Protein AF-A0A0N0NJ95-F1 (afdb_monomer_lite)

Foldseek 3Di:
DPPPDDPDFDFFWKWKWFKFWPPPCPVVCCQLCQPPCCVLLPVVQPFWDFKFKWFQDPLQLVLKDAPDPDQSNGGGIMIMITGGNVCPVSSLVRNLVSVVVCVVVCSPDHPPTDMATPDTFTWTFDDKDFAPPCPVPDDPVCLRVPQFFKKKKWKKFFPDLVLLVVLVCCCRVPVVHVLSPFAQFGMKTKTAGDHRPPSNDDPRDDDDDPRSSRMMMIMTGGNDACSVTVVRRPPCVQVVSVVVNSIHIRMIGMIGTDDRPDPDTDDDDDDDDDDDDDDDDDDDDDDDDQDPVSVVVVQLCCQAPPDPQWDWWFPDPDDVQVVNCVSYPNPDRTGTDGDDPDDPFDVVLVVVLVVLCLVPDDDPLVQLVLLLLLFPCLQQVQDQQQVQQVQCVVPNCVSHDSLLSLLSSLQSLLQDVVSLFPVNSVSSLVSSVSCLVRPDDPPLSSLLNSLCSSQLADADLPDPCHNVNSLVSSVVSLVRSVLLEQDPPDDLVVSLSSVSNVLSSLLSQQLCCVLLVHARDDDNVSHDRDLDCDVSNQSSSQQHDDPPGTSDDPVRSVLSVLLNNLSSQLSVLSVVVRVDPQALVNLVVSLVSLVVSARDDDPPDDPSSVLSNLVSLLSSLLSNLVSCVRNVNLVSNQVSLVSLLVSLVVCVPVVVLSSDGSSNLSSNVSSLLSLLVVLLDPDDPVVNVVSVVSLVSLLVSLVSCCSSHVVSVVVSVVSVVSNVVSVVVVVVVDDDDPDDDDDDDDDDDDDDDDDDDDDDDDDDDDDDDDDDDDDDDDDDDDDPDDPDPDPPPCDDRSSVVVVCVSPPDDDDPDDDDDDDDDDDDDDDDDDDDDDDDD

Sequence (838 aa):
MTDHRYPGPKIGAGWVSMIEPEVGYESAFNRWYSDDHFYAGGMCLPGIFAGRRWVATKELRALRYSDDQELRDFGCYLHTNLFSSHQLDDVNNALSTTLQHLGKEGRMYPTEIPRRHLYTAICPYSTVVYREGNDDGPHDVHALDYPFQGLVLEIIDAESNDERPDLLKWLTEHFILAKLKQSSALMCLVFVHADLPDIIKSPRLPAKYPTGDSRVVLLWFLESDPRSCWRRDFADHNEAIDGSGKGRLILTAPFIPTIPGTNRTRRPRLPEHSESPSTTSLEPDLEDSLTTAEQAGFVANVVANPTETCKPFFIGTSGYGDLLRTITPAKQVHFSVPVEMENSLDPEDLAYLQIKGCFSIPEHCEVLLKAYFDFVHPLFPILDGTGFCREYNEGGSEKTNLLLLWSMLSVAASYVPAYARRSIKEQFVSRARLLFHLAPENNKMVVIQSALLISFWFTEAQDIKQSWFWTGIAFSVAQSCGLHLDDTSCSTGERGVRRNLWRACMLRDVWLSYTMGRPLRLNVDDGNIPDDFTTKDAVQSMAIPTANDQQYTPEESTSLQNLWRKLIQVSSLLREFLSSNTTKTDAVKIMRKMRHCTSTVSDNTSLLITIADRHFQLYLNAALIAVYRRADRYEDARTAAAAVTSIMRLFMADSTIQYVAAPTIPLVVPSILIYLEELKRPVTLTETAKTSNVVQEYKAFLEAIEENYPAASILKRLIVAAADQISRLRLARGPNPAGGNLKQSYDFSSGNSTDTRSESPSLPRGHWTADHNADIALDFTSGERSQDFADVNWGASTWMQQLHRLTNDGWDWTGTAGGLMAPTGLYSTQIDLTENAR

Structure (mmCIF, N/CA/C/O backbone):
data_AF-A0A0N0NJ95-F1
#
_entry.id   AF-A0A0N0NJ95-F1
#
loop_
_atom_site.group_PDB
_atom_site.id
_atom_site.type_symbol
_atom_site.label_atom_id
_atom_site.label_alt_id
_atom_site.label_comp_id
_atom_site.label_asym_id
_atom_site.label_entity_id
_atom_site.label_seq_id
_atom_site.pdbx_PDB_ins_code
_atom_site.Cartn_x
_atom_site.Cartn_y
_atom_site.Cartn_z
_atom_site.occupancy
_atom_site.B_iso_or_equiv
_atom_site.auth_seq_id
_atom_site.auth_comp_id
_atom_site.auth_asym_id
_atom_site.auth_atom_id
_atom_site.pdbx_PDB_model_num
ATOM 1 N N . MET A 1 1 ? 2.767 -39.358 14.668 1.00 36.59 1 MET A N 1
ATOM 2 C CA . MET A 1 1 ? 2.272 -38.205 13.891 1.00 36.59 1 MET A CA 1
ATOM 3 C C . MET A 1 1 ? 0.890 -38.564 13.385 1.00 36.59 1 MET A C 1
ATOM 5 O O . MET A 1 1 ? 0.774 -39.374 12.479 1.00 36.59 1 MET A O 1
ATOM 9 N N . THR A 1 2 ? -0.151 -38.079 14.053 1.00 34.09 2 THR A N 1
ATOM 10 C CA . THR A 1 2 ? -1.527 -38.171 13.562 1.00 34.09 2 THR A CA 1
ATOM 11 C C . THR A 1 2 ? -1.682 -37.158 12.433 1.00 34.09 2 THR A C 1
ATOM 13 O O . THR A 1 2 ? -1.508 -35.962 12.650 1.00 34.09 2 THR A O 1
ATOM 16 N N . ASP A 1 3 ? -1.917 -37.664 11.225 1.00 39.06 3 ASP A N 1
ATOM 17 C CA . ASP A 1 3 ? -2.096 -36.907 9.985 1.00 39.06 3 ASP A CA 1
ATOM 18 C C . ASP A 1 3 ? -3.364 -36.036 10.095 1.00 39.06 3 ASP A C 1
ATOM 20 O O . ASP A 1 3 ? -4.477 -36.474 9.803 1.00 39.06 3 ASP A O 1
ATOM 24 N N . HIS A 1 4 ? -3.222 -34.813 10.612 1.00 36.41 4 HIS A N 1
ATOM 25 C CA . HIS A 1 4 ? -4.291 -33.815 10.633 1.00 36.41 4 HIS A CA 1
ATOM 26 C C . HIS A 1 4 ? -4.461 -33.225 9.227 1.00 36.41 4 HIS A C 1
ATOM 28 O O . HIS A 1 4 ? -4.089 -32.082 8.967 1.00 36.41 4 HIS A O 1
ATOM 34 N N . ARG A 1 5 ? -5.040 -34.000 8.301 1.00 41.94 5 ARG A N 1
ATOM 35 C CA . ARG A 1 5 ? -5.523 -33.449 7.030 1.00 41.94 5 ARG A CA 1
ATOM 36 C C . ARG A 1 5 ? -6.794 -32.659 7.298 1.00 41.94 5 ARG A C 1
ATOM 38 O O . ARG A 1 5 ? -7.862 -33.230 7.512 1.00 41.94 5 ARG A O 1
ATOM 45 N N . TYR A 1 6 ? -6.680 -31.338 7.283 1.00 45.44 6 TYR A N 1
ATOM 46 C CA . TYR A 1 6 ? -7.843 -30.478 7.104 1.00 45.44 6 TYR A CA 1
ATOM 47 C C . TYR A 1 6 ? -8.533 -30.877 5.787 1.00 45.44 6 TYR A C 1
ATOM 49 O O . TYR A 1 6 ? -7.833 -31.059 4.786 1.00 45.44 6 TYR A O 1
ATOM 57 N N . PRO A 1 7 ? -9.867 -31.051 5.748 1.00 56.69 7 PRO A N 1
ATOM 58 C CA . PRO A 1 7 ? -10.564 -31.282 4.492 1.00 56.69 7 PRO A CA 1
ATOM 59 C C . PRO A 1 7 ? -10.435 -30.008 3.651 1.00 56.69 7 PRO A C 1
ATOM 61 O O . PRO A 1 7 ? -11.129 -29.023 3.889 1.00 56.69 7 PRO A O 1
ATOM 64 N N . GLY A 1 8 ? -9.478 -30.007 2.722 1.00 64.69 8 GLY A N 1
ATOM 65 C CA . GLY A 1 8 ? -9.276 -28.915 1.776 1.00 64.69 8 GLY A CA 1
ATOM 66 C C . GLY A 1 8 ? -10.506 -28.692 0.885 1.00 64.69 8 GLY A C 1
ATOM 67 O O . GLY A 1 8 ? -11.436 -29.510 0.888 1.00 64.69 8 GLY A O 1
ATOM 68 N N . PRO A 1 9 ? -10.533 -27.591 0.116 1.00 75.62 9 PRO A N 1
ATOM 69 C CA . PRO A 1 9 ? -11.609 -27.336 -0.835 1.00 75.62 9 PRO A CA 1
ATOM 70 C C . PRO A 1 9 ? -11.732 -28.501 -1.828 1.00 75.62 9 PRO A C 1
ATOM 72 O O . PRO A 1 9 ? -10.736 -29.099 -2.222 1.00 75.62 9 PRO A O 1
ATOM 75 N N . LYS A 1 10 ? -12.962 -28.832 -2.227 1.00 87.94 10 LYS A N 1
ATOM 76 C CA . LYS A 1 10 ? -13.247 -29.813 -3.282 1.00 87.94 10 LYS A CA 1
ATOM 77 C C . LYS A 1 10 ? -13.989 -29.124 -4.412 1.00 87.94 10 LYS A C 1
ATOM 79 O O . LYS A 1 10 ? -14.937 -28.381 -4.152 1.00 87.94 10 LYS A O 1
ATOM 84 N N . ILE A 1 11 ? -13.579 -29.389 -5.648 1.00 92.69 11 ILE A N 1
ATOM 85 C CA . ILE A 1 11 ? -14.254 -28.854 -6.831 1.00 92.69 11 ILE A CA 1
ATOM 86 C C . ILE A 1 11 ? -15.621 -29.539 -6.960 1.00 92.69 11 ILE A C 1
ATOM 88 O O . ILE A 1 11 ? -15.712 -30.763 -6.982 1.00 92.69 11 ILE A O 1
ATOM 92 N N . GLY A 1 12 ? -16.689 -28.746 -7.015 1.00 90.19 12 GLY A N 1
ATOM 93 C CA . GLY A 1 12 ? -18.049 -29.205 -7.308 1.00 90.19 12 GLY A CA 1
ATOM 94 C C . GLY A 1 12 ? -18.437 -29.038 -8.767 1.00 90.19 12 GLY A C 1
ATOM 95 O O . GLY A 1 12 ? -19.020 -29.929 -9.375 1.00 90.19 12 GLY A O 1
ATOM 96 N N . ALA A 1 13 ? -18.112 -27.878 -9.328 1.00 91.19 13 ALA A N 1
ATOM 97 C CA . ALA A 1 13 ? -18.393 -27.529 -10.711 1.00 91.19 13 ALA A CA 1
ATOM 98 C C . ALA A 1 13 ? -17.414 -26.457 -11.194 1.00 91.19 13 ALA A C 1
ATOM 100 O O . ALA A 1 13 ? -16.782 -25.765 -10.389 1.00 91.19 13 ALA A O 1
ATOM 101 N N . GLY A 1 14 ? -17.309 -26.318 -12.511 1.00 91.62 14 GLY A N 1
ATOM 102 C CA . GLY A 1 14 ? -16.604 -25.235 -13.173 1.00 91.62 14 GLY A CA 1
ATOM 103 C C . GLY A 1 14 ? -17.560 -24.387 -14.004 1.00 91.62 14 GLY A C 1
ATOM 104 O O . GLY A 1 14 ? -18.334 -24.924 -14.791 1.00 91.62 14 GLY A O 1
ATOM 105 N N . TRP A 1 15 ? -17.504 -23.064 -13.884 1.00 91.12 15 TRP A N 1
ATOM 106 C CA . TRP A 1 15 ? -18.184 -22.183 -14.833 1.00 91.12 15 TRP A CA 1
ATOM 107 C C . TRP A 1 15 ? -17.246 -21.863 -15.982 1.00 91.12 15 TRP A C 1
ATOM 109 O O . TRP A 1 15 ? -16.209 -21.231 -15.787 1.00 91.12 15 TRP A O 1
ATOM 119 N N . VAL A 1 16 ? -17.621 -22.321 -17.175 1.00 93.12 16 VAL A N 1
ATOM 120 C CA . VAL A 1 16 ? -16.857 -22.150 -18.410 1.00 93.12 16 VAL A CA 1
ATOM 121 C C . VAL A 1 16 ? -17.662 -21.272 -19.359 1.00 93.12 16 VAL A C 1
ATOM 123 O O . VAL A 1 16 ? -18.800 -21.599 -19.699 1.00 93.12 16 VAL A O 1
ATOM 126 N N . SER A 1 17 ? -17.086 -20.141 -19.766 1.00 91.94 17 SER A N 1
ATOM 127 C CA . SER A 1 17 ? -17.750 -19.153 -20.619 1.00 91.94 17 SER A CA 1
ATOM 128 C C . SER A 1 17 ? -16.831 -18.650 -21.732 1.00 91.94 17 SER A C 1
ATOM 130 O O . SER A 1 17 ? -15.886 -17.904 -21.473 1.00 91.94 17 SER A O 1
ATOM 132 N N . MET A 1 18 ? -17.116 -19.058 -22.969 1.00 93.81 18 MET A N 1
ATOM 133 C CA . MET A 1 18 ? -16.457 -18.625 -24.199 1.00 93.81 18 MET A CA 1
ATOM 134 C C . MET A 1 18 ? -17.299 -17.556 -24.905 1.00 93.81 18 MET A C 1
ATOM 136 O O . MET A 1 18 ? -18.459 -17.790 -25.262 1.00 93.81 18 MET A O 1
ATOM 140 N N . ILE A 1 19 ? -16.713 -16.374 -25.096 1.00 91.81 19 ILE A N 1
ATOM 141 C CA . ILE A 1 19 ? -17.415 -15.160 -25.525 1.00 91.81 19 ILE A CA 1
ATOM 142 C C . ILE A 1 19 ? -16.661 -14.490 -26.677 1.00 91.81 19 ILE A C 1
ATOM 144 O O . ILE A 1 19 ? -15.433 -14.376 -26.647 1.00 91.81 19 ILE A O 1
ATOM 148 N N . GLU A 1 20 ? -17.414 -14.003 -27.661 1.00 92.06 20 GLU A N 1
ATOM 149 C CA . GLU A 1 20 ? -16.943 -13.122 -28.730 1.00 92.06 20 GLU A CA 1
ATOM 150 C C . GLU A 1 20 ? -17.590 -11.734 -28.590 1.00 92.06 20 GLU A C 1
ATOM 152 O O . GLU A 1 20 ? -18.808 -11.608 -28.721 1.00 92.06 20 GLU A O 1
ATOM 157 N N . PRO A 1 21 ? -16.822 -10.675 -28.312 1.00 89.94 21 PRO A N 1
ATOM 158 C CA . PRO A 1 21 ? -17.296 -9.300 -28.449 1.00 89.94 21 PRO A CA 1
ATOM 159 C C . PRO A 1 21 ? -17.489 -8.945 -29.926 1.00 89.94 21 PRO A C 1
ATOM 161 O O . PRO A 1 21 ? -16.790 -9.486 -30.779 1.00 89.94 21 PRO A O 1
ATOM 164 N N . GLU A 1 22 ? -18.386 -8.014 -30.248 1.00 84.62 22 GLU A N 1
ATOM 165 C CA . GLU A 1 22 ? -18.427 -7.482 -31.611 1.00 84.62 22 GLU A CA 1
ATOM 166 C C . GLU A 1 22 ? -17.122 -6.787 -32.014 1.00 84.62 22 GLU A C 1
ATOM 168 O O . GLU A 1 22 ? -16.396 -6.225 -31.187 1.00 84.62 22 GLU A O 1
ATOM 173 N N . VAL A 1 23 ? -16.849 -6.824 -33.319 1.00 83.06 23 VAL A N 1
ATOM 174 C CA . VAL A 1 23 ? -15.651 -6.236 -33.921 1.00 83.06 23 VAL A CA 1
ATOM 175 C C . VAL A 1 23 ? -15.565 -4.750 -33.566 1.00 83.06 23 VAL A C 1
ATOM 177 O O . VAL A 1 23 ? -16.501 -3.992 -33.814 1.00 83.06 23 VAL A O 1
ATOM 180 N N . GLY A 1 24 ? -14.431 -4.331 -33.003 1.00 82.31 24 GLY A N 1
ATOM 181 C CA . GLY A 1 24 ? -14.186 -2.959 -32.548 1.00 82.31 24 GLY A CA 1
ATOM 182 C C . GLY A 1 24 ? -14.458 -2.723 -31.058 1.00 82.31 24 GLY A C 1
ATOM 183 O O . GLY A 1 24 ? -14.064 -1.682 -30.528 1.00 82.31 24 GLY A O 1
ATOM 184 N N . TYR A 1 25 ? -15.072 -3.682 -30.359 1.00 84.06 25 TYR A N 1
ATOM 185 C CA . TYR A 1 25 ? -15.393 -3.584 -28.932 1.00 84.06 25 TYR A CA 1
ATOM 186 C C . TYR A 1 25 ? -14.550 -4.500 -28.039 1.00 84.06 25 TYR A C 1
ATOM 188 O O . TYR A 1 25 ? -14.740 -4.521 -26.825 1.00 84.06 25 TYR A O 1
ATOM 196 N N . GLU A 1 26 ? -13.575 -5.221 -28.590 1.00 84.62 26 GLU A N 1
ATOM 197 C CA . GLU A 1 26 ? -12.787 -6.235 -27.884 1.00 84.62 26 GLU A CA 1
ATOM 198 C C . GLU A 1 26 ? -12.036 -5.646 -26.683 1.00 84.62 26 GLU A C 1
ATOM 200 O O . GLU A 1 26 ? -12.087 -6.188 -25.580 1.00 84.62 26 GLU A O 1
ATOM 205 N N . SER A 1 27 ? -11.387 -4.491 -26.873 1.00 82.62 27 SER A N 1
ATOM 206 C CA . SER A 1 27 ? -10.648 -3.796 -25.808 1.00 82.62 27 SER A CA 1
ATOM 207 C C . SER A 1 27 ? -11.580 -3.297 -24.700 1.00 82.62 27 SER A C 1
ATOM 209 O O . SER A 1 27 ? -11.305 -3.487 -23.515 1.00 82.62 27 SER A O 1
ATOM 211 N N . ALA A 1 28 ? -12.713 -2.699 -25.073 1.00 83.44 28 ALA A N 1
ATOM 212 C CA . ALA A 1 28 ? -13.681 -2.173 -24.118 1.00 83.44 28 ALA A CA 1
ATOM 213 C C . ALA A 1 28 ? -14.376 -3.305 -23.341 1.00 83.44 28 ALA A C 1
ATOM 215 O O . ALA A 1 28 ? -14.547 -3.196 -22.126 1.00 83.44 28 ALA A O 1
ATOM 216 N N . PHE A 1 29 ? -14.713 -4.409 -24.014 1.00 85.94 29 PHE A N 1
ATOM 217 C CA . PHE A 1 29 ? -15.235 -5.614 -23.379 1.00 85.94 29 PHE A CA 1
ATOM 218 C C . PHE A 1 29 ? -14.204 -6.198 -22.419 1.00 85.94 29 PHE A C 1
ATOM 220 O O . PHE A 1 29 ? -14.537 -6.483 -21.271 1.00 85.94 29 PHE A O 1
ATOM 227 N N . ASN A 1 30 ? -12.945 -6.329 -22.851 1.00 86.12 30 ASN A N 1
ATOM 228 C CA . ASN A 1 30 ? -11.885 -6.846 -21.998 1.00 86.12 30 ASN A CA 1
ATOM 229 C C . ASN A 1 30 ? -11.715 -6.008 -20.732 1.00 86.12 30 ASN A C 1
ATOM 231 O O . ASN A 1 30 ? -11.549 -6.585 -19.663 1.00 86.12 30 ASN A O 1
ATOM 235 N N . ARG A 1 31 ? -11.774 -4.676 -20.846 1.00 85.44 31 ARG A N 1
ATOM 236 C CA . ARG A 1 31 ? -11.654 -3.764 -19.704 1.00 85.44 31 ARG A CA 1
ATOM 237 C C . ARG A 1 31 ? -12.815 -3.885 -18.743 1.00 85.44 31 ARG A C 1
ATOM 239 O O . ARG A 1 31 ? -12.592 -4.171 -17.576 1.00 85.44 31 ARG A O 1
ATOM 246 N N . TRP A 1 32 ? -14.044 -3.779 -19.233 1.00 87.69 32 TRP A N 1
ATOM 247 C CA . TRP A 1 32 ? -15.218 -3.965 -18.383 1.00 87.69 32 TRP A CA 1
ATOM 248 C C . TRP A 1 32 ? -15.229 -5.338 -17.698 1.00 87.69 32 TRP A C 1
ATOM 250 O O . TRP A 1 32 ? -15.484 -5.438 -16.497 1.00 87.69 32 TRP A O 1
ATOM 260 N N . TYR A 1 33 ? -14.923 -6.401 -18.448 1.00 86.69 33 TYR A N 1
ATOM 261 C CA . TYR A 1 33 ? -14.928 -7.749 -17.898 1.00 86.69 33 TYR A CA 1
ATOM 262 C C . TYR A 1 33 ? -13.792 -7.936 -16.885 1.00 86.69 33 TYR A C 1
ATOM 264 O O . TYR A 1 33 ? -14.019 -8.518 -15.831 1.00 86.69 33 TYR A O 1
ATOM 272 N N . SER A 1 34 ? -12.589 -7.429 -17.179 1.00 85.81 34 SER A N 1
ATOM 273 C CA . SER A 1 34 ? -11.430 -7.482 -16.278 1.00 85.81 34 SER A CA 1
ATOM 274 C C . SER A 1 34 ? -11.666 -6.719 -14.985 1.00 85.81 34 SER A C 1
ATOM 276 O O . SER A 1 34 ? -11.321 -7.221 -13.923 1.00 85.81 34 SER A O 1
ATOM 278 N N . ASP A 1 35 ? -12.184 -5.499 -15.089 1.00 85.88 35 ASP A N 1
ATOM 279 C CA . ASP A 1 35 ? -12.120 -4.526 -14.001 1.00 85.88 35 ASP A CA 1
ATOM 280 C C . ASP A 1 35 ? -13.360 -4.602 -13.098 1.00 85.88 35 ASP A C 1
ATOM 282 O O . ASP A 1 35 ? -13.275 -4.249 -11.925 1.00 85.88 35 ASP A O 1
ATOM 286 N N . ASP A 1 36 ? -14.489 -5.108 -13.611 1.00 86.75 36 ASP A N 1
ATOM 287 C CA . ASP A 1 36 ? -15.732 -5.241 -12.845 1.00 86.75 36 ASP A CA 1
ATOM 288 C C . ASP A 1 36 ? -16.344 -6.644 -12.966 1.00 86.75 36 ASP A C 1
ATOM 290 O O . ASP A 1 36 ? -16.401 -7.392 -11.989 1.00 86.75 36 ASP A O 1
ATOM 294 N N . HIS A 1 37 ? -16.775 -7.049 -14.167 1.00 86.88 37 HIS A N 1
ATOM 295 C CA . HIS A 1 37 ? -17.715 -8.170 -14.301 1.00 86.88 37 HIS A CA 1
ATOM 296 C C . HIS A 1 37 ? -17.162 -9.523 -13.843 1.00 86.88 37 HIS A C 1
ATOM 298 O O . HIS A 1 37 ? -17.902 -10.322 -13.275 1.00 86.88 37 HIS A O 1
ATOM 304 N N . PHE A 1 38 ? -15.870 -9.784 -14.051 1.00 89.12 38 PHE A N 1
ATOM 305 C CA . PHE A 1 38 ? -15.223 -11.007 -13.576 1.00 89.12 38 PHE A CA 1
ATOM 306 C C . PHE A 1 38 ? -15.245 -11.120 -12.049 1.00 89.12 38 PHE A C 1
ATOM 308 O O . PHE A 1 38 ? -15.419 -12.214 -11.510 1.00 89.12 38 PHE A O 1
ATOM 315 N N . TYR A 1 39 ? -15.095 -9.992 -11.352 1.00 89.81 39 TYR A N 1
ATOM 316 C CA . TYR A 1 39 ? -15.114 -9.951 -9.897 1.00 89.81 39 TYR A CA 1
ATOM 317 C C . TYR A 1 39 ? -16.546 -9.901 -9.374 1.00 89.81 39 TYR A C 1
ATOM 319 O O . TYR A 1 39 ? -17.000 -10.843 -8.726 1.00 89.81 39 TYR A O 1
ATOM 327 N N . ALA A 1 40 ? -17.285 -8.847 -9.715 1.00 85.81 40 ALA A N 1
ATOM 328 C CA . ALA A 1 40 ? -18.620 -8.612 -9.185 1.00 85.81 40 ALA A CA 1
ATOM 329 C C . ALA A 1 40 ? -19.641 -9.658 -9.658 1.00 85.81 40 ALA A C 1
ATOM 331 O O . ALA A 1 40 ? -20.517 -10.037 -8.891 1.00 85.81 40 ALA A O 1
ATOM 332 N N . GLY A 1 41 ? -19.526 -10.149 -10.896 1.00 79.25 41 GLY A N 1
ATOM 333 C CA . GLY A 1 41 ? -20.411 -11.171 -11.467 1.00 79.25 41 GLY A CA 1
ATOM 334 C C . GLY A 1 41 ? -19.922 -12.612 -11.293 1.00 79.25 41 GLY A C 1
ATOM 335 O O . GLY A 1 41 ? -20.613 -13.528 -11.732 1.00 79.25 41 GLY A O 1
ATOM 336 N N . GLY A 1 42 ? -18.749 -12.816 -10.683 1.00 83.75 42 GLY A N 1
ATOM 337 C CA . GLY A 1 42 ? -18.095 -14.119 -10.554 1.00 83.75 42 GLY A CA 1
ATOM 338 C C . GLY A 1 42 ? -17.383 -14.276 -9.213 1.00 83.75 42 GLY A C 1
ATOM 339 O O . GLY A 1 42 ? -17.938 -14.853 -8.288 1.00 83.75 42 GLY A O 1
ATOM 340 N N . MET A 1 43 ? -16.161 -13.758 -9.078 1.00 89.75 43 MET A N 1
ATOM 341 C CA . MET A 1 43 ? -15.302 -14.024 -7.906 1.00 89.75 43 MET A CA 1
ATOM 342 C C . MET A 1 43 ? -15.890 -13.615 -6.544 1.00 89.75 43 MET A C 1
ATOM 344 O O . MET A 1 43 ? -15.458 -14.140 -5.524 1.00 89.75 43 MET A O 1
ATOM 348 N N . CYS A 1 44 ? -16.847 -12.686 -6.500 1.00 88.31 44 CYS A N 1
ATOM 349 C CA . CYS A 1 44 ? -17.526 -12.284 -5.265 1.00 88.31 44 CYS A CA 1
ATOM 350 C C . CYS A 1 44 ? -18.732 -13.169 -4.898 1.00 88.31 44 CYS A C 1
ATOM 352 O O . CYS A 1 44 ? -19.350 -12.939 -3.858 1.00 88.31 44 CYS A O 1
ATOM 354 N N . LEU A 1 45 ? -19.095 -14.152 -5.729 1.00 84.44 45 LEU A N 1
ATOM 355 C CA . LEU A 1 45 ? -20.205 -15.057 -5.441 1.00 84.44 45 LEU A CA 1
ATOM 356 C C . LEU A 1 45 ? -19.809 -16.092 -4.374 1.00 84.44 45 LEU A C 1
ATOM 358 O O . LEU A 1 45 ? -18.706 -16.646 -4.428 1.00 84.44 45 LEU A O 1
ATOM 362 N N . PRO A 1 46 ? -20.704 -16.388 -3.414 1.00 79.50 46 PRO A N 1
ATOM 363 C CA . PRO A 1 46 ? -20.428 -17.341 -2.346 1.00 79.50 46 PRO A CA 1
ATOM 364 C C . PRO A 1 46 ? -20.181 -18.731 -2.933 1.00 79.50 46 PRO A C 1
ATOM 366 O O . PRO A 1 46 ? -21.061 -19.278 -3.583 1.00 79.50 46 PRO A O 1
ATOM 369 N N . GLY A 1 47 ? -18.993 -19.296 -2.704 1.00 83.25 47 GLY A N 1
ATOM 370 C CA . GLY A 1 47 ? -18.621 -20.640 -3.161 1.00 83.25 47 GLY A CA 1
ATOM 371 C C . GLY A 1 47 ? -17.706 -20.699 -4.379 1.00 83.25 47 GLY A C 1
ATOM 372 O O . GLY A 1 47 ? -17.176 -21.774 -4.660 1.00 83.25 47 GLY A O 1
ATOM 373 N N . ILE A 1 48 ? -17.442 -19.576 -5.055 1.00 89.69 48 ILE A N 1
ATOM 374 C CA . ILE A 1 48 ? -16.385 -19.489 -6.072 1.00 89.69 48 ILE A CA 1
ATOM 375 C C . ILE A 1 48 ? -15.054 -19.228 -5.369 1.00 89.69 48 ILE A C 1
ATOM 377 O O . ILE A 1 48 ? -14.890 -18.193 -4.730 1.00 89.69 48 ILE A O 1
ATOM 381 N N . PHE A 1 49 ? -14.101 -20.157 -5.477 1.00 90.75 49 PHE A N 1
ATOM 382 C CA . PHE A 1 49 ? -12.820 -20.047 -4.763 1.00 90.75 49 PHE A CA 1
ATOM 383 C C . PHE A 1 49 ? -11.614 -19.803 -5.675 1.00 90.75 49 PHE A C 1
ATOM 385 O O . PHE A 1 49 ? -10.598 -19.308 -5.201 1.00 90.75 49 PHE A O 1
ATOM 392 N N . ALA A 1 50 ? -11.723 -20.107 -6.970 1.00 93.50 50 ALA A N 1
ATOM 393 C CA . ALA A 1 50 ? -10.673 -19.838 -7.947 1.00 93.50 50 ALA A CA 1
ATOM 394 C C . ALA A 1 50 ? -11.275 -19.376 -9.276 1.00 93.50 50 ALA A C 1
ATOM 396 O O . ALA A 1 50 ? -12.385 -19.769 -9.652 1.00 93.50 50 ALA A O 1
ATOM 397 N N . GLY A 1 51 ? -10.540 -18.547 -10.012 1.00 94.19 51 GLY A N 1
ATOM 398 C CA . GLY A 1 51 ? -10.989 -18.034 -11.297 1.00 94.19 51 GLY A CA 1
ATOM 399 C C . GLY A 1 51 ? -9.851 -17.509 -12.150 1.00 94.19 51 GLY A C 1
ATOM 400 O O . GLY A 1 51 ? -8.916 -16.891 -11.647 1.00 94.19 51 GLY A O 1
ATOM 401 N N . ARG A 1 52 ? -9.965 -17.685 -13.467 1.00 94.50 52 ARG A N 1
ATOM 402 C CA . ARG A 1 52 ? -8.995 -17.171 -14.434 1.00 94.50 52 ARG A CA 1
ATOM 403 C C . ARG A 1 52 ? -9.633 -16.799 -15.761 1.00 94.50 52 ARG A C 1
ATOM 405 O O . ARG A 1 52 ? -10.652 -17.357 -16.170 1.00 94.50 52 ARG A O 1
ATOM 412 N N . ARG A 1 53 ? -9.002 -15.835 -16.430 1.00 94.06 53 ARG A N 1
ATOM 413 C CA . ARG A 1 53 ? -9.373 -15.354 -17.758 1.00 94.06 53 ARG A CA 1
ATOM 414 C C . ARG A 1 53 ? -8.289 -15.717 -18.768 1.00 94.06 53 ARG A C 1
ATOM 416 O O . ARG A 1 53 ? -7.090 -15.631 -18.483 1.00 94.06 53 ARG A O 1
ATOM 423 N N . TRP A 1 54 ? -8.733 -16.086 -19.956 1.00 95.44 54 TRP A N 1
ATOM 424 C CA . TRP A 1 54 ? -7.897 -16.553 -21.047 1.00 95.44 54 TRP A CA 1
ATOM 425 C C . TRP A 1 54 ? -8.332 -15.899 -22.349 1.00 95.44 54 TRP A C 1
ATOM 427 O O . TRP A 1 54 ? -9.474 -15.457 -22.500 1.00 95.44 54 TRP A O 1
ATOM 437 N N . VAL A 1 55 ? -7.408 -15.832 -23.297 1.00 94.75 55 VAL A N 1
ATOM 438 C CA . VAL A 1 55 ? -7.643 -15.213 -24.595 1.00 94.75 55 VAL A CA 1
ATOM 439 C C . VAL A 1 55 ? -7.008 -16.032 -25.705 1.00 94.75 55 VAL A C 1
ATOM 441 O O . VAL A 1 55 ? -5.892 -16.536 -25.576 1.00 94.75 55 VAL A O 1
ATOM 444 N N . ALA A 1 56 ? -7.731 -16.158 -26.809 1.00 94.81 56 ALA A N 1
ATOM 445 C CA . ALA A 1 56 ? -7.237 -16.710 -28.052 1.00 94.81 56 ALA A CA 1
ATOM 446 C C . ALA A 1 56 ? -6.998 -15.563 -29.029 1.00 94.81 56 ALA A C 1
ATOM 448 O O . ALA A 1 56 ? -7.925 -14.932 -29.540 1.00 94.81 56 ALA A O 1
ATOM 449 N N . THR A 1 57 ? -5.724 -15.289 -29.287 1.00 91.75 57 THR A N 1
ATOM 450 C CA . THR A 1 57 ? -5.302 -14.367 -30.341 1.00 91.75 57 THR A CA 1
ATOM 451 C C . THR A 1 57 ? -5.703 -14.909 -31.715 1.00 91.75 57 THR A C 1
ATOM 453 O O . THR A 1 57 ? -6.081 -16.070 -31.860 1.00 91.75 57 THR A O 1
ATOM 456 N N . LYS A 1 58 ? -5.577 -14.090 -32.764 1.00 89.00 58 LYS A N 1
ATOM 457 C CA . LYS A 1 58 ? -5.809 -14.535 -34.148 1.00 89.00 58 LYS A CA 1
ATOM 458 C C . LYS A 1 58 ? -4.992 -15.787 -34.513 1.00 89.00 58 LYS A C 1
ATOM 460 O O . LYS A 1 58 ? -5.529 -16.685 -35.147 1.00 89.00 58 LYS A O 1
ATOM 465 N N . GLU A 1 59 ? -3.736 -15.859 -34.066 1.00 91.44 59 GLU A N 1
ATOM 466 C CA . GLU A 1 59 ? -2.856 -17.025 -34.251 1.00 91.44 59 GLU A CA 1
ATOM 467 C C . GLU A 1 59 ? -3.410 -18.274 -33.554 1.00 91.44 59 GLU A C 1
ATOM 469 O O . GLU A 1 59 ? -3.493 -19.330 -34.165 1.00 91.44 59 GLU A O 1
ATOM 474 N N . LEU A 1 60 ? -3.834 -18.149 -32.292 1.00 93.56 60 LEU A N 1
ATOM 475 C CA . LEU A 1 60 ? -4.398 -19.262 -31.522 1.00 93.56 60 LEU A CA 1
ATOM 476 C C . LEU A 1 60 ? -5.748 -19.721 -32.084 1.00 93.56 60 LEU A C 1
ATOM 478 O O . LEU A 1 60 ? -6.018 -20.916 -32.132 1.00 93.56 60 LEU A O 1
ATOM 482 N N . ARG A 1 61 ? -6.587 -18.790 -32.554 1.00 92.56 61 ARG A N 1
ATOM 483 C CA . ARG A 1 61 ? -7.851 -19.129 -33.226 1.00 92.56 61 ARG A CA 1
ATOM 484 C C . ARG A 1 61 ? -7.620 -19.924 -34.510 1.00 92.56 61 ARG A C 1
ATOM 486 O O . ARG A 1 61 ? -8.353 -20.869 -34.758 1.00 92.56 61 ARG A O 1
ATOM 493 N N . ALA A 1 62 ? -6.571 -19.607 -35.268 1.00 92.69 62 ALA A N 1
ATOM 494 C CA . ALA A 1 62 ? -6.228 -20.336 -36.490 1.00 92.69 62 ALA A CA 1
ATOM 495 C C . ALA A 1 62 ? -5.779 -21.792 -36.246 1.00 92.69 62 ALA A C 1
ATOM 497 O O . ALA A 1 62 ? -5.763 -22.580 -37.185 1.00 92.69 62 ALA A O 1
ATOM 498 N N . LEU A 1 63 ? -5.417 -22.151 -35.009 1.00 93.50 63 LEU A N 1
ATOM 499 C CA . LEU A 1 63 ? -5.053 -23.521 -34.637 1.00 93.50 63 LEU A CA 1
ATOM 500 C C . LEU A 1 63 ? -6.271 -24.399 -34.316 1.00 93.50 63 LEU A C 1
ATOM 502 O O . LEU A 1 63 ? -6.153 -25.621 -34.324 1.00 93.50 63 LEU A O 1
ATOM 506 N N . ARG A 1 64 ? -7.422 -23.793 -34.006 1.00 93.12 64 ARG A N 1
ATOM 507 C CA . ARG A 1 64 ? -8.597 -24.498 -33.484 1.00 93.12 64 ARG A CA 1
ATOM 508 C C . ARG A 1 64 ? -9.112 -25.555 -34.445 1.00 93.12 64 ARG A C 1
ATOM 510 O O . ARG A 1 64 ? -9.152 -25.348 -35.655 1.00 93.12 64 ARG A O 1
ATOM 517 N N . TYR A 1 65 ? -9.619 -26.631 -33.864 1.00 94.06 65 TYR A N 1
ATOM 518 C CA . TYR A 1 65 ? -10.481 -27.567 -34.564 1.00 94.06 65 TYR A CA 1
ATOM 519 C C . TYR A 1 65 ? -11.918 -27.407 -34.071 1.00 94.06 65 TYR A C 1
ATOM 521 O O . TYR A 1 65 ? -12.162 -27.286 -32.874 1.00 94.06 65 TYR A O 1
ATOM 529 N N . SER A 1 66 ? -12.865 -27.400 -34.997 1.00 92.44 66 SER A N 1
ATOM 530 C CA . SER A 1 66 ? -14.292 -27.594 -34.751 1.00 92.44 66 SER A CA 1
ATOM 531 C C . SER A 1 66 ? -14.924 -27.939 -36.089 1.00 92.44 66 SER A C 1
ATOM 533 O O . SER A 1 66 ? -14.402 -27.492 -37.109 1.00 92.44 66 SER A O 1
ATOM 535 N N . ASP A 1 67 ? -16.025 -28.683 -36.106 1.00 82.94 67 ASP A N 1
ATOM 536 C CA . ASP A 1 67 ? -16.848 -28.844 -37.312 1.00 82.94 67 ASP A CA 1
ATOM 537 C C . ASP A 1 67 ? -17.845 -27.690 -37.483 1.00 82.94 67 ASP A C 1
ATOM 539 O O . ASP A 1 67 ? -18.191 -27.323 -38.610 1.00 82.94 67 ASP A O 1
ATOM 543 N N . ASP A 1 68 ? -18.235 -27.058 -36.379 1.00 87.12 68 ASP A N 1
ATOM 544 C CA . ASP A 1 68 ? -19.139 -25.918 -36.353 1.00 87.12 68 ASP A CA 1
ATOM 545 C C . ASP A 1 68 ? -18.389 -24.635 -36.746 1.00 87.12 68 ASP A C 1
ATOM 547 O O . ASP A 1 68 ? -17.351 -24.286 -36.177 1.00 87.12 68 ASP A O 1
ATOM 551 N N . GLN A 1 69 ? -18.903 -23.925 -37.753 1.00 87.25 69 GLN A N 1
ATOM 552 C CA . GLN A 1 69 ? -18.267 -22.703 -38.242 1.00 87.25 69 GLN A CA 1
ATOM 553 C C . GLN A 1 69 ? -18.238 -21.593 -37.195 1.00 87.25 69 GLN A C 1
ATOM 555 O O . GLN A 1 69 ? -17.258 -20.857 -37.109 1.00 87.25 69 GLN A O 1
ATOM 560 N N . GLU A 1 70 ? -19.276 -21.481 -36.380 1.00 87.38 70 GLU A N 1
ATOM 561 C CA . GLU A 1 70 ? -19.369 -20.445 -35.370 1.00 87.38 70 GLU A CA 1
ATOM 562 C C . GLU A 1 70 ? -18.366 -20.680 -34.233 1.00 87.38 70 GLU A C 1
ATOM 564 O O . GLU A 1 70 ? -17.659 -19.752 -33.835 1.00 87.38 70 GLU A O 1
ATOM 569 N N . LEU A 1 71 ? -18.236 -21.923 -33.760 1.00 88.81 71 LEU A N 1
ATOM 570 C CA . LEU A 1 71 ? -17.252 -22.289 -32.730 1.00 88.81 71 LEU A CA 1
ATOM 571 C C . LEU A 1 71 ? -15.803 -22.226 -33.236 1.00 88.81 71 LEU A C 1
ATOM 573 O O . LEU A 1 71 ? -14.880 -21.979 -32.453 1.00 88.81 71 LEU A O 1
ATOM 577 N N . ARG A 1 72 ? -15.598 -22.435 -34.540 1.00 90.00 72 ARG A N 1
ATOM 578 C CA . ARG A 1 72 ? -14.293 -22.324 -35.201 1.00 90.00 72 ARG A CA 1
ATOM 579 C C . ARG A 1 72 ? -13.836 -20.872 -35.334 1.00 90.00 72 ARG A C 1
ATOM 581 O O . ARG A 1 72 ? -12.698 -20.558 -34.982 1.00 90.00 72 ARG A O 1
ATOM 588 N N . ASP A 1 73 ? -14.719 -19.994 -35.802 1.00 87.69 73 ASP A N 1
ATOM 589 C CA . ASP A 1 73 ? -14.347 -18.638 -36.218 1.00 87.69 73 ASP A CA 1
ATOM 590 C C . ASP A 1 73 ? -14.383 -17.622 -35.057 1.00 87.69 73 ASP A C 1
ATOM 592 O O . ASP A 1 73 ? -13.623 -16.645 -35.051 1.00 87.69 73 ASP A O 1
ATOM 596 N N . PHE A 1 74 ? -15.214 -17.855 -34.036 1.00 90.50 74 PHE A N 1
ATOM 597 C CA . PHE A 1 74 ? -15.470 -16.897 -32.957 1.00 90.50 74 PHE A CA 1
ATOM 598 C C . PHE A 1 74 ? -15.064 -17.437 -31.566 1.00 90.50 74 PHE A C 1
ATOM 600 O O . PHE A 1 74 ? -14.737 -18.607 -31.381 1.00 90.50 74 PHE A O 1
ATOM 607 N N . GLY A 1 75 ? -15.043 -16.572 -30.547 1.00 90.50 75 GLY A N 1
ATOM 608 C CA . GLY A 1 75 ? -14.824 -16.936 -29.143 1.00 90.50 75 GLY A CA 1
ATOM 609 C C . GLY A 1 75 ? -13.413 -16.624 -28.662 1.00 90.50 75 GLY A C 1
ATOM 610 O O . GLY A 1 75 ? -12.681 -17.521 -28.241 1.00 90.50 75 GLY A O 1
ATOM 611 N N . CYS A 1 76 ? -12.988 -15.370 -28.776 1.00 92.00 76 CYS A N 1
ATOM 612 C CA . CYS A 1 76 ? -11.644 -14.933 -28.411 1.00 92.00 76 CYS A CA 1
ATOM 613 C C . CYS A 1 76 ? -11.398 -14.856 -26.899 1.00 92.00 76 CYS A C 1
ATOM 615 O O . CYS A 1 76 ? -10.239 -14.949 -26.503 1.00 92.00 76 CYS A O 1
ATOM 617 N N . TYR A 1 77 ? -12.425 -14.749 -26.051 1.00 93.81 77 TYR A N 1
ATOM 618 C CA . TYR A 1 77 ? -12.266 -14.771 -24.593 1.00 93.81 77 TYR A CA 1
ATOM 619 C C . TYR A 1 77 ? -12.840 -16.040 -23.980 1.00 93.81 77 TYR A C 1
ATOM 621 O O . TYR A 1 77 ? -13.940 -16.462 -24.331 1.00 93.81 77 TYR A O 1
ATOM 629 N N . LEU A 1 78 ? -12.116 -16.600 -23.014 1.00 95.69 78 LEU A N 1
ATOM 630 C CA . LEU A 1 78 ? -12.561 -17.718 -22.194 1.00 95.69 78 LEU A CA 1
ATOM 631 C C . LEU A 1 78 ? -12.429 -17.357 -20.715 1.00 95.69 78 LEU A C 1
ATOM 633 O O . LEU A 1 78 ? -11.389 -16.885 -20.256 1.00 95.69 78 LEU A O 1
ATOM 637 N N . HIS A 1 79 ? -13.490 -17.602 -19.963 1.00 93.31 79 HIS A N 1
ATOM 638 C CA . HIS A 1 79 ? -13.546 -17.394 -18.524 1.00 93.31 79 HIS A CA 1
ATOM 639 C C . HIS A 1 79 ? -13.805 -18.732 -17.844 1.00 93.31 79 HIS A C 1
ATOM 641 O O . HIS A 1 79 ? -14.689 -19.477 -18.267 1.00 93.31 79 HIS A O 1
ATOM 647 N N . THR A 1 80 ? -13.016 -19.026 -16.815 1.00 95.19 80 THR A N 1
ATOM 648 C CA . THR A 1 80 ? -13.095 -20.269 -16.046 1.00 95.19 80 THR A CA 1
ATOM 649 C C . THR A 1 80 ? -13.136 -19.941 -14.562 1.00 95.19 80 THR A C 1
ATOM 651 O O . THR A 1 80 ? -12.247 -19.237 -14.083 1.00 95.19 80 THR A O 1
ATOM 654 N N . ASN A 1 81 ? -14.110 -20.471 -13.830 1.00 93.69 81 ASN A N 1
ATOM 655 C CA . ASN A 1 81 ? -14.204 -20.367 -12.371 1.00 93.69 81 ASN A CA 1
ATOM 656 C C . ASN A 1 81 ? -14.441 -21.750 -11.758 1.00 93.69 81 ASN A C 1
ATOM 658 O O . ASN A 1 81 ? -15.123 -22.559 -12.377 1.00 93.69 81 ASN A O 1
ATOM 662 N N . LEU A 1 82 ? -13.915 -22.010 -10.558 1.00 93.75 82 LEU A N 1
ATOM 663 C CA . LEU A 1 82 ? -14.123 -23.259 -9.816 1.00 93.75 82 LEU A CA 1
ATOM 664 C C . LEU A 1 82 ? -14.954 -23.020 -8.559 1.00 93.75 82 LEU A C 1
ATOM 666 O O . LEU A 1 82 ? -14.718 -22.068 -7.807 1.00 93.75 82 LEU A O 1
ATOM 670 N N . PHE A 1 83 ? -15.934 -23.897 -8.353 1.00 89.38 83 PHE A N 1
ATOM 671 C CA . PHE A 1 83 ? -16.905 -23.811 -7.268 1.00 89.38 83 PHE A CA 1
ATOM 672 C C . PHE A 1 83 ? -16.638 -24.881 -6.225 1.00 89.38 83 PHE A C 1
ATOM 674 O O . PHE A 1 83 ? -16.256 -26.004 -6.558 1.00 89.38 83 PHE A O 1
ATOM 681 N N . SER A 1 84 ? -16.907 -24.562 -4.966 1.00 87.56 84 SER A N 1
ATOM 682 C CA . SER A 1 84 ? -16.844 -25.536 -3.887 1.00 87.56 84 SER A CA 1
ATOM 683 C C . SER A 1 84 ? -18.033 -26.494 -3.941 1.00 87.56 84 SER A C 1
ATOM 685 O O . SER A 1 84 ? -19.180 -26.068 -4.084 1.00 87.56 84 SER A O 1
ATOM 687 N N . SER A 1 85 ? -17.778 -27.794 -3.779 1.00 82.12 85 SER A N 1
ATOM 688 C CA . SER A 1 85 ? -18.792 -28.853 -3.912 1.00 82.12 85 SER A CA 1
ATOM 689 C C . SER A 1 85 ? -19.996 -28.723 -2.980 1.00 82.12 85 SER A C 1
ATOM 691 O O . SER A 1 85 ? -21.055 -29.253 -3.287 1.00 82.12 85 SER A O 1
ATOM 693 N N . HIS A 1 86 ? -19.852 -28.027 -1.853 1.00 79.94 86 HIS A N 1
ATOM 694 C CA . HIS A 1 86 ? -20.911 -27.861 -0.857 1.00 79.94 86 HIS A CA 1
ATOM 695 C C . HIS A 1 86 ? -21.740 -26.577 -1.030 1.00 79.94 86 HIS A C 1
ATOM 697 O O . HIS A 1 86 ? -22.661 -26.365 -0.253 1.00 79.94 86 HIS A O 1
ATOM 703 N N . GLN A 1 87 ? -21.418 -25.726 -2.014 1.00 78.44 87 GLN A N 1
ATOM 704 C CA . GLN A 1 87 ? -22.056 -24.410 -2.203 1.00 78.44 87 GLN A CA 1
ATOM 705 C C . GLN A 1 87 ? -22.608 -24.213 -3.620 1.00 78.44 87 GLN A C 1
ATOM 707 O O . GLN A 1 87 ? -22.878 -23.088 -4.026 1.00 78.44 87 GLN A O 1
ATOM 712 N N . LEU A 1 88 ? -22.768 -25.288 -4.398 1.00 73.44 88 LEU A N 1
ATOM 713 C CA . LEU A 1 88 ? -23.224 -25.195 -5.789 1.00 73.44 88 LEU A CA 1
ATOM 714 C C . LEU A 1 88 ? -24.593 -24.498 -5.906 1.00 73.44 88 LEU A C 1
ATOM 716 O O . LEU A 1 88 ? -24.768 -23.613 -6.743 1.00 73.44 88 LEU A O 1
ATOM 720 N N . ASP A 1 89 ? -25.536 -24.849 -5.031 1.00 73.56 89 ASP A N 1
ATOM 721 C CA . ASP A 1 89 ? -26.872 -24.243 -5.008 1.00 73.56 89 ASP A CA 1
ATOM 722 C C . ASP A 1 89 ? -26.833 -22.774 -4.559 1.00 73.56 89 ASP A C 1
ATOM 724 O O . ASP A 1 89 ? -27.550 -21.933 -5.108 1.00 73.56 89 ASP A O 1
ATOM 728 N N . ASP A 1 90 ? -25.945 -22.437 -3.619 1.00 76.25 90 ASP A N 1
ATOM 729 C CA . ASP A 1 90 ? -25.747 -21.064 -3.143 1.00 76.25 90 ASP A CA 1
ATOM 730 C C . ASP A 1 90 ? -25.185 -20.162 -4.250 1.00 76.25 90 ASP A C 1
ATOM 732 O O . ASP A 1 90 ? -25.685 -19.050 -4.446 1.00 76.25 90 ASP A O 1
ATOM 736 N N . VAL A 1 91 ? -24.204 -20.654 -5.024 1.00 74.81 91 VAL A N 1
ATOM 737 C CA . VAL A 1 91 ? -23.666 -19.950 -6.202 1.00 74.81 91 VAL A CA 1
ATOM 738 C C . VAL A 1 91 ? -24.788 -19.684 -7.207 1.00 74.81 91 VAL A C 1
ATOM 740 O O . VAL A 1 91 ? -24.944 -18.550 -7.663 1.00 74.81 91 VAL A O 1
ATOM 743 N N . ASN A 1 92 ? -25.595 -20.701 -7.528 1.00 72.38 92 ASN A N 1
ATOM 744 C CA . ASN A 1 92 ? -26.686 -20.588 -8.501 1.00 72.38 92 ASN A CA 1
ATOM 745 C C . ASN A 1 92 ? -27.731 -19.537 -8.090 1.00 72.38 92 ASN A C 1
ATOM 747 O O . ASN A 1 92 ? -28.154 -18.721 -8.915 1.00 72.38 92 ASN A O 1
ATOM 751 N N . ASN A 1 93 ? -28.115 -19.515 -6.811 1.00 74.12 93 ASN A N 1
ATOM 752 C CA . ASN A 1 93 ? -29.083 -18.556 -6.276 1.00 74.12 93 ASN A CA 1
ATOM 753 C C . ASN A 1 93 ? -28.519 -17.127 -6.217 1.00 74.12 93 ASN A C 1
ATOM 755 O O . ASN A 1 93 ? -29.195 -16.160 -6.591 1.00 74.12 93 ASN A O 1
ATOM 759 N N . ALA A 1 94 ? -27.269 -16.983 -5.772 1.00 78.69 94 ALA A N 1
ATOM 760 C CA . ALA A 1 94 ? -26.607 -15.688 -5.673 1.00 78.69 94 ALA A CA 1
ATOM 761 C C . ALA A 1 94 ? -26.364 -15.067 -7.055 1.00 78.69 94 ALA A C 1
ATOM 763 O O . ALA A 1 94 ? -26.552 -13.864 -7.229 1.00 78.69 94 ALA A O 1
ATOM 764 N N . LEU A 1 95 ? -26.005 -15.880 -8.053 1.00 76.81 95 LEU A N 1
ATOM 765 C CA . LEU A 1 95 ? -25.675 -15.421 -9.401 1.00 76.81 95 LEU A CA 1
ATOM 766 C C . LEU A 1 95 ? -26.828 -14.644 -10.053 1.00 76.81 95 LEU A C 1
ATOM 768 O O . LEU A 1 95 ? -26.612 -13.544 -10.562 1.00 76.81 95 LEU A O 1
ATOM 772 N N . SER A 1 96 ? -28.060 -15.163 -9.997 1.00 72.12 96 SER A N 1
ATOM 773 C CA . SER A 1 96 ? -29.223 -14.478 -10.587 1.00 72.12 96 SER A CA 1
ATOM 774 C C . SER A 1 96 ? -29.475 -13.116 -9.928 1.00 72.12 96 SER A C 1
ATOM 776 O O . SER A 1 96 ? -29.627 -12.102 -10.615 1.00 72.12 96 SER A O 1
ATOM 778 N N . THR A 1 97 ? -29.424 -13.063 -8.595 1.00 78.00 97 THR A N 1
ATOM 779 C CA . THR A 1 97 ? -29.634 -11.827 -7.824 1.00 78.00 97 THR A CA 1
ATOM 780 C C . THR A 1 97 ? -28.555 -10.786 -8.126 1.00 78.00 97 THR A C 1
ATOM 782 O O . THR A 1 97 ? -28.865 -9.622 -8.391 1.00 78.00 97 THR A O 1
ATOM 785 N N . THR A 1 98 ? -27.291 -11.209 -8.152 1.00 81.56 98 THR A N 1
ATOM 786 C CA . THR A 1 98 ? -26.144 -10.339 -8.428 1.00 81.56 98 THR A CA 1
ATOM 787 C C . THR A 1 98 ? -26.194 -9.774 -9.844 1.00 81.56 98 THR A C 1
ATOM 789 O O . THR A 1 98 ? -26.041 -8.568 -10.024 1.00 81.56 98 THR A O 1
ATOM 792 N N . LEU A 1 99 ? -26.488 -10.596 -10.858 1.00 76.62 99 LEU A N 1
ATOM 793 C CA . LEU A 1 99 ? -26.610 -10.118 -12.240 1.00 76.62 99 LEU A CA 1
ATOM 794 C C . LEU A 1 99 ? -27.774 -9.133 -12.418 1.00 76.62 99 LEU A C 1
ATOM 796 O O . LEU A 1 99 ? -27.635 -8.147 -13.144 1.00 76.62 99 LEU A O 1
ATOM 800 N N . GLN A 1 100 ? -28.907 -9.356 -11.744 1.00 75.06 100 GLN A N 1
ATOM 801 C CA . GLN A 1 100 ? -30.027 -8.410 -11.756 1.00 75.06 100 GLN A CA 1
ATOM 802 C C . GLN A 1 100 ? -29.661 -7.082 -11.088 1.00 75.06 100 GLN A C 1
ATOM 804 O O . GLN A 1 100 ? -30.024 -6.020 -11.594 1.00 75.06 100 GLN A O 1
ATOM 809 N N . HIS A 1 101 ? -28.940 -7.131 -9.968 1.00 80.69 101 HIS A N 1
ATOM 810 C CA . HIS A 1 101 ? -28.491 -5.941 -9.254 1.00 80.69 101 HIS A CA 1
ATOM 811 C C . HIS A 1 101 ? -27.492 -5.128 -10.085 1.00 80.69 101 HIS A C 1
ATOM 813 O O . HIS A 1 101 ? -27.746 -3.954 -10.346 1.00 80.69 101 HIS A O 1
ATOM 819 N N . LEU A 1 102 ? -26.451 -5.774 -10.624 1.00 81.19 102 LEU A N 1
ATOM 820 C CA . LEU A 1 102 ? -25.503 -5.142 -11.550 1.00 81.19 102 LEU A CA 1
ATOM 821 C C . LEU A 1 102 ? -26.215 -4.547 -12.773 1.00 81.19 102 LEU A C 1
ATOM 823 O O . LEU A 1 102 ? -25.828 -3.492 -13.274 1.00 81.19 102 LEU A O 1
ATOM 827 N N . GLY A 1 103 ? -27.274 -5.208 -13.253 1.00 74.06 103 GLY A N 1
ATOM 828 C CA . GLY A 1 103 ? -28.115 -4.705 -14.337 1.00 74.06 103 GLY A CA 1
ATOM 829 C C . GLY A 1 103 ? -28.827 -3.403 -13.980 1.00 74.06 103 GLY A C 1
ATOM 830 O O . GLY A 1 103 ? -28.778 -2.455 -14.760 1.00 74.06 103 GLY A O 1
ATOM 831 N N . LYS A 1 104 ? -29.447 -3.335 -12.795 1.00 79.62 104 LYS A N 1
ATOM 832 C CA . LYS A 1 104 ? -30.130 -2.128 -12.294 1.00 79.62 104 LYS A CA 1
ATOM 833 C C . LYS A 1 104 ? -29.173 -0.956 -12.072 1.00 79.62 104 LYS A C 1
ATOM 835 O O . LYS A 1 104 ? -29.567 0.183 -12.288 1.00 79.62 104 LYS A O 1
ATOM 840 N N . GLU A 1 105 ? -27.932 -1.231 -11.682 1.00 83.06 105 GLU A N 1
ATOM 841 C CA . GLU A 1 105 ? -26.894 -0.213 -11.467 1.00 83.06 105 GLU A CA 1
ATOM 842 C C . GLU A 1 105 ? -26.235 0.285 -12.765 1.00 83.06 105 GLU A C 1
ATOM 844 O O . GLU A 1 105 ? -25.318 1.100 -12.715 1.00 83.06 105 GLU A O 1
ATOM 849 N N . GLY A 1 106 ? -26.646 -0.215 -13.938 1.00 78.75 106 GLY A N 1
ATOM 850 C CA . GLY A 1 106 ? -26.000 0.129 -15.211 1.00 78.75 106 GLY A CA 1
ATOM 851 C C . GLY A 1 106 ? -24.564 -0.401 -15.333 1.00 78.75 106 GLY A C 1
ATOM 852 O O . GLY A 1 106 ? -23.809 0.046 -16.191 1.00 78.75 106 GLY A O 1
ATOM 853 N N . ARG A 1 107 ? -24.184 -1.357 -14.478 1.00 79.25 107 ARG A N 1
ATOM 854 C CA . ARG A 1 107 ? -22.848 -1.977 -14.425 1.00 79.25 107 ARG A CA 1
ATOM 855 C C . ARG A 1 107 ? -22.738 -3.246 -15.252 1.00 79.25 107 ARG A C 1
ATOM 857 O O . ARG A 1 107 ? -21.654 -3.792 -15.456 1.00 79.25 107 ARG A O 1
ATOM 864 N N . MET A 1 108 ? -23.858 -3.719 -15.780 1.00 74.88 108 MET A N 1
ATOM 865 C CA . MET A 1 108 ? -23.827 -4.640 -16.903 1.00 74.88 108 MET A CA 1
ATOM 866 C C . MET A 1 108 ? -23.375 -3.870 -18.136 1.00 74.88 108 MET A C 1
ATOM 868 O O . MET A 1 108 ? -23.904 -2.794 -18.402 1.00 74.88 108 MET A O 1
ATOM 872 N N . TYR A 1 109 ? -22.406 -4.426 -18.870 1.00 66.12 109 TYR A N 1
ATOM 873 C CA . TYR A 1 109 ? -21.883 -3.830 -20.101 1.00 66.12 109 TYR A CA 1
ATOM 874 C C . TYR A 1 109 ? -23.026 -3.254 -20.947 1.00 66.12 109 TYR A C 1
ATOM 876 O O . TYR A 1 109 ? -24.033 -3.967 -21.089 1.00 66.12 109 TYR A O 1
ATOM 884 N N . PRO A 1 110 ? -22.901 -2.007 -21.452 1.00 59.91 110 PRO A N 1
ATOM 885 C CA . PRO A 1 110 ? -24.015 -1.268 -22.024 1.00 59.91 110 PRO A CA 1
ATOM 886 C C . PRO A 1 110 ? -24.825 -2.127 -22.982 1.00 59.91 110 PRO A C 1
ATOM 888 O O . PRO A 1 110 ? -24.273 -2.833 -23.826 1.00 59.91 110 PRO A O 1
ATOM 891 N N . THR A 1 111 ? -26.148 -2.056 -22.858 1.00 53.03 111 THR A N 1
ATOM 892 C CA . THR A 1 111 ? -27.085 -2.853 -23.658 1.00 53.03 111 THR A CA 1
ATOM 893 C C . THR A 1 111 ? -26.966 -2.622 -25.166 1.00 53.03 111 THR A C 1
ATOM 895 O O . THR A 1 111 ? -27.515 -3.410 -25.929 1.00 53.03 111 THR A O 1
ATOM 898 N N . GLU A 1 112 ? -26.260 -1.567 -25.572 1.00 48.12 112 GLU A N 1
ATOM 899 C CA . GLU A 1 112 ? -26.035 -1.128 -26.950 1.00 48.12 112 GLU A CA 1
ATOM 900 C C . GLU A 1 112 ? -24.811 -1.776 -27.620 1.00 48.12 112 GLU A C 1
ATOM 902 O O . GLU A 1 112 ? -24.691 -1.676 -28.836 1.00 48.12 112 GLU A O 1
ATOM 907 N N . ILE A 1 113 ? -23.922 -2.452 -26.874 1.00 55.94 113 ILE A N 1
ATOM 908 C CA . ILE A 1 113 ? -22.740 -3.116 -27.449 1.00 55.94 113 ILE A CA 1
ATOM 909 C C . ILE A 1 113 ? -22.965 -4.633 -27.492 1.00 55.94 113 ILE A C 1
ATOM 911 O O . ILE A 1 113 ? -23.006 -5.276 -26.433 1.00 55.94 113 ILE A O 1
ATOM 915 N N . PRO A 1 114 ? -23.096 -5.244 -28.678 1.00 71.00 114 PRO A N 1
ATOM 916 C CA . PRO A 1 114 ? -23.418 -6.656 -28.769 1.00 71.00 114 PRO A CA 1
ATOM 917 C C . PRO A 1 114 ? -22.192 -7.537 -28.495 1.00 71.00 114 PRO A C 1
ATOM 919 O O . PRO A 1 114 ? -21.046 -7.232 -28.828 1.00 71.00 114 PRO A O 1
ATOM 922 N N . ARG A 1 115 ? -22.448 -8.669 -27.844 1.00 81.44 115 ARG A N 1
ATOM 923 C CA . ARG A 1 115 ? -21.494 -9.760 -27.646 1.00 81.44 115 ARG A CA 1
ATOM 924 C C . ARG A 1 115 ? -22.218 -11.073 -27.863 1.00 81.44 115 ARG A C 1
ATOM 926 O O . ARG A 1 115 ? -23.415 -11.173 -27.588 1.00 81.44 115 ARG A O 1
ATOM 933 N N . ARG A 1 116 ? -21.482 -12.088 -28.284 1.00 84.38 116 ARG A N 1
ATOM 934 C CA . ARG A 1 116 ? -21.993 -13.428 -28.518 1.00 84.38 116 ARG A CA 1
ATOM 935 C C . ARG A 1 116 ? -21.418 -14.399 -27.497 1.00 84.38 116 ARG A C 1
ATOM 937 O O . ARG A 1 116 ? -20.206 -14.489 -27.328 1.00 84.38 116 ARG A O 1
ATOM 944 N N . HIS A 1 117 ? -22.296 -15.122 -26.814 1.00 86.62 117 HIS A N 1
ATOM 945 C CA . HIS A 1 117 ? -21.919 -16.242 -25.960 1.00 86.62 117 HIS A CA 1
ATOM 946 C C . HIS A 1 117 ? -21.948 -17.515 -26.806 1.00 86.62 117 HIS A C 1
ATOM 948 O O . HIS A 1 117 ? -23.019 -17.927 -27.236 1.00 86.62 117 HIS A O 1
ATOM 954 N N . LEU A 1 118 ? -20.782 -18.108 -27.057 1.00 88.62 118 LEU A N 1
ATOM 955 C CA . LEU A 1 118 ? -20.667 -19.320 -27.879 1.00 88.62 118 LEU A CA 1
ATOM 956 C C . LEU A 1 118 ? -20.790 -20.594 -27.059 1.00 88.62 118 LEU A C 1
ATOM 958 O O . LEU A 1 118 ? -21.330 -21.595 -27.511 1.00 88.62 118 LEU A O 1
ATOM 962 N N . TYR A 1 119 ? -20.259 -20.543 -25.842 1.00 89.94 119 TYR A N 1
ATOM 963 C CA . TYR A 1 119 ? -20.406 -21.597 -24.861 1.00 89.94 119 TYR A CA 1
ATOM 964 C C . TYR A 1 119 ? -20.476 -20.955 -23.484 1.00 89.94 119 TYR A C 1
ATOM 966 O O . TYR A 1 119 ? -19.614 -20.157 -23.133 1.00 89.94 119 TYR A O 1
ATOM 974 N N . THR A 1 120 ? -21.513 -21.219 -22.699 1.00 89.19 120 THR A N 1
ATOM 975 C CA . THR A 1 120 ? -21.604 -20.719 -21.319 1.00 89.19 120 THR A CA 1
ATOM 976 C C . THR A 1 120 ? -22.412 -21.708 -20.503 1.00 89.19 120 THR A C 1
ATOM 978 O O . THR A 1 120 ? -23.607 -21.853 -20.740 1.00 89.19 120 THR A O 1
ATOM 981 N N . ALA A 1 121 ? -21.756 -22.389 -19.566 1.00 87.75 121 ALA A N 1
ATOM 982 C CA . ALA A 1 121 ? -22.378 -23.418 -18.741 1.00 87.75 121 ALA A CA 1
ATOM 983 C C . ALA A 1 121 ? -21.685 -23.541 -17.379 1.00 87.75 121 ALA A C 1
ATOM 985 O O . ALA A 1 121 ? -20.487 -23.265 -17.250 1.00 87.75 121 ALA A O 1
ATOM 986 N N . ILE A 1 122 ? -22.441 -23.996 -16.379 1.00 87.06 122 ILE A N 1
ATOM 987 C CA . ILE A 1 122 ? -21.900 -24.474 -15.105 1.00 87.06 122 ILE A CA 1
ATOM 988 C C . ILE A 1 122 ? -21.768 -25.984 -15.255 1.00 87.06 122 ILE A C 1
ATOM 990 O O . ILE A 1 122 ? -22.760 -26.696 -15.297 1.00 87.06 122 ILE A O 1
ATOM 994 N N . CYS A 1 123 ? -20.540 -26.458 -15.399 1.00 90.56 123 CYS A N 1
ATOM 995 C CA . CYS A 1 123 ? -20.222 -27.837 -15.729 1.00 90.56 123 CYS A CA 1
ATOM 996 C C . CYS A 1 123 ? -19.875 -28.593 -14.437 1.00 90.56 123 CYS A C 1
ATOM 998 O O . CYS A 1 123 ? -18.855 -28.261 -13.825 1.00 90.56 123 CYS A O 1
ATOM 1000 N N . PRO A 1 124 ? -20.679 -29.567 -13.969 1.00 91.56 124 PRO A N 1
ATOM 1001 C CA . PRO A 1 124 ? -20.323 -30.379 -12.811 1.00 91.56 124 PRO A CA 1
ATOM 1002 C C . PRO A 1 124 ? -18.966 -31.064 -12.988 1.00 91.56 124 PRO A C 1
ATOM 1004 O O . PRO A 1 124 ? -18.633 -31.562 -14.067 1.00 91.56 124 PRO A O 1
ATOM 1007 N N . TYR A 1 125 ? -18.172 -31.062 -11.922 1.00 94.38 125 TYR A N 1
ATOM 1008 C CA . TYR A 1 125 ? -16.842 -31.655 -11.917 1.00 94.38 125 TYR A CA 1
ATOM 1009 C C . TYR A 1 125 ? -16.938 -33.177 -11.847 1.00 94.38 125 TYR A C 1
ATOM 1011 O O . TYR A 1 125 ? -17.638 -33.714 -10.990 1.00 94.38 125 TYR A O 1
ATOM 1019 N N . SER A 1 126 ? -16.237 -33.863 -12.749 1.00 94.31 126 SER A N 1
ATOM 1020 C CA . SER A 1 126 ? -16.191 -35.324 -12.780 1.00 94.31 126 SER A CA 1
ATOM 1021 C C . SER A 1 126 ? -14.916 -35.844 -12.127 1.00 94.31 126 SER A C 1
ATOM 1023 O O . SER A 1 126 ? -14.993 -36.638 -11.193 1.00 94.31 126 SER A O 1
ATOM 1025 N N . THR A 1 127 ? -13.746 -35.451 -12.639 1.00 95.50 127 THR A N 1
ATOM 1026 C CA . THR A 1 127 ? -12.440 -35.938 -12.165 1.00 95.50 127 THR A CA 1
ATOM 1027 C C . THR A 1 127 ? -11.285 -35.112 -12.751 1.00 95.50 127 THR A C 1
ATOM 1029 O O . THR A 1 127 ? -11.495 -34.231 -13.585 1.00 95.50 127 THR A O 1
ATOM 1032 N N . VAL A 1 128 ? -10.057 -35.438 -12.353 1.00 95.88 128 VAL A N 1
ATOM 1033 C CA . VAL A 1 128 ? -8.797 -34.947 -12.924 1.00 95.88 128 VAL A CA 1
ATOM 1034 C C . VAL A 1 128 ? -7.916 -36.127 -13.320 1.00 95.88 128 VAL A C 1
ATOM 1036 O O . VAL A 1 128 ? -7.882 -37.149 -12.636 1.00 95.88 128 VAL A O 1
ATOM 1039 N N . VAL A 1 129 ? -7.164 -35.967 -14.407 1.00 96.12 129 VAL A N 1
ATOM 1040 C CA . VAL A 1 129 ? -6.054 -36.857 -14.762 1.00 96.12 129 VAL A CA 1
ATOM 1041 C C . VAL A 1 129 ? -4.761 -36.045 -14.725 1.00 96.12 129 VAL A C 1
ATOM 1043 O O . VAL A 1 129 ? -4.677 -34.981 -15.342 1.00 96.12 129 VAL A O 1
ATOM 1046 N N . TYR A 1 130 ? -3.760 -36.535 -13.996 1.00 94.38 130 TYR A N 1
ATOM 1047 C CA . TYR A 1 130 ? -2.435 -35.919 -13.895 1.00 94.38 130 TYR A CA 1
ATOM 1048 C C . TYR A 1 130 ? -1.430 -36.645 -14.789 1.00 94.38 130 TYR A C 1
ATOM 1050 O O . TYR A 1 130 ? -1.538 -37.853 -15.007 1.00 94.38 130 TYR A O 1
ATOM 1058 N N . ARG A 1 131 ? -0.426 -35.917 -15.283 1.00 91.56 131 ARG A N 1
ATOM 1059 C CA . ARG A 1 131 ? 0.740 -36.522 -15.933 1.00 91.56 131 ARG A CA 1
ATOM 1060 C C . ARG A 1 131 ? 1.543 -37.334 -14.907 1.00 91.56 131 ARG A C 1
ATOM 1062 O O . ARG A 1 131 ? 1.662 -36.932 -13.750 1.00 91.56 131 ARG A O 1
ATOM 1069 N N . GLU A 1 132 ? 2.104 -38.467 -15.328 1.00 82.25 132 GLU A N 1
ATOM 1070 C CA . GLU A 1 132 ? 2.989 -39.274 -14.474 1.00 82.25 132 GLU A CA 1
ATOM 1071 C C . GLU A 1 132 ? 4.176 -38.430 -13.971 1.00 82.25 132 GLU A C 1
ATOM 1073 O O . GLU A 1 132 ? 4.778 -37.682 -14.743 1.00 82.25 132 GLU A O 1
ATOM 1078 N N . GLY A 1 133 ? 4.493 -38.534 -12.675 1.00 74.81 133 GLY A N 1
ATOM 1079 C CA . GLY A 1 133 ? 5.551 -37.748 -12.027 1.00 74.81 133 GLY A CA 1
ATOM 1080 C C . GLY A 1 133 ? 5.130 -36.358 -11.526 1.00 74.81 133 GLY A C 1
ATOM 1081 O O . GLY A 1 133 ? 5.994 -35.578 -11.138 1.00 74.81 133 GLY A O 1
ATOM 1082 N N . ASN A 1 134 ? 3.831 -36.031 -11.502 1.00 77.56 134 ASN A N 1
ATOM 1083 C CA . ASN A 1 134 ? 3.299 -34.784 -10.923 1.00 77.56 134 ASN A CA 1
ATOM 1084 C C . ASN A 1 134 ? 3.177 -34.817 -9.378 1.00 77.56 134 ASN A C 1
ATOM 1086 O O . ASN A 1 134 ? 2.349 -34.102 -8.819 1.00 77.56 134 ASN A O 1
ATOM 1090 N N . ASP A 1 135 ? 3.956 -35.646 -8.678 1.00 74.75 135 ASP A N 1
ATOM 1091 C CA . ASP A 1 135 ? 3.810 -35.848 -7.225 1.00 74.75 135 ASP A CA 1
ATOM 1092 C C . ASP A 1 135 ? 4.068 -34.558 -6.418 1.00 74.75 135 ASP A C 1
ATOM 1094 O O . ASP A 1 135 ? 3.408 -34.324 -5.407 1.00 74.75 135 ASP A O 1
ATOM 1098 N N . ASP A 1 136 ? 4.947 -33.684 -6.924 1.00 76.75 136 ASP A N 1
ATOM 1099 C CA . ASP A 1 136 ? 5.280 -32.373 -6.339 1.00 76.75 136 ASP A CA 1
ATOM 1100 C C . ASP A 1 136 ? 4.643 -31.180 -7.093 1.00 76.75 136 ASP A C 1
ATOM 1102 O O . ASP A 1 136 ? 4.982 -30.018 -6.848 1.00 76.75 136 ASP A O 1
ATOM 1106 N N . GLY A 1 137 ? 3.752 -31.439 -8.057 1.00 80.81 137 GLY A N 1
ATOM 1107 C CA . GLY A 1 137 ? 3.133 -30.407 -8.894 1.00 80.81 137 GLY A CA 1
ATOM 1108 C C . GLY A 1 137 ? 1.810 -29.851 -8.345 1.00 80.81 137 GLY A C 1
ATOM 1109 O O . GLY A 1 137 ? 1.313 -30.291 -7.308 1.00 80.81 137 GLY A O 1
ATOM 1110 N N . PRO A 1 138 ? 1.196 -28.857 -9.020 1.00 91.50 138 PRO A N 1
ATOM 1111 C CA . PRO A 1 138 ? -0.088 -28.309 -8.598 1.00 91.50 138 PRO A CA 1
ATOM 1112 C C . PRO A 1 138 ? -1.184 -29.385 -8.589 1.00 91.50 138 PRO A C 1
ATOM 1114 O O . PRO A 1 138 ? -1.289 -30.203 -9.504 1.00 91.50 138 PRO A O 1
ATOM 1117 N N . HIS A 1 139 ? -2.037 -29.333 -7.567 1.00 91.75 139 HIS A N 1
ATOM 1118 C CA . HIS A 1 139 ? -3.300 -30.073 -7.515 1.00 91.75 139 HIS A CA 1
ATOM 1119 C C . HIS A 1 139 ? -4.395 -29.372 -8.338 1.00 91.75 139 HIS A C 1
ATOM 1121 O O . HIS A 1 139 ? -4.316 -28.172 -8.602 1.00 91.75 139 HIS A O 1
ATOM 1127 N N . ASP A 1 140 ? -5.445 -30.109 -8.688 1.00 92.50 140 ASP A N 1
ATOM 1128 C CA . ASP A 1 140 ? -6.638 -29.655 -9.413 1.00 92.50 140 ASP A CA 1
ATOM 1129 C C . ASP A 1 140 ? -7.276 -28.391 -8.822 1.00 92.50 140 ASP A C 1
ATOM 1131 O O . ASP A 1 140 ? -7.610 -27.460 -9.555 1.00 92.50 140 ASP A O 1
ATOM 1135 N N . VAL A 1 141 ? -7.374 -28.302 -7.495 1.00 93.62 141 VAL A N 1
ATOM 1136 C CA . VAL A 1 141 ? -7.891 -27.110 -6.796 1.00 93.62 141 VAL A CA 1
ATOM 1137 C C . VAL A 1 141 ? -7.056 -25.848 -7.035 1.00 93.62 141 VAL A C 1
ATOM 1139 O O . VAL A 1 141 ? -7.578 -24.749 -6.895 1.00 93.62 141 VAL A O 1
ATOM 1142 N N . HIS A 1 142 ? -5.789 -25.990 -7.434 1.00 94.06 142 HIS A N 1
ATOM 1143 C CA . HIS A 1 142 ? -4.877 -24.887 -7.753 1.00 94.06 142 HIS A CA 1
ATOM 1144 C C . HIS A 1 142 ? -4.735 -24.653 -9.265 1.00 94.06 142 HIS A C 1
ATOM 1146 O O . HIS A 1 142 ? -3.929 -23.817 -9.679 1.00 94.06 142 HIS A O 1
ATOM 1152 N N . ALA A 1 143 ? -5.486 -25.369 -10.113 1.00 94.56 143 ALA A N 1
ATOM 1153 C CA . ALA A 1 143 ? -5.296 -25.346 -11.565 1.00 94.56 143 ALA A CA 1
ATOM 1154 C C . ALA A 1 143 ? -5.446 -23.941 -12.176 1.00 94.56 143 ALA A C 1
ATOM 1156 O O . ALA A 1 143 ? -4.751 -23.592 -13.130 1.00 94.56 143 ALA A O 1
ATOM 1157 N N . LEU A 1 144 ? -6.325 -23.106 -11.611 1.00 94.94 144 LEU A N 1
ATOM 1158 C CA . LEU A 1 144 ? -6.517 -21.729 -12.072 1.00 94.94 144 LEU A CA 1
ATOM 1159 C C . LEU A 1 144 ? -5.509 -20.738 -11.467 1.00 94.94 144 LEU A C 1
ATOM 1161 O O . LEU A 1 144 ? -5.241 -19.710 -12.091 1.00 94.94 144 LEU A O 1
ATOM 1165 N N . ASP A 1 145 ? -4.895 -21.053 -10.328 1.00 92.00 145 ASP A N 1
ATOM 1166 C CA . ASP A 1 145 ? -3.940 -20.174 -9.638 1.00 92.00 145 ASP A CA 1
ATOM 1167 C C . ASP A 1 145 ? -2.498 -20.399 -10.109 1.00 92.00 145 ASP A C 1
ATOM 1169 O O . ASP A 1 145 ? -1.707 -19.459 -10.213 1.00 92.00 145 ASP A O 1
ATOM 1173 N N . TYR A 1 146 ? -2.154 -21.642 -10.455 1.00 93.00 146 TYR A N 1
ATOM 1174 C CA . TYR A 1 146 ? -0.820 -21.999 -10.925 1.00 93.00 146 TYR A CA 1
ATOM 1175 C C . TYR A 1 146 ? -0.495 -21.305 -12.263 1.00 93.00 146 TYR A C 1
ATOM 1177 O O . TYR A 1 146 ? -1.352 -21.239 -13.149 1.00 93.00 146 TYR A O 1
ATOM 1185 N N . PRO A 1 147 ? 0.722 -20.767 -12.478 1.00 92.38 147 PRO A N 1
ATOM 1186 C CA . PRO A 1 147 ? 1.045 -19.919 -13.628 1.00 92.38 147 PRO A CA 1
ATOM 1187 C C . PRO A 1 147 ? 1.268 -20.703 -14.938 1.00 92.38 147 PRO A C 1
ATOM 1189 O O . PRO A 1 147 ? 2.279 -20.506 -15.618 1.00 92.38 147 PRO A O 1
ATOM 1192 N N . PHE A 1 148 ? 0.299 -21.529 -15.344 1.00 94.81 148 PHE A N 1
ATOM 1193 C CA . PHE A 1 148 ? 0.282 -22.205 -16.643 1.00 94.81 148 PHE A CA 1
ATOM 1194 C C . PHE A 1 148 ? 0.445 -21.217 -17.804 1.00 94.81 148 PHE A C 1
ATOM 1196 O O . PHE A 1 148 ? -0.024 -20.072 -17.742 1.00 94.81 148 PHE A O 1
ATOM 1203 N N . GLN A 1 149 ? 1.150 -21.651 -18.850 1.00 95.44 149 GLN A N 1
ATOM 1204 C CA . GLN A 1 149 ? 1.414 -20.845 -20.046 1.00 95.44 149 GLN A CA 1
ATOM 1205 C C . GLN A 1 149 ? 0.283 -20.950 -21.073 1.00 95.44 149 GLN A C 1
ATOM 1207 O O . GLN A 1 149 ? 0.092 -20.017 -21.851 1.00 95.44 149 GLN A O 1
ATOM 1212 N N . GLY A 1 150 ? -0.504 -22.025 -21.029 1.00 96.25 150 GLY A N 1
ATOM 1213 C CA . GLY A 1 150 ? -1.637 -22.238 -21.919 1.00 96.25 150 GLY A CA 1
ATOM 1214 C C . GLY A 1 150 ? -2.771 -23.025 -21.273 1.00 96.25 150 GLY A C 1
ATOM 1215 O O . GLY A 1 150 ? -2.576 -23.730 -20.283 1.00 96.25 150 GLY A O 1
ATOM 1216 N N . LEU A 1 151 ? -3.952 -22.899 -21.869 1.00 97.75 151 LEU A N 1
ATOM 1217 C CA . LEU A 1 151 ? -5.131 -23.707 -21.584 1.00 97.75 151 LEU A CA 1
ATOM 1218 C C . LEU A 1 151 ? -5.735 -24.170 -22.912 1.00 97.75 151 LEU A C 1
ATOM 1220 O O . LEU A 1 151 ? -5.881 -23.357 -23.826 1.00 97.75 151 LEU A O 1
ATOM 1224 N N . VAL A 1 152 ? -6.124 -25.439 -23.012 1.00 98.00 152 VAL A N 1
ATOM 1225 C CA . VAL A 1 152 ? -6.923 -25.943 -24.139 1.00 98.00 152 VAL A CA 1
ATOM 1226 C C . VAL A 1 152 ? -8.289 -26.391 -23.630 1.00 98.00 152 VAL A C 1
ATOM 1228 O O . VAL A 1 152 ? -8.376 -27.186 -22.697 1.00 98.00 152 VAL A O 1
ATOM 1231 N N . LEU A 1 153 ? -9.347 -25.849 -24.232 1.00 97.94 153 LEU A N 1
ATOM 1232 C CA . LEU A 1 153 ? -10.732 -26.260 -24.019 1.00 97.94 153 LEU A CA 1
ATOM 1233 C C . LEU A 1 153 ? -11.103 -27.293 -25.081 1.00 97.94 153 LEU A C 1
ATOM 1235 O O . LEU A 1 153 ? -11.025 -26.974 -26.268 1.00 97.94 153 LEU A O 1
ATOM 1239 N N . GLU A 1 154 ? -11.560 -28.471 -24.662 1.00 97.06 154 GLU A N 1
ATOM 1240 C CA . GLU A 1 154 ? -12.200 -29.431 -25.562 1.00 97.06 154 GLU A CA 1
ATOM 1241 C C . GLU A 1 154 ? -13.653 -29.690 -25.180 1.00 97.06 154 GLU A C 1
ATOM 1243 O O . GLU A 1 154 ? -13.994 -29.781 -24.000 1.00 97.06 154 GLU A O 1
ATOM 1248 N N . ILE A 1 155 ? -14.509 -29.803 -26.190 1.00 95.50 155 ILE A N 1
ATOM 1249 C CA . ILE A 1 155 ? -15.924 -30.142 -26.047 1.00 95.50 155 ILE A CA 1
ATOM 1250 C C . ILE A 1 155 ? -16.183 -31.391 -26.880 1.00 95.50 155 ILE A C 1
ATOM 1252 O O . ILE A 1 155 ? -15.905 -31.391 -28.077 1.00 95.50 155 ILE A O 1
ATOM 1256 N N . ILE A 1 156 ? -16.717 -32.434 -26.251 1.00 95.94 156 ILE A N 1
ATOM 1257 C CA . ILE A 1 156 ? -16.944 -33.744 -26.868 1.00 95.94 156 ILE A CA 1
ATOM 1258 C C . ILE A 1 156 ? -18.383 -34.163 -26.584 1.00 95.94 156 ILE A C 1
ATOM 1260 O O . ILE A 1 156 ? -18.807 -34.132 -25.429 1.00 95.94 156 ILE A O 1
ATOM 1264 N N . ASP A 1 157 ? -19.116 -34.579 -27.610 1.00 94.62 157 ASP A N 1
ATOM 1265 C CA . ASP A 1 157 ? -20.477 -35.097 -27.459 1.00 94.62 157 ASP A CA 1
ATOM 1266 C C . ASP A 1 157 ? -20.451 -36.628 -27.558 1.00 94.62 157 ASP A C 1
ATOM 1268 O O . ASP A 1 157 ? -19.890 -37.189 -28.499 1.00 94.62 157 ASP A O 1
ATOM 1272 N N . ALA A 1 158 ? -21.055 -37.321 -26.592 1.00 93.50 158 ALA A N 1
ATOM 1273 C CA . ALA A 1 158 ? -21.393 -38.734 -26.752 1.00 93.50 158 ALA A CA 1
ATOM 1274 C C . ALA A 1 158 ? -22.558 -38.890 -27.746 1.00 93.50 158 ALA A C 1
ATOM 1276 O O . ALA A 1 158 ? -23.346 -37.955 -27.934 1.00 93.50 158 ALA A O 1
ATOM 1277 N N . GLU A 1 159 ? -22.699 -40.075 -28.348 1.00 87.88 159 GLU A N 1
ATOM 1278 C CA . GLU A 1 159 ? -23.798 -40.375 -29.283 1.00 87.88 159 GLU A CA 1
ATOM 1279 C C . GLU A 1 159 ? -25.171 -40.225 -28.605 1.00 87.88 159 GLU A C 1
ATOM 1281 O O . GLU A 1 159 ? -26.127 -39.731 -29.203 1.00 87.88 159 GLU A O 1
ATOM 1286 N N . SER A 1 160 ? -25.251 -40.566 -27.315 1.00 87.25 160 SER A N 1
ATOM 1287 C CA . SER A 1 160 ? -26.426 -40.343 -26.474 1.00 87.25 160 SER A CA 1
ATOM 1288 C C . SER A 1 160 ? -26.040 -40.030 -25.021 1.00 87.25 160 SER A C 1
ATOM 1290 O O . SER A 1 160 ? -24.898 -40.221 -24.602 1.00 87.25 160 SER A O 1
ATOM 1292 N N . ASN A 1 161 ? -26.998 -39.547 -24.221 1.00 86.12 161 ASN A N 1
ATOM 1293 C CA . ASN A 1 161 ? -26.786 -39.323 -22.783 1.00 86.12 161 ASN A CA 1
ATOM 1294 C C . ASN A 1 161 ? -26.465 -40.635 -22.036 1.00 86.12 161 ASN A C 1
ATOM 1296 O O . ASN A 1 161 ? -25.648 -40.625 -21.116 1.00 86.12 161 ASN A O 1
ATOM 1300 N N . ASP A 1 162 ? -27.050 -41.757 -22.467 1.00 88.25 162 ASP A N 1
ATOM 1301 C CA . ASP A 1 162 ? -26.832 -43.073 -21.852 1.00 88.25 162 ASP A CA 1
ATOM 1302 C C . ASP A 1 162 ? -25.406 -43.598 -22.090 1.00 88.25 162 ASP A C 1
ATOM 1304 O O . ASP A 1 162 ? -24.879 -44.350 -21.273 1.00 88.25 162 ASP A O 1
ATOM 1308 N N . GLU A 1 163 ? -24.750 -43.152 -23.166 1.00 90.88 163 GLU A N 1
ATOM 1309 C CA . GLU A 1 163 ? -23.378 -43.537 -23.520 1.00 90.88 163 GLU A CA 1
ATOM 1310 C C . GLU A 1 163 ? -22.305 -42.574 -22.989 1.00 90.88 163 GLU A C 1
ATOM 1312 O O . GLU A 1 163 ? -21.112 -42.889 -23.001 1.00 90.88 163 GLU A O 1
ATOM 1317 N N . ARG A 1 164 ? -22.695 -41.411 -22.451 1.00 93.19 164 ARG A N 1
ATOM 1318 C CA . ARG A 1 164 ? -21.756 -40.451 -21.847 1.00 93.19 164 ARG A CA 1
ATOM 1319 C C . ARG A 1 164 ? -20.882 -41.060 -20.733 1.00 93.19 164 ARG A C 1
ATOM 1321 O O . ARG A 1 164 ? -19.697 -40.724 -20.693 1.00 93.19 164 ARG A O 1
ATOM 1328 N N . PRO A 1 165 ? -21.379 -41.942 -19.840 1.00 93.38 165 PRO A N 1
ATOM 1329 C CA . PRO A 1 165 ? -20.530 -42.616 -18.855 1.00 93.38 165 PRO A CA 1
ATOM 1330 C C . PRO A 1 165 ? -19.431 -43.482 -19.487 1.00 93.38 165 PRO A C 1
ATOM 1332 O O . PRO A 1 165 ? -18.297 -43.478 -19.004 1.00 93.38 165 PRO A O 1
ATOM 1335 N N . ASP A 1 166 ? -19.739 -44.174 -20.588 1.00 92.94 166 ASP A N 1
ATOM 1336 C CA . ASP A 1 166 ? -18.769 -44.995 -21.321 1.00 92.94 166 ASP A CA 1
ATOM 1337 C C . ASP A 1 166 ? -17.703 -44.124 -21.994 1.00 92.94 166 ASP A C 1
ATOM 1339 O O . ASP A 1 166 ? -16.512 -44.448 -21.931 1.00 92.94 166 ASP A O 1
ATOM 1343 N N . LEU A 1 167 ? -18.108 -42.986 -22.569 1.00 95.06 167 LEU A N 1
ATOM 1344 C CA . LEU A 1 167 ? -17.185 -41.975 -23.083 1.00 95.06 167 LEU A CA 1
ATOM 1345 C C . LEU A 1 167 ? -16.270 -41.436 -21.972 1.00 95.06 167 LEU A C 1
ATOM 1347 O O . LEU A 1 167 ? -15.054 -41.420 -22.143 1.00 95.06 167 LEU A O 1
ATOM 1351 N N . LEU A 1 168 ? -16.818 -41.031 -20.820 1.00 95.56 168 LEU A N 1
ATOM 1352 C CA . LEU A 1 168 ? -16.041 -40.505 -19.685 1.00 95.56 168 LEU A CA 1
ATOM 1353 C C . LEU A 1 168 ? -15.003 -41.507 -19.172 1.00 95.56 168 LEU A C 1
ATOM 1355 O O . LEU A 1 168 ? -13.864 -41.137 -18.869 1.00 95.56 168 LEU A O 1
ATOM 1359 N N . LYS A 1 169 ? -15.388 -42.782 -19.089 1.00 95.19 169 LYS A N 1
ATOM 1360 C CA . LYS A 1 169 ? -14.483 -43.854 -18.685 1.00 95.19 169 LYS A CA 1
ATOM 1361 C C . LYS A 1 169 ? -13.363 -44.045 -19.704 1.00 95.19 169 LYS A C 1
ATOM 1363 O O . LYS A 1 169 ? -12.193 -44.082 -19.330 1.00 95.19 169 LYS A O 1
ATOM 1368 N N . TRP A 1 170 ? -13.695 -44.112 -20.994 1.00 96.81 170 TRP A N 1
ATOM 1369 C CA . TRP A 1 170 ? -12.690 -44.236 -22.050 1.00 96.81 170 TRP A CA 1
ATOM 1370 C C . TRP A 1 170 ? -11.739 -43.029 -22.085 1.00 96.81 170 TRP A C 1
ATOM 1372 O O . TRP A 1 170 ? -10.521 -43.208 -22.167 1.00 96.81 170 TRP A O 1
ATOM 1382 N N . LEU A 1 171 ? -12.275 -41.812 -21.937 1.00 97.31 171 LEU A N 1
ATOM 1383 C CA . LEU A 1 171 ? -11.485 -40.586 -21.889 1.00 97.31 171 LEU A CA 1
ATOM 1384 C C . LEU A 1 171 ? -10.479 -40.614 -20.737 1.00 97.31 171 LEU A C 1
ATOM 1386 O O . LEU A 1 171 ? -9.299 -40.357 -20.951 1.00 97.31 171 LEU A O 1
ATOM 1390 N N . THR A 1 172 ? -10.922 -40.951 -19.527 1.00 95.50 172 THR A N 1
ATOM 1391 C CA . THR A 1 172 ? -10.082 -40.855 -18.323 1.00 95.50 172 THR A CA 1
ATOM 1392 C C . THR A 1 172 ? -9.077 -42.001 -18.202 1.00 95.50 172 THR A C 1
ATOM 1394 O O . THR A 1 172 ? -7.924 -41.758 -17.853 1.00 95.50 172 THR A O 1
ATOM 1397 N N . GLU A 1 173 ? -9.473 -43.232 -18.536 1.00 94.44 173 GLU A N 1
ATOM 1398 C CA . GLU A 1 173 ? -8.624 -44.419 -18.374 1.00 94.44 173 GLU A CA 1
ATOM 1399 C C . GLU A 1 173 ? -7.668 -44.658 -19.555 1.00 94.44 173 GLU A C 1
ATOM 1401 O O . GLU A 1 173 ? -6.645 -45.317 -19.379 1.00 94.44 173 GLU A O 1
ATOM 1406 N N . HIS A 1 174 ? -7.975 -44.140 -20.752 1.00 93.50 174 HIS A N 1
ATOM 1407 C CA . HIS A 1 174 ? -7.207 -44.447 -21.966 1.00 93.50 174 HIS A CA 1
ATOM 1408 C C . HIS A 1 174 ? -6.723 -43.187 -22.685 1.00 93.50 174 HIS A C 1
ATOM 1410 O O . HIS A 1 174 ? -5.516 -42.974 -22.800 1.00 93.50 174 HIS A O 1
ATOM 1416 N N . PHE A 1 175 ? -7.642 -42.348 -23.168 1.00 96.19 175 PHE A N 1
ATOM 1417 C CA . PHE A 1 175 ? -7.293 -41.243 -24.066 1.00 96.19 175 PHE A CA 1
ATOM 1418 C C . PHE A 1 175 ? -6.453 -40.162 -23.374 1.00 96.19 175 PHE A C 1
ATOM 1420 O O . PHE A 1 175 ? -5.317 -39.905 -23.776 1.00 96.19 175 PHE A O 1
ATOM 1427 N N . ILE A 1 176 ? -6.974 -39.566 -22.298 1.00 96.94 176 ILE A N 1
ATOM 1428 C CA . ILE A 1 176 ? -6.321 -38.464 -21.580 1.00 96.94 176 ILE A CA 1
ATOM 1429 C C . ILE A 1 176 ? -4.996 -38.931 -20.984 1.00 96.94 176 ILE A C 1
ATOM 1431 O O . ILE A 1 176 ? -3.977 -38.256 -21.132 1.00 96.94 176 ILE A O 1
ATOM 1435 N N . LEU A 1 177 ? -4.989 -40.113 -20.365 1.00 93.06 177 LEU A N 1
ATOM 1436 C CA . LEU A 1 177 ? -3.786 -40.695 -19.780 1.00 93.06 177 LEU A CA 1
ATOM 1437 C C . LEU A 1 177 ? -2.678 -40.881 -20.829 1.00 93.06 177 LEU A C 1
ATOM 1439 O O . LEU A 1 177 ? -1.528 -40.525 -20.575 1.00 93.06 177 LEU A O 1
ATOM 1443 N N . ALA A 1 178 ? -3.012 -41.393 -22.019 1.00 92.62 178 ALA A N 1
ATOM 1444 C CA . ALA A 1 178 ? -2.045 -41.558 -23.102 1.00 92.62 178 ALA A CA 1
ATOM 1445 C C . ALA A 1 178 ? -1.523 -40.210 -23.627 1.00 92.62 178 ALA A C 1
ATOM 1447 O O . ALA A 1 178 ? -0.320 -40.064 -23.853 1.00 92.62 178 ALA A O 1
ATOM 1448 N N . LYS A 1 179 ? -2.403 -39.212 -23.777 1.00 94.25 179 LYS A N 1
ATOM 1449 C CA . LYS A 1 179 ? -2.043 -37.880 -24.286 1.00 94.25 179 LYS A CA 1
ATOM 1450 C C . LYS A 1 179 ? -1.206 -37.060 -23.309 1.00 94.25 179 LYS A C 1
ATOM 1452 O O . LYS A 1 179 ? -0.269 -36.384 -23.734 1.00 94.25 179 LYS A O 1
ATOM 1457 N N . LEU A 1 180 ? -1.449 -37.158 -22.002 1.00 92.81 180 LEU A N 1
ATOM 1458 C CA . LEU A 1 180 ? -0.635 -36.461 -20.997 1.00 92.81 180 LEU A CA 1
ATOM 1459 C C . LEU A 1 180 ? 0.827 -36.929 -20.991 1.00 92.81 180 LEU A C 1
ATOM 1461 O O . LEU A 1 180 ? 1.722 -36.117 -20.778 1.00 92.81 180 LEU A O 1
ATOM 1465 N N . LYS A 1 181 ? 1.103 -38.206 -21.291 1.00 87.00 181 LYS A N 1
ATOM 1466 C CA . LYS A 1 181 ? 2.484 -38.721 -21.382 1.00 87.00 181 LYS A CA 1
ATOM 1467 C C . LYS A 1 181 ? 3.299 -38.094 -22.516 1.00 87.00 181 LYS A C 1
ATOM 1469 O O . LYS A 1 181 ? 4.524 -38.110 -22.461 1.00 87.00 181 LYS A O 1
ATOM 1474 N N . GLN A 1 182 ? 2.633 -37.590 -23.553 1.00 81.06 182 GLN A N 1
ATOM 1475 C CA . GLN A 1 182 ? 3.265 -37.145 -24.800 1.00 81.06 182 GLN A CA 1
ATOM 1476 C C . GLN A 1 182 ? 3.124 -35.637 -25.040 1.00 81.06 182 GLN A C 1
ATOM 1478 O O . GLN A 1 182 ? 3.615 -35.133 -26.050 1.00 81.06 182 GLN A O 1
ATOM 1483 N N . SER A 1 183 ? 2.475 -34.916 -24.122 1.00 87.44 183 SER A N 1
ATOM 1484 C CA . SER A 1 183 ? 2.146 -33.501 -24.282 1.00 87.44 183 SER A CA 1
ATOM 1485 C C . SER A 1 183 ? 2.782 -32.611 -23.215 1.00 87.44 183 SER A C 1
ATOM 1487 O O . SER A 1 183 ? 3.287 -33.048 -22.181 1.00 87.44 183 SER A O 1
ATOM 1489 N N . SER A 1 184 ? 2.745 -31.308 -23.483 1.00 88.62 184 SER A N 1
ATOM 1490 C CA . SER A 1 184 ? 3.111 -30.243 -22.548 1.00 88.62 184 SER A CA 1
ATOM 1491 C C . SER A 1 184 ? 2.057 -29.989 -21.462 1.00 88.62 184 SER A C 1
ATOM 1493 O O . SER A 1 184 ? 2.262 -29.124 -20.606 1.00 88.62 184 SER A O 1
ATOM 1495 N N . ALA A 1 185 ? 0.932 -30.712 -21.492 1.00 93.50 185 ALA A N 1
ATOM 1496 C CA . ALA A 1 185 ? -0.107 -30.618 -20.482 1.00 93.50 185 ALA A CA 1
ATOM 1497 C C . ALA A 1 185 ? 0.301 -31.374 -19.208 1.00 93.50 185 ALA A C 1
ATOM 1499 O O . ALA A 1 185 ? 0.753 -32.518 -19.258 1.00 93.50 185 ALA A O 1
ATOM 1500 N N . LEU A 1 186 ? 0.143 -30.719 -18.059 1.00 94.19 186 LEU A N 1
ATOM 1501 C CA . LEU A 1 186 ? 0.482 -31.282 -16.749 1.00 94.19 186 LEU A CA 1
ATOM 1502 C C . LEU A 1 186 ? -0.710 -32.005 -16.112 1.00 94.19 186 LEU A C 1
ATOM 1504 O O . LEU A 1 186 ? -0.547 -33.003 -15.411 1.00 94.19 186 LEU A O 1
ATOM 1508 N N . MET A 1 187 ? -1.915 -31.502 -16.374 1.00 95.81 187 MET A N 1
ATOM 1509 C CA . MET A 1 187 ? -3.171 -32.091 -15.926 1.00 95.81 187 MET A CA 1
ATOM 1510 C C . MET A 1 187 ? -4.305 -31.774 -16.903 1.00 95.81 187 MET A C 1
ATOM 1512 O O . MET A 1 187 ? -4.252 -30.787 -17.646 1.00 95.81 187 MET A O 1
ATOM 1516 N N . CYS A 1 188 ? -5.353 -32.589 -16.849 1.00 97.62 188 CYS A N 1
ATOM 1517 C CA . CYS A 1 188 ? -6.614 -32.363 -17.540 1.00 97.62 188 CYS A CA 1
ATOM 1518 C C . CYS A 1 188 ? -7.770 -32.470 -16.539 1.00 97.62 188 CYS A C 1
ATOM 1520 O O . CYS A 1 188 ? -7.945 -33.515 -15.905 1.00 97.62 188 CYS A O 1
ATOM 1522 N N . LEU A 1 189 ? -8.546 -31.393 -16.386 1.00 98.00 189 LEU A N 1
ATOM 1523 C CA . LEU A 1 189 ? -9.780 -31.408 -15.600 1.00 98.00 189 LEU A CA 1
ATOM 1524 C C . LEU A 1 189 ? -10.952 -31.830 -16.488 1.00 98.00 189 LEU A C 1
ATOM 1526 O O . LEU A 1 189 ? -11.134 -31.283 -17.578 1.00 98.00 189 LEU A O 1
ATOM 1530 N N . VAL A 1 190 ? -11.756 -32.770 -15.996 1.00 97.81 190 VAL A N 1
ATOM 1531 C CA . VAL A 1 190 ? -12.882 -33.374 -16.711 1.00 97.81 190 VAL A CA 1
ATOM 1532 C C . VAL A 1 190 ? -14.188 -32.929 -16.067 1.00 97.81 190 VAL A C 1
ATOM 1534 O O . VAL A 1 190 ? -14.429 -33.163 -14.879 1.00 97.81 190 VAL A O 1
ATOM 1537 N N . PHE A 1 191 ? -15.058 -32.325 -16.868 1.00 96.19 191 PHE A N 1
ATOM 1538 C CA . PHE A 1 191 ? -16.387 -31.889 -16.463 1.00 96.19 191 PHE A CA 1
ATOM 1539 C C . PHE A 1 191 ? -17.452 -32.492 -17.375 1.00 96.19 191 PHE A C 1
ATOM 1541 O O . PHE A 1 191 ? -17.195 -32.836 -18.528 1.00 96.19 191 PHE A O 1
ATOM 1548 N N . VAL A 1 192 ? -18.678 -32.562 -16.873 1.00 93.31 192 VAL A N 1
ATOM 1549 C CA . VAL A 1 192 ? -19.864 -32.825 -17.693 1.00 93.31 192 VAL A CA 1
ATOM 1550 C C . VAL A 1 192 ? -20.622 -31.528 -17.914 1.00 93.31 192 VAL A C 1
ATOM 1552 O O . VAL A 1 192 ? -20.592 -30.638 -17.067 1.00 93.31 192 VAL A O 1
ATOM 1555 N N . HIS A 1 193 ? -21.291 -31.386 -19.052 1.00 88.50 193 HIS A N 1
ATOM 1556 C CA . HIS A 1 193 ? -22.155 -30.233 -19.263 1.00 88.50 193 HIS A CA 1
ATOM 1557 C C . HIS A 1 193 ? -23.415 -30.346 -18.395 1.00 88.50 193 HIS A C 1
ATOM 1559 O O . HIS A 1 193 ? -24.028 -31.411 -18.295 1.00 88.50 193 HIS A O 1
ATOM 1565 N N . ALA A 1 194 ? -23.799 -29.224 -17.792 1.00 82.81 194 ALA A N 1
ATOM 1566 C CA . ALA A 1 194 ? -25.144 -29.000 -17.295 1.00 82.81 194 ALA A CA 1
ATOM 1567 C C . ALA A 1 194 ? -25.591 -27.608 -17.744 1.00 82.81 194 ALA A C 1
ATOM 1569 O O . ALA A 1 194 ? -24.830 -26.635 -17.658 1.00 82.81 194 ALA A O 1
ATOM 1570 N N . ASP A 1 195 ? -26.819 -27.521 -18.246 1.00 72.56 195 ASP A N 1
ATOM 1571 C CA . ASP A 1 195 ? -27.397 -26.242 -18.626 1.00 72.56 195 ASP A CA 1
ATOM 1572 C C . ASP A 1 195 ? -27.517 -25.318 -17.410 1.00 72.56 195 ASP A C 1
ATOM 1574 O O . ASP A 1 195 ? -27.667 -25.752 -16.263 1.00 72.56 195 ASP A O 1
ATOM 1578 N N . LEU A 1 196 ? -27.472 -24.011 -17.670 1.00 71.94 196 LEU A N 1
ATOM 1579 C CA . LEU A 1 196 ? -27.704 -23.025 -16.624 1.00 71.94 196 LEU A CA 1
ATOM 1580 C C . LEU A 1 196 ? -29.131 -23.179 -16.068 1.00 71.94 196 LEU A C 1
ATOM 1582 O O . LEU A 1 196 ? -30.077 -23.287 -16.852 1.00 71.94 196 LEU A O 1
ATOM 1586 N N . PRO A 1 197 ? -29.310 -23.140 -14.734 1.00 67.69 197 PRO A N 1
ATOM 1587 C CA . PRO A 1 197 ? -30.628 -23.153 -14.118 1.00 67.69 197 PRO A CA 1
ATOM 1588 C C . PRO A 1 197 ? -31.577 -22.108 -14.719 1.00 67.69 197 PRO A C 1
ATOM 1590 O O . PRO A 1 197 ? -31.186 -20.964 -14.958 1.00 67.69 197 PRO A O 1
ATOM 1593 N N . ASP A 1 198 ? -32.858 -22.464 -14.855 1.00 65.19 198 ASP A N 1
ATOM 1594 C CA . ASP A 1 198 ? -33.925 -21.598 -15.387 1.00 65.19 198 ASP A CA 1
ATOM 1595 C C . ASP A 1 198 ? -34.042 -20.230 -14.684 1.00 65.19 198 ASP A C 1
ATOM 1597 O O . ASP A 1 198 ? -34.605 -19.287 -15.240 1.00 65.19 198 ASP A O 1
ATOM 1601 N N . ILE A 1 199 ? -33.536 -20.111 -13.454 1.00 56.78 199 ILE A N 1
ATOM 1602 C CA . ILE A 1 199 ? -33.527 -18.867 -12.673 1.00 56.78 199 ILE A CA 1
ATOM 1603 C C . ILE A 1 199 ? -32.510 -17.836 -13.198 1.00 56.78 199 ILE A C 1
ATOM 1605 O O . ILE A 1 199 ? -32.623 -16.647 -12.900 1.00 56.78 199 ILE A O 1
ATOM 1609 N N . ILE A 1 200 ? -31.541 -18.263 -14.014 1.00 58.22 200 ILE A N 1
ATOM 1610 C CA . ILE A 1 200 ? -30.535 -17.419 -14.674 1.00 58.22 200 ILE A CA 1
ATOM 1611 C C . ILE A 1 200 ? -30.989 -17.168 -16.124 1.00 58.22 200 ILE A C 1
ATOM 1613 O O . ILE A 1 200 ? -30.267 -17.389 -17.093 1.00 58.22 200 ILE A O 1
ATOM 1617 N N . LYS A 1 201 ? -32.239 -16.723 -16.303 1.00 53.56 201 LYS A N 1
ATOM 1618 C CA . LYS A 1 201 ? -32.777 -16.364 -17.623 1.00 53.56 201 LYS A CA 1
ATOM 1619 C C . LYS A 1 201 ? -32.279 -14.986 -18.042 1.00 53.56 201 LYS A C 1
ATOM 1621 O O . LYS A 1 201 ? -32.678 -13.966 -17.488 1.00 53.56 201 LYS A O 1
ATOM 1626 N N . SER A 1 202 ? -31.435 -14.963 -19.068 1.00 56.12 202 SER A N 1
ATOM 1627 C CA . SER A 1 202 ? -31.063 -13.757 -19.805 1.00 56.12 202 SER A CA 1
ATOM 1628 C C . SER A 1 202 ? -31.277 -14.016 -21.293 1.00 56.12 202 SER A C 1
ATOM 1630 O O . SER A 1 202 ? -30.784 -15.028 -21.786 1.00 56.12 202 SER A O 1
ATOM 1632 N N . PRO A 1 203 ? -31.922 -13.108 -22.047 1.00 49.00 203 PRO A N 1
ATOM 1633 C CA . PRO A 1 203 ? -32.066 -13.241 -23.500 1.00 49.00 203 PRO A CA 1
ATOM 1634 C C . PRO A 1 203 ? -30.721 -13.212 -24.255 1.00 49.00 203 PRO A C 1
ATOM 1636 O O . PRO A 1 203 ? -30.698 -13.365 -25.469 1.00 49.00 203 PRO A O 1
ATOM 1639 N N . ARG A 1 204 ? -29.604 -12.983 -23.547 1.00 55.84 204 ARG A N 1
ATOM 1640 C CA . ARG A 1 204 ? -28.233 -12.952 -24.082 1.00 55.84 204 ARG A CA 1
ATOM 1641 C C . ARG A 1 204 ? -27.438 -14.228 -23.808 1.00 55.84 204 ARG A C 1
ATOM 1643 O O . ARG A 1 204 ? -26.320 -14.350 -24.303 1.00 55.84 204 ARG A O 1
ATOM 1650 N N . LEU A 1 205 ? -27.964 -15.120 -22.967 1.00 63.16 205 LEU A N 1
ATOM 1651 C CA . LEU A 1 205 ? -27.379 -16.436 -22.750 1.00 63.16 205 LEU A CA 1
ATOM 1652 C C . LEU A 1 205 ? -27.888 -17.390 -23.840 1.00 63.16 205 LEU A C 1
ATOM 1654 O O . LEU A 1 205 ? -29.022 -17.233 -24.300 1.00 63.16 205 LEU A O 1
ATOM 1658 N N . PRO A 1 206 ? -27.058 -18.347 -24.275 1.00 57.91 206 PRO A N 1
ATOM 1659 C CA . PRO A 1 206 ? -27.455 -19.318 -25.282 1.00 57.91 206 PRO A CA 1
ATOM 1660 C C . PRO A 1 206 ? -28.647 -20.142 -24.775 1.00 57.91 206 PRO A C 1
ATOM 1662 O O . PRO A 1 206 ? -28.769 -20.406 -23.577 1.00 57.91 206 PRO A O 1
ATOM 1665 N N . ALA A 1 207 ? -29.547 -20.513 -25.690 1.00 61.56 207 ALA A N 1
ATOM 1666 C CA . ALA A 1 207 ? -30.639 -21.434 -25.385 1.00 61.56 207 ALA A CA 1
ATOM 1667 C C . ALA A 1 207 ? -30.083 -22.789 -24.912 1.00 61.56 207 ALA A C 1
ATOM 1669 O O . ALA A 1 207 ? -28.918 -23.095 -25.170 1.00 61.56 207 ALA A O 1
ATOM 1670 N N . LYS A 1 208 ? -30.927 -23.598 -24.251 1.00 65.81 208 LYS A N 1
ATOM 1671 C CA . LYS A 1 208 ? -30.571 -24.958 -23.814 1.00 65.81 208 LYS A CA 1
ATOM 1672 C C . LYS A 1 208 ? -29.873 -25.699 -24.959 1.00 65.81 208 LYS A C 1
ATOM 1674 O O . LYS A 1 208 ? -30.432 -25.767 -26.058 1.00 65.81 208 LYS A O 1
ATOM 1679 N N . TYR A 1 209 ? -28.668 -26.216 -24.725 1.00 71.19 209 TYR A N 1
ATOM 1680 C CA . TYR A 1 209 ? -27.913 -26.866 -25.796 1.00 71.19 209 TYR A CA 1
ATOM 1681 C C . TYR A 1 209 ? -28.582 -28.200 -26.145 1.00 71.19 209 TYR A C 1
ATOM 1683 O O . TYR A 1 209 ? -28.752 -29.031 -25.253 1.00 71.19 209 TYR A O 1
ATOM 1691 N N . PRO A 1 210 ? -28.935 -28.460 -27.419 1.00 69.19 210 PRO A N 1
ATOM 1692 C CA . PRO A 1 210 ? -29.629 -29.694 -27.794 1.00 69.19 210 PRO A CA 1
ATOM 1693 C C . PRO A 1 210 ? -28.879 -30.973 -27.396 1.00 69.19 210 PRO A C 1
ATOM 1695 O O . PRO A 1 210 ? -29.510 -31.962 -27.042 1.00 69.19 210 PRO A O 1
ATOM 1698 N N . THR A 1 211 ? -27.543 -30.939 -27.418 1.00 72.88 211 THR A N 1
ATOM 1699 C CA . THR A 1 211 ? -26.659 -32.047 -27.017 1.00 72.88 211 THR A CA 1
ATOM 1700 C C . THR A 1 211 ? -26.058 -31.866 -25.619 1.00 72.88 211 THR A C 1
ATOM 1702 O O . THR A 1 211 ? -25.141 -32.586 -25.239 1.00 72.88 211 THR A O 1
ATOM 1705 N N . GLY A 1 212 ? -26.566 -30.920 -24.820 1.00 73.06 212 GLY A N 1
ATOM 1706 C CA . GLY A 1 212 ? -26.025 -30.617 -23.493 1.00 73.06 212 GLY A CA 1
ATOM 1707 C C . GLY A 1 212 ? -25.971 -31.843 -22.576 1.00 73.06 212 GLY A C 1
ATOM 1708 O O . GLY A 1 212 ? -24.969 -32.072 -21.905 1.00 73.06 212 GLY A O 1
ATOM 1709 N N . ASP A 1 213 ? -26.996 -32.693 -22.619 1.00 79.75 213 ASP A N 1
ATOM 1710 C CA . ASP A 1 213 ? -27.062 -33.891 -21.779 1.00 79.75 213 ASP A CA 1
ATOM 1711 C C . ASP A 1 213 ? -26.022 -34.966 -22.172 1.00 79.75 213 ASP A C 1
ATOM 1713 O O . ASP A 1 213 ? -25.641 -35.766 -21.324 1.00 79.75 213 ASP A O 1
ATOM 1717 N N . SER A 1 214 ? -25.491 -34.975 -23.403 1.00 88.88 214 SER A N 1
ATOM 1718 C CA . SER A 1 214 ? -24.456 -35.931 -23.849 1.00 88.88 214 SER A CA 1
ATOM 1719 C C . SER A 1 214 ? -23.029 -35.362 -23.849 1.00 88.88 214 SER A C 1
ATOM 1721 O O . SER A 1 214 ? -22.077 -36.082 -24.153 1.00 88.88 214 SER A O 1
ATOM 1723 N N . ARG A 1 215 ? -22.853 -34.093 -23.465 1.00 93.50 215 ARG A N 1
ATOM 1724 C CA . ARG A 1 215 ? -21.593 -33.351 -23.606 1.00 93.50 215 ARG A CA 1
ATOM 1725 C C . ARG A 1 215 ? -20.634 -33.499 -22.418 1.00 93.50 215 ARG A C 1
ATOM 1727 O O . ARG A 1 215 ? -21.027 -33.414 -21.248 1.00 93.50 215 ARG A O 1
ATOM 1734 N N . VAL A 1 216 ? -19.350 -33.640 -22.739 1.00 95.75 216 VAL A N 1
ATOM 1735 C CA . VAL A 1 216 ? -18.186 -33.650 -21.839 1.00 95.75 216 VAL A CA 1
ATOM 1736 C C . VAL A 1 216 ? -17.283 -32.461 -22.179 1.00 95.75 216 VAL A C 1
ATOM 1738 O O . VAL A 1 216 ? -17.112 -32.111 -23.347 1.00 95.75 216 VAL A O 1
ATOM 1741 N N . VAL A 1 217 ? -16.712 -31.826 -21.155 1.00 97.00 217 VAL A N 1
ATOM 1742 C CA . VAL A 1 217 ? -15.833 -30.657 -21.286 1.00 97.00 217 VAL A CA 1
ATOM 1743 C C . VAL A 1 217 ? -14.491 -30.954 -20.636 1.00 97.00 217 VAL A C 1
ATOM 1745 O O . VAL A 1 217 ? -14.438 -31.290 -19.452 1.00 97.00 217 VAL A O 1
ATOM 1748 N N . LEU A 1 218 ? -13.410 -30.793 -21.393 1.00 98.12 218 LEU A N 1
ATOM 1749 C CA . LEU A 1 218 ? -12.044 -30.996 -20.918 1.00 98.12 218 LEU A CA 1
ATOM 1750 C C . LEU A 1 218 ? -11.292 -29.666 -20.866 1.00 98.12 218 LEU A C 1
ATOM 1752 O O . LEU A 1 218 ? -11.369 -28.861 -21.796 1.00 98.12 218 LEU A O 1
ATOM 1756 N N . LEU A 1 219 ? -10.542 -29.453 -19.787 1.00 98.38 219 LEU A N 1
ATOM 1757 C CA . LEU A 1 219 ? -9.639 -28.315 -19.616 1.00 98.38 219 LEU A CA 1
ATOM 1758 C C . LEU A 1 219 ? -8.210 -28.824 -19.412 1.00 98.38 219 LEU A C 1
ATOM 1760 O O . LEU A 1 219 ? -7.871 -29.324 -18.338 1.00 98.38 219 LEU A O 1
ATOM 1764 N N . TRP A 1 220 ? -7.374 -28.683 -20.437 1.00 98.12 220 TRP A N 1
ATOM 1765 C CA . TRP A 1 220 ? -5.973 -29.105 -20.424 1.00 98.12 220 TRP A CA 1
ATOM 1766 C C . TRP A 1 220 ? -5.063 -27.943 -20.036 1.00 98.12 220 TRP A C 1
ATOM 1768 O O . TRP A 1 220 ? -5.069 -26.910 -20.706 1.00 98.12 220 TRP A O 1
ATOM 1778 N N . PHE A 1 221 ? -4.251 -28.115 -18.994 1.00 97.69 221 PHE A N 1
ATOM 1779 C CA . PHE A 1 221 ? -3.377 -27.066 -18.459 1.00 97.69 221 PHE A CA 1
ATOM 1780 C C . PHE A 1 221 ? -1.923 -27.279 -18.883 1.00 97.69 221 PHE A C 1
ATOM 1782 O O . PHE A 1 221 ? -1.310 -28.281 -18.514 1.00 97.69 221 PHE A O 1
ATOM 1789 N N . LEU A 1 222 ? -1.374 -26.342 -19.665 1.00 96.00 222 LEU A N 1
ATOM 1790 C CA . LEU A 1 222 ? -0.091 -26.494 -20.357 1.00 96.00 222 LEU A CA 1
ATOM 1791 C C . LEU A 1 222 ? 1.027 -25.688 -19.692 1.00 96.00 222 LEU A C 1
ATOM 1793 O O . LEU A 1 222 ? 0.878 -24.502 -19.374 1.00 96.00 222 LEU A O 1
ATOM 1797 N N . GLU A 1 223 ? 2.197 -26.311 -19.571 1.00 93.50 223 GLU A N 1
ATOM 1798 C CA . GLU A 1 223 ? 3.429 -25.652 -19.117 1.00 93.50 223 GLU A CA 1
ATOM 1799 C C . GLU A 1 223 ? 4.097 -24.820 -20.217 1.00 93.50 223 GLU A C 1
ATOM 1801 O O . GLU A 1 223 ? 4.950 -23.984 -19.929 1.00 93.50 223 GLU A O 1
ATOM 1806 N N . SER A 1 224 ? 3.700 -25.028 -21.473 1.00 92.75 224 SER A N 1
ATOM 1807 C CA . SER A 1 224 ? 4.190 -24.314 -22.655 1.00 92.75 224 SER A CA 1
ATOM 1808 C C . SER A 1 224 ? 3.068 -23.535 -23.339 1.00 92.75 224 SER A C 1
ATOM 1810 O O . SER A 1 224 ? 1.884 -23.792 -23.125 1.00 92.75 224 SER A O 1
ATOM 1812 N N . ASP A 1 225 ? 3.437 -22.570 -24.176 1.00 94.25 225 ASP A N 1
ATOM 1813 C CA . ASP A 1 225 ? 2.469 -21.887 -25.029 1.00 94.25 225 ASP A CA 1
ATOM 1814 C C . ASP A 1 225 ? 1.847 -22.868 -26.040 1.00 94.25 225 ASP A C 1
ATOM 1816 O O . ASP A 1 225 ? 2.590 -23.610 -26.692 1.00 94.25 225 ASP A O 1
ATOM 1820 N N . PRO A 1 226 ? 0.515 -22.865 -26.235 1.00 95.31 226 PRO A N 1
ATOM 1821 C CA . PRO A 1 226 ? -0.127 -23.786 -27.166 1.00 95.31 226 PRO A CA 1
ATOM 1822 C C . PRO A 1 226 ? 0.446 -23.705 -28.588 1.00 95.31 226 PRO A C 1
ATOM 1824 O O . PRO A 1 226 ? 0.518 -24.716 -29.278 1.00 95.31 226 PRO A O 1
ATOM 1827 N N . ARG A 1 227 ? 0.918 -22.531 -29.030 1.00 93.75 227 ARG A N 1
ATOM 1828 C CA . ARG A 1 227 ? 1.459 -22.330 -30.387 1.00 93.75 227 ARG A CA 1
ATOM 1829 C C . ARG A 1 227 ? 2.712 -23.153 -30.663 1.00 93.75 227 ARG A C 1
ATOM 1831 O O . ARG A 1 227 ? 2.914 -23.556 -31.804 1.00 93.75 227 ARG A O 1
ATOM 1838 N N . SER A 1 228 ? 3.547 -23.410 -29.655 1.00 93.50 228 SER A N 1
ATOM 1839 C CA . SER A 1 228 ? 4.799 -24.155 -29.843 1.00 93.50 228 SER A CA 1
ATOM 1840 C C . SER A 1 228 ? 4.605 -25.671 -29.831 1.00 93.50 228 SER A C 1
ATOM 1842 O O . SER A 1 228 ? 5.467 -26.400 -30.316 1.00 93.50 228 SER A O 1
ATOM 1844 N N . CYS A 1 229 ? 3.483 -26.154 -29.298 1.00 92.75 229 CYS A N 1
ATOM 1845 C CA . CYS A 1 229 ? 3.248 -27.577 -29.069 1.00 92.75 229 CYS A CA 1
ATOM 1846 C C . CYS A 1 229 ? 2.009 -28.138 -29.784 1.00 92.75 229 CYS A C 1
ATOM 1848 O O . CYS A 1 229 ? 1.865 -29.354 -29.856 1.00 92.75 229 CYS A O 1
ATOM 1850 N N . TRP A 1 230 ? 1.163 -27.293 -30.387 1.00 94.44 230 TRP A N 1
ATOM 1851 C CA . TRP A 1 230 ? -0.139 -27.676 -30.951 1.00 94.44 230 TRP A CA 1
ATOM 1852 C C . TRP A 1 230 ? -0.113 -28.912 -31.852 1.00 94.44 230 TRP A C 1
ATOM 1854 O O . TRP A 1 230 ? -0.877 -29.853 -31.649 1.00 94.44 230 TRP A O 1
ATOM 1864 N N . ARG A 1 231 ? 0.794 -28.926 -32.839 1.00 90.75 231 ARG A N 1
ATOM 1865 C CA . ARG A 1 231 ? 0.883 -30.014 -33.824 1.00 90.75 231 ARG A CA 1
ATOM 1866 C C . ARG A 1 231 ? 1.232 -31.358 -33.187 1.00 90.75 231 ARG A C 1
ATOM 1868 O O . ARG A 1 231 ? 0.809 -32.387 -33.695 1.00 90.75 231 ARG A O 1
ATOM 1875 N N . ARG A 1 232 ? 2.030 -31.339 -32.120 1.00 91.00 232 ARG A N 1
ATOM 1876 C CA . ARG A 1 232 ? 2.451 -32.539 -31.393 1.00 91.00 232 ARG A CA 1
ATOM 1877 C C . ARG A 1 232 ? 1.377 -32.982 -30.402 1.00 91.00 232 ARG A C 1
ATOM 1879 O O . ARG A 1 232 ? 1.137 -34.173 -30.281 1.00 91.00 232 ARG A O 1
ATOM 1886 N N . ASP A 1 233 ? 0.769 -32.023 -29.708 1.00 92.81 233 ASP A N 1
ATOM 1887 C CA . ASP A 1 233 ? -0.022 -32.302 -28.511 1.00 92.81 233 ASP A CA 1
ATOM 1888 C C . ASP A 1 233 ? -1.517 -32.489 -28.798 1.00 92.81 233 ASP A C 1
ATOM 1890 O O . ASP A 1 233 ? -2.136 -33.268 -28.090 1.00 92.81 233 ASP A O 1
ATOM 1894 N N . PHE A 1 234 ? -2.094 -31.797 -29.793 1.00 95.06 234 PHE A N 1
ATOM 1895 C CA . PHE A 1 234 ? -3.558 -31.720 -29.975 1.00 95.06 234 PHE A CA 1
ATOM 1896 C C . PHE A 1 234 ? -4.054 -31.973 -31.407 1.00 95.06 234 PHE A C 1
ATOM 1898 O O . PHE A 1 234 ? -5.247 -32.186 -31.610 1.00 95.06 234 PHE A O 1
ATOM 1905 N N . ALA A 1 235 ? -3.184 -31.944 -32.424 1.00 88.06 235 ALA A N 1
ATOM 1906 C CA . ALA A 1 235 ? -3.627 -31.985 -33.825 1.00 88.06 235 ALA A CA 1
ATOM 1907 C C . ALA A 1 235 ? -4.326 -33.292 -34.243 1.00 88.06 235 ALA A C 1
ATOM 1909 O O . ALA A 1 235 ? -5.124 -33.269 -35.175 1.00 88.06 235 ALA A O 1
ATOM 1910 N N . ASP A 1 236 ? -4.049 -34.407 -33.568 1.00 91.56 236 ASP A N 1
ATOM 1911 C CA . ASP A 1 236 ? -4.634 -35.721 -33.852 1.00 91.56 236 ASP A CA 1
ATOM 1912 C C . ASP A 1 236 ? -5.797 -36.089 -32.910 1.00 91.56 236 ASP A C 1
ATOM 1914 O O . ASP A 1 236 ? -6.350 -37.183 -33.008 1.00 91.56 236 ASP A O 1
ATOM 1918 N N . HIS A 1 237 ? -6.192 -35.189 -31.998 1.00 94.88 237 HIS A N 1
ATOM 1919 C CA . HIS A 1 237 ? -7.269 -35.452 -31.037 1.00 94.88 237 HIS A CA 1
ATOM 1920 C C . HIS A 1 237 ? -8.596 -35.755 -31.726 1.00 94.88 237 HIS A C 1
ATOM 1922 O O . HIS A 1 237 ? -9.301 -36.665 -31.303 1.00 94.88 237 HIS A O 1
ATOM 1928 N N . ASN A 1 238 ? -8.901 -35.040 -32.811 1.00 93.44 238 ASN A N 1
ATOM 1929 C CA . ASN A 1 238 ? -10.104 -35.280 -33.595 1.00 93.44 238 ASN A CA 1
ATOM 1930 C C . ASN A 1 238 ? -10.163 -36.712 -34.131 1.00 93.44 238 ASN A C 1
ATOM 1932 O O . ASN A 1 238 ? -11.082 -37.459 -33.818 1.00 93.44 238 ASN A O 1
ATOM 1936 N N . GLU A 1 239 ? -9.137 -37.120 -34.880 1.00 93.06 239 GLU A N 1
ATOM 1937 C CA . GLU A 1 239 ? -9.076 -38.454 -35.482 1.00 93.06 239 GLU A CA 1
ATOM 1938 C C . GLU A 1 239 ? -9.119 -39.558 -34.417 1.00 93.06 239 GLU A C 1
ATOM 1940 O O . GLU A 1 239 ? -9.765 -40.586 -34.613 1.00 93.06 239 GLU A O 1
ATOM 1945 N N . ALA A 1 240 ? -8.467 -39.337 -33.272 1.00 93.38 240 ALA A N 1
ATOM 1946 C CA . ALA A 1 240 ? -8.442 -40.291 -32.171 1.00 93.38 240 ALA A CA 1
ATOM 1947 C C . ALA A 1 240 ? -9.791 -40.414 -31.439 1.00 93.38 240 ALA A C 1
ATOM 1949 O O . ALA A 1 240 ? -10.181 -41.526 -31.077 1.00 93.38 240 ALA A O 1
ATOM 1950 N N . ILE A 1 241 ? -10.494 -39.301 -31.205 1.00 94.88 241 ILE A N 1
ATOM 1951 C CA . ILE A 1 241 ? -11.797 -39.292 -30.527 1.00 94.88 241 ILE A CA 1
ATOM 1952 C C . ILE A 1 241 ? -12.872 -39.825 -31.471 1.00 94.88 241 ILE A C 1
ATOM 1954 O O . ILE A 1 241 ? -13.521 -40.815 -31.136 1.00 94.88 241 ILE A O 1
ATOM 1958 N N . ASP A 1 242 ? -13.000 -39.260 -32.669 1.00 92.50 242 ASP A N 1
ATOM 1959 C CA . ASP A 1 242 ? -14.019 -39.670 -33.637 1.00 92.50 242 ASP A CA 1
ATOM 1960 C C . ASP A 1 242 ? -13.792 -41.119 -34.099 1.00 92.50 242 ASP A C 1
ATOM 1962 O O . ASP A 1 242 ? -14.729 -41.914 -34.192 1.00 92.50 242 ASP A O 1
ATOM 1966 N N . GLY A 1 243 ? -12.530 -41.516 -34.302 1.00 91.25 243 GLY A N 1
ATOM 1967 C CA . GLY A 1 243 ? -12.152 -42.881 -34.673 1.00 91.25 243 GLY A CA 1
ATOM 1968 C C . GLY A 1 243 ? -12.370 -43.923 -33.572 1.00 91.25 243 GLY A C 1
ATOM 1969 O O . GLY A 1 243 ? -12.408 -45.119 -33.866 1.00 91.25 243 GLY A O 1
ATOM 1970 N N . SER A 1 244 ? -12.544 -43.504 -32.312 1.00 92.62 244 SER A N 1
ATOM 1971 C CA . SER A 1 244 ? -12.854 -44.420 -31.206 1.00 92.62 244 SER A CA 1
ATOM 1972 C C . SER A 1 244 ? -14.283 -44.969 -31.266 1.00 92.62 244 SER A C 1
ATOM 1974 O O . SER A 1 244 ? -14.568 -46.001 -30.654 1.00 92.62 244 SER A O 1
ATOM 1976 N N . GLY A 1 245 ? -15.189 -44.260 -31.953 1.00 90.94 245 GLY A N 1
ATOM 1977 C CA . GLY A 1 245 ? -16.625 -44.535 -31.936 1.00 90.94 245 GLY A CA 1
ATOM 1978 C C . GLY A 1 245 ? -17.289 -44.327 -30.568 1.00 90.94 245 GLY A C 1
ATOM 1979 O O . GLY A 1 245 ? -18.402 -44.796 -30.370 1.00 90.94 245 GLY A O 1
ATOM 1980 N N . LYS A 1 246 ? -16.614 -43.687 -29.600 1.00 90.62 246 LYS A N 1
ATOM 1981 C CA . LYS A 1 246 ? -17.151 -43.418 -28.250 1.00 90.62 246 LYS A CA 1
ATOM 1982 C C . LYS A 1 246 ? -17.722 -42.016 -28.082 1.00 90.62 246 LYS A C 1
ATOM 1984 O O . LYS A 1 246 ? -18.506 -41.780 -27.169 1.00 90.62 246 LYS A O 1
ATOM 1989 N N . GLY A 1 247 ? -17.312 -41.082 -28.925 1.00 92.88 247 GLY A N 1
ATOM 1990 C CA . GLY A 1 247 ? -17.776 -39.705 -28.896 1.00 92.88 247 GLY A CA 1
ATOM 1991 C C . GLY A 1 247 ? -17.294 -38.960 -30.126 1.00 92.88 247 GLY A C 1
ATOM 1992 O O . GLY A 1 247 ? -16.493 -39.479 -30.900 1.00 92.88 247 GLY A O 1
ATOM 1993 N N . ARG A 1 248 ? -17.796 -37.741 -30.286 1.00 94.00 248 ARG A N 1
ATOM 1994 C CA . ARG A 1 248 ? -17.466 -36.852 -31.391 1.00 94.00 248 ARG A CA 1
ATOM 1995 C C . ARG A 1 248 ? -16.873 -35.556 -30.866 1.00 94.00 248 ARG A C 1
ATOM 1997 O O . ARG A 1 248 ? -17.480 -34.899 -30.014 1.00 94.00 248 ARG A O 1
ATOM 2004 N N . LEU A 1 249 ? -15.713 -35.169 -31.380 1.00 94.81 249 LEU A N 1
ATOM 2005 C CA . LEU A 1 249 ? -15.057 -33.928 -30.998 1.00 94.81 249 LEU A CA 1
ATOM 2006 C C . LEU A 1 249 ? -15.759 -32.726 -31.647 1.00 94.81 249 LEU A C 1
ATOM 2008 O O . LEU A 1 249 ? -15.827 -32.589 -32.864 1.00 94.81 249 LEU A O 1
ATOM 2012 N N . ILE A 1 250 ? -16.273 -31.817 -30.820 1.00 94.50 250 ILE A N 1
ATOM 2013 C CA . ILE A 1 250 ? -17.002 -30.626 -31.272 1.00 94.50 250 ILE A CA 1
ATOM 2014 C C . ILE A 1 250 ? -16.078 -29.418 -31.386 1.00 94.50 250 ILE A C 1
ATOM 2016 O O . ILE A 1 250 ? -16.210 -28.625 -32.317 1.00 94.50 250 ILE A O 1
ATOM 2020 N N . LEU A 1 251 ? -15.166 -29.247 -30.431 1.00 95.56 251 LEU A N 1
ATOM 2021 C CA . LEU A 1 251 ? -14.251 -28.111 -30.370 1.00 95.56 251 LEU A CA 1
ATOM 2022 C C . LEU A 1 251 ? -12.967 -28.527 -29.662 1.00 95.56 251 LEU A C 1
ATOM 2024 O O . LEU A 1 251 ? -13.049 -29.112 -28.590 1.00 95.56 251 LEU A O 1
ATOM 2028 N N . THR A 1 252 ? -11.822 -28.118 -30.201 1.00 97.19 252 THR A N 1
ATOM 2029 C CA . THR A 1 252 ? -10.525 -28.079 -29.513 1.00 97.19 252 THR A CA 1
ATOM 2030 C C . THR A 1 252 ? -9.931 -26.693 -29.712 1.00 97.19 252 THR A C 1
ATOM 2032 O O . THR A 1 252 ? -9.578 -26.303 -30.830 1.00 97.19 252 THR A O 1
ATOM 2035 N N . ALA A 1 253 ? -9.862 -25.914 -28.630 1.00 97.31 253 ALA A N 1
ATOM 2036 C CA . ALA A 1 253 ? -9.541 -24.494 -28.682 1.00 97.31 253 ALA A CA 1
ATOM 2037 C C . ALA A 1 253 ? -8.422 -24.079 -27.716 1.00 97.31 253 ALA A C 1
ATOM 2039 O O . ALA A 1 253 ? -8.601 -24.218 -26.504 1.00 97.31 253 ALA A O 1
ATOM 2040 N N . PRO A 1 254 ? -7.299 -23.509 -28.205 1.00 97.44 254 PRO A N 1
ATOM 2041 C CA . PRO A 1 254 ? -6.223 -23.048 -27.346 1.00 97.44 254 PRO A CA 1
ATOM 2042 C C . PRO A 1 254 ? -6.398 -21.592 -26.922 1.00 97.44 254 PRO A C 1
ATOM 2044 O O . PRO A 1 254 ? -6.856 -20.735 -27.685 1.00 97.44 254 PRO A O 1
ATOM 2047 N N . PHE A 1 255 ? -5.941 -21.309 -25.709 1.00 97.50 255 PHE A N 1
ATOM 2048 C CA . PHE A 1 255 ? -5.933 -19.992 -25.099 1.00 97.50 255 PHE A CA 1
ATOM 2049 C C . PHE A 1 255 ? -4.644 -19.781 -24.301 1.00 97.50 255 PHE A C 1
ATOM 2051 O O . PHE A 1 255 ? -4.029 -20.723 -23.801 1.00 97.50 255 PHE A O 1
ATOM 2058 N N . ILE A 1 256 ? -4.264 -18.517 -24.138 1.00 96.69 256 ILE A N 1
ATOM 2059 C CA . ILE A 1 256 ? -3.194 -18.082 -23.232 1.00 96.69 256 ILE A CA 1
ATOM 2060 C C . ILE A 1 256 ? -3.788 -17.227 -22.110 1.00 96.69 256 ILE A C 1
ATOM 2062 O O . ILE A 1 256 ? -4.826 -16.587 -22.311 1.00 96.69 256 ILE A O 1
ATOM 2066 N N . PRO A 1 257 ? -3.178 -17.198 -20.915 1.00 94.50 257 PRO A N 1
ATOM 2067 C CA . PRO A 1 257 ? -3.707 -16.412 -19.810 1.00 94.50 257 PRO A CA 1
ATOM 2068 C C . PRO A 1 257 ? -3.605 -14.910 -20.104 1.00 94.50 257 PRO A C 1
ATOM 2070 O O . PRO A 1 257 ? -2.584 -14.410 -20.593 1.00 94.50 257 PRO A O 1
ATOM 2073 N N . THR A 1 258 ? -4.661 -14.173 -19.763 1.00 90.62 258 THR A N 1
ATOM 2074 C CA . THR A 1 258 ? -4.607 -12.704 -19.721 1.00 90.62 258 THR A CA 1
ATOM 2075 C C . THR A 1 258 ? -3.895 -12.245 -18.453 1.00 90.62 258 THR A C 1
ATOM 2077 O O . THR A 1 258 ? -3.957 -12.937 -17.437 1.00 90.62 258 THR A O 1
ATOM 2080 N N . ILE A 1 259 ? -3.294 -11.056 -18.474 1.00 85.19 259 ILE A N 1
ATOM 2081 C CA . ILE A 1 259 ? -2.761 -10.425 -17.261 1.00 85.19 259 ILE A CA 1
ATOM 2082 C C . ILE A 1 259 ? -3.854 -9.501 -16.685 1.00 85.19 259 ILE A C 1
ATOM 2084 O O . ILE A 1 259 ? -4.200 -8.520 -17.357 1.00 85.19 259 ILE A O 1
ATOM 2088 N N . PRO A 1 260 ? -4.418 -9.791 -15.489 1.00 79.31 260 PRO A N 1
ATOM 2089 C CA . PRO A 1 260 ? -5.494 -8.993 -14.895 1.00 79.31 260 PRO A CA 1
ATOM 2090 C C . PRO A 1 260 ? -5.154 -7.500 -14.825 1.00 79.31 260 PRO A C 1
ATOM 2092 O O . PRO A 1 260 ? -4.021 -7.130 -14.526 1.00 79.31 260 PRO A O 1
ATOM 2095 N N . GLY A 1 261 ? -6.128 -6.636 -15.122 1.00 70.44 261 GLY A N 1
ATOM 2096 C CA . GLY A 1 261 ? -5.934 -5.180 -15.126 1.00 70.44 261 GLY A CA 1
ATOM 2097 C C . GLY A 1 261 ? -5.127 -4.649 -16.319 1.00 70.44 261 GLY A C 1
ATOM 2098 O O . GLY A 1 261 ? -4.815 -3.456 -16.375 1.00 70.44 261 GLY A O 1
ATOM 2099 N N . THR A 1 262 ? -4.812 -5.485 -17.314 1.00 75.81 262 THR A N 1
ATOM 2100 C CA . THR A 1 262 ? -4.102 -5.075 -18.536 1.00 75.81 262 THR A CA 1
ATOM 2101 C C . THR A 1 262 ? -4.834 -5.524 -19.808 1.00 75.81 262 THR A C 1
ATOM 2103 O O . THR A 1 262 ? -5.720 -6.376 -19.782 1.00 75.81 262 THR A O 1
ATOM 2106 N N . ASN A 1 263 ? -4.423 -4.965 -20.950 1.00 68.31 263 ASN A N 1
ATOM 2107 C CA . ASN A 1 263 ? -4.775 -5.486 -22.275 1.00 68.31 263 ASN A CA 1
ATOM 2108 C C . ASN A 1 263 ? -3.704 -6.457 -22.818 1.00 68.31 263 ASN A C 1
ATOM 2110 O O . ASN A 1 263 ? -3.779 -6.859 -23.977 1.00 68.31 263 ASN A O 1
ATOM 2114 N N . ARG A 1 264 ? -2.690 -6.810 -22.011 1.00 61.06 264 ARG A N 1
ATOM 2115 C CA . ARG A 1 264 ? -1.572 -7.666 -22.421 1.00 61.06 264 ARG A CA 1
ATOM 2116 C C . ARG A 1 264 ? -1.901 -9.145 -22.181 1.00 61.06 264 ARG A C 1
ATOM 2118 O O . ARG A 1 264 ? -2.634 -9.525 -21.266 1.00 61.06 264 ARG A O 1
ATOM 2125 N N . THR A 1 265 ? -1.303 -9.993 -23.010 1.00 53.22 265 THR A N 1
ATOM 2126 C CA . THR A 1 265 ? -1.366 -11.459 -22.929 1.00 53.22 265 THR A CA 1
ATOM 2127 C C . THR A 1 265 ? 0.042 -11.991 -22.696 1.00 53.22 265 THR A C 1
ATOM 2129 O O . THR A 1 265 ? 0.976 -11.446 -23.287 1.00 53.22 265 THR A O 1
ATOM 2132 N N . ARG A 1 266 ? 0.229 -13.054 -21.907 1.00 49.66 266 ARG A N 1
ATOM 2133 C CA . ARG A 1 266 ? 1.560 -13.654 -21.703 1.00 49.66 266 ARG A CA 1
ATOM 2134 C C . ARG A 1 266 ? 2.039 -14.307 -23.017 1.00 49.66 266 ARG A C 1
ATOM 2136 O O . ARG A 1 266 ? 1.652 -15.429 -23.307 1.00 49.66 266 ARG A O 1
ATOM 2143 N N . ARG A 1 267 ? 2.818 -13.597 -23.849 1.00 43.47 267 ARG A N 1
ATOM 2144 C CA . ARG A 1 267 ? 3.486 -14.163 -25.042 1.00 43.47 267 ARG A CA 1
ATOM 2145 C C . ARG A 1 267 ? 4.898 -14.642 -24.662 1.00 43.47 267 ARG A C 1
ATOM 2147 O O . ARG A 1 267 ? 5.622 -13.864 -24.043 1.00 43.47 267 ARG A O 1
ATOM 2154 N N . PRO A 1 268 ? 5.336 -15.844 -25.068 1.00 36.94 268 PRO A N 1
ATOM 2155 C CA . PRO A 1 268 ? 6.754 -16.181 -25.100 1.00 36.94 268 PRO A CA 1
ATOM 2156 C C . PRO A 1 268 ? 7.440 -15.405 -26.230 1.00 36.94 268 PRO A C 1
ATOM 2158 O O . PRO A 1 268 ? 6.859 -15.230 -27.304 1.00 36.94 268 PRO A O 1
ATOM 2161 N N . ARG A 1 269 ? 8.676 -14.948 -26.000 1.00 30.11 269 ARG A N 1
ATOM 2162 C CA . ARG A 1 269 ? 9.556 -14.428 -27.059 1.00 30.11 269 ARG A CA 1
ATOM 2163 C C . ARG A 1 269 ? 9.826 -15.558 -28.064 1.00 30.11 269 ARG A C 1
ATOM 2165 O O . ARG A 1 269 ? 10.325 -16.605 -27.663 1.00 30.11 269 ARG A O 1
ATOM 2172 N N . LEU A 1 270 ? 9.494 -15.360 -29.340 1.00 28.42 270 LEU A N 1
ATOM 2173 C CA . LEU A 1 270 ? 9.978 -16.220 -30.427 1.00 28.42 270 LEU A CA 1
ATOM 2174 C C . LEU A 1 270 ? 11.353 -15.702 -30.890 1.00 28.42 270 LEU A C 1
ATOM 2176 O O . LEU A 1 270 ? 11.532 -14.483 -30.924 1.00 28.42 270 LEU A O 1
ATOM 2180 N N . PRO A 1 271 ? 12.315 -16.575 -31.239 1.00 31.16 271 PRO A N 1
ATOM 2181 C CA . PRO A 1 271 ? 13.579 -16.152 -31.828 1.00 31.16 271 PRO A CA 1
ATOM 2182 C C . PRO A 1 271 ? 13.355 -15.778 -33.300 1.00 31.16 271 PRO A C 1
ATOM 2184 O O . PRO A 1 271 ? 12.827 -16.579 -34.070 1.00 31.16 271 PRO A O 1
ATOM 2187 N N . GLU A 1 272 ? 13.722 -14.559 -33.694 1.00 30.42 272 GLU A N 1
ATOM 2188 C CA . GLU A 1 272 ? 13.635 -14.112 -35.087 1.00 30.42 272 GLU A CA 1
ATOM 2189 C C . GLU A 1 272 ? 14.677 -14.832 -35.960 1.00 30.42 272 GLU A C 1
ATOM 2191 O O . GLU A 1 272 ? 15.859 -14.909 -35.624 1.00 30.42 272 GLU A O 1
ATOM 2196 N N . HIS A 1 273 ? 14.213 -15.370 -37.091 1.00 27.64 273 HIS A N 1
ATOM 2197 C CA . HIS A 1 273 ? 15.035 -15.953 -38.145 1.00 27.64 273 HIS A CA 1
ATOM 2198 C C . HIS A 1 273 ? 15.928 -14.885 -38.787 1.00 27.64 273 HIS A C 1
ATOM 2200 O O . HIS A 1 273 ? 15.433 -13.921 -39.368 1.00 27.64 273 HIS A O 1
ATOM 2206 N N . SER A 1 274 ? 17.242 -15.099 -38.738 1.00 27.45 274 SER A N 1
ATOM 2207 C CA . SER A 1 274 ? 18.215 -14.397 -39.566 1.00 27.45 274 SER A CA 1
ATOM 2208 C C . SER A 1 274 ? 18.215 -14.968 -40.988 1.00 27.45 274 SER A C 1
ATOM 2210 O O . SER A 1 274 ? 18.402 -16.169 -41.202 1.00 27.45 274 SER A O 1
ATOM 2212 N N . GLU A 1 275 ? 18.031 -14.103 -41.985 1.00 27.06 275 GLU A N 1
ATOM 2213 C CA . GLU A 1 275 ? 18.487 -14.392 -43.343 1.00 27.06 275 GLU A CA 1
ATOM 2214 C C . GLU A 1 275 ? 20.018 -14.464 -43.331 1.00 27.06 275 GLU A C 1
ATOM 2216 O O . GLU A 1 275 ? 20.704 -13.552 -42.869 1.00 27.06 275 GLU A O 1
ATOM 2221 N N . SER A 1 276 ? 20.557 -15.572 -43.826 1.00 27.62 276 SER A N 1
ATOM 2222 C CA . SER A 1 276 ? 21.989 -15.765 -44.050 1.00 27.62 276 SER A CA 1
ATOM 2223 C C . SER A 1 276 ? 22.300 -15.624 -45.539 1.00 27.62 276 SER A C 1
ATOM 2225 O O . SER A 1 276 ? 21.465 -15.960 -46.383 1.00 27.62 276 SER A O 1
ATOM 2227 N N . PRO A 1 277 ? 23.541 -15.237 -45.880 1.00 30.61 277 PRO A N 1
ATOM 2228 C CA . PRO A 1 277 ? 24.169 -15.902 -47.007 1.00 30.61 277 PRO A CA 1
ATOM 2229 C C . PRO A 1 277 ? 25.541 -16.500 -46.676 1.00 30.61 277 PRO A C 1
ATOM 2231 O O . PRO A 1 277 ? 26.421 -15.876 -46.088 1.00 30.61 277 PRO A O 1
ATOM 2234 N N . SER A 1 278 ? 25.695 -17.712 -47.214 1.00 24.31 278 SER A N 1
ATOM 2235 C CA . SER A 1 278 ? 26.916 -18.405 -47.644 1.00 24.31 278 SER A CA 1
ATOM 2236 C C . SER A 1 278 ? 27.922 -18.886 -46.592 1.00 24.31 278 SER A C 1
ATOM 2238 O O . SER A 1 278 ? 28.890 -18.225 -46.239 1.00 24.31 278 SER A O 1
ATOM 2240 N N . THR A 1 279 ? 27.714 -20.154 -46.234 1.00 32.72 279 THR A N 1
ATOM 2241 C CA . THR A 1 279 ? 28.704 -21.227 -46.057 1.00 32.72 279 THR A CA 1
ATOM 2242 C C . THR A 1 279 ? 30.155 -20.896 -46.422 1.00 32.72 279 THR A C 1
ATOM 2244 O O . THR A 1 279 ? 30.500 -20.780 -47.597 1.00 32.72 279 THR A O 1
ATOM 2247 N N . THR A 1 280 ? 31.043 -20.945 -45.431 1.00 23.53 280 THR A N 1
ATOM 2248 C CA . THR A 1 280 ? 32.323 -21.648 -45.583 1.00 23.53 280 THR A CA 1
ATOM 2249 C C . THR A 1 280 ? 32.632 -22.362 -44.272 1.00 23.53 280 THR A C 1
ATOM 2251 O O . THR A 1 280 ? 32.639 -21.762 -43.204 1.00 23.53 280 THR A O 1
ATOM 2254 N N . SER A 1 281 ? 32.797 -23.673 -44.373 1.00 36.00 281 SER A N 1
ATOM 2255 C CA . SER A 1 281 ? 33.119 -24.611 -43.306 1.00 36.00 281 SER A CA 1
ATOM 2256 C C . SER A 1 281 ? 34.424 -24.259 -42.598 1.00 36.00 281 SER A C 1
ATOM 2258 O O . SER A 1 281 ? 35.470 -24.353 -43.234 1.00 36.00 281 SER A O 1
ATOM 2260 N N . LEU A 1 282 ? 34.342 -23.953 -41.305 1.00 25.41 282 LEU A N 1
ATOM 2261 C CA . LEU A 1 282 ? 35.373 -24.122 -40.278 1.00 25.41 282 LEU A CA 1
ATOM 2262 C C . LEU A 1 282 ? 34.617 -24.190 -38.937 1.00 25.41 282 LEU A C 1
ATOM 2264 O O . LEU A 1 282 ? 33.915 -23.241 -38.597 1.00 25.41 282 LEU A O 1
ATOM 2268 N N . GLU A 1 283 ? 34.707 -25.305 -38.205 1.00 36.78 283 GLU A N 1
ATOM 2269 C CA . GLU A 1 283 ? 34.471 -25.258 -36.753 1.00 36.78 283 GLU A CA 1
ATOM 2270 C C . GLU A 1 283 ? 35.467 -24.255 -36.153 1.00 36.78 283 GLU A C 1
ATOM 2272 O O . GLU A 1 283 ? 36.627 -24.226 -36.584 1.00 36.78 283 GLU A O 1
ATOM 2277 N N . PRO A 1 284 ? 35.014 -23.383 -35.239 1.00 35.59 284 PRO A N 1
ATOM 2278 C CA . PRO A 1 284 ? 35.602 -23.440 -33.902 1.00 35.59 284 PRO A CA 1
ATOM 2279 C C . PRO A 1 284 ? 34.622 -23.132 -32.751 1.00 35.59 284 PRO A C 1
ATOM 2281 O O . PRO A 1 284 ? 33.759 -22.263 -32.840 1.00 35.59 284 PRO A O 1
ATOM 2284 N N . ASP A 1 285 ? 34.864 -23.855 -31.661 1.00 24.95 285 ASP A N 1
ATOM 2285 C CA . ASP A 1 285 ? 34.905 -23.392 -30.273 1.00 24.95 285 ASP A CA 1
ATOM 2286 C C . ASP A 1 285 ? 33.611 -22.967 -29.555 1.00 24.95 285 ASP A C 1
ATOM 2288 O O . ASP A 1 285 ? 33.075 -21.866 -29.665 1.00 24.95 285 ASP A O 1
ATOM 2292 N N . LEU A 1 286 ? 33.185 -23.903 -28.702 1.00 43.72 286 LEU A N 1
ATOM 2293 C CA . LEU A 1 286 ? 32.561 -23.657 -27.408 1.00 43.72 286 LEU A CA 1
ATOM 2294 C C . LEU A 1 286 ? 33.363 -22.621 -26.598 1.00 43.72 286 LEU A C 1
ATOM 2296 O O . LEU A 1 286 ? 34.474 -22.912 -26.169 1.00 43.72 286 LEU A O 1
ATOM 2300 N N . GLU A 1 287 ? 32.745 -21.484 -26.300 1.00 32.75 287 GLU A N 1
ATOM 2301 C CA . GLU A 1 287 ? 33.036 -20.616 -25.149 1.00 32.75 287 GLU A CA 1
ATOM 2302 C C . GLU A 1 287 ? 31.690 -19.993 -24.723 1.00 32.75 287 GLU A C 1
ATOM 2304 O O . GLU A 1 287 ? 30.951 -19.479 -25.557 1.00 32.75 287 GLU A O 1
ATOM 2309 N N . ASP A 1 288 ? 31.225 -19.970 -23.480 1.00 36.72 288 ASP A N 1
ATOM 2310 C CA . ASP A 1 288 ? 31.611 -20.655 -22.253 1.00 36.72 288 ASP A CA 1
ATOM 2311 C C . ASP A 1 288 ? 30.362 -20.520 -21.354 1.00 36.72 288 ASP A C 1
ATOM 2313 O O . ASP A 1 288 ? 30.079 -19.466 -20.777 1.00 36.72 288 ASP A O 1
ATOM 2317 N N . SER A 1 289 ? 29.480 -21.525 -21.360 1.00 45.62 289 SER A N 1
ATOM 2318 C CA . SER A 1 289 ? 28.300 -21.512 -20.487 1.00 45.62 289 SER A CA 1
ATOM 2319 C C . SER A 1 289 ? 28.752 -21.972 -19.116 1.00 45.62 289 SER A C 1
ATOM 2321 O O . SER A 1 289 ? 28.791 -23.177 -18.873 1.00 45.62 289 SER A O 1
ATOM 2323 N N . LEU A 1 290 ? 29.109 -21.013 -18.256 1.00 39.94 290 LEU A N 1
ATOM 2324 C CA . LEU A 1 290 ? 29.570 -21.287 -16.897 1.00 39.94 290 LEU A CA 1
ATOM 2325 C C . LEU A 1 290 ? 28.652 -22.327 -16.240 1.00 39.94 290 LEU A C 1
ATOM 2327 O O . LEU A 1 290 ? 27.457 -22.095 -16.023 1.00 39.94 290 LEU A O 1
ATOM 2331 N N . THR A 1 291 ? 29.224 -23.482 -15.939 1.00 50.56 291 THR A N 1
ATOM 2332 C CA . THR A 1 291 ? 28.633 -24.551 -15.144 1.00 50.56 291 THR A CA 1
ATOM 2333 C C . THR A 1 291 ? 28.161 -24.001 -13.795 1.00 50.56 291 THR A C 1
ATOM 2335 O O . THR A 1 291 ? 28.624 -22.965 -13.319 1.00 50.56 291 THR A O 1
ATOM 2338 N N . THR A 1 292 ? 27.261 -24.703 -13.103 1.00 49.34 292 THR A N 1
ATOM 2339 C CA . THR A 1 292 ? 26.808 -24.304 -11.755 1.00 49.34 292 THR A CA 1
ATOM 2340 C C . THR A 1 292 ? 27.977 -24.085 -10.778 1.00 49.34 292 THR A C 1
ATOM 2342 O O . THR A 1 292 ? 27.898 -23.230 -9.899 1.00 49.34 292 THR A O 1
ATOM 2345 N N . ALA A 1 293 ? 29.088 -24.810 -10.958 1.00 45.59 293 ALA A N 1
ATOM 2346 C CA . ALA A 1 293 ? 30.318 -24.630 -10.188 1.00 45.59 293 ALA A CA 1
ATOM 2347 C C . ALA A 1 293 ? 31.063 -23.332 -10.549 1.00 45.59 293 ALA A C 1
ATOM 2349 O O . ALA A 1 293 ? 31.590 -22.661 -9.666 1.00 45.59 293 ALA A O 1
ATOM 2350 N N . GLU A 1 294 ? 31.067 -22.941 -11.821 1.00 43.81 294 GLU A N 1
ATOM 2351 C CA . GLU A 1 294 ? 31.673 -21.695 -12.296 1.00 43.81 294 GLU A CA 1
ATOM 2352 C C . GLU A 1 294 ? 30.819 -20.465 -11.964 1.00 43.81 294 GLU A C 1
ATOM 2354 O O . GLU A 1 294 ? 31.366 -19.431 -11.595 1.00 43.81 294 GLU A O 1
ATOM 2359 N N . GLN A 1 295 ? 29.486 -20.582 -11.975 1.00 48.91 295 GLN A N 1
ATOM 2360 C CA . GLN A 1 295 ? 28.576 -19.557 -11.445 1.00 48.91 295 GLN A CA 1
ATOM 2361 C C . GLN A 1 295 ? 28.778 -19.366 -9.935 1.00 48.91 295 GLN A C 1
ATOM 2363 O O . GLN A 1 295 ? 28.862 -18.235 -9.455 1.00 48.91 295 GLN A O 1
ATOM 2368 N N . ALA A 1 296 ? 28.927 -20.462 -9.183 1.00 50.19 296 ALA A N 1
ATOM 2369 C CA . ALA A 1 296 ? 29.277 -20.408 -7.765 1.00 50.19 296 ALA A CA 1
ATOM 2370 C C . ALA A 1 296 ? 30.675 -19.802 -7.544 1.00 50.19 296 ALA A C 1
ATOM 2372 O O . ALA A 1 296 ? 30.856 -19.008 -6.623 1.00 50.19 296 ALA A O 1
ATOM 2373 N N . GLY A 1 297 ? 31.643 -20.114 -8.412 1.00 51.25 297 GLY A N 1
ATOM 2374 C CA . GLY A 1 297 ? 32.979 -19.515 -8.420 1.00 51.25 297 GLY A CA 1
ATOM 2375 C C . GLY A 1 297 ? 32.967 -18.017 -8.737 1.00 51.25 297 GLY A C 1
ATOM 2376 O O . GLY A 1 297 ? 33.676 -17.251 -8.088 1.00 51.25 297 GLY A O 1
ATOM 2377 N N . PHE A 1 298 ? 32.120 -17.571 -9.667 1.00 50.00 298 PHE A N 1
ATOM 2378 C CA . PHE A 1 298 ? 31.910 -16.157 -9.985 1.00 50.00 298 PHE A CA 1
ATOM 2379 C C . PHE A 1 298 ? 31.309 -15.401 -8.796 1.00 50.00 298 PHE A C 1
ATOM 2381 O O . PHE A 1 298 ? 31.848 -14.374 -8.388 1.00 50.00 298 PHE A O 1
ATOM 2388 N N . VAL A 1 299 ? 30.253 -15.941 -8.177 1.00 51.06 299 VAL A N 1
ATOM 2389 C CA . VAL A 1 299 ? 29.653 -15.371 -6.959 1.00 51.06 299 VAL A CA 1
ATOM 2390 C C . VAL A 1 299 ? 30.672 -15.327 -5.817 1.00 51.06 299 VAL A C 1
ATOM 2392 O O . VAL A 1 299 ? 30.792 -14.301 -5.152 1.00 51.06 299 VAL A O 1
ATOM 2395 N N . ALA A 1 300 ? 31.459 -16.390 -5.620 1.00 56.53 300 ALA A N 1
ATOM 2396 C CA . ALA A 1 300 ? 32.521 -16.426 -4.615 1.00 56.53 300 ALA A CA 1
ATOM 2397 C C . ALA A 1 300 ? 33.621 -15.384 -4.889 1.00 56.53 300 ALA A C 1
ATOM 2399 O O . ALA A 1 300 ? 34.078 -14.726 -3.957 1.00 56.53 300 ALA A O 1
ATOM 2400 N N . ASN A 1 301 ? 34.003 -15.177 -6.153 1.00 56.09 301 ASN A N 1
ATOM 2401 C CA . ASN A 1 301 ? 34.987 -14.168 -6.550 1.00 56.09 301 ASN A CA 1
ATOM 2402 C C . ASN A 1 301 ? 34.477 -12.735 -6.362 1.00 56.09 301 ASN A C 1
ATOM 2404 O O . ASN A 1 301 ? 35.228 -11.905 -5.859 1.00 56.09 301 ASN A O 1
ATOM 2408 N N . VAL A 1 302 ? 33.218 -12.442 -6.702 1.00 53.72 302 VAL A N 1
ATOM 2409 C CA . VAL A 1 302 ? 32.593 -11.132 -6.432 1.00 53.72 302 VAL A CA 1
ATOM 2410 C C . VAL A 1 302 ? 32.536 -10.853 -4.928 1.00 53.72 302 VAL A C 1
ATOM 2412 O O . VAL A 1 302 ? 32.806 -9.739 -4.479 1.00 53.72 302 VAL A O 1
ATOM 2415 N N . VAL A 1 303 ? 32.203 -11.880 -4.143 1.00 52.53 303 VAL A N 1
ATOM 2416 C CA . VAL A 1 303 ? 32.146 -11.810 -2.681 1.00 52.53 303 VAL A CA 1
ATOM 2417 C C . VAL A 1 303 ? 33.538 -11.601 -2.068 1.00 52.53 303 VAL A C 1
ATOM 2419 O O . VAL A 1 303 ? 33.662 -10.851 -1.101 1.00 52.53 303 VAL A O 1
ATOM 2422 N N . ALA A 1 304 ? 34.580 -12.226 -2.622 1.00 54.31 304 ALA A N 1
ATOM 2423 C CA . ALA A 1 304 ? 35.954 -12.115 -2.130 1.00 54.31 304 ALA A CA 1
ATOM 2424 C C . ALA A 1 304 ? 36.676 -10.835 -2.594 1.00 54.31 304 ALA A C 1
ATOM 2426 O O . ALA A 1 304 ? 37.486 -10.294 -1.844 1.00 54.31 304 ALA A O 1
ATOM 2427 N N . ASN A 1 305 ? 36.383 -10.346 -3.805 1.00 51.91 305 ASN A N 1
ATOM 2428 C CA . ASN A 1 305 ? 37.035 -9.199 -4.445 1.00 51.91 305 ASN A CA 1
ATOM 2429 C C . ASN A 1 305 ? 35.986 -8.239 -5.049 1.00 51.91 305 ASN A C 1
ATOM 2431 O O . ASN A 1 305 ? 35.736 -8.273 -6.257 1.00 51.91 305 ASN A O 1
ATOM 2435 N N . PRO A 1 306 ? 35.358 -7.376 -4.232 1.00 53.44 306 PRO A N 1
ATOM 2436 C CA . PRO A 1 306 ? 34.310 -6.472 -4.698 1.00 53.44 306 PRO A CA 1
ATOM 2437 C C . PRO A 1 306 ? 34.850 -5.396 -5.658 1.00 53.44 306 PRO A C 1
ATOM 2439 O O . PRO A 1 306 ? 35.811 -4.695 -5.343 1.00 53.44 306 PRO A O 1
ATOM 2442 N N . THR A 1 307 ? 34.205 -5.239 -6.818 1.00 50.44 307 THR A N 1
ATOM 2443 C CA . THR A 1 307 ? 34.444 -4.145 -7.780 1.00 50.44 307 THR A CA 1
ATOM 2444 C C . THR A 1 307 ? 33.587 -2.912 -7.456 1.00 50.44 307 THR A C 1
ATOM 2446 O O . THR A 1 307 ? 32.601 -3.008 -6.726 1.00 50.44 307 THR A O 1
ATOM 2449 N N . GLU A 1 308 ? 33.896 -1.752 -8.054 1.00 48.25 308 GLU A N 1
ATOM 2450 C CA . GLU A 1 308 ? 33.105 -0.506 -7.911 1.00 48.25 308 GLU A CA 1
ATOM 2451 C C . GLU A 1 308 ? 31.640 -0.635 -8.383 1.00 48.25 308 GLU A C 1
ATOM 2453 O O . GLU A 1 308 ? 30.782 0.161 -8.009 1.00 48.25 308 GLU A O 1
ATOM 2458 N N . THR A 1 309 ? 31.330 -1.659 -9.182 1.00 49.59 309 THR A N 1
ATOM 2459 C CA . THR A 1 309 ? 29.992 -1.960 -9.715 1.00 49.59 309 THR A CA 1
ATOM 2460 C C . THR A 1 309 ? 29.134 -2.833 -8.795 1.00 49.59 309 THR A C 1
ATOM 2462 O O . THR A 1 309 ? 28.028 -3.217 -9.176 1.00 49.59 309 THR A O 1
ATOM 2465 N N . CYS A 1 310 ? 29.610 -3.160 -7.591 1.00 53.84 310 CYS A N 1
ATOM 2466 C CA . CYS A 1 310 ? 28.869 -3.970 -6.629 1.00 53.84 310 CYS A CA 1
ATOM 2467 C C . CYS A 1 310 ? 28.297 -3.121 -5.483 1.00 53.84 310 CYS A C 1
ATOM 2469 O O . CYS A 1 310 ? 28.958 -2.210 -4.986 1.00 53.84 310 CYS A O 1
ATOM 2471 N N . LYS A 1 311 ? 27.079 -3.435 -5.015 1.00 61.97 311 LYS A N 1
ATOM 2472 C CA . LYS A 1 311 ? 26.448 -2.746 -3.868 1.00 61.97 311 LYS A CA 1
ATOM 2473 C C . LYS A 1 311 ? 26.310 -3.665 -2.649 1.00 61.97 311 LYS A C 1
ATOM 2475 O O . LYS A 1 311 ? 26.014 -4.848 -2.829 1.00 61.97 311 LYS A O 1
ATOM 2480 N N . PRO A 1 312 ? 26.470 -3.140 -1.417 1.00 63.84 312 PRO A N 1
ATOM 2481 C CA . PRO A 1 312 ? 26.351 -3.937 -0.201 1.00 63.84 312 PRO A CA 1
ATOM 2482 C C . PRO A 1 312 ? 24.894 -4.353 0.057 1.00 63.84 312 PRO A C 1
ATOM 2484 O O . PRO A 1 312 ? 23.988 -3.519 0.117 1.00 63.84 312 PRO A O 1
ATOM 2487 N N . PHE A 1 313 ? 24.680 -5.650 0.262 1.00 71.38 313 PHE A N 1
ATOM 2488 C CA . PHE A 1 313 ? 23.402 -6.277 0.587 1.00 71.38 313 PHE A CA 1
ATOM 2489 C C . PHE A 1 313 ? 23.534 -7.096 1.876 1.00 71.38 313 PHE A C 1
ATOM 2491 O O . PHE A 1 313 ? 24.539 -7.775 2.095 1.00 71.38 313 PHE A O 1
ATOM 2498 N N . PHE A 1 314 ? 22.540 -7.016 2.761 1.00 75.44 314 PHE A N 1
ATOM 2499 C CA . PHE A 1 314 ? 22.546 -7.763 4.017 1.00 75.44 314 PHE A CA 1
ATOM 2500 C C . PHE A 1 314 ? 21.917 -9.147 3.815 1.00 75.44 314 PHE A C 1
ATOM 2502 O O . PHE A 1 314 ? 20.731 -9.259 3.518 1.00 75.44 314 PHE A O 1
ATOM 2509 N N . ILE A 1 315 ? 22.717 -10.204 3.989 1.00 68.06 315 ILE A N 1
ATOM 2510 C CA . ILE A 1 315 ? 22.305 -11.605 3.749 1.00 68.06 315 ILE A CA 1
ATOM 2511 C C . ILE A 1 315 ? 21.824 -12.298 5.041 1.00 68.06 315 ILE A C 1
ATOM 2513 O O . ILE A 1 315 ? 21.303 -13.410 5.007 1.00 68.06 315 ILE A O 1
ATOM 2517 N N . GLY A 1 316 ? 21.928 -11.621 6.189 1.00 66.88 316 GLY A N 1
ATOM 2518 C CA . GLY A 1 316 ? 21.510 -12.155 7.483 1.00 66.88 316 GLY A CA 1
ATOM 2519 C C . GLY A 1 316 ? 22.661 -12.692 8.335 1.00 66.88 316 GLY A C 1
ATOM 2520 O O . GLY A 1 316 ? 23.774 -12.955 7.873 1.00 66.88 316 GLY A O 1
ATOM 2521 N N . THR A 1 317 ? 22.380 -12.857 9.625 1.00 68.50 317 THR A N 1
ATOM 2522 C CA . THR A 1 317 ? 23.332 -13.323 10.648 1.00 68.50 317 THR A CA 1
ATOM 2523 C C . THR A 1 317 ? 23.350 -14.843 10.825 1.00 68.50 317 THR A C 1
ATOM 2525 O O . THR A 1 317 ? 24.126 -15.347 11.633 1.00 68.50 317 THR A O 1
ATOM 2528 N N . SER A 1 318 ? 22.558 -15.591 10.054 1.00 70.62 318 SER A N 1
ATOM 2529 C CA . SER A 1 318 ? 22.561 -17.059 10.042 1.00 70.62 318 SER A CA 1
ATOM 2530 C C . SER A 1 318 ? 22.154 -17.619 8.670 1.00 70.62 318 SER A C 1
ATOM 2532 O O . SER A 1 318 ? 21.810 -16.859 7.761 1.00 70.62 318 SER A O 1
ATOM 2534 N N . GLY A 1 319 ? 22.221 -18.940 8.488 1.00 76.62 319 GLY A N 1
ATOM 2535 C CA . GLY A 1 319 ? 21.767 -19.612 7.264 1.00 76.62 319 GLY A CA 1
ATOM 2536 C C . GLY A 1 319 ? 22.710 -19.356 6.087 1.00 76.62 319 GLY A C 1
ATOM 2537 O O . GLY A 1 319 ? 23.895 -19.678 6.165 1.00 76.62 319 GLY A O 1
ATOM 2538 N N . TYR A 1 320 ? 22.219 -18.742 5.001 1.00 67.56 320 TYR A N 1
ATOM 2539 C CA . TYR A 1 320 ? 23.063 -18.380 3.849 1.00 67.56 320 TYR A CA 1
ATOM 2540 C C . TYR A 1 320 ? 24.238 -17.467 4.242 1.00 67.56 320 TYR A C 1
ATOM 2542 O O . TYR A 1 320 ? 25.326 -17.583 3.679 1.00 67.56 320 TYR A O 1
ATOM 2550 N N . GLY A 1 321 ? 24.057 -16.609 5.253 1.00 66.50 321 GLY A N 1
ATOM 2551 C CA . GLY A 1 321 ? 25.130 -15.766 5.776 1.00 66.50 321 GLY A CA 1
ATOM 2552 C C . GLY A 1 321 ? 26.247 -16.549 6.479 1.00 66.50 321 GLY A C 1
ATOM 2553 O O . GLY A 1 321 ? 27.391 -16.100 6.455 1.00 66.50 321 GLY A O 1
ATOM 2554 N N . ASP A 1 322 ? 25.950 -17.708 7.083 1.00 70.38 322 ASP A N 1
ATOM 2555 C CA . ASP A 1 322 ? 26.971 -18.567 7.705 1.00 70.38 322 ASP A CA 1
ATOM 2556 C C . ASP A 1 322 ? 27.824 -19.254 6.638 1.00 70.38 322 ASP A C 1
ATOM 2558 O O . ASP A 1 322 ? 29.046 -19.279 6.763 1.00 70.38 322 ASP A O 1
ATOM 2562 N N . LEU A 1 323 ? 27.195 -19.727 5.552 1.00 69.12 323 LEU A N 1
ATOM 2563 C CA . LEU A 1 323 ? 27.899 -20.299 4.401 1.00 69.12 323 LEU A CA 1
ATOM 2564 C C . LEU A 1 323 ? 28.875 -19.287 3.796 1.00 69.12 323 LEU A C 1
ATOM 2566 O O . LEU A 1 323 ? 30.052 -19.597 3.632 1.00 69.12 323 LEU A O 1
ATOM 2570 N N . LEU A 1 324 ? 28.431 -18.057 3.536 1.00 66.25 324 LEU A N 1
ATOM 2571 C CA . LEU A 1 324 ? 29.307 -17.032 2.964 1.00 66.25 324 LEU A CA 1
ATOM 2572 C C . LEU A 1 324 ? 30.426 -16.599 3.925 1.00 66.25 324 LEU A C 1
ATOM 2574 O O . LEU A 1 324 ? 31.530 -16.307 3.475 1.00 66.25 324 LEU A O 1
ATOM 2578 N N . ARG A 1 325 ? 30.194 -16.625 5.244 1.00 68.69 325 ARG A N 1
ATOM 2579 C CA . ARG A 1 325 ? 31.236 -16.368 6.254 1.00 68.69 325 ARG A CA 1
ATOM 2580 C C . ARG A 1 325 ? 32.285 -17.478 6.365 1.00 68.69 325 ARG A C 1
ATOM 2582 O O . ARG A 1 325 ? 33.342 -17.224 6.931 1.00 68.69 325 ARG A O 1
ATOM 2589 N N . THR A 1 326 ? 32.040 -18.683 5.839 1.00 69.00 326 THR A N 1
ATOM 2590 C CA . THR A 1 326 ? 33.088 -19.724 5.781 1.00 69.00 326 THR A CA 1
ATOM 2591 C C . THR A 1 326 ? 34.177 -19.417 4.753 1.00 69.00 326 THR A C 1
ATOM 2593 O O . THR A 1 326 ? 35.301 -19.889 4.904 1.00 69.00 326 THR A O 1
ATOM 2596 N N . ILE A 1 327 ? 33.855 -18.613 3.734 1.00 67.50 327 ILE A N 1
ATOM 2597 C CA . ILE A 1 327 ? 34.749 -18.291 2.612 1.00 67.50 327 ILE A CA 1
ATOM 2598 C C . ILE A 1 327 ? 35.285 -16.851 2.651 1.00 67.50 327 ILE A C 1
ATOM 2600 O O . ILE A 1 327 ? 36.173 -16.515 1.872 1.00 67.50 327 ILE A O 1
ATOM 2604 N N . THR A 1 328 ? 34.794 -16.005 3.563 1.00 59.22 328 THR A N 1
ATOM 2605 C CA . THR A 1 328 ? 35.249 -14.617 3.757 1.00 59.22 328 THR A CA 1
ATOM 2606 C C . THR A 1 328 ? 35.714 -14.357 5.194 1.00 59.22 328 THR A C 1
ATOM 2608 O O . THR A 1 328 ? 35.399 -15.124 6.105 1.00 59.22 328 THR A O 1
ATOM 2611 N N . PRO A 1 329 ? 36.486 -13.282 5.453 1.00 58.56 329 PRO A N 1
ATOM 2612 C CA . PRO A 1 329 ? 36.922 -12.953 6.806 1.00 58.56 329 PRO A CA 1
ATOM 2613 C C . PRO A 1 329 ? 35.733 -12.791 7.769 1.00 58.56 329 PRO A C 1
ATOM 2615 O O . PRO A 1 329 ? 34.754 -12.110 7.468 1.00 58.56 329 PRO A O 1
ATOM 2618 N N . ALA A 1 330 ? 35.858 -13.379 8.962 1.00 52.03 330 ALA A N 1
ATOM 2619 C CA . ALA A 1 330 ? 34.788 -13.700 9.918 1.00 52.03 330 ALA A CA 1
ATOM 2620 C C . ALA A 1 330 ? 34.005 -12.525 10.568 1.00 52.03 330 ALA A C 1
ATOM 2622 O O . ALA A 1 330 ? 33.468 -12.677 11.664 1.00 52.03 330 ALA A O 1
ATOM 2623 N N . LYS A 1 331 ? 33.920 -11.344 9.945 1.00 56.56 331 LYS A N 1
ATOM 2624 C CA . LYS A 1 331 ? 33.185 -10.175 10.474 1.00 56.56 331 LYS A CA 1
ATOM 2625 C C . LYS A 1 331 ? 32.314 -9.434 9.456 1.00 56.56 331 LYS A C 1
ATOM 2627 O O . LYS A 1 331 ? 31.674 -8.454 9.829 1.00 56.56 331 LYS A O 1
ATOM 2632 N N . GLN A 1 332 ? 32.266 -9.868 8.198 1.00 60.84 332 GLN A N 1
ATOM 2633 C CA . GLN A 1 332 ? 31.493 -9.174 7.171 1.00 60.84 332 GLN A CA 1
ATOM 2634 C C . GLN A 1 332 ? 30.026 -9.643 7.164 1.00 60.84 332 GLN A C 1
ATOM 2636 O O . GLN A 1 332 ? 29.736 -10.818 6.959 1.00 60.84 332 GLN A O 1
ATOM 2641 N N . VAL A 1 333 ? 29.103 -8.711 7.427 1.00 63.38 333 VAL A N 1
ATOM 2642 C CA . VAL A 1 333 ? 27.638 -8.934 7.414 1.00 63.38 333 VAL A CA 1
ATOM 2643 C C . VAL A 1 333 ? 26.973 -8.435 6.126 1.00 63.38 333 VAL A C 1
ATOM 2645 O O . VAL A 1 333 ? 25.873 -8.868 5.783 1.00 63.38 333 VAL A O 1
ATOM 2648 N N . HIS A 1 334 ? 27.657 -7.546 5.403 1.00 68.88 334 HIS A N 1
ATOM 2649 C CA . HIS A 1 334 ? 27.238 -7.001 4.118 1.00 68.88 334 HIS A CA 1
ATOM 2650 C C . HIS A 1 334 ? 28.074 -7.598 2.995 1.00 68.88 334 HIS A C 1
ATOM 2652 O O . HIS A 1 334 ? 29.297 -7.475 3.003 1.00 68.88 334 HIS A O 1
ATOM 2658 N N . PHE A 1 335 ? 27.413 -8.193 2.010 1.00 64.06 335 PHE A N 1
ATOM 2659 C CA . PHE A 1 335 ? 28.063 -8.754 0.835 1.00 64.06 335 PHE A CA 1
ATOM 2660 C C . PHE A 1 335 ? 27.805 -7.875 -0.376 1.00 64.06 335 PHE A C 1
ATOM 2662 O O . PHE A 1 335 ? 26.699 -7.376 -0.572 1.00 64.06 335 PHE A O 1
ATOM 2669 N N . SER A 1 336 ? 28.837 -7.686 -1.182 1.00 65.94 336 SER A N 1
ATOM 2670 C CA . SER A 1 336 ? 28.750 -6.944 -2.429 1.00 65.94 336 SER A CA 1
ATOM 2671 C C . SER A 1 336 ? 28.112 -7.827 -3.498 1.00 65.94 336 SER A C 1
ATOM 2673 O O . SER A 1 336 ? 28.613 -8.911 -3.779 1.00 65.94 336 SER A O 1
ATOM 2675 N N . VAL A 1 337 ? 26.994 -7.382 -4.072 1.00 61.19 337 VAL A N 1
ATOM 2676 C CA . VAL A 1 337 ? 26.301 -8.079 -5.169 1.00 61.19 337 VAL A CA 1
ATOM 2677 C C . VAL A 1 337 ? 26.498 -7.277 -6.460 1.00 61.19 337 VAL A C 1
ATOM 2679 O O . VAL A 1 337 ? 26.385 -6.044 -6.392 1.00 61.19 337 VAL A O 1
ATOM 2682 N N . PRO A 1 338 ? 26.788 -7.915 -7.617 1.00 55.53 338 PRO A N 1
ATOM 2683 C CA . PRO A 1 338 ? 26.925 -7.209 -8.886 1.00 55.53 338 PRO A CA 1
ATOM 2684 C C . PRO A 1 338 ? 25.618 -6.504 -9.229 1.00 55.53 338 PRO A C 1
ATOM 2686 O O . PRO A 1 338 ? 24.541 -7.091 -9.120 1.00 55.53 338 PRO A O 1
ATOM 2689 N N . VAL A 1 339 ? 25.702 -5.247 -9.653 1.00 56.38 339 VAL A N 1
ATOM 2690 C CA . VAL A 1 339 ? 24.553 -4.567 -10.248 1.00 56.38 339 VAL A CA 1
ATOM 2691 C C . VAL A 1 339 ? 24.374 -5.127 -11.661 1.00 56.38 339 VAL A C 1
ATOM 2693 O O . VAL A 1 339 ? 25.230 -4.912 -12.517 1.00 56.38 339 VAL A O 1
ATOM 2696 N N . GLU A 1 340 ? 23.291 -5.871 -11.908 1.00 52.34 340 GLU A N 1
ATOM 2697 C CA . GLU A 1 340 ? 22.894 -6.231 -13.275 1.00 52.34 340 GLU A CA 1
ATOM 2698 C C . GLU A 1 340 ? 22.680 -4.939 -14.082 1.00 52.34 340 GLU A C 1
ATOM 2700 O O . GLU A 1 340 ? 21.999 -4.021 -13.616 1.00 52.34 340 GLU A O 1
ATOM 2705 N N . MET A 1 341 ? 23.303 -4.835 -15.264 1.00 46.00 341 MET A N 1
ATOM 2706 C CA . MET A 1 341 ? 23.131 -3.666 -16.132 1.00 46.00 341 MET A CA 1
ATOM 2707 C C . MET A 1 341 ? 21.658 -3.513 -16.526 1.00 46.00 341 MET A C 1
ATOM 2709 O O . MET A 1 341 ? 20.983 -4.491 -16.838 1.00 46.00 341 MET A O 1
ATOM 2713 N N . GLU A 1 342 ? 21.176 -2.271 -16.469 1.00 50.28 342 GLU A N 1
ATOM 2714 C CA . GLU A 1 342 ? 19.766 -1.894 -16.567 1.00 50.28 342 GLU A CA 1
ATOM 2715 C C . GLU A 1 342 ? 19.045 -2.511 -17.771 1.00 50.28 342 GLU A C 1
ATOM 2717 O O . GLU A 1 342 ? 19.426 -2.305 -18.923 1.00 50.28 342 GLU A O 1
ATOM 2722 N N . ASN A 1 343 ? 17.916 -3.174 -17.508 1.00 49.84 343 ASN A N 1
ATOM 2723 C CA . ASN A 1 343 ? 16.888 -3.317 -18.530 1.00 49.84 343 ASN A CA 1
ATOM 2724 C C . ASN A 1 343 ? 16.271 -1.932 -18.754 1.00 49.84 343 ASN A C 1
ATOM 2726 O O . ASN A 1 343 ? 15.715 -1.341 -17.825 1.00 49.84 343 ASN A O 1
ATOM 2730 N N . SER A 1 344 ? 16.376 -1.408 -19.975 1.00 57.75 344 SER A N 1
ATOM 2731 C CA . SER A 1 344 ? 15.692 -0.177 -20.374 1.00 57.75 344 SER A CA 1
ATOM 2732 C C . SER A 1 344 ? 14.194 -0.282 -20.074 1.00 57.75 344 SER A C 1
ATOM 2734 O O . SER A 1 344 ? 13.591 -1.310 -20.384 1.00 57.75 344 SER A O 1
ATOM 2736 N N . LEU A 1 345 ? 13.605 0.781 -19.512 1.00 69.88 345 LEU A N 1
ATOM 2737 C CA . LEU A 1 345 ? 12.153 0.932 -19.348 1.00 69.88 345 LEU A CA 1
ATOM 2738 C C . LEU A 1 345 ? 11.414 0.500 -20.624 1.00 69.88 345 LEU A C 1
ATOM 2740 O O . LEU A 1 345 ? 11.760 0.957 -21.717 1.00 69.88 345 LEU A O 1
ATOM 2744 N N . ASP A 1 346 ? 10.382 -0.336 -20.477 1.00 78.31 346 ASP A N 1
ATOM 2745 C CA . ASP A 1 346 ? 9.539 -0.733 -21.605 1.00 78.31 346 ASP A CA 1
ATOM 2746 C C . ASP A 1 346 ? 8.966 0.531 -22.287 1.00 78.31 346 ASP A C 1
ATOM 2748 O O . ASP A 1 346 ? 8.448 1.416 -21.593 1.00 78.31 346 ASP A O 1
ATOM 2752 N N . PRO A 1 347 ? 8.993 0.645 -23.632 1.00 77.38 347 PRO A N 1
ATOM 2753 C CA . PRO A 1 347 ? 8.509 1.839 -24.334 1.00 77.38 347 PRO A CA 1
ATOM 2754 C C . PRO A 1 347 ? 7.056 2.211 -24.001 1.00 77.38 347 PRO A C 1
ATOM 2756 O O . PRO A 1 347 ? 6.699 3.388 -23.979 1.00 77.38 347 PRO A O 1
ATOM 2759 N N . GLU A 1 348 ? 6.217 1.213 -23.713 1.00 85.38 348 GLU A N 1
ATOM 2760 C CA . GLU A 1 348 ? 4.828 1.410 -23.288 1.00 85.38 348 GLU A CA 1
ATOM 2761 C C . GLU A 1 348 ? 4.730 2.080 -21.909 1.00 85.38 348 GLU A C 1
ATOM 2763 O O . GLU A 1 348 ? 3.918 2.988 -21.718 1.00 85.38 348 GLU A O 1
ATOM 2768 N N . ASP A 1 349 ? 5.575 1.669 -20.962 1.00 81.50 349 ASP A N 1
ATOM 2769 C CA . ASP A 1 349 ? 5.602 2.226 -19.610 1.00 81.50 349 ASP A CA 1
ATOM 2770 C C . ASP A 1 349 ? 6.176 3.648 -19.642 1.00 81.50 349 ASP A C 1
ATOM 2772 O O . ASP A 1 349 ? 5.650 4.544 -18.979 1.00 81.50 349 ASP A O 1
ATOM 2776 N N . LEU A 1 350 ? 7.176 3.895 -20.496 1.00 80.12 350 LEU A N 1
ATOM 2777 C CA . LEU A 1 350 ? 7.708 5.232 -20.762 1.00 80.12 350 LEU A CA 1
ATOM 2778 C C . LEU A 1 350 ? 6.635 6.165 -21.344 1.00 80.12 350 LEU A C 1
ATOM 2780 O O . LEU A 1 350 ? 6.432 7.266 -20.823 1.00 80.12 350 LEU A O 1
ATOM 2784 N N . ALA A 1 351 ? 5.897 5.724 -22.368 1.00 80.69 351 ALA A N 1
ATOM 2785 C CA . ALA A 1 351 ? 4.800 6.500 -22.949 1.00 80.69 351 ALA A CA 1
ATOM 2786 C C . ALA A 1 351 ? 3.692 6.775 -21.918 1.00 80.69 351 ALA A C 1
ATOM 2788 O O . ALA A 1 351 ? 3.159 7.885 -21.846 1.00 80.69 351 ALA A O 1
ATOM 2789 N N . TYR A 1 352 ? 3.370 5.797 -21.067 1.00 87.44 352 TYR A N 1
ATOM 2790 C CA . TYR A 1 352 ? 2.385 5.970 -20.004 1.00 87.44 352 TYR A CA 1
ATOM 2791 C C . TYR A 1 352 ? 2.839 6.976 -18.936 1.00 87.44 352 TYR A C 1
ATOM 2793 O O . TYR A 1 352 ? 2.066 7.864 -18.562 1.00 87.44 352 TYR A O 1
ATOM 2801 N N . LEU A 1 353 ? 4.095 6.899 -18.483 1.00 83.38 353 LEU A N 1
ATOM 2802 C CA . LEU A 1 353 ? 4.692 7.871 -17.560 1.00 83.38 353 LEU A CA 1
ATOM 2803 C C . LEU A 1 353 ? 4.695 9.285 -18.160 1.00 83.38 353 LEU A C 1
ATOM 2805 O O . LEU A 1 353 ? 4.401 10.256 -17.454 1.00 83.38 353 LEU A O 1
ATOM 2809 N N . GLN A 1 354 ? 4.943 9.407 -19.466 1.00 85.44 354 GLN A N 1
ATOM 2810 C CA . GLN A 1 354 ? 4.879 10.678 -20.183 1.00 85.44 354 GLN A CA 1
ATOM 2811 C C . GLN A 1 354 ? 3.457 11.247 -20.219 1.00 85.44 354 GLN A C 1
ATOM 2813 O O . GLN A 1 354 ? 3.260 12.403 -19.850 1.00 85.44 354 GLN A O 1
ATOM 2818 N N . ILE A 1 355 ? 2.451 10.433 -20.556 1.00 90.56 355 ILE A N 1
ATOM 2819 C CA . ILE A 1 355 ? 1.033 10.840 -20.544 1.00 90.56 355 ILE A CA 1
ATOM 2820 C C . ILE A 1 355 ? 0.588 11.276 -19.140 1.00 90.56 355 ILE A C 1
ATOM 2822 O O . ILE A 1 355 ? -0.177 12.227 -18.989 1.00 90.56 355 ILE A O 1
ATOM 2826 N N . LYS A 1 356 ? 1.076 10.607 -18.089 1.00 87.69 356 LYS A N 1
ATOM 2827 C CA . LYS A 1 356 ? 0.784 10.961 -16.689 1.00 87.69 356 LYS A CA 1
ATOM 2828 C C . LYS A 1 356 ? 1.574 12.178 -16.184 1.00 87.69 356 LYS A C 1
ATOM 2830 O O . LYS A 1 356 ? 1.357 12.632 -15.053 1.00 87.69 356 LYS A O 1
ATOM 2835 N N . GLY A 1 357 ? 2.450 12.743 -17.016 1.00 86.62 357 GLY A N 1
ATOM 2836 C CA . GLY A 1 357 ? 3.244 13.929 -16.707 1.00 86.62 357 GLY A CA 1
ATOM 2837 C C . GLY A 1 357 ? 4.336 13.674 -15.669 1.00 86.62 357 GLY A C 1
ATOM 2838 O O . GLY A 1 357 ? 4.734 14.603 -14.972 1.00 86.62 357 GLY A O 1
ATOM 2839 N N . CYS A 1 358 ? 4.813 12.433 -15.530 1.00 87.06 358 CYS A N 1
ATOM 2840 C CA . CYS A 1 358 ? 5.902 12.099 -14.607 1.00 87.06 358 CYS A CA 1
ATOM 2841 C C . CYS A 1 358 ? 7.221 12.794 -14.986 1.00 87.06 358 CYS A C 1
ATOM 2843 O O . CYS A 1 358 ? 8.038 13.040 -14.108 1.00 87.06 358 CYS A O 1
ATOM 2845 N N . PHE A 1 359 ? 7.410 13.172 -16.253 1.00 85.81 359 PHE A N 1
ATOM 2846 C CA . PHE A 1 359 ? 8.588 13.918 -16.721 1.00 85.81 359 PHE A CA 1
ATOM 2847 C C . PHE A 1 359 ? 8.378 15.443 -16.751 1.00 85.81 359 PHE A C 1
ATOM 2849 O O . PHE A 1 359 ? 9.271 16.184 -17.143 1.00 85.81 359 PHE A O 1
ATOM 2856 N N . SER A 1 360 ? 7.204 15.932 -16.337 1.00 85.88 360 SER A N 1
ATOM 2857 C CA . SER A 1 360 ? 6.844 17.355 -16.374 1.00 85.88 360 SER A CA 1
ATOM 2858 C C . SER A 1 360 ? 6.884 17.955 -14.967 1.00 85.88 360 SER A C 1
ATOM 2860 O O . SER A 1 360 ? 5.870 18.001 -14.261 1.00 85.88 360 SER A O 1
ATOM 2862 N N . ILE A 1 361 ? 8.077 18.378 -14.545 1.00 86.00 361 ILE A N 1
ATOM 2863 C CA . ILE A 1 361 ? 8.306 19.032 -13.249 1.00 86.00 361 ILE A CA 1
ATOM 2864 C C . ILE A 1 361 ? 7.678 20.440 -13.252 1.00 86.00 361 ILE A C 1
ATOM 2866 O O . ILE A 1 361 ? 7.761 21.124 -14.271 1.00 86.00 361 ILE A O 1
ATOM 2870 N N . PRO A 1 362 ? 7.036 20.895 -12.153 1.00 84.88 362 PRO A N 1
ATOM 2871 C CA . PRO A 1 362 ? 6.420 22.219 -12.105 1.00 84.88 362 PRO A CA 1
ATOM 2872 C C . PRO A 1 362 ? 7.436 23.352 -12.286 1.00 84.88 362 PRO A C 1
ATOM 2874 O O . PRO A 1 362 ? 8.514 23.335 -11.682 1.00 84.88 362 PRO A O 1
ATOM 2877 N N . GLU A 1 363 ? 7.043 24.377 -13.044 1.00 70.94 363 GLU A N 1
ATOM 2878 C CA . GLU A 1 363 ? 7.736 25.666 -13.088 1.00 70.94 363 GLU A CA 1
ATOM 2879 C C . GLU A 1 363 ? 7.744 26.244 -11.655 1.00 70.94 363 GLU A C 1
ATOM 2881 O O . GLU A 1 363 ? 6.695 26.365 -11.024 1.00 70.94 363 GLU A O 1
ATOM 2886 N N . HIS A 1 364 ? 8.926 26.527 -11.094 1.00 73.81 364 HIS A N 1
ATOM 2887 C CA . HIS A 1 364 ? 9.159 26.891 -9.676 1.00 73.81 364 HIS A CA 1
ATOM 2888 C C . HIS A 1 364 ? 9.157 25.748 -8.639 1.00 73.81 364 HIS A C 1
ATOM 2890 O O . HIS A 1 364 ? 8.831 25.962 -7.466 1.00 73.81 364 HIS A O 1
ATOM 2896 N N . CYS A 1 365 ? 9.596 24.544 -9.013 1.00 84.25 365 CYS A N 1
ATOM 2897 C CA . CYS A 1 365 ? 9.842 23.460 -8.052 1.00 84.25 365 CYS A CA 1
ATOM 2898 C C . CYS A 1 365 ? 10.843 23.815 -6.926 1.00 84.25 365 CYS A C 1
ATOM 2900 O O . CYS A 1 365 ? 10.766 23.231 -5.847 1.00 84.25 365 CYS A O 1
ATOM 2902 N N . GLU A 1 366 ? 11.699 24.824 -7.103 1.00 86.06 366 GLU A N 1
ATOM 2903 C CA . GLU A 1 366 ? 12.606 25.343 -6.065 1.00 86.06 366 GLU A CA 1
ATOM 2904 C C . GLU A 1 366 ? 11.878 25.811 -4.796 1.00 86.06 366 GLU A C 1
ATOM 2906 O O . GLU A 1 366 ? 12.354 25.568 -3.690 1.00 86.06 366 GLU A O 1
ATOM 2911 N N . VAL A 1 367 ? 10.693 26.425 -4.922 1.00 89.69 367 VAL A N 1
ATOM 2912 C CA . VAL A 1 367 ? 9.900 26.871 -3.759 1.00 89.69 367 VAL A CA 1
ATOM 2913 C C . VAL A 1 367 ? 9.404 25.670 -2.950 1.00 89.69 367 VAL A C 1
ATOM 2915 O O . VAL A 1 367 ? 9.382 25.707 -1.721 1.00 89.69 367 VAL A O 1
ATOM 2918 N N . LEU A 1 368 ? 9.042 24.582 -3.635 1.00 92.44 368 LEU A N 1
ATOM 2919 C CA . LEU A 1 368 ? 8.652 23.323 -3.003 1.00 92.44 368 LEU A CA 1
ATOM 2920 C C . LEU A 1 368 ? 9.857 22.640 -2.347 1.00 92.44 368 LEU A C 1
ATOM 2922 O O . LEU A 1 368 ? 9.747 22.164 -1.222 1.00 92.44 368 LEU A O 1
ATOM 2926 N N . LEU A 1 369 ? 11.020 22.629 -2.999 1.00 91.31 369 LEU A N 1
ATOM 2927 C CA . LEU A 1 369 ? 12.249 22.096 -2.404 1.00 91.31 369 LEU A CA 1
ATOM 2928 C C . LEU A 1 369 ? 12.671 22.894 -1.167 1.00 91.31 369 LEU A C 1
ATOM 2930 O O . LEU A 1 369 ? 12.979 22.301 -0.134 1.00 91.31 369 LEU A O 1
ATOM 2934 N N . LYS A 1 370 ? 12.588 24.227 -1.220 1.00 90.12 370 LYS A N 1
ATOM 2935 C CA . LYS A 1 370 ? 12.804 25.082 -0.051 1.00 90.12 370 LYS A CA 1
ATOM 2936 C C . LYS A 1 370 ? 11.843 24.711 1.081 1.00 90.12 370 LYS A C 1
ATOM 2938 O O . LYS A 1 370 ? 12.281 24.510 2.207 1.00 90.12 370 LYS A O 1
ATOM 2943 N N . ALA A 1 371 ? 10.555 24.542 0.781 1.00 92.75 371 ALA A N 1
ATOM 2944 C CA . ALA A 1 371 ? 9.556 24.152 1.773 1.00 92.75 371 ALA A CA 1
ATOM 2945 C C . ALA A 1 371 ? 9.795 22.747 2.361 1.00 92.75 371 ALA A C 1
ATOM 2947 O O . ALA A 1 371 ? 9.534 22.529 3.544 1.00 92.75 371 ALA A O 1
ATOM 2948 N N . TYR A 1 372 ? 10.321 21.798 1.577 1.00 94.44 372 TYR A N 1
ATOM 2949 C CA . TYR A 1 372 ? 10.749 20.493 2.089 1.00 94.44 372 TYR A CA 1
ATOM 2950 C C . TYR A 1 372 ? 11.831 20.652 3.162 1.00 94.44 372 TYR A C 1
ATOM 2952 O O . TYR A 1 372 ? 11.711 20.095 4.257 1.00 94.44 372 TYR A O 1
ATOM 2960 N N . PHE A 1 373 ? 12.873 21.430 2.863 1.00 92.06 373 PHE A N 1
ATOM 2961 C CA . PHE A 1 373 ? 13.963 21.664 3.803 1.00 92.06 373 PHE A CA 1
ATOM 2962 C C . PHE A 1 373 ? 13.530 22.522 4.994 1.00 92.06 373 PHE A C 1
ATOM 2964 O O . PHE A 1 373 ? 13.977 22.273 6.108 1.00 92.06 373 PHE A O 1
ATOM 2971 N N . ASP A 1 374 ? 12.603 23.455 4.824 1.00 90.50 374 ASP A N 1
ATOM 2972 C CA . ASP A 1 374 ? 12.087 24.237 5.946 1.00 90.50 374 ASP A CA 1
ATOM 2973 C C . ASP A 1 374 ? 11.192 23.393 6.871 1.00 90.50 374 ASP A C 1
ATOM 2975 O O . ASP A 1 374 ? 11.343 23.435 8.083 1.00 90.50 374 ASP A O 1
ATOM 2979 N N . PHE A 1 375 ? 10.267 22.585 6.354 1.00 92.31 375 PHE A N 1
ATOM 2980 C CA . PHE A 1 375 ? 9.195 22.044 7.209 1.00 92.31 375 PHE A CA 1
ATOM 2981 C C . PHE A 1 375 ? 9.186 20.522 7.374 1.00 92.31 375 PHE A C 1
ATOM 2983 O O . PHE A 1 375 ? 8.591 20.024 8.330 1.00 92.31 375 PHE A O 1
ATOM 2990 N N . VAL A 1 376 ? 9.850 19.769 6.492 1.00 93.50 376 VAL A N 1
ATOM 2991 C CA . VAL A 1 376 ? 9.859 18.293 6.530 1.00 93.50 376 VAL A CA 1
ATOM 2992 C C . VAL A 1 376 ? 11.181 17.773 7.078 1.00 93.50 376 VAL A C 1
ATOM 2994 O O . VAL A 1 376 ? 11.209 17.049 8.074 1.00 93.50 376 VAL A O 1
ATOM 2997 N N . HIS A 1 377 ? 12.283 18.172 6.447 1.00 91.00 377 HIS A N 1
ATOM 2998 C CA . HIS A 1 377 ? 13.625 17.681 6.753 1.00 91.00 377 HIS A CA 1
ATOM 2999 C C . HIS A 1 377 ? 14.050 17.847 8.225 1.00 91.00 377 HIS A C 1
ATOM 3001 O O . HIS A 1 377 ? 14.629 16.903 8.759 1.00 91.00 377 HIS A O 1
ATOM 3007 N N . PRO A 1 378 ? 13.722 18.943 8.946 1.00 88.25 378 PRO A N 1
ATOM 3008 C CA . PRO A 1 378 ? 14.187 19.121 10.326 1.00 88.25 378 PRO A CA 1
ATOM 3009 C C . PRO A 1 378 ? 13.627 18.105 11.328 1.00 88.25 378 PRO A C 1
ATOM 3011 O O . PRO A 1 378 ? 14.260 17.808 12.340 1.00 88.25 378 PRO A O 1
ATOM 3014 N N . LEU A 1 379 ? 12.436 17.568 11.057 1.00 89.19 379 LEU A N 1
ATOM 3015 C CA . LEU A 1 379 ? 11.776 16.557 11.890 1.00 89.19 379 LEU A CA 1
ATOM 3016 C C . LEU A 1 379 ? 11.815 15.163 11.256 1.00 89.19 379 LEU A C 1
ATOM 3018 O O . LEU A 1 379 ? 11.359 14.198 11.870 1.00 89.19 379 LEU A O 1
ATOM 3022 N N . PHE A 1 380 ? 12.319 15.059 10.026 1.00 92.38 380 PHE A N 1
ATOM 3023 C CA . PHE A 1 380 ? 12.378 13.819 9.266 1.00 92.38 380 PHE A CA 1
ATOM 3024 C C . PHE A 1 380 ? 13.566 13.797 8.274 1.00 92.38 380 PHE A C 1
ATOM 3026 O O . PHE A 1 380 ? 13.357 13.708 7.060 1.00 92.38 380 PHE A O 1
ATOM 3033 N N . PRO A 1 381 ? 14.824 13.881 8.759 1.00 90.50 381 PRO A N 1
ATOM 3034 C CA . PRO A 1 381 ? 16.011 14.011 7.913 1.00 90.50 381 PRO A CA 1
ATOM 3035 C C . PRO A 1 381 ? 16.415 12.662 7.299 1.00 90.50 381 PRO A C 1
ATOM 3037 O O . PRO A 1 381 ? 17.289 11.959 7.803 1.00 90.50 381 PRO A O 1
ATOM 3040 N N . ILE A 1 382 ? 15.762 12.283 6.201 1.00 90.50 382 ILE A N 1
ATOM 3041 C CA . ILE A 1 382 ? 15.942 10.976 5.541 1.00 90.50 382 ILE A CA 1
ATOM 3042 C C . ILE A 1 382 ? 17.044 10.942 4.469 1.00 90.50 382 ILE A C 1
ATOM 3044 O O . ILE A 1 382 ? 17.353 9.871 3.947 1.00 90.50 382 ILE A O 1
ATOM 3048 N N . LEU A 1 383 ? 17.627 12.088 4.113 1.00 87.81 383 LEU A N 1
ATOM 3049 C CA . LEU A 1 383 ? 18.630 12.220 3.048 1.00 87.81 383 LEU A CA 1
ATOM 3050 C C . LEU A 1 383 ? 19.788 13.143 3.452 1.00 87.81 383 LEU A C 1
ATOM 3052 O O . LEU A 1 383 ? 19.691 13.873 4.442 1.00 87.81 383 LEU A O 1
ATOM 3056 N N . ASP A 1 384 ? 20.881 13.124 2.686 1.00 84.06 384 ASP A N 1
ATOM 3057 C CA . ASP A 1 384 ? 21.925 14.149 2.777 1.00 84.06 384 ASP A CA 1
ATOM 3058 C C . ASP A 1 384 ? 21.473 15.416 2.042 1.00 84.06 384 ASP A C 1
ATOM 3060 O O . ASP A 1 384 ? 21.542 15.502 0.817 1.00 84.06 384 ASP A O 1
ATOM 3064 N N . GLY A 1 385 ? 20.998 16.405 2.803 1.00 83.50 385 GLY A N 1
ATOM 3065 C CA . GLY A 1 385 ? 20.518 17.669 2.245 1.00 83.50 385 GLY A CA 1
ATOM 3066 C C . GLY A 1 385 ? 21.611 18.454 1.522 1.00 83.50 385 GLY A C 1
ATOM 3067 O O . GLY A 1 385 ? 21.326 19.124 0.535 1.00 83.50 385 GLY A O 1
ATOM 3068 N N . THR A 1 386 ? 22.869 18.345 1.965 1.00 80.56 386 THR A N 1
ATOM 3069 C CA . THR A 1 386 ? 23.985 19.065 1.334 1.00 80.56 386 THR A CA 1
ATOM 3070 C C . THR A 1 386 ? 24.349 18.467 -0.013 1.00 80.56 386 THR A C 1
ATOM 3072 O O . THR A 1 386 ? 24.522 19.207 -0.981 1.00 80.56 386 THR A O 1
ATOM 3075 N N . GLY A 1 387 ? 24.426 17.135 -0.083 1.00 81.44 387 GLY A N 1
ATOM 3076 C CA . GLY A 1 387 ? 24.618 16.396 -1.323 1.00 81.44 387 GLY A CA 1
ATOM 3077 C C . GLY A 1 387 ? 23.495 16.657 -2.315 1.00 81.44 387 GLY A C 1
ATOM 3078 O O . GLY A 1 387 ? 23.771 17.083 -3.433 1.00 81.44 387 GLY A O 1
ATOM 3079 N N . PHE A 1 388 ? 22.243 16.525 -1.869 1.00 86.06 388 PHE A N 1
ATOM 3080 C CA . PHE A 1 388 ? 21.074 16.751 -2.717 1.00 86.06 388 PHE A CA 1
ATOM 3081 C C . PHE A 1 388 ? 21.047 18.164 -3.316 1.00 86.06 388 PHE A C 1
ATOM 3083 O O . PHE A 1 388 ? 20.896 18.318 -4.524 1.00 86.06 388 PHE A O 1
ATOM 3090 N N . CYS A 1 389 ? 21.218 19.211 -2.499 1.00 82.88 389 CYS A N 1
ATOM 3091 C CA . CYS A 1 389 ? 21.176 20.585 -3.007 1.00 82.88 389 CYS A CA 1
ATOM 3092 C C . CYS A 1 389 ? 22.336 20.896 -3.953 1.00 82.88 389 CYS A C 1
ATOM 3094 O O . CYS A 1 389 ? 22.144 21.630 -4.919 1.00 82.88 389 CYS A O 1
ATOM 3096 N N . ARG A 1 390 ? 23.525 20.332 -3.714 1.00 82.88 390 ARG A N 1
ATOM 3097 C CA . ARG A 1 390 ? 24.658 20.469 -4.636 1.00 82.88 390 ARG A CA 1
ATOM 3098 C C . ARG A 1 390 ? 24.344 19.834 -5.993 1.00 82.88 390 ARG A C 1
ATOM 3100 O O . ARG A 1 390 ? 24.464 20.516 -7.004 1.00 82.88 390 ARG A O 1
ATOM 3107 N N . GLU A 1 391 ? 23.879 18.586 -6.009 1.00 82.69 391 GLU A N 1
ATOM 3108 C CA . GLU A 1 391 ? 23.497 17.875 -7.241 1.00 82.69 391 GLU A CA 1
ATOM 3109 C C . GLU A 1 391 ? 22.394 18.615 -8.012 1.00 82.69 391 GLU A C 1
ATOM 3111 O O . GLU A 1 391 ? 22.491 18.802 -9.227 1.00 82.69 391 GLU A O 1
ATOM 3116 N N . TYR A 1 392 ? 21.383 19.106 -7.291 1.00 83.50 392 TYR A N 1
ATOM 3117 C CA . TYR A 1 392 ? 20.291 19.879 -7.872 1.00 83.50 392 TYR A CA 1
ATOM 3118 C C . TYR A 1 392 ? 20.770 21.223 -8.447 1.00 83.50 392 TYR A C 1
ATOM 3120 O O . TYR A 1 392 ? 20.366 21.600 -9.542 1.00 83.50 392 TYR A O 1
ATOM 3128 N N . ASN A 1 393 ? 21.671 21.943 -7.774 1.00 82.00 393 ASN A N 1
ATOM 3129 C CA . ASN A 1 393 ? 22.208 23.209 -8.292 1.00 82.00 393 ASN A CA 1
ATOM 3130 C C . ASN A 1 393 ? 23.119 23.008 -9.521 1.00 82.00 393 ASN A C 1
ATOM 3132 O O . ASN A 1 393 ? 23.196 23.885 -10.378 1.00 82.00 393 ASN A O 1
ATOM 3136 N N . GLU A 1 394 ? 23.806 21.865 -9.627 1.00 81.56 394 GLU A N 1
ATOM 3137 C CA . GLU A 1 394 ? 24.738 21.551 -10.723 1.00 81.56 394 GLU A CA 1
ATOM 3138 C C . GLU A 1 394 ? 24.071 21.016 -12.003 1.00 81.56 394 GLU A C 1
ATOM 3140 O O . GLU A 1 394 ? 24.716 20.942 -13.055 1.00 81.56 394 GLU A O 1
ATOM 3145 N N . GLY A 1 395 ? 22.819 20.560 -11.943 1.00 72.81 395 GLY A N 1
ATOM 3146 C CA . GLY A 1 395 ? 22.135 20.008 -13.120 1.00 72.81 395 GLY A CA 1
ATOM 3147 C C . GLY A 1 395 ? 20.618 19.945 -13.034 1.00 72.81 395 GLY A C 1
ATOM 3148 O O . GLY A 1 395 ? 19.995 19.197 -13.785 1.00 72.81 395 GLY A O 1
ATOM 3149 N N . GLY A 1 396 ? 20.024 20.710 -12.122 1.00 78.44 396 GLY A N 1
ATOM 3150 C CA . GLY A 1 396 ? 18.585 20.834 -11.951 1.00 78.44 396 GLY A CA 1
ATOM 3151 C C . GLY A 1 396 ? 17.884 19.506 -11.678 1.00 78.44 396 GLY A C 1
ATOM 3152 O O . GLY A 1 396 ? 18.432 18.553 -11.112 1.00 78.44 396 GLY A O 1
ATOM 3153 N N . SER A 1 397 ? 16.637 19.434 -12.138 1.00 73.44 397 SER A N 1
ATOM 3154 C CA . SER A 1 397 ? 15.823 18.223 -12.066 1.00 73.44 397 SER A CA 1
ATOM 3155 C C . SER A 1 397 ? 16.355 17.069 -12.921 1.00 73.44 397 SER A C 1
ATOM 3157 O O . SER A 1 397 ? 15.978 15.934 -12.663 1.00 73.44 397 SER A O 1
ATOM 3159 N N . GLU A 1 398 ? 17.213 17.327 -13.914 1.00 71.00 398 GLU A N 1
ATOM 3160 C CA . GLU A 1 398 ? 17.733 16.298 -14.830 1.00 71.00 398 GLU A CA 1
ATOM 3161 C C . GLU A 1 398 ? 18.806 15.413 -14.186 1.00 71.00 398 GLU A C 1
ATOM 3163 O O . GLU A 1 398 ? 18.890 14.227 -14.494 1.00 71.00 398 GLU A O 1
ATOM 3168 N N . LYS A 1 399 ? 19.603 15.963 -13.259 1.00 72.50 399 LYS A N 1
ATOM 3169 C CA . LYS A 1 399 ? 20.596 15.196 -12.482 1.00 72.50 399 LYS A CA 1
ATOM 3170 C C . LYS A 1 399 ? 20.057 14.637 -11.168 1.00 72.50 399 LYS A C 1
ATOM 3172 O O . LYS A 1 399 ? 20.761 13.906 -10.479 1.00 72.50 399 LYS A O 1
ATOM 3177 N N . THR A 1 400 ? 18.821 14.973 -10.814 1.00 80.06 400 THR A N 1
ATOM 3178 C CA . THR A 1 400 ? 18.200 14.515 -9.572 1.00 80.06 400 THR A CA 1
ATOM 3179 C C . THR A 1 400 ? 17.363 13.274 -9.837 1.00 80.06 400 THR A C 1
ATOM 3181 O O . THR A 1 400 ? 16.657 13.183 -10.839 1.00 80.06 400 THR A O 1
ATOM 3184 N N . ASN A 1 401 ? 17.379 12.320 -8.907 1.00 87.50 401 ASN A N 1
ATOM 3185 C CA . ASN A 1 401 ? 16.516 11.155 -9.016 1.00 87.50 401 ASN A CA 1
ATOM 3186 C C . ASN A 1 401 ? 15.027 11.562 -9.041 1.00 87.50 401 ASN A C 1
ATOM 3188 O O . ASN A 1 401 ? 14.505 12.140 -8.084 1.00 87.50 401 ASN A O 1
ATOM 3192 N N . LEU A 1 402 ? 14.339 11.228 -10.134 1.00 89.50 402 LEU A N 1
ATOM 3193 C CA . LEU A 1 402 ? 12.978 11.685 -10.409 1.00 89.50 402 LEU A CA 1
ATOM 3194 C C . LEU A 1 402 ? 11.941 11.128 -9.419 1.00 89.50 402 LEU A C 1
ATOM 3196 O O . LEU A 1 402 ? 11.011 11.840 -9.033 1.00 89.50 402 LEU A O 1
ATOM 3200 N N . LEU A 1 403 ? 12.104 9.876 -8.977 1.00 92.50 403 LEU A N 1
ATOM 3201 C CA . LEU A 1 403 ? 11.238 9.253 -7.974 1.00 92.50 403 LEU A CA 1
ATOM 3202 C C . LEU A 1 403 ? 11.365 9.973 -6.624 1.00 92.50 403 LEU A C 1
ATOM 3204 O O . LEU A 1 403 ? 10.350 10.327 -6.010 1.00 92.50 403 LEU A O 1
ATOM 3208 N N . LEU A 1 404 ? 12.601 10.228 -6.186 1.00 93.00 404 LEU A N 1
ATOM 3209 C CA . LEU A 1 404 ? 12.858 10.966 -4.951 1.00 93.00 404 LEU A CA 1
ATOM 3210 C C . LEU A 1 404 ? 12.298 12.388 -5.039 1.00 93.00 404 LEU A C 1
ATOM 3212 O O . LEU A 1 404 ? 11.595 12.824 -4.128 1.00 93.00 404 LEU A O 1
ATOM 3216 N N . LEU A 1 405 ? 12.544 13.076 -6.158 1.00 92.19 405 LEU A N 1
ATOM 3217 C CA . LEU A 1 405 ? 12.080 14.439 -6.388 1.00 92.19 405 LEU A CA 1
ATOM 3218 C C . LEU A 1 405 ? 10.553 14.528 -6.282 1.00 92.19 405 LEU A C 1
ATOM 3220 O O . LEU A 1 405 ? 10.048 15.289 -5.458 1.00 92.19 405 LEU A O 1
ATOM 3224 N N . TRP A 1 406 ? 9.795 13.706 -7.018 1.00 94.25 406 TRP A N 1
ATOM 3225 C CA . TRP A 1 406 ? 8.329 13.705 -6.907 1.00 94.25 406 TRP A CA 1
ATOM 3226 C C . TRP A 1 406 ? 7.837 13.370 -5.499 1.00 94.25 406 TRP A C 1
ATOM 3228 O O . TRP A 1 406 ? 6.861 13.963 -5.034 1.00 94.25 406 TRP A O 1
ATOM 3238 N N . SER A 1 407 ? 8.521 12.463 -4.801 1.00 96.00 407 SER A N 1
ATOM 3239 C CA . SER A 1 407 ? 8.192 12.121 -3.416 1.00 96.00 407 SER A CA 1
ATOM 3240 C C . SER A 1 407 ? 8.374 13.324 -2.484 1.00 96.00 407 SER A C 1
ATOM 3242 O O . SER A 1 407 ? 7.475 13.621 -1.695 1.00 96.00 407 SER A O 1
ATOM 3244 N N . MET A 1 408 ? 9.472 14.074 -2.619 1.00 95.50 408 MET A N 1
ATOM 3245 C CA . MET A 1 408 ? 9.729 15.302 -1.855 1.00 95.50 408 MET A CA 1
ATOM 3246 C C . MET A 1 408 ? 8.699 16.391 -2.165 1.00 95.50 408 MET A C 1
ATOM 3248 O O . MET A 1 408 ? 8.086 16.932 -1.242 1.00 95.50 408 MET A O 1
ATOM 3252 N N . LEU A 1 409 ? 8.451 16.664 -3.453 1.00 94.19 409 LEU A N 1
ATOM 3253 C CA . LEU A 1 409 ? 7.473 17.664 -3.893 1.00 94.19 409 LEU A CA 1
ATOM 3254 C C . LEU A 1 409 ? 6.071 17.349 -3.358 1.00 94.19 409 LEU A C 1
ATOM 3256 O O . LEU A 1 409 ? 5.344 18.257 -2.959 1.00 94.19 409 LEU A O 1
ATOM 3260 N N . SER A 1 410 ? 5.698 16.066 -3.308 1.00 94.00 410 SER A N 1
ATOM 3261 C CA . SER A 1 410 ? 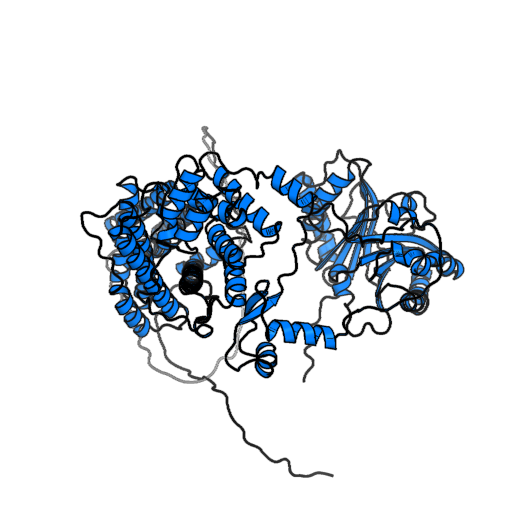4.375 15.638 -2.849 1.00 94.00 410 SER A CA 1
ATOM 3262 C C . SER A 1 410 ? 4.088 15.994 -1.386 1.00 94.00 410 SER A C 1
ATOM 3264 O O . SER A 1 410 ? 2.985 16.438 -1.069 1.00 94.00 410 SER A O 1
ATOM 3266 N N . VAL A 1 411 ? 5.083 15.860 -0.503 1.00 94.56 411 VAL A N 1
ATOM 3267 C CA . VAL A 1 411 ? 4.945 16.218 0.916 1.00 94.56 411 VAL A CA 1
ATOM 3268 C C . VAL A 1 411 ? 5.077 17.732 1.089 1.00 94.56 411 VAL A C 1
ATOM 3270 O O . VAL A 1 411 ? 4.280 18.342 1.806 1.00 94.56 411 VAL A O 1
ATOM 3273 N N . ALA A 1 412 ? 6.028 18.347 0.381 1.00 94.81 412 ALA A N 1
ATOM 3274 C CA . ALA A 1 412 ? 6.321 19.775 0.468 1.00 94.81 412 ALA A CA 1
ATOM 3275 C C . ALA A 1 412 ? 5.183 20.678 -0.026 1.00 94.81 412 ALA A C 1
ATOM 3277 O O . ALA A 1 412 ? 4.991 21.775 0.498 1.00 94.81 412 ALA A O 1
ATOM 3278 N N . ALA A 1 413 ? 4.385 20.202 -0.985 1.00 93.88 413 ALA A N 1
ATOM 3279 C CA . ALA A 1 413 ? 3.206 20.903 -1.487 1.00 93.88 413 ALA A CA 1
ATOM 3280 C C . ALA A 1 413 ? 2.214 21.293 -0.378 1.00 93.88 413 ALA A C 1
ATOM 3282 O O . ALA A 1 413 ? 1.475 22.259 -0.540 1.00 93.88 413 ALA A O 1
ATOM 3283 N N . SER A 1 414 ? 2.238 20.605 0.768 1.00 92.00 414 SER A N 1
ATOM 3284 C CA . SER A 1 414 ? 1.403 20.924 1.933 1.00 92.00 414 SER A CA 1
ATOM 3285 C C . SER A 1 414 ? 1.739 22.270 2.588 1.00 92.00 414 SER A C 1
ATOM 3287 O O . SER A 1 414 ? 0.911 22.800 3.320 1.00 92.00 414 SER A O 1
ATOM 3289 N N . TYR A 1 415 ? 2.927 22.819 2.327 1.00 92.75 415 TYR A N 1
ATOM 3290 C CA . TYR A 1 415 ? 3.456 24.022 2.979 1.00 92.75 415 TYR A CA 1
ATOM 3291 C C . TYR A 1 415 ? 3.524 25.237 2.048 1.00 92.75 415 TYR A C 1
ATOM 3293 O O . TYR A 1 415 ? 3.908 26.325 2.474 1.00 92.75 415 TYR A O 1
ATOM 3301 N N . VAL A 1 416 ? 3.167 25.066 0.771 1.00 91.81 416 VAL A N 1
ATOM 3302 C CA . VAL A 1 416 ? 3.207 26.135 -0.230 1.00 91.81 416 VAL A CA 1
ATOM 3303 C C . VAL A 1 416 ? 1.776 26.443 -0.674 1.00 91.81 416 VAL A C 1
ATOM 3305 O O . VAL A 1 416 ? 1.181 25.611 -1.358 1.00 91.81 416 VAL A O 1
ATOM 3308 N N . PRO A 1 417 ? 1.206 27.623 -0.354 1.00 87.81 417 PRO A N 1
ATOM 3309 C CA . PRO A 1 417 ? -0.210 27.926 -0.598 1.00 87.81 417 PRO A CA 1
ATOM 3310 C C . PRO A 1 417 ? -0.694 27.693 -2.038 1.00 87.81 417 PRO A C 1
ATOM 3312 O O . PRO A 1 417 ? -1.816 27.239 -2.248 1.00 87.81 417 PRO A O 1
ATOM 3315 N N . ALA A 1 418 ? 0.160 27.938 -3.038 1.00 86.62 418 ALA A N 1
ATOM 3316 C CA . ALA A 1 418 ? -0.159 27.686 -4.447 1.00 86.62 418 ALA A CA 1
ATOM 3317 C C . ALA A 1 418 ? -0.390 26.193 -4.769 1.00 86.62 418 ALA A C 1
ATOM 3319 O O . ALA A 1 418 ? -1.133 25.868 -5.694 1.00 86.62 418 ALA A O 1
ATOM 3320 N N . TYR A 1 419 ? 0.217 25.293 -3.990 1.00 86.75 419 TYR A N 1
ATOM 3321 C CA . TYR A 1 419 ? 0.197 23.842 -4.184 1.00 86.75 419 TYR A CA 1
ATOM 3322 C C . TYR A 1 419 ? -0.565 23.085 -3.085 1.00 86.75 419 TYR A C 1
ATOM 3324 O O . TYR A 1 419 ? -0.846 21.898 -3.258 1.00 86.75 419 TYR A O 1
ATOM 3332 N N . ALA A 1 420 ? -0.953 23.756 -1.995 1.00 81.62 420 ALA A N 1
ATOM 3333 C CA . ALA A 1 420 ? -1.644 23.192 -0.833 1.00 81.62 420 ALA A CA 1
ATOM 3334 C C . ALA A 1 420 ? -3.126 22.860 -1.113 1.00 81.62 420 ALA A C 1
ATOM 3336 O O . ALA A 1 420 ? -4.018 23.158 -0.326 1.00 81.62 420 ALA A O 1
ATOM 3337 N N . ARG A 1 421 ? -3.399 22.220 -2.255 1.00 83.44 421 ARG A N 1
ATOM 3338 C CA . ARG A 1 421 ? -4.720 21.768 -2.701 1.00 83.44 421 ARG A CA 1
ATOM 3339 C C . ARG A 1 421 ? -4.719 20.257 -2.848 1.00 83.44 421 ARG A C 1
ATOM 3341 O O . ARG A 1 421 ? -3.759 19.675 -3.357 1.00 83.44 421 ARG A O 1
ATOM 3348 N N . ARG A 1 422 ? -5.818 19.618 -2.442 1.00 85.50 422 ARG A N 1
ATOM 3349 C CA . ARG A 1 422 ? -5.978 18.158 -2.504 1.00 85.50 422 ARG A CA 1
ATOM 3350 C C . ARG A 1 422 ? -5.645 17.589 -3.890 1.00 85.50 422 ARG A C 1
ATOM 3352 O O . ARG A 1 422 ? -4.791 16.716 -3.980 1.00 85.50 422 ARG A O 1
ATOM 3359 N N . SER A 1 423 ? -6.229 18.141 -4.954 1.00 87.50 423 SER A N 1
ATOM 3360 C CA . SER A 1 423 ? -6.056 17.647 -6.330 1.00 87.50 423 SER A CA 1
ATOM 3361 C C . SER A 1 423 ? -4.614 17.721 -6.848 1.00 87.50 423 SER A C 1
ATOM 3363 O O . SER A 1 423 ? -4.175 16.830 -7.572 1.00 87.50 423 SER A O 1
ATOM 3365 N N . ILE A 1 424 ? -3.855 18.756 -6.474 1.00 88.38 424 ILE A N 1
ATOM 3366 C CA . ILE A 1 424 ? -2.452 18.926 -6.886 1.00 88.38 424 ILE A CA 1
ATOM 3367 C C . ILE A 1 424 ? -1.569 17.884 -6.195 1.00 88.38 424 ILE A C 1
ATOM 3369 O O . ILE A 1 424 ? -0.760 17.216 -6.838 1.00 88.38 424 ILE A O 1
ATOM 3373 N N . LYS A 1 425 ? -1.751 17.689 -4.888 1.00 88.69 425 LYS A N 1
ATOM 3374 C CA . LYS A 1 425 ? -0.984 16.685 -4.139 1.00 88.69 425 LYS A CA 1
ATOM 3375 C C . LYS A 1 425 ? -1.324 15.267 -4.562 1.00 88.69 425 LYS A C 1
ATOM 3377 O O . LYS A 1 425 ? -0.417 14.453 -4.673 1.00 88.69 425 LYS A O 1
ATOM 3382 N N . GLU A 1 426 ? -2.594 14.979 -4.852 1.00 89.69 426 GLU A N 1
ATOM 3383 C CA . GLU A 1 426 ? -2.999 13.689 -5.424 1.00 89.69 426 GLU A CA 1
ATOM 3384 C C . GLU A 1 426 ? -2.246 13.410 -6.727 1.00 89.69 426 GLU A C 1
ATOM 3386 O O . GLU A 1 426 ? -1.734 12.306 -6.904 1.00 89.69 426 GLU A O 1
ATOM 3391 N N . GLN A 1 427 ? -2.078 14.415 -7.593 1.00 91.75 427 GLN A N 1
ATOM 3392 C CA . GLN A 1 427 ? -1.262 14.281 -8.802 1.00 91.75 427 GLN A CA 1
ATOM 3393 C C . GLN A 1 427 ? 0.217 14.033 -8.480 1.00 91.75 427 GLN A C 1
ATOM 3395 O O . GLN A 1 427 ? 0.813 13.125 -9.056 1.00 91.75 427 GLN A O 1
ATOM 3400 N N . PHE A 1 428 ? 0.816 14.786 -7.551 1.00 93.06 428 PHE A N 1
ATOM 3401 C CA . PHE A 1 428 ? 2.237 14.630 -7.203 1.00 93.06 428 PHE A CA 1
ATOM 3402 C C . PHE A 1 428 ? 2.521 13.257 -6.584 1.00 93.06 428 PHE A C 1
ATOM 3404 O O . PHE A 1 428 ? 3.433 12.555 -7.021 1.00 93.06 428 PHE A O 1
ATOM 3411 N N . VAL A 1 429 ? 1.695 12.830 -5.623 1.00 92.06 429 VAL A N 1
ATOM 3412 C CA . VAL A 1 429 ? 1.778 11.493 -5.022 1.00 92.06 429 VAL A CA 1
ATOM 3413 C C . VAL A 1 429 ? 1.526 10.419 -6.077 1.00 92.06 429 VAL A C 1
ATOM 3415 O O . VAL A 1 429 ? 2.233 9.415 -6.097 1.00 92.06 429 VAL A O 1
ATOM 3418 N N . SER A 1 430 ? 0.562 10.611 -6.984 1.00 92.88 430 SER A N 1
ATOM 3419 C CA . SER A 1 430 ? 0.317 9.667 -8.078 1.00 92.88 430 SER A CA 1
ATOM 3420 C C . SER A 1 430 ? 1.539 9.522 -8.984 1.00 92.88 430 SER A C 1
ATOM 3422 O O . SER A 1 430 ? 1.868 8.400 -9.355 1.00 92.88 430 SER A O 1
ATOM 3424 N N . ARG A 1 431 ? 2.234 10.612 -9.326 1.00 93.62 431 ARG A N 1
ATOM 3425 C CA . ARG A 1 431 ? 3.454 10.566 -10.150 1.00 93.62 431 ARG A CA 1
ATOM 3426 C C . ARG A 1 431 ? 4.596 9.849 -9.435 1.00 93.62 431 ARG A C 1
ATOM 3428 O O . ARG A 1 431 ? 5.212 8.976 -10.041 1.00 93.62 431 ARG A O 1
ATOM 3435 N N . ALA A 1 432 ? 4.810 10.135 -8.148 1.00 93.81 432 ALA A N 1
ATOM 3436 C CA . ALA A 1 432 ? 5.777 9.412 -7.320 1.00 93.81 432 ALA A CA 1
ATOM 3437 C C . ALA A 1 432 ? 5.457 7.908 -7.266 1.00 93.81 432 ALA A C 1
ATOM 3439 O O . ALA A 1 432 ? 6.324 7.072 -7.495 1.00 93.81 432 ALA A O 1
ATOM 3440 N N . ARG A 1 433 ? 4.186 7.548 -7.037 1.00 94.06 433 ARG A N 1
ATOM 3441 C CA . ARG A 1 433 ? 3.731 6.151 -7.018 1.00 94.06 433 ARG A CA 1
ATOM 3442 C C . ARG A 1 433 ? 3.918 5.470 -8.372 1.00 94.06 433 ARG A C 1
ATOM 3444 O O . ARG A 1 433 ? 4.325 4.318 -8.392 1.00 94.06 433 ARG A O 1
ATOM 3451 N N . LEU A 1 434 ? 3.621 6.135 -9.485 1.00 92.19 434 LEU A N 1
ATOM 3452 C CA . LEU A 1 434 ? 3.805 5.562 -10.822 1.00 92.19 434 LEU A CA 1
ATOM 3453 C C . LEU A 1 434 ? 5.275 5.262 -11.106 1.00 92.19 434 LEU A C 1
ATOM 3455 O O . LEU A 1 434 ? 5.589 4.145 -11.506 1.00 92.19 434 LEU A O 1
ATOM 3459 N N . LEU A 1 435 ? 6.165 6.213 -10.817 1.00 88.81 435 LEU A N 1
ATOM 3460 C CA . LEU A 1 435 ? 7.608 6.004 -10.934 1.00 88.81 435 LEU A CA 1
ATOM 3461 C C . LEU A 1 435 ? 8.081 4.867 -10.027 1.00 88.81 435 LEU A C 1
ATOM 3463 O O . LEU A 1 435 ? 8.836 4.019 -10.474 1.00 88.81 435 LEU A O 1
ATOM 3467 N N . PHE A 1 436 ? 7.567 4.784 -8.798 1.00 91.62 436 PHE A N 1
ATOM 3468 C CA . PHE A 1 436 ? 7.921 3.714 -7.864 1.00 91.62 436 PHE A CA 1
ATOM 3469 C C . PHE A 1 436 ? 7.583 2.311 -8.395 1.00 91.62 436 PHE A C 1
ATOM 3471 O O . PHE A 1 436 ? 8.309 1.364 -8.117 1.00 91.62 436 PHE A O 1
ATOM 3478 N N . HIS A 1 437 ? 6.459 2.155 -9.104 1.00 89.06 437 HIS A N 1
ATOM 3479 C CA . HIS A 1 437 ? 6.011 0.842 -9.582 1.00 89.06 437 HIS A CA 1
ATOM 3480 C C . HIS A 1 437 ? 6.541 0.488 -10.978 1.00 89.06 437 HIS A C 1
ATOM 3482 O O . HIS A 1 437 ? 6.707 -0.695 -11.253 1.00 89.06 437 HIS A O 1
ATOM 3488 N N . LEU A 1 438 ? 6.734 1.476 -11.858 1.00 82.81 438 LEU A N 1
ATOM 3489 C CA . LEU A 1 438 ? 7.051 1.247 -13.273 1.00 82.81 438 LEU A CA 1
ATOM 3490 C C . LEU A 1 438 ? 8.524 1.486 -13.611 1.00 82.81 438 LEU A C 1
ATOM 3492 O O . LEU A 1 438 ? 9.022 0.890 -14.558 1.00 82.81 438 LEU A O 1
ATOM 3496 N N . ALA A 1 439 ? 9.228 2.340 -12.862 1.00 73.56 439 ALA A N 1
ATOM 3497 C CA . ALA A 1 439 ? 10.645 2.591 -13.092 1.00 73.56 439 ALA A CA 1
ATOM 3498 C C . ALA A 1 439 ? 11.503 1.718 -12.161 1.00 73.56 439 ALA A C 1
ATOM 3500 O O . ALA A 1 439 ? 11.356 1.810 -10.937 1.00 73.56 439 ALA A O 1
ATOM 3501 N N . PRO A 1 440 ? 12.400 0.870 -12.700 1.00 66.94 440 PRO A N 1
ATOM 3502 C CA . PRO A 1 440 ? 13.304 0.084 -11.874 1.00 66.94 440 PRO A CA 1
ATOM 3503 C C . PRO A 1 440 ? 14.287 1.014 -11.147 1.00 66.94 440 PRO A C 1
ATOM 3505 O O . PRO A 1 440 ? 15.167 1.607 -11.759 1.00 66.94 440 PRO A O 1
ATOM 3508 N N . GLU A 1 441 ? 14.139 1.146 -9.825 1.00 81.38 441 GLU A N 1
ATOM 3509 C CA . GLU A 1 441 ? 15.054 1.937 -8.996 1.00 81.38 441 GLU A CA 1
ATOM 3510 C C . GLU A 1 441 ? 16.155 1.059 -8.369 1.00 81.38 441 GLU A C 1
ATOM 3512 O O . GLU A 1 441 ? 15.925 0.182 -7.516 1.00 81.38 441 GLU A O 1
ATOM 3517 N N . ASN A 1 442 ? 17.393 1.337 -8.776 1.00 73.88 442 ASN A N 1
ATOM 3518 C CA . ASN A 1 442 ? 18.589 0.608 -8.357 1.00 73.88 442 ASN A CA 1
ATOM 3519 C C . ASN A 1 442 ? 19.195 1.153 -7.060 1.00 73.88 442 ASN A C 1
ATOM 3521 O O . ASN A 1 442 ? 19.917 0.441 -6.350 1.00 73.88 442 ASN A O 1
ATOM 3525 N N . ASN A 1 443 ? 18.935 2.412 -6.717 1.00 82.94 443 ASN A N 1
ATOM 3526 C CA . ASN A 1 443 ? 19.349 2.983 -5.450 1.00 82.94 443 ASN A CA 1
ATOM 3527 C C . ASN A 1 443 ? 18.323 2.655 -4.358 1.00 82.94 443 ASN A C 1
ATOM 3529 O O . ASN A 1 443 ? 17.301 3.316 -4.189 1.00 82.94 443 ASN A O 1
ATOM 3533 N N . LYS A 1 444 ? 18.621 1.634 -3.551 1.00 87.12 444 LYS A N 1
ATOM 3534 C CA . LYS A 1 444 ? 17.725 1.200 -2.471 1.00 87.12 444 LYS A CA 1
ATOM 3535 C C . LYS A 1 444 ? 17.514 2.272 -1.395 1.00 87.12 444 LYS A C 1
ATOM 3537 O O . LYS A 1 444 ? 16.452 2.292 -0.781 1.00 87.12 444 LYS A O 1
ATOM 3542 N N . MET A 1 445 ? 18.448 3.214 -1.226 1.00 88.62 445 MET A N 1
ATOM 3543 C CA . MET A 1 445 ? 18.249 4.368 -0.339 1.00 88.62 445 MET A CA 1
ATOM 3544 C C . MET A 1 445 ? 17.119 5.265 -0.851 1.00 88.62 445 MET A C 1
ATOM 3546 O O . MET A 1 445 ? 16.239 5.629 -0.073 1.00 88.62 445 MET A O 1
ATOM 3550 N N . VAL A 1 446 ? 17.084 5.530 -2.163 1.00 90.56 446 VAL A N 1
ATOM 3551 C CA . VAL A 1 446 ? 16.004 6.282 -2.823 1.00 90.56 446 VAL A CA 1
ATOM 3552 C C . VAL A 1 446 ? 14.665 5.568 -2.663 1.00 90.56 446 VAL A C 1
ATOM 3554 O O . VAL A 1 446 ? 13.665 6.218 -2.356 1.00 90.56 446 VAL A O 1
ATOM 3557 N N . VAL A 1 447 ? 14.634 4.239 -2.811 1.00 92.25 447 VAL A N 1
ATOM 3558 C CA . VAL A 1 447 ? 13.413 3.437 -2.608 1.00 92.25 447 VAL A CA 1
ATOM 3559 C C . VAL A 1 447 ? 12.868 3.623 -1.191 1.00 92.25 447 VAL A C 1
ATOM 3561 O O . VAL A 1 447 ? 11.683 3.916 -1.022 1.00 92.25 447 VAL A O 1
ATOM 3564 N N . ILE A 1 448 ? 13.725 3.501 -0.171 1.00 95.12 448 ILE A N 1
ATOM 3565 C CA . ILE A 1 448 ? 13.333 3.660 1.237 1.00 95.12 448 ILE A CA 1
ATOM 3566 C C . ILE A 1 448 ? 12.854 5.093 1.498 1.00 95.12 448 ILE A C 1
ATOM 3568 O O . ILE A 1 448 ? 11.768 5.285 2.045 1.00 95.12 448 ILE A O 1
ATOM 3572 N N . GLN A 1 449 ? 13.628 6.100 1.080 1.00 95.62 449 GLN A N 1
ATOM 3573 C CA . GLN A 1 449 ? 13.294 7.519 1.246 1.00 95.62 449 GLN A CA 1
ATOM 3574 C C . GLN A 1 449 ? 11.938 7.856 0.616 1.00 95.62 449 GLN A C 1
ATOM 3576 O O . GLN A 1 449 ? 11.066 8.430 1.269 1.00 95.62 449 GLN A O 1
ATOM 3581 N N . SER A 1 450 ? 11.730 7.431 -0.628 1.00 96.50 450 SER A N 1
ATOM 3582 C CA . SER A 1 450 ? 10.506 7.690 -1.386 1.00 96.50 450 SER A CA 1
ATOM 3583 C C . SER A 1 450 ? 9.301 6.989 -0.763 1.00 96.50 450 SER A C 1
ATOM 3585 O O . SER A 1 450 ? 8.269 7.620 -0.546 1.00 96.50 450 SER A O 1
ATOM 3587 N N . ALA A 1 451 ? 9.434 5.717 -0.372 1.00 96.44 451 ALA A N 1
ATOM 3588 C CA . ALA A 1 451 ? 8.367 4.986 0.309 1.00 96.44 451 ALA A CA 1
ATOM 3589 C C . ALA A 1 451 ? 7.987 5.629 1.659 1.00 96.44 451 ALA A C 1
ATOM 3591 O O . ALA A 1 451 ? 6.800 5.739 1.979 1.00 96.44 451 ALA A O 1
ATOM 3592 N N . LEU A 1 452 ? 8.963 6.117 2.437 1.00 96.94 452 LEU A N 1
ATOM 3593 C CA . LEU A 1 452 ? 8.693 6.852 3.677 1.00 96.94 452 LEU A CA 1
ATOM 3594 C C . LEU A 1 452 ? 7.938 8.162 3.414 1.00 96.94 452 LEU A C 1
ATOM 3596 O O . LEU A 1 452 ? 6.965 8.437 4.118 1.00 96.94 452 LEU A O 1
ATOM 3600 N N . LEU A 1 453 ? 8.328 8.942 2.403 1.00 96.69 453 LEU A N 1
ATOM 3601 C CA . LEU A 1 453 ? 7.653 10.196 2.045 1.00 96.69 453 LEU A CA 1
ATOM 3602 C C . LEU A 1 453 ? 6.229 9.962 1.519 1.00 96.69 453 LEU A C 1
ATOM 3604 O O . LEU A 1 453 ? 5.283 10.584 2.004 1.00 96.69 453 LEU A O 1
ATOM 3608 N N . ILE A 1 454 ? 6.041 8.996 0.615 1.00 94.81 454 ILE A N 1
ATOM 3609 C CA . ILE A 1 454 ? 4.717 8.618 0.090 1.00 94.81 454 ILE A CA 1
ATOM 3610 C C . ILE A 1 454 ? 3.784 8.172 1.230 1.00 94.81 454 ILE A C 1
ATOM 3612 O O . ILE A 1 454 ? 2.571 8.386 1.170 1.00 94.81 454 ILE A O 1
ATOM 3616 N N . SER A 1 455 ? 4.334 7.609 2.313 1.00 93.25 455 SER A N 1
ATOM 3617 C CA . SER A 1 455 ? 3.548 7.158 3.465 1.00 93.25 455 SER A CA 1
ATOM 3618 C C . SER A 1 455 ? 2.863 8.279 4.263 1.00 93.25 455 SER A C 1
ATOM 3620 O O . SER A 1 455 ? 2.031 7.976 5.124 1.00 93.25 455 SER A O 1
ATOM 3622 N N . PHE A 1 456 ? 3.183 9.557 4.027 1.00 91.25 456 PHE A N 1
ATOM 3623 C CA . PHE A 1 456 ? 2.487 10.689 4.656 1.00 91.25 456 PHE A CA 1
ATOM 3624 C C . PHE A 1 456 ? 1.153 11.035 3.979 1.00 91.25 456 PHE A C 1
ATOM 3626 O O . PHE A 1 456 ? 0.363 11.778 4.560 1.00 91.25 456 PHE A O 1
ATOM 3633 N N . TRP A 1 457 ? 0.871 10.483 2.795 1.00 86.44 457 TRP A N 1
ATOM 3634 C CA . TRP A 1 457 ? -0.381 10.729 2.086 1.00 86.44 457 TRP A CA 1
ATOM 3635 C C . TRP A 1 457 ? -1.474 9.720 2.458 1.00 86.44 457 TRP A C 1
ATOM 3637 O O . TRP A 1 457 ? -1.288 8.508 2.324 1.00 86.44 457 TRP A O 1
ATOM 3647 N N . PHE A 1 458 ? -2.633 10.230 2.885 1.00 79.06 458 PHE A N 1
ATOM 3648 C CA . PHE A 1 458 ? -3.807 9.438 3.251 1.00 79.06 458 PHE A CA 1
ATOM 3649 C C . PHE A 1 458 ? -5.096 10.157 2.831 1.00 79.06 458 PHE A C 1
ATOM 3651 O O . PHE A 1 458 ? -5.384 11.253 3.318 1.00 79.06 458 PHE A O 1
ATOM 3658 N N . THR A 1 459 ? -5.875 9.533 1.947 1.00 71.00 459 THR A N 1
ATOM 3659 C CA . THR A 1 459 ? -7.137 10.080 1.417 1.00 71.00 459 THR A CA 1
ATOM 3660 C C . THR A 1 459 ? -8.363 9.340 1.925 1.00 71.00 459 THR A C 1
ATOM 3662 O O . THR A 1 459 ? -9.305 9.974 2.394 1.00 71.00 459 THR A O 1
ATOM 3665 N N . GLU A 1 460 ? -8.354 8.009 1.855 1.00 65.75 460 GLU A N 1
ATOM 3666 C CA . GLU A 1 460 ? -9.540 7.187 2.093 1.00 65.75 460 GLU A CA 1
ATOM 3667 C C . GLU A 1 460 ? -9.240 6.011 3.017 1.00 65.75 460 GLU A C 1
ATOM 3669 O O . GLU A 1 460 ? -8.241 5.307 2.867 1.00 65.75 460 GLU A O 1
ATOM 3674 N N . ALA A 1 461 ? -10.158 5.761 3.954 1.00 57.12 461 ALA A N 1
ATOM 3675 C CA . ALA A 1 461 ? -10.043 4.667 4.917 1.00 57.12 461 ALA A CA 1
ATOM 3676 C C . ALA A 1 461 ? -10.097 3.270 4.268 1.00 57.12 461 ALA A C 1
ATOM 3678 O O . ALA A 1 461 ? -9.668 2.305 4.898 1.00 57.12 461 ALA A O 1
ATOM 3679 N N . GLN A 1 462 ? -10.600 3.175 3.033 1.00 57.03 462 GLN A N 1
ATOM 3680 C CA . GLN A 1 462 ? -10.741 1.928 2.277 1.00 57.03 462 GLN A CA 1
ATOM 3681 C C . GLN A 1 462 ? -9.507 1.588 1.426 1.00 57.03 462 GLN A C 1
ATOM 3683 O O . GLN A 1 462 ? -9.374 0.446 0.994 1.00 57.03 462 GLN A O 1
ATOM 3688 N N . ASP A 1 463 ? -8.590 2.539 1.199 1.00 63.59 463 ASP A N 1
ATOM 3689 C CA . ASP A 1 463 ? -7.377 2.273 0.418 1.00 63.59 463 ASP A CA 1
ATOM 3690 C C . ASP A 1 463 ? -6.488 1.250 1.150 1.00 63.59 463 ASP A C 1
ATOM 3692 O O . ASP A 1 463 ? -6.141 1.415 2.317 1.00 63.59 463 ASP A O 1
ATOM 3696 N N . ILE A 1 464 ? -6.087 0.177 0.475 1.00 59.78 464 ILE A N 1
ATOM 3697 C CA . ILE A 1 464 ? -5.181 -0.830 1.045 1.00 59.78 464 ILE A CA 1
ATOM 3698 C C . ILE A 1 464 ? -3.735 -0.292 1.065 1.00 59.78 464 ILE A C 1
ATOM 3700 O O . ILE A 1 464 ? -2.944 -0.645 1.944 1.00 59.78 464 ILE A O 1
ATOM 3704 N N . LYS A 1 465 ? -3.384 0.631 0.153 1.00 73.19 465 LYS A N 1
ATOM 3705 C CA . LYS A 1 465 ? -2.047 1.239 0.009 1.00 73.19 465 LYS A CA 1
ATOM 3706 C C . LYS A 1 465 ? -1.870 2.495 0.879 1.00 73.19 465 LYS A C 1
ATOM 3708 O O . LYS A 1 465 ? -1.323 3.511 0.443 1.00 73.19 465 LYS A O 1
ATOM 3713 N N . GLN A 1 466 ? -2.306 2.409 2.134 1.00 78.69 466 GLN A N 1
ATOM 3714 C CA . GLN A 1 466 ? -2.175 3.460 3.152 1.00 78.69 466 GLN A CA 1
ATOM 3715 C C . GLN A 1 466 ? -0.753 3.566 3.736 1.00 78.69 466 GLN A C 1
ATOM 3717 O O . GLN A 1 466 ? 0.157 2.818 3.371 1.00 78.69 466 GLN A O 1
ATOM 3722 N N . SER A 1 467 ? -0.555 4.471 4.703 1.00 86.81 467 SER A N 1
ATOM 3723 C CA . SER A 1 467 ? 0.717 4.686 5.409 1.00 86.81 467 SER A CA 1
ATOM 3724 C C . SER A 1 467 ? 1.374 3.395 5.905 1.00 86.81 467 SER A C 1
ATOM 3726 O O . SER A 1 467 ? 2.594 3.271 5.809 1.00 86.81 467 SER A O 1
ATOM 3728 N N . TRP A 1 468 ? 0.588 2.420 6.386 1.00 88.62 468 TRP A N 1
ATOM 3729 C CA . TRP A 1 468 ? 1.091 1.121 6.853 1.00 88.62 468 TRP A CA 1
ATOM 3730 C C . TRP A 1 468 ? 1.733 0.290 5.732 1.00 88.62 468 TRP A C 1
ATOM 3732 O O . TRP A 1 468 ? 2.780 -0.315 5.950 1.00 88.62 468 TRP A O 1
ATOM 3742 N N . PHE A 1 469 ? 1.151 0.288 4.530 1.00 90.62 469 PHE A N 1
ATOM 3743 C CA . PHE A 1 469 ? 1.677 -0.430 3.365 1.00 90.62 469 PHE A CA 1
ATOM 3744 C C . PHE A 1 469 ? 3.029 0.145 2.923 1.00 90.62 469 PHE A C 1
ATOM 3746 O O . PHE A 1 469 ? 4.023 -0.574 2.874 1.00 90.62 469 PHE A O 1
ATOM 3753 N N . TRP A 1 470 ? 3.091 1.461 2.698 1.00 93.69 470 TRP A N 1
ATOM 3754 C CA . TRP A 1 470 ? 4.302 2.135 2.213 1.00 93.69 470 TRP A CA 1
ATOM 3755 C C . TRP A 1 470 ? 5.467 2.058 3.196 1.00 93.69 470 TRP A C 1
ATOM 3757 O O . TRP A 1 470 ? 6.597 1.773 2.808 1.00 93.69 470 TRP A O 1
ATOM 3767 N N . THR A 1 471 ? 5.188 2.234 4.489 1.00 94.38 471 THR A N 1
ATOM 3768 C CA . THR A 1 471 ? 6.209 2.010 5.521 1.00 94.38 471 THR A CA 1
ATOM 3769 C C . THR A 1 471 ? 6.622 0.542 5.612 1.00 94.38 471 THR A C 1
ATOM 3771 O O . THR A 1 471 ? 7.772 0.278 5.920 1.00 94.38 471 THR A O 1
ATOM 3774 N N . GLY A 1 472 ? 5.742 -0.411 5.285 1.00 94.06 472 GLY A N 1
ATOM 3775 C CA . GLY A 1 472 ? 6.103 -1.829 5.193 1.00 94.06 472 GLY A CA 1
ATOM 3776 C C . GLY A 1 472 ? 7.162 -2.086 4.127 1.00 94.06 472 GLY A C 1
ATOM 3777 O O . GLY A 1 472 ? 8.170 -2.715 4.424 1.00 94.06 472 GLY A O 1
ATOM 3778 N N . ILE A 1 473 ? 6.986 -1.509 2.934 1.00 94.31 473 ILE A N 1
ATOM 3779 C CA . ILE A 1 473 ? 7.995 -1.577 1.868 1.00 94.31 473 ILE A CA 1
ATOM 3780 C C . ILE A 1 473 ? 9.313 -0.952 2.337 1.00 94.31 473 ILE A C 1
ATOM 3782 O O . ILE A 1 473 ? 10.366 -1.576 2.218 1.00 94.31 473 ILE A O 1
ATOM 3786 N N . ALA A 1 474 ? 9.259 0.253 2.915 1.00 95.88 474 ALA A N 1
ATOM 3787 C CA . ALA A 1 474 ? 10.450 0.932 3.420 1.00 95.88 474 ALA A CA 1
ATOM 3788 C C . ALA A 1 474 ? 11.201 0.085 4.461 1.00 95.88 474 ALA A C 1
ATOM 3790 O O . ALA A 1 474 ? 12.423 -0.010 4.403 1.00 95.88 474 ALA A O 1
ATOM 3791 N N . PHE A 1 475 ? 10.480 -0.554 5.385 1.00 95.31 475 PHE A N 1
ATOM 3792 C CA . PHE A 1 475 ? 11.057 -1.370 6.455 1.00 95.31 475 PHE A CA 1
ATOM 3793 C C . PHE A 1 475 ? 11.717 -2.632 5.912 1.00 95.31 475 PHE A C 1
ATOM 3795 O O . PHE A 1 475 ? 12.866 -2.900 6.258 1.00 95.31 475 PHE A O 1
ATOM 3802 N N . SER A 1 476 ? 11.039 -3.351 5.013 1.00 92.62 476 SER A N 1
ATOM 3803 C CA . SER A 1 476 ? 11.599 -4.542 4.374 1.00 92.62 476 SER A CA 1
ATOM 3804 C C . SER A 1 476 ? 12.884 -4.212 3.617 1.00 92.62 476 SER A C 1
ATOM 3806 O O . SER A 1 476 ? 13.904 -4.857 3.838 1.00 92.62 476 SER A O 1
ATOM 3808 N N . VAL A 1 477 ? 12.879 -3.156 2.795 1.00 90.88 477 VAL A N 1
ATOM 3809 C CA . VAL A 1 477 ? 14.076 -2.752 2.039 1.00 90.88 477 VAL A CA 1
ATOM 3810 C C . VAL A 1 477 ? 15.182 -2.251 2.978 1.00 90.88 477 VAL A C 1
ATOM 3812 O O . VAL A 1 477 ? 16.342 -2.605 2.788 1.00 90.88 477 VAL A O 1
ATOM 3815 N N . ALA A 1 478 ? 14.852 -1.499 4.033 1.00 92.38 478 ALA A N 1
ATOM 3816 C CA . ALA A 1 478 ? 15.827 -1.043 5.027 1.00 92.38 478 ALA A CA 1
ATOM 3817 C C . ALA A 1 478 ? 16.505 -2.206 5.769 1.00 92.38 478 ALA A C 1
ATOM 3819 O O . ALA A 1 478 ? 17.718 -2.169 5.987 1.00 92.38 478 ALA A O 1
ATOM 3820 N N . GLN A 1 479 ? 15.753 -3.250 6.127 1.00 89.88 479 GLN A N 1
ATOM 3821 C CA . GLN A 1 479 ? 16.303 -4.461 6.737 1.00 89.88 479 GLN A CA 1
ATOM 3822 C C . GLN A 1 479 ? 17.180 -5.238 5.747 1.00 89.88 479 GLN A C 1
ATOM 3824 O O . GLN A 1 479 ? 18.297 -5.595 6.109 1.00 89.88 479 GLN A O 1
ATOM 3829 N N . SER A 1 480 ? 16.755 -5.404 4.489 1.00 85.94 480 SER A N 1
ATOM 3830 C CA . SER A 1 480 ? 17.565 -6.041 3.433 1.00 85.94 480 SER A CA 1
ATOM 3831 C C . SER A 1 480 ? 18.841 -5.267 3.082 1.00 85.94 480 SER A C 1
ATOM 3833 O O . SER A 1 480 ? 19.842 -5.853 2.681 1.00 85.94 480 SER A O 1
ATOM 3835 N N . CYS A 1 481 ? 18.850 -3.946 3.260 1.00 85.50 481 CYS A N 1
ATOM 3836 C CA . CYS A 1 481 ? 20.058 -3.127 3.141 1.00 85.50 481 CYS A CA 1
ATOM 3837 C C . CYS A 1 481 ? 20.915 -3.124 4.416 1.00 85.50 481 CYS A C 1
ATOM 3839 O O . CYS A 1 481 ? 21.975 -2.499 4.420 1.00 85.50 481 CYS A O 1
ATOM 3841 N N . GLY A 1 482 ? 20.453 -3.771 5.491 1.00 86.75 482 GLY A N 1
ATOM 3842 C CA . GLY A 1 482 ? 21.061 -3.788 6.821 1.00 86.75 482 GLY A CA 1
ATOM 3843 C C . GLY A 1 482 ? 21.219 -2.402 7.443 1.00 86.75 482 GLY A C 1
ATOM 3844 O O . GLY A 1 482 ? 22.195 -2.146 8.134 1.00 86.75 482 GLY A O 1
ATOM 3845 N N . LEU A 1 483 ? 20.259 -1.496 7.220 1.00 89.19 483 LEU A N 1
ATOM 3846 C CA . LEU A 1 483 ? 20.273 -0.168 7.848 1.00 89.19 483 LEU A CA 1
ATOM 3847 C C . LEU A 1 483 ? 20.121 -0.215 9.369 1.00 89.19 483 LEU A C 1
ATOM 3849 O O . LEU A 1 483 ? 20.359 0.793 10.010 1.00 89.19 483 LEU A O 1
ATOM 3853 N N . HIS A 1 484 ? 19.716 -1.348 9.938 1.00 88.50 484 HIS A N 1
ATOM 3854 C CA . HIS A 1 484 ? 19.654 -1.587 11.381 1.00 88.50 484 HIS A CA 1
ATOM 3855 C C . HIS A 1 484 ? 21.027 -1.903 11.992 1.00 88.50 484 HIS A C 1
ATOM 3857 O O . HIS A 1 484 ? 21.160 -1.953 13.217 1.00 88.50 484 HIS A O 1
ATOM 3863 N N . LEU A 1 485 ? 22.038 -2.110 11.143 1.00 85.69 485 LEU A N 1
ATOM 3864 C CA . LEU A 1 485 ? 23.399 -2.411 11.542 1.00 85.69 485 LEU A CA 1
ATOM 3865 C C . LEU A 1 485 ? 24.295 -1.189 11.376 1.00 85.69 485 LEU A C 1
ATOM 3867 O O . LEU A 1 485 ? 24.202 -0.419 10.417 1.00 85.69 485 LEU A O 1
ATOM 3871 N N . ASP A 1 486 ? 25.195 -1.030 12.331 1.00 81.25 486 ASP A N 1
ATOM 3872 C CA . ASP A 1 486 ? 26.208 -0.005 12.329 1.00 81.25 486 ASP A CA 1
ATOM 3873 C C . ASP A 1 486 ? 27.415 -0.434 11.491 1.00 81.25 486 ASP A C 1
ATOM 3875 O O . ASP A 1 486 ? 28.376 -1.025 11.987 1.00 81.25 486 ASP A O 1
ATOM 3879 N N . ASP A 1 487 ? 27.348 -0.136 10.197 1.00 76.00 487 ASP A N 1
ATOM 3880 C CA . ASP A 1 487 ? 28.417 -0.459 9.261 1.00 76.00 487 ASP A CA 1
ATOM 3881 C C . ASP A 1 487 ? 29.577 0.547 9.365 1.00 76.00 487 ASP A C 1
ATOM 3883 O O . ASP A 1 487 ? 29.503 1.686 8.896 1.00 76.00 487 ASP A O 1
ATOM 3887 N N . THR A 1 488 ? 30.674 0.122 9.996 1.00 71.75 488 THR A N 1
ATOM 3888 C CA . THR A 1 488 ? 31.905 0.915 10.121 1.00 71.75 488 THR A CA 1
ATOM 3889 C C . THR A 1 488 ? 32.728 0.984 8.834 1.00 71.75 488 THR A C 1
ATOM 3891 O O . THR A 1 488 ? 33.706 1.729 8.812 1.00 71.75 488 THR A O 1
ATOM 3894 N N . SER A 1 489 ? 32.395 0.198 7.804 1.00 68.19 489 SER A N 1
ATOM 3895 C CA . SER A 1 489 ? 33.124 0.189 6.529 1.00 68.19 489 SER A CA 1
ATOM 3896 C C . SER A 1 489 ? 32.729 1.348 5.604 1.00 68.19 489 SER A C 1
ATOM 3898 O O . SER A 1 489 ? 33.540 1.781 4.788 1.00 68.19 489 SER A O 1
ATOM 3900 N N . CYS A 1 490 ? 31.522 1.901 5.775 1.00 69.06 490 CYS A N 1
ATOM 3901 C CA . CYS A 1 490 ? 31.043 3.068 5.035 1.00 69.06 490 CYS A CA 1
ATOM 3902 C C . CYS A 1 490 ? 31.803 4.353 5.403 1.00 69.06 490 CYS A C 1
ATOM 3904 O O . CYS A 1 490 ? 32.266 4.539 6.534 1.00 69.06 490 CYS A O 1
ATOM 3906 N N . SER A 1 491 ? 31.832 5.306 4.466 1.00 72.69 491 SER A N 1
ATOM 3907 C CA . SER A 1 491 ? 32.303 6.665 4.752 1.00 72.69 491 SER A CA 1
ATOM 3908 C C . SER A 1 491 ? 31.481 7.313 5.878 1.00 72.69 491 SER A C 1
ATOM 3910 O O . SER A 1 491 ? 30.304 7.003 6.069 1.00 72.69 491 SER A O 1
ATOM 3912 N N . THR A 1 492 ? 32.074 8.251 6.625 1.00 71.38 492 THR A N 1
ATOM 3913 C CA . THR A 1 492 ? 31.395 8.918 7.754 1.00 71.38 492 THR A CA 1
ATOM 3914 C C . THR A 1 492 ? 30.067 9.569 7.343 1.00 71.38 492 THR A C 1
ATOM 3916 O O . THR A 1 492 ? 29.089 9.464 8.081 1.00 71.38 492 THR A O 1
ATOM 3919 N N . GLY A 1 493 ? 30.016 10.199 6.162 1.00 70.19 493 GLY A N 1
ATOM 3920 C CA . GLY A 1 493 ? 28.801 10.837 5.643 1.00 70.19 493 GLY A CA 1
ATOM 3921 C C . GLY A 1 493 ? 27.710 9.822 5.294 1.00 70.19 493 GLY A C 1
ATOM 3922 O O . GLY A 1 493 ? 26.573 9.943 5.751 1.00 70.19 493 GLY A O 1
ATOM 3923 N N . GLU A 1 494 ? 28.063 8.765 4.560 1.00 75.19 494 GLU A N 1
ATOM 3924 C CA . GLU A 1 494 ? 27.128 7.698 4.182 1.00 75.19 494 GLU A CA 1
ATOM 3925 C C . GLU A 1 494 ? 26.589 6.944 5.405 1.00 75.19 494 GLU A C 1
ATOM 3927 O O . GLU A 1 494 ? 25.383 6.712 5.525 1.00 75.19 494 GLU A O 1
ATOM 3932 N N . ARG A 1 495 ? 27.465 6.628 6.366 1.00 78.94 495 ARG A N 1
ATOM 3933 C CA . ARG A 1 495 ? 27.090 6.008 7.642 1.00 78.94 495 ARG A CA 1
ATOM 3934 C C . ARG A 1 495 ? 26.093 6.875 8.415 1.00 78.94 495 ARG A C 1
ATOM 3936 O O . ARG A 1 495 ? 25.121 6.348 8.957 1.00 78.94 495 ARG A O 1
ATOM 3943 N N . GLY A 1 496 ? 26.285 8.197 8.420 1.00 79.62 496 GLY A N 1
ATOM 3944 C CA . GLY A 1 496 ? 25.358 9.153 9.031 1.00 79.62 496 GLY A CA 1
ATOM 3945 C C . GLY A 1 496 ? 23.964 9.131 8.391 1.00 79.62 496 GLY A C 1
ATOM 3946 O O . GLY A 1 496 ? 22.959 9.057 9.102 1.00 79.62 496 GLY A O 1
ATOM 3947 N N . VAL A 1 497 ? 23.885 9.124 7.055 1.00 80.81 497 VAL A N 1
ATOM 3948 C CA . VAL A 1 497 ? 22.606 9.035 6.321 1.00 80.81 497 VAL A CA 1
ATOM 3949 C C . VAL A 1 497 ? 21.898 7.710 6.602 1.00 80.81 497 VAL A C 1
ATOM 3951 O O . VAL A 1 497 ? 20.706 7.714 6.904 1.00 80.81 497 VAL A O 1
ATOM 3954 N N . ARG A 1 498 ? 22.620 6.583 6.570 1.00 86.81 498 ARG A N 1
ATOM 3955 C CA . ARG A 1 498 ? 22.071 5.245 6.860 1.00 86.81 498 ARG A CA 1
ATOM 3956 C C . ARG A 1 498 ? 21.464 5.171 8.264 1.00 86.81 498 ARG A C 1
ATOM 3958 O O . ARG A 1 498 ? 20.313 4.759 8.410 1.00 86.81 498 ARG A O 1
ATOM 3965 N N . ARG A 1 499 ? 22.192 5.657 9.278 1.00 86.44 499 ARG A N 1
ATOM 3966 C CA . ARG A 1 499 ? 21.718 5.728 10.673 1.00 86.44 499 ARG A CA 1
ATOM 3967 C C . ARG A 1 499 ? 20.480 6.613 10.815 1.00 86.44 499 ARG A C 1
ATOM 3969 O O . ARG A 1 499 ? 19.517 6.225 11.475 1.00 86.44 499 ARG A O 1
ATOM 3976 N N . ASN A 1 500 ? 20.474 7.792 10.191 1.00 86.56 500 ASN A N 1
ATOM 3977 C CA . ASN A 1 500 ? 19.325 8.699 10.250 1.00 86.56 500 ASN A CA 1
ATOM 3978 C C . ASN A 1 500 ? 18.098 8.133 9.530 1.00 86.56 500 ASN A C 1
ATOM 3980 O O . ASN A 1 500 ? 16.986 8.242 10.047 1.00 86.56 500 ASN A O 1
ATOM 3984 N N . LEU A 1 501 ? 18.289 7.458 8.398 1.00 90.75 501 LEU A N 1
ATOM 3985 C CA . LEU A 1 501 ? 17.208 6.803 7.671 1.00 90.75 501 LEU A CA 1
ATOM 3986 C C . LEU A 1 501 ? 16.597 5.644 8.475 1.00 90.75 501 LEU A C 1
ATOM 3988 O O . LEU A 1 501 ? 15.373 5.504 8.517 1.00 90.75 501 LEU A O 1
ATOM 3992 N N . TRP A 1 502 ? 17.418 4.863 9.186 1.00 91.75 502 TRP A N 1
ATOM 3993 C CA . TRP A 1 502 ? 16.926 3.855 10.132 1.00 91.75 502 TRP A CA 1
ATOM 3994 C C . TRP A 1 502 ? 16.143 4.479 11.292 1.00 91.75 502 TRP A C 1
ATOM 3996 O O . TRP A 1 502 ? 15.028 4.050 11.590 1.00 91.75 502 TRP A O 1
ATOM 4006 N N . ARG A 1 503 ? 16.663 5.555 11.898 1.00 91.00 503 ARG A N 1
ATOM 4007 C CA . ARG A 1 503 ? 15.964 6.314 12.953 1.00 91.00 503 ARG A CA 1
ATOM 4008 C C . ARG A 1 503 ? 14.617 6.861 12.464 1.00 91.00 503 ARG A C 1
ATOM 4010 O O . ARG A 1 503 ? 13.629 6.797 13.193 1.00 91.00 503 ARG A O 1
ATOM 4017 N N . ALA A 1 504 ? 14.537 7.324 11.218 1.00 93.31 504 ALA A N 1
ATOM 4018 C CA . ALA A 1 504 ? 13.287 7.739 10.586 1.00 93.31 504 ALA A CA 1
ATOM 4019 C C . ALA A 1 504 ? 12.304 6.567 10.387 1.00 93.31 504 ALA A C 1
ATOM 4021 O O . ALA A 1 504 ? 11.106 6.724 10.639 1.00 93.31 504 ALA A O 1
ATOM 4022 N N . CYS A 1 505 ? 12.792 5.377 10.013 1.00 95.19 505 CYS A N 1
ATOM 4023 C CA . CYS A 1 505 ? 11.973 4.160 9.967 1.00 95.19 505 CYS A CA 1
ATOM 4024 C C . CYS A 1 505 ? 11.417 3.811 11.356 1.00 95.19 505 CYS A C 1
ATOM 4026 O O . CYS A 1 505 ? 10.212 3.600 11.502 1.00 95.19 505 CYS A O 1
ATOM 4028 N N . MET A 1 506 ? 12.268 3.831 12.387 1.00 92.00 506 MET A N 1
ATOM 4029 C CA . MET A 1 506 ? 11.866 3.576 13.772 1.00 92.00 506 MET A CA 1
ATOM 4030 C C . MET A 1 506 ? 10.820 4.574 14.265 1.00 92.00 506 MET A C 1
ATOM 4032 O O . MET A 1 506 ? 9.830 4.155 14.865 1.00 92.00 506 MET A O 1
ATOM 4036 N N . LEU A 1 507 ? 11.016 5.868 13.992 1.00 94.19 507 LEU A N 1
ATOM 4037 C CA . LEU A 1 507 ? 10.056 6.922 14.312 1.00 94.19 507 LEU A CA 1
ATOM 4038 C C . LEU A 1 507 ? 8.685 6.598 13.705 1.00 94.19 507 LEU A C 1
ATOM 4040 O O . LEU A 1 507 ? 7.678 6.578 14.412 1.00 94.19 507 LEU A O 1
ATOM 4044 N N . ARG A 1 508 ? 8.638 6.293 12.403 1.00 94.56 508 ARG A N 1
ATOM 4045 C CA . ARG A 1 508 ? 7.383 5.963 11.713 1.00 94.56 508 ARG A CA 1
ATOM 4046 C C . ARG A 1 508 ? 6.726 4.708 12.271 1.00 94.56 508 ARG A C 1
ATOM 4048 O O . ARG A 1 508 ? 5.511 4.713 12.440 1.00 94.56 508 ARG A O 1
ATOM 4055 N N . ASP A 1 509 ? 7.498 3.666 12.567 1.00 94.69 509 ASP A N 1
ATOM 4056 C CA . ASP A 1 509 ? 6.975 2.415 13.121 1.00 94.69 509 ASP A CA 1
ATOM 4057 C C . ASP A 1 509 ? 6.291 2.646 14.472 1.00 94.69 509 ASP A C 1
ATOM 4059 O O . ASP A 1 509 ? 5.149 2.234 14.658 1.00 94.69 509 ASP A O 1
ATOM 4063 N N . VAL A 1 510 ? 6.943 3.380 15.381 1.00 94.38 510 VAL A N 1
ATOM 4064 C CA . VAL A 1 510 ? 6.410 3.673 16.720 1.00 94.38 510 VAL A CA 1
ATOM 4065 C C . VAL A 1 510 ? 5.117 4.471 16.639 1.00 94.38 510 VAL A C 1
ATOM 4067 O O . VAL A 1 510 ? 4.112 4.080 17.232 1.00 94.38 510 VAL A O 1
ATOM 4070 N N . TRP A 1 511 ? 5.118 5.574 15.892 1.00 93.62 511 TRP A N 1
ATOM 4071 C CA . TRP A 1 511 ? 3.965 6.470 15.860 1.00 93.62 511 TRP A CA 1
ATOM 4072 C C . TRP A 1 511 ? 2.793 5.898 15.068 1.00 93.62 511 TRP A C 1
ATOM 4074 O O . TRP A 1 511 ? 1.649 6.075 15.482 1.00 93.62 511 TRP A O 1
ATOM 4084 N N . LEU A 1 512 ? 3.030 5.148 13.988 1.00 90.50 512 LEU A N 1
ATOM 4085 C CA . LEU A 1 512 ? 1.950 4.426 13.310 1.00 90.50 512 LEU A CA 1
ATOM 4086 C C . LEU A 1 512 ? 1.399 3.295 14.185 1.00 90.50 512 LEU A C 1
ATOM 4088 O O . LEU A 1 512 ? 0.186 3.148 14.285 1.00 90.50 512 LEU A O 1
ATOM 4092 N N . SER A 1 513 ? 2.255 2.537 14.871 1.00 90.06 513 SER A N 1
ATOM 4093 C CA . SER A 1 513 ? 1.820 1.465 15.777 1.00 90.06 513 SER A CA 1
ATOM 4094 C C . SER A 1 513 ? 0.989 2.007 16.937 1.00 90.06 513 SER A C 1
ATOM 4096 O O . SER A 1 513 ? -0.106 1.508 17.195 1.00 90.06 513 SER A O 1
ATOM 4098 N N . TYR A 1 514 ? 1.451 3.089 17.571 1.00 90.06 514 TYR A N 1
ATOM 4099 C CA . TYR A 1 514 ? 0.731 3.764 18.649 1.00 90.06 514 TYR A CA 1
ATOM 4100 C C . TYR A 1 514 ? -0.653 4.245 18.201 1.00 90.06 514 TYR A C 1
ATOM 4102 O O . TYR A 1 514 ? -1.654 4.009 18.873 1.00 90.06 514 TYR A O 1
ATOM 4110 N N . THR A 1 515 ? -0.715 4.901 17.046 1.00 83.06 515 THR A N 1
ATOM 4111 C CA . THR A 1 515 ? -1.924 5.605 16.597 1.00 83.06 515 THR A CA 1
ATOM 4112 C C . THR A 1 515 ? -2.940 4.669 15.955 1.00 83.06 515 THR A C 1
ATOM 4114 O O . THR A 1 515 ? -4.138 4.881 16.099 1.00 83.06 515 THR A O 1
ATOM 4117 N N . MET A 1 516 ? -2.478 3.598 15.305 1.00 82.00 516 MET A N 1
ATOM 4118 C CA . MET A 1 516 ? -3.327 2.551 14.734 1.00 82.00 516 MET A CA 1
ATOM 4119 C C . MET A 1 516 ? -3.576 1.386 15.707 1.00 82.00 516 MET A C 1
ATOM 4121 O O . MET A 1 516 ? -4.205 0.404 15.321 1.00 82.00 516 MET A O 1
ATOM 4125 N N . GLY A 1 517 ? -3.031 1.427 16.930 1.00 80.75 517 GLY A N 1
ATOM 4126 C CA . GLY A 1 517 ? -3.121 0.334 17.904 1.00 80.75 517 GLY A CA 1
ATOM 4127 C C . GLY A 1 517 ? -2.599 -1.008 17.376 1.00 80.75 517 GLY A C 1
ATOM 4128 O O . GLY A 1 517 ? -3.185 -2.051 17.666 1.00 80.75 517 GLY A O 1
ATOM 4129 N N . ARG A 1 518 ? -1.561 -0.982 16.533 1.00 84.62 518 ARG A N 1
ATOM 4130 C CA . ARG A 1 518 ? -0.957 -2.169 15.906 1.00 84.62 518 ARG A CA 1
ATOM 4131 C C . ARG A 1 518 ? 0.357 -2.540 16.606 1.00 84.62 518 ARG A C 1
ATOM 4133 O O . ARG A 1 518 ? 0.981 -1.659 17.193 1.00 84.62 518 ARG A O 1
ATOM 4140 N N . PRO A 1 519 ? 0.797 -3.810 16.545 1.00 89.00 519 PRO A N 1
ATOM 4141 C CA . PRO A 1 519 ? 2.127 -4.193 17.011 1.00 89.00 519 PRO A CA 1
ATOM 4142 C C . PRO A 1 519 ? 3.233 -3.494 16.213 1.00 89.00 519 PRO A C 1
ATOM 4144 O O . PRO A 1 519 ? 3.075 -3.259 15.013 1.00 89.00 519 PRO A O 1
ATOM 4147 N N . LEU A 1 520 ? 4.358 -3.222 16.874 1.00 90.75 520 LEU A N 1
ATOM 4148 C CA . LEU A 1 520 ? 5.581 -2.740 16.228 1.00 90.75 520 LEU A CA 1
ATOM 4149 C C . LEU A 1 520 ? 6.080 -3.773 15.209 1.00 90.75 520 LEU A C 1
ATOM 4151 O O . LEU A 1 520 ? 6.036 -4.973 15.481 1.00 90.75 520 LEU A O 1
ATOM 4155 N N . ARG A 1 521 ? 6.562 -3.317 14.046 1.00 91.19 521 ARG A N 1
ATOM 4156 C CA . ARG A 1 521 ? 7.093 -4.213 13.000 1.00 91.19 521 ARG A CA 1
ATOM 4157 C C . ARG A 1 521 ? 8.600 -4.376 13.045 1.00 91.19 521 ARG A C 1
ATOM 4159 O O . ARG A 1 521 ? 9.104 -5.406 12.615 1.00 91.19 521 ARG A O 1
ATOM 4166 N N . LEU A 1 522 ? 9.312 -3.354 13.509 1.00 91.50 522 LEU A N 1
ATOM 4167 C CA . LEU A 1 522 ? 10.764 -3.398 13.620 1.00 91.50 522 LEU A CA 1
ATOM 4168 C C . LEU A 1 522 ? 11.138 -3.900 15.011 1.00 91.50 522 LEU A C 1
ATOM 4170 O O . LEU A 1 522 ? 10.702 -3.311 16.004 1.00 91.50 522 LEU A O 1
ATOM 4174 N N . ASN A 1 523 ? 11.959 -4.944 15.088 1.00 84.25 523 ASN A N 1
ATOM 4175 C CA . ASN A 1 523 ? 12.564 -5.379 16.339 1.00 84.25 523 ASN A CA 1
ATOM 4176 C C . ASN A 1 523 ? 13.886 -4.628 16.564 1.00 84.25 523 ASN A C 1
ATOM 4178 O O . ASN A 1 523 ? 14.695 -4.498 15.648 1.00 84.25 523 ASN A O 1
ATOM 4182 N N . VAL A 1 524 ? 14.084 -4.089 17.768 1.00 77.12 524 VAL A N 1
ATOM 4183 C CA . VAL A 1 524 ? 15.305 -3.333 18.107 1.00 77.12 524 VAL A CA 1
ATOM 4184 C C . VAL A 1 524 ? 16.465 -4.277 18.389 1.00 77.12 524 VAL A C 1
ATOM 4186 O O . VAL A 1 524 ? 17.595 -3.939 18.056 1.00 77.12 524 VAL A O 1
ATOM 4189 N N . ASP A 1 525 ? 16.174 -5.466 18.918 1.00 79.62 525 ASP A N 1
ATOM 4190 C CA . ASP A 1 525 ? 17.190 -6.464 19.265 1.00 79.62 525 ASP A CA 1
ATOM 4191 C C . ASP A 1 525 ? 17.905 -7.030 18.026 1.00 79.62 525 ASP A C 1
ATOM 4193 O O . ASP A 1 525 ? 18.985 -7.607 18.137 1.00 79.62 525 ASP A O 1
ATOM 4197 N N . ASP A 1 526 ? 17.329 -6.831 16.836 1.00 79.81 526 ASP A N 1
ATOM 4198 C CA . ASP A 1 526 ? 17.938 -7.231 15.569 1.00 79.81 526 ASP A CA 1
ATOM 4199 C C . ASP A 1 526 ? 19.085 -6.283 15.161 1.00 79.81 526 ASP A C 1
ATOM 4201 O O . ASP A 1 526 ? 19.943 -6.663 14.365 1.00 79.81 526 ASP A O 1
ATOM 4205 N N . GLY A 1 527 ? 19.100 -5.043 15.670 1.00 80.38 527 GLY A N 1
ATOM 4206 C CA . GLY A 1 527 ? 20.038 -3.986 15.287 1.00 80.38 527 GLY A CA 1
ATOM 4207 C C . GLY A 1 527 ? 21.093 -3.663 16.346 1.00 80.38 527 GLY A C 1
ATOM 4208 O O . GLY A 1 527 ? 20.946 -3.970 17.524 1.00 80.38 527 GLY A O 1
ATOM 4209 N N . ASN A 1 528 ? 22.170 -2.992 15.931 1.00 80.75 528 ASN A N 1
ATOM 4210 C CA . ASN A 1 528 ? 23.249 -2.546 16.828 1.00 80.75 528 ASN A CA 1
ATOM 4211 C C . ASN A 1 528 ? 23.614 -1.062 16.648 1.00 80.75 528 ASN A C 1
ATOM 4213 O O . ASN A 1 528 ? 24.686 -0.632 17.079 1.00 80.75 528 ASN A O 1
ATOM 4217 N N . ILE A 1 529 ? 22.739 -0.277 16.011 1.00 81.56 529 ILE A N 1
ATOM 4218 C CA . ILE A 1 529 ? 22.915 1.174 15.933 1.00 81.56 529 ILE A CA 1
ATOM 4219 C C . ILE A 1 529 ? 22.867 1.762 17.347 1.00 81.56 529 ILE A C 1
ATOM 4221 O O . ILE A 1 529 ? 21.866 1.569 18.038 1.00 81.56 529 ILE A O 1
ATOM 4225 N N . PRO A 1 530 ? 23.902 2.510 17.772 1.00 72.38 530 PRO A N 1
ATOM 4226 C CA . PRO A 1 530 ? 23.901 3.146 19.078 1.00 72.38 530 PRO A CA 1
ATOM 4227 C C . PRO A 1 530 ? 22.727 4.116 19.262 1.00 72.38 530 PRO A C 1
ATOM 4229 O O . PRO A 1 530 ? 22.408 4.931 18.384 1.00 72.38 530 PRO A O 1
ATOM 4232 N N . ASP A 1 531 ? 22.142 4.071 20.459 1.00 63.94 531 ASP A N 1
ATOM 4233 C CA . ASP A 1 531 ? 21.181 5.071 20.935 1.00 63.94 531 ASP A CA 1
ATOM 4234 C C . ASP A 1 531 ? 21.837 6.443 21.163 1.00 63.94 531 ASP A C 1
ATOM 4236 O O . ASP A 1 531 ? 21.143 7.461 21.262 1.00 63.94 531 ASP A O 1
ATOM 4240 N N . ASP A 1 532 ? 23.173 6.493 21.255 1.00 61.56 532 ASP A N 1
ATOM 4241 C CA . ASP A 1 532 ? 23.896 7.746 21.395 1.00 61.56 532 ASP A CA 1
ATOM 4242 C C . ASP A 1 532 ? 23.923 8.526 20.069 1.00 61.56 532 ASP A C 1
ATOM 4244 O O . ASP A 1 532 ? 24.070 8.011 18.960 1.00 61.56 532 ASP A O 1
ATOM 4248 N N . PHE A 1 533 ? 23.675 9.825 20.176 1.00 60.91 533 PHE A N 1
ATOM 4249 C CA . PHE A 1 533 ? 23.869 10.754 19.075 1.00 60.91 533 PHE A CA 1
ATOM 4250 C C . PHE A 1 533 ? 25.252 11.355 19.275 1.00 60.91 533 PHE A C 1
ATOM 4252 O O . PHE A 1 533 ? 25.392 12.325 20.024 1.00 60.91 533 PHE A O 1
ATOM 4259 N N . THR A 1 534 ? 26.281 10.776 18.659 1.00 53.91 534 THR A N 1
ATOM 4260 C CA . THR A 1 534 ? 27.625 11.351 18.751 1.00 53.91 534 THR A CA 1
ATOM 4261 C C . THR A 1 534 ? 27.693 12.672 17.980 1.00 53.91 534 THR A C 1
ATOM 4263 O O . THR A 1 534 ? 26.949 12.905 17.030 1.00 53.91 534 THR A O 1
ATOM 4266 N N . THR A 1 535 ? 28.628 13.558 18.325 1.00 46.72 535 THR A N 1
ATOM 4267 C CA . THR A 1 535 ? 28.913 14.774 17.536 1.00 46.72 535 THR A CA 1
ATOM 4268 C C . THR A 1 535 ? 29.427 14.472 16.121 1.00 46.72 535 THR A C 1
ATOM 4270 O O . THR A 1 535 ? 29.460 15.371 15.289 1.00 46.72 535 THR A O 1
ATOM 4273 N N . LYS A 1 536 ? 29.800 13.217 15.824 1.00 46.78 536 LYS A N 1
ATOM 4274 C CA . LYS A 1 536 ? 30.154 12.725 14.480 1.00 46.78 536 LYS A CA 1
ATOM 4275 C C . LYS A 1 536 ? 28.956 12.162 13.706 1.00 46.78 536 LYS A C 1
ATOM 4277 O O . LYS A 1 536 ? 29.034 12.085 12.488 1.00 46.78 536 LYS A O 1
ATOM 4282 N N . ASP A 1 537 ? 27.843 11.878 14.389 1.00 50.34 537 ASP A N 1
ATOM 4283 C CA . ASP A 1 537 ? 26.497 11.751 13.803 1.00 50.34 537 ASP A CA 1
ATOM 4284 C C . ASP A 1 537 ? 25.882 13.114 13.484 1.00 50.34 537 ASP A C 1
ATOM 4286 O O . ASP A 1 537 ? 24.665 13.204 13.289 1.00 50.34 537 ASP A O 1
ATOM 4290 N N . ALA A 1 538 ? 26.710 14.174 13.491 1.00 47.12 538 ALA A N 1
ATOM 4291 C CA . ALA A 1 538 ? 26.335 15.509 13.072 1.00 47.12 538 ALA A CA 1
ATOM 4292 C C . ALA A 1 538 ? 25.426 15.370 11.867 1.00 47.12 538 ALA A C 1
ATOM 4294 O O . ALA A 1 538 ? 25.754 14.686 10.895 1.00 47.12 538 ALA A O 1
ATOM 4295 N N . VAL A 1 539 ? 24.260 15.986 11.980 1.00 50.94 539 VAL A N 1
ATOM 4296 C CA . VAL A 1 539 ? 23.277 16.071 10.917 1.00 50.94 539 VAL A CA 1
ATOM 4297 C C . VAL A 1 539 ? 23.897 16.982 9.857 1.00 50.94 539 VAL A C 1
ATOM 4299 O O . VAL A 1 539 ? 23.525 18.140 9.706 1.00 50.94 539 VAL A O 1
ATOM 4302 N N . GLN A 1 540 ? 24.913 16.472 9.153 1.00 49.22 540 GLN A N 1
ATOM 4303 C CA . GLN A 1 540 ? 25.590 17.114 8.031 1.00 49.22 540 GLN A CA 1
ATOM 4304 C C . GLN A 1 540 ? 24.554 17.476 6.961 1.00 49.22 540 GLN A C 1
ATOM 4306 O O . GLN A 1 540 ? 24.746 18.423 6.218 1.00 49.22 540 GLN A O 1
ATOM 4311 N N . SER A 1 541 ? 23.383 16.836 6.996 1.00 52.81 541 SER A N 1
ATOM 4312 C CA . SER A 1 541 ? 22.207 17.159 6.205 1.00 52.81 541 SER A CA 1
ATOM 4313 C C . SER A 1 541 ? 21.482 18.464 6.574 1.00 52.81 541 SER A C 1
ATOM 4315 O O . SER A 1 541 ? 20.531 18.798 5.878 1.00 52.81 541 SER A O 1
ATOM 4317 N N . MET A 1 542 ? 21.883 19.212 7.613 1.00 53.09 542 MET A N 1
ATOM 4318 C CA . MET A 1 542 ? 21.310 20.527 7.974 1.00 53.09 542 MET A CA 1
ATOM 4319 C C . MET A 1 542 ? 22.316 21.685 7.901 1.00 53.09 542 MET A C 1
ATOM 4321 O O . MET A 1 542 ? 22.125 22.715 8.538 1.00 53.09 542 MET A O 1
ATOM 4325 N N . ALA A 1 543 ? 23.394 21.541 7.131 1.00 52.44 543 ALA A N 1
ATOM 4326 C CA . ALA A 1 543 ? 24.285 22.642 6.750 1.00 52.44 543 ALA A CA 1
ATOM 4327 C C . ALA A 1 543 ? 24.164 22.912 5.242 1.00 52.44 543 ALA A C 1
ATOM 4329 O O . ALA A 1 543 ? 25.156 22.932 4.522 1.00 52.44 543 ALA A O 1
ATOM 4330 N N . ILE A 1 544 ? 22.925 23.010 4.754 1.00 60.59 544 ILE A N 1
ATOM 4331 C CA . ILE A 1 544 ? 22.589 22.969 3.328 1.00 60.59 544 ILE A CA 1
ATOM 4332 C C . ILE A 1 544 ? 23.037 24.272 2.648 1.00 60.59 544 ILE A C 1
ATOM 4334 O O . ILE A 1 544 ? 22.494 25.330 2.974 1.00 60.59 544 ILE A O 1
ATOM 4338 N N . PRO A 1 545 ? 23.999 24.231 1.709 1.00 56.47 545 PRO A N 1
ATOM 4339 C CA . PRO A 1 545 ? 24.350 25.400 0.920 1.00 56.47 545 PRO A CA 1
ATOM 4340 C C . PRO A 1 545 ? 23.260 25.670 -0.127 1.00 56.47 545 PRO A C 1
ATOM 4342 O O . PRO A 1 545 ? 22.801 24.759 -0.817 1.00 56.47 545 PRO A O 1
ATOM 4345 N N . THR A 1 546 ? 22.857 26.929 -0.257 1.00 57.81 546 THR A N 1
ATOM 4346 C CA . THR A 1 546 ? 22.060 27.443 -1.380 1.00 57.81 546 THR A CA 1
ATOM 4347 C C . THR A 1 546 ? 22.973 28.212 -2.340 1.00 57.81 546 THR A C 1
ATOM 4349 O O . THR A 1 546 ? 24.143 28.439 -2.033 1.00 57.81 546 THR A O 1
ATOM 4352 N N . ALA A 1 547 ? 22.459 28.625 -3.503 1.00 50.47 547 ALA A N 1
ATOM 4353 C CA . ALA A 1 547 ? 23.251 29.303 -4.533 1.00 50.47 547 ALA A CA 1
ATOM 4354 C C . ALA A 1 547 ? 23.992 30.568 -4.038 1.00 50.47 547 ALA A C 1
ATOM 4356 O O . ALA A 1 547 ? 25.025 30.898 -4.609 1.00 50.47 547 ALA A O 1
ATOM 4357 N N . ASN A 1 548 ? 23.503 31.243 -2.983 1.00 47.44 548 ASN A N 1
ATOM 4358 C CA . ASN A 1 548 ? 24.098 32.477 -2.445 1.00 47.44 548 ASN A CA 1
ATOM 4359 C C . ASN A 1 548 ? 24.156 32.568 -0.894 1.00 47.44 548 ASN A C 1
ATOM 4361 O O . ASN A 1 548 ? 24.679 33.561 -0.394 1.00 47.44 548 ASN A O 1
ATOM 4365 N N . ASP A 1 549 ? 23.637 31.590 -0.129 1.00 58.34 549 ASP A N 1
ATOM 4366 C CA . ASP A 1 549 ? 23.600 31.607 1.357 1.00 58.34 549 ASP A CA 1
ATOM 4367 C C . ASP A 1 549 ? 23.480 30.188 1.977 1.00 58.34 549 ASP A C 1
ATOM 4369 O O . ASP A 1 549 ? 23.320 29.205 1.251 1.00 58.34 549 ASP A O 1
ATOM 4373 N N . GLN A 1 550 ? 23.519 30.035 3.304 1.00 67.50 550 GLN A N 1
ATOM 4374 C CA . GLN A 1 550 ? 23.137 28.788 3.991 1.00 67.50 550 GLN A CA 1
ATOM 4375 C C . GLN A 1 550 ? 21.612 28.711 4.191 1.00 67.50 550 GLN A C 1
ATOM 4377 O O . GLN A 1 550 ? 20.991 29.684 4.600 1.00 67.50 550 GLN A O 1
ATOM 4382 N N . GLN A 1 551 ? 20.999 27.540 3.959 1.00 77.62 551 GLN A N 1
ATOM 4383 C CA . GLN A 1 551 ? 19.558 27.312 4.197 1.00 77.62 551 GLN A CA 1
ATOM 4384 C C . GLN A 1 551 ? 19.158 27.583 5.652 1.00 77.62 551 GLN A C 1
ATOM 4386 O O . GLN A 1 551 ? 18.045 28.027 5.919 1.00 77.62 551 GLN A O 1
ATOM 4391 N N . TYR A 1 552 ? 20.060 27.270 6.583 1.00 81.56 552 TYR A N 1
ATOM 4392 C CA . TYR A 1 552 ? 19.876 27.483 8.010 1.00 81.56 552 TYR A CA 1
ATOM 4393 C C . TYR A 1 552 ? 21.080 28.228 8.556 1.00 81.56 552 TYR A C 1
ATOM 4395 O O . TYR A 1 552 ? 22.221 27.916 8.206 1.00 81.56 552 TYR A O 1
ATOM 4403 N N . THR A 1 553 ? 20.838 29.134 9.492 1.00 83.94 553 THR A N 1
ATOM 4404 C CA . THR A 1 553 ? 21.915 29.694 10.306 1.00 83.94 553 THR A CA 1
ATOM 4405 C C . THR A 1 553 ? 22.557 28.600 11.182 1.00 83.94 553 THR A C 1
ATOM 4407 O O . THR A 1 553 ? 21.916 27.590 11.500 1.00 83.94 553 THR A O 1
ATOM 4410 N N . PRO A 1 554 ? 23.812 28.767 11.640 1.00 81.81 554 PRO A N 1
ATOM 4411 C CA . PRO A 1 554 ? 24.456 27.800 12.538 1.00 81.81 554 PRO A CA 1
ATOM 4412 C C . PRO A 1 554 ? 23.672 27.532 13.838 1.00 81.81 554 PRO A C 1
ATOM 4414 O O . PRO A 1 554 ? 23.652 26.403 14.344 1.00 81.81 554 PRO A O 1
ATOM 4417 N N . GLU A 1 555 ? 22.996 28.557 14.364 1.00 82.38 555 GLU A N 1
ATOM 4418 C CA . GLU A 1 555 ? 22.137 28.461 15.550 1.00 82.38 555 GLU A CA 1
ATOM 4419 C C . GLU A 1 555 ? 20.875 27.634 15.274 1.00 82.38 555 GLU A C 1
ATOM 4421 O O . GLU A 1 555 ? 20.511 26.762 16.073 1.00 82.38 555 GLU A O 1
ATOM 4426 N N . GLU A 1 556 ? 20.241 27.846 14.117 1.00 84.94 556 GLU A N 1
ATOM 4427 C CA . GLU A 1 556 ? 19.103 27.043 13.666 1.00 84.94 556 GLU A CA 1
ATOM 4428 C C . GLU A 1 556 ? 19.494 25.594 13.448 1.00 84.94 556 GLU A C 1
ATOM 4430 O O . GLU A 1 556 ? 18.852 24.707 14.007 1.00 84.94 556 GLU A O 1
AT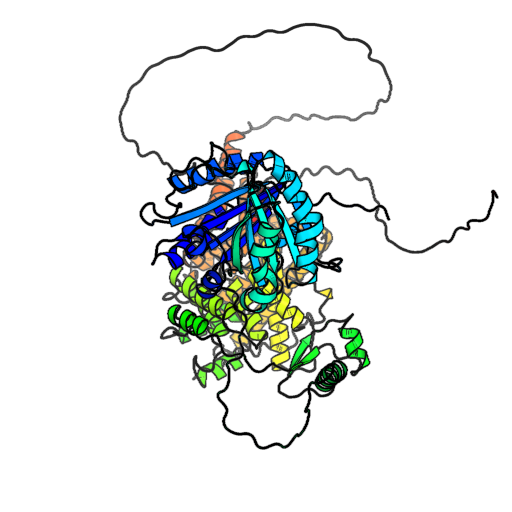OM 4435 N N . SER A 1 557 ? 20.585 25.341 12.724 1.00 82.88 557 SER A N 1
ATOM 4436 C CA . SER A 1 557 ? 21.080 23.985 12.498 1.00 82.88 557 SER A CA 1
ATOM 4437 C C . SER A 1 557 ? 21.283 23.255 13.828 1.00 82.88 557 SER A C 1
ATOM 4439 O O . SER A 1 557 ? 20.741 22.171 14.032 1.00 82.88 557 SER A O 1
ATOM 4441 N N . THR A 1 558 ? 21.956 23.882 14.798 1.00 83.56 558 THR A N 1
ATOM 4442 C CA . THR A 1 558 ? 22.179 23.291 16.129 1.00 83.56 558 THR A CA 1
ATOM 4443 C C . THR A 1 558 ? 20.863 23.001 16.861 1.00 83.56 558 THR A C 1
ATOM 4445 O O . THR A 1 558 ? 20.690 21.932 17.455 1.00 83.56 558 THR A O 1
ATOM 4448 N N . SER A 1 559 ? 19.909 23.930 16.803 1.00 86.19 559 SER A N 1
ATOM 4449 C CA . SER A 1 559 ? 18.607 23.800 17.466 1.00 86.19 559 SER A CA 1
ATOM 4450 C C . SER A 1 559 ? 17.762 22.676 16.863 1.00 86.19 559 SER A C 1
ATOM 4452 O O . SER A 1 559 ? 17.232 21.839 17.598 1.00 86.19 559 SER A O 1
ATOM 4454 N N . LEU A 1 560 ? 17.698 22.588 15.534 1.00 86.81 560 LEU A N 1
ATOM 4455 C CA . LEU A 1 560 ? 16.976 21.533 14.823 1.00 86.81 560 LEU A CA 1
ATOM 4456 C C . LEU A 1 560 ? 17.619 20.158 15.060 1.00 86.81 560 LEU A C 1
ATOM 4458 O O . LEU A 1 560 ? 16.911 19.175 15.272 1.00 86.81 560 LEU A O 1
ATOM 4462 N N . GLN A 1 561 ? 18.955 20.080 15.138 1.00 84.38 561 GLN A N 1
ATOM 4463 C CA . GLN A 1 561 ? 19.662 18.839 15.488 1.00 84.38 561 GLN A CA 1
ATOM 4464 C C . GLN A 1 561 ? 19.280 18.349 16.883 1.00 84.38 561 GLN A C 1
ATOM 4466 O O . GLN A 1 561 ? 19.061 17.155 17.108 1.00 84.38 561 GLN A O 1
ATOM 4471 N N . ASN A 1 562 ? 19.178 19.282 17.829 1.00 85.69 562 ASN A N 1
ATOM 4472 C CA . ASN A 1 562 ? 18.753 18.985 19.187 1.00 85.69 562 ASN A CA 1
ATOM 4473 C C . ASN A 1 562 ? 17.292 18.521 19.243 1.00 85.69 562 ASN A C 1
ATOM 4475 O O . ASN A 1 562 ? 16.991 17.593 19.995 1.00 85.69 562 ASN A O 1
ATOM 4479 N N . LEU A 1 563 ? 16.401 19.122 18.449 1.00 89.12 563 LEU A N 1
ATOM 4480 C CA . LEU A 1 563 ? 15.001 18.702 18.352 1.00 89.12 563 LEU A CA 1
ATOM 4481 C C . LEU A 1 563 ? 14.867 17.300 17.748 1.00 89.12 563 LEU A C 1
ATOM 4483 O O . LEU A 1 563 ? 14.191 16.460 18.338 1.00 89.12 563 LEU A O 1
ATOM 4487 N N . TRP A 1 564 ? 15.567 17.006 16.648 1.00 89.56 564 TRP A N 1
ATOM 4488 C CA . TRP A 1 564 ? 15.594 15.668 16.048 1.00 89.56 564 TRP A CA 1
ATOM 4489 C C . TRP A 1 564 ? 16.061 14.600 17.047 1.00 89.56 564 TRP A C 1
ATOM 4491 O O . TRP A 1 564 ? 15.399 13.576 17.231 1.00 89.56 564 TRP A O 1
ATOM 4501 N N . ARG A 1 565 ? 17.156 14.871 17.770 1.00 88.00 565 ARG A N 1
ATOM 4502 C CA . ARG A 1 565 ? 17.670 13.980 18.822 1.00 88.00 565 ARG A CA 1
ATOM 4503 C C . ARG A 1 565 ? 16.618 13.693 19.891 1.00 88.00 565 ARG A C 1
ATOM 4505 O O . ARG A 1 565 ? 16.392 12.537 20.247 1.00 88.00 565 ARG A O 1
ATOM 4512 N N . LYS A 1 566 ? 15.963 14.740 20.398 1.00 89.94 566 LYS A N 1
ATOM 4513 C CA . LYS A 1 566 ? 14.915 14.607 21.418 1.00 89.94 566 LYS A CA 1
ATOM 4514 C C . LYS A 1 566 ? 13.702 13.849 20.880 1.00 89.94 566 LYS A C 1
ATOM 4516 O O . LYS A 1 566 ? 13.139 13.032 21.603 1.00 89.94 566 LYS A O 1
ATOM 4521 N N . LEU A 1 567 ? 13.320 14.068 19.623 1.00 92.38 567 LEU A N 1
ATOM 4522 C CA . LEU A 1 567 ? 12.210 13.361 18.985 1.00 92.38 567 LEU A CA 1
ATOM 4523 C C . LEU A 1 567 ? 12.470 11.851 18.907 1.00 92.38 567 LEU A C 1
ATOM 4525 O O . LEU A 1 567 ? 11.595 11.054 19.258 1.00 92.38 567 LEU A O 1
ATOM 4529 N N . ILE A 1 568 ? 13.678 11.447 18.509 1.00 91.31 568 ILE A N 1
ATOM 4530 C CA . ILE A 1 568 ? 14.072 10.035 18.521 1.00 91.31 568 ILE A CA 1
ATOM 4531 C C . ILE A 1 568 ? 14.090 9.484 19.945 1.00 91.31 568 ILE A C 1
ATOM 4533 O O . ILE A 1 568 ? 13.526 8.419 20.172 1.00 91.31 568 ILE A O 1
ATOM 4537 N N . GLN A 1 569 ? 14.619 10.226 20.921 1.00 91.06 569 GLN A N 1
ATOM 4538 C CA . GLN A 1 569 ? 14.615 9.801 22.324 1.00 91.06 569 GLN A CA 1
ATOM 4539 C C . GLN A 1 569 ? 13.193 9.546 22.855 1.00 91.06 569 GLN A C 1
ATOM 4541 O O . GLN A 1 569 ? 12.934 8.499 23.450 1.00 91.06 569 GLN A O 1
ATOM 4546 N N . VAL A 1 570 ? 12.251 10.466 22.613 1.00 93.69 570 VAL A N 1
ATOM 4547 C CA . VAL A 1 570 ? 10.834 10.296 22.985 1.00 93.69 570 VAL A CA 1
ATOM 4548 C C . VAL A 1 570 ? 10.239 9.063 22.306 1.00 93.69 570 VAL A C 1
ATOM 4550 O O . VAL A 1 570 ? 9.514 8.296 22.938 1.00 93.69 570 VAL A O 1
ATOM 4553 N N . SER A 1 571 ? 10.574 8.841 21.038 1.00 93.50 571 SER A N 1
ATOM 4554 C CA . SER A 1 571 ? 10.054 7.718 20.255 1.00 93.50 571 SER A CA 1
ATOM 4555 C C . SER A 1 571 ? 10.620 6.374 20.716 1.00 93.50 571 SER A C 1
ATOM 4557 O O . SER A 1 571 ? 9.871 5.404 20.795 1.00 93.50 571 SER A O 1
ATOM 4559 N N . SER A 1 572 ? 11.895 6.308 21.106 1.00 91.19 572 SER A N 1
ATOM 4560 C CA . SER A 1 572 ? 12.496 5.114 21.716 1.00 91.19 572 SER A CA 1
ATOM 4561 C C . SER A 1 572 ? 11.873 4.795 23.079 1.00 91.19 572 SER A C 1
ATOM 4563 O O . SER A 1 572 ? 11.588 3.638 23.372 1.00 91.19 572 SER A O 1
ATOM 4565 N N . LEU A 1 573 ? 11.568 5.810 23.893 1.00 92.38 573 LEU A N 1
ATOM 4566 C CA . LEU A 1 573 ? 10.863 5.615 25.167 1.00 92.38 573 LEU A CA 1
ATOM 4567 C C . LEU A 1 573 ? 9.413 5.153 24.964 1.00 92.38 573 LEU A C 1
ATOM 4569 O O . LEU A 1 573 ? 8.923 4.299 25.703 1.00 92.38 573 LEU A O 1
ATOM 4573 N N . LEU A 1 574 ? 8.715 5.696 23.961 1.00 93.06 574 LEU A N 1
ATOM 4574 C CA . LEU A 1 574 ? 7.373 5.234 23.605 1.00 93.06 574 LEU A CA 1
ATOM 4575 C C . LEU A 1 574 ? 7.415 3.803 23.059 1.00 93.06 574 LEU A C 1
ATOM 4577 O O . LEU A 1 574 ? 6.535 3.006 23.360 1.00 93.06 574 LEU A O 1
ATOM 4581 N N . ARG A 1 575 ? 8.462 3.442 22.316 1.00 91.69 575 ARG A N 1
ATOM 4582 C CA . ARG A 1 575 ? 8.703 2.065 21.886 1.00 91.69 575 ARG A CA 1
ATOM 4583 C C . ARG A 1 575 ? 8.877 1.114 23.069 1.00 91.69 575 ARG A C 1
ATOM 4585 O O . ARG A 1 575 ? 8.195 0.099 23.099 1.00 91.69 575 ARG A O 1
ATOM 4592 N N . GLU A 1 576 ? 9.723 1.448 24.049 1.00 90.06 576 GLU A N 1
ATOM 4593 C CA . GLU A 1 576 ? 9.913 0.663 25.288 1.00 90.06 576 GLU A CA 1
ATOM 4594 C C . GLU A 1 576 ? 8.562 0.396 25.986 1.00 90.06 576 GLU A C 1
ATOM 4596 O O . GLU A 1 576 ? 8.280 -0.719 26.437 1.00 90.06 576 GLU A O 1
ATOM 4601 N N . PHE A 1 577 ? 7.690 1.409 25.996 1.00 90.06 577 PHE A N 1
ATOM 4602 C CA . PHE A 1 577 ? 6.325 1.325 26.517 1.00 90.06 577 PHE A CA 1
ATOM 4603 C C . PHE A 1 577 ? 5.381 0.442 25.675 1.00 90.06 577 PHE A C 1
ATOM 4605 O O . PHE A 1 577 ? 4.460 -0.159 26.216 1.00 90.06 577 PHE A O 1
ATOM 4612 N N . LEU A 1 578 ? 5.568 0.361 24.357 1.00 88.62 578 LEU A N 1
ATOM 4613 C CA . LEU A 1 578 ? 4.727 -0.461 23.477 1.00 88.62 578 LEU A CA 1
ATOM 4614 C C . LEU A 1 578 ? 5.196 -1.920 23.388 1.00 88.62 578 LEU A C 1
ATOM 4616 O O . LEU A 1 578 ? 4.361 -2.809 23.249 1.00 88.62 578 LEU A O 1
ATOM 4620 N N . SER A 1 579 ? 6.507 -2.171 23.455 1.00 81.94 579 SER A N 1
ATOM 4621 C CA . SER A 1 579 ? 7.097 -3.512 23.328 1.00 81.94 579 SER A CA 1
ATOM 4622 C C . SER A 1 579 ? 6.942 -4.373 24.582 1.00 81.94 579 SER A C 1
ATOM 4624 O O . SER A 1 579 ? 6.993 -5.596 24.499 1.00 81.94 579 SER A O 1
ATOM 4626 N N . SER A 1 580 ? 6.799 -3.758 25.757 1.00 68.00 580 SER A N 1
ATOM 4627 C CA . SER A 1 580 ? 6.690 -4.482 27.024 1.00 68.00 580 SER A CA 1
ATOM 4628 C C . SER A 1 580 ? 5.228 -4.646 27.448 1.00 68.00 580 SER A C 1
ATOM 4630 O O . SER A 1 580 ? 4.389 -3.783 27.194 1.00 68.00 580 SER A O 1
ATOM 4632 N N . ASN A 1 581 ? 4.918 -5.708 28.200 1.00 70.50 581 ASN A N 1
ATOM 4633 C CA . ASN A 1 581 ? 3.726 -5.741 29.057 1.00 70.50 581 ASN A CA 1
ATOM 4634 C C . ASN A 1 581 ? 3.922 -4.744 30.215 1.00 70.50 581 ASN A C 1
ATOM 4636 O O . ASN A 1 581 ? 4.065 -5.133 31.373 1.00 70.50 581 ASN A O 1
ATOM 4640 N N . THR A 1 582 ? 4.021 -3.449 29.891 1.00 76.75 582 THR A N 1
ATOM 4641 C CA . THR A 1 582 ? 4.477 -2.405 30.807 1.00 76.75 582 THR A CA 1
ATOM 4642 C C . THR A 1 582 ? 3.577 -2.353 32.031 1.00 76.75 582 THR A C 1
ATOM 4644 O O . THR A 1 582 ? 2.387 -2.013 31.937 1.00 76.75 582 THR A O 1
ATOM 4647 N N . THR A 1 583 ? 4.162 -2.655 33.190 1.00 84.06 583 THR A N 1
ATOM 4648 C CA . THR A 1 583 ? 3.487 -2.525 34.481 1.00 84.06 583 THR A CA 1
ATOM 4649 C C . THR A 1 583 ? 3.290 -1.047 34.834 1.00 84.06 583 THR A C 1
ATOM 4651 O O . THR A 1 583 ? 3.930 -0.160 34.261 1.00 84.06 583 THR A O 1
ATOM 4654 N N . LYS A 1 584 ? 2.442 -0.747 35.829 1.00 84.00 584 LYS A N 1
ATOM 4655 C CA . LYS A 1 584 ? 2.305 0.629 36.347 1.00 84.00 584 LYS A CA 1
ATOM 4656 C C . LYS A 1 584 ? 3.666 1.212 36.781 1.00 84.00 584 LYS A C 1
ATOM 4658 O O . LYS A 1 584 ? 3.941 2.385 36.539 1.00 84.00 584 LYS A O 1
ATOM 4663 N N . THR A 1 585 ? 4.543 0.395 37.368 1.00 85.69 585 THR A N 1
ATOM 4664 C CA . THR A 1 585 ? 5.874 0.813 37.842 1.00 85.69 585 THR A CA 1
ATOM 4665 C C . THR A 1 585 ? 6.816 1.172 36.695 1.00 85.69 585 THR A C 1
ATOM 4667 O O . THR A 1 585 ? 7.534 2.171 36.774 1.00 85.69 585 THR A O 1
ATOM 4670 N N . ASP A 1 586 ? 6.804 0.391 35.617 1.00 85.44 586 ASP A N 1
ATOM 4671 C CA . ASP A 1 586 ? 7.648 0.651 34.448 1.00 85.44 586 ASP A CA 1
ATOM 4672 C C . ASP A 1 586 ? 7.180 1.903 33.705 1.00 85.44 586 ASP A C 1
ATOM 4674 O O . ASP A 1 586 ? 8.001 2.750 33.351 1.00 85.44 586 ASP A O 1
ATOM 4678 N N . ALA A 1 587 ? 5.862 2.115 33.618 1.00 86.12 587 ALA A N 1
ATOM 4679 C CA . ALA A 1 587 ? 5.291 3.354 33.098 1.00 86.12 587 ALA A CA 1
ATOM 4680 C C . ALA A 1 587 ? 5.789 4.584 33.885 1.00 86.12 587 ALA A C 1
ATOM 4682 O O . ALA A 1 587 ? 6.174 5.584 33.285 1.00 86.12 587 ALA A O 1
ATOM 4683 N N . VAL A 1 588 ? 5.888 4.513 35.218 1.00 87.94 588 VAL A N 1
ATOM 4684 C CA . VAL A 1 588 ? 6.445 5.609 36.038 1.00 87.94 588 VAL A CA 1
ATOM 4685 C C . VAL A 1 588 ? 7.933 5.860 35.748 1.00 87.94 588 VAL A C 1
ATOM 4687 O O . VAL A 1 588 ? 8.367 7.015 35.743 1.00 87.94 588 VAL A O 1
ATOM 4690 N N . LYS A 1 589 ? 8.736 4.819 35.491 1.00 88.81 589 LYS A N 1
ATOM 4691 C CA . LYS A 1 589 ? 10.153 4.984 35.112 1.00 88.81 589 LYS A CA 1
ATOM 4692 C C . LYS A 1 589 ? 10.284 5.656 33.743 1.00 88.81 589 LYS A C 1
ATOM 4694 O O . LYS A 1 589 ? 11.016 6.638 33.624 1.00 88.81 589 LYS A O 1
ATOM 4699 N N . ILE A 1 590 ? 9.543 5.169 32.748 1.00 89.25 590 ILE A N 1
ATOM 4700 C CA . ILE A 1 590 ? 9.527 5.718 31.384 1.00 89.25 590 ILE A CA 1
ATOM 4701 C C . ILE A 1 590 ? 9.048 7.174 31.406 1.00 89.25 590 ILE A C 1
ATOM 4703 O O . ILE A 1 590 ? 9.704 8.050 30.848 1.00 89.25 590 ILE A O 1
ATOM 4707 N N . MET A 1 591 ? 7.975 7.462 32.144 1.00 88.88 591 MET A N 1
ATOM 4708 C CA . MET A 1 591 ? 7.454 8.814 32.364 1.00 88.88 591 MET A CA 1
ATOM 4709 C C . MET A 1 591 ? 8.527 9.761 32.907 1.00 88.88 591 MET A C 1
ATOM 4711 O O . MET A 1 591 ? 8.659 10.883 32.420 1.00 88.88 591 MET A O 1
ATOM 4715 N N . ARG A 1 592 ? 9.302 9.335 33.918 1.00 89.12 592 ARG A N 1
ATOM 4716 C CA . ARG A 1 592 ? 10.392 10.161 34.456 1.00 89.12 592 ARG A CA 1
ATOM 4717 C C . ARG A 1 592 ? 11.411 10.476 33.371 1.00 89.12 592 ARG A C 1
ATOM 4719 O O . ARG A 1 592 ? 11.752 11.643 33.238 1.00 89.12 592 ARG A O 1
ATOM 4726 N N . LYS A 1 593 ? 11.843 9.495 32.573 1.00 90.69 593 LYS A N 1
ATOM 4727 C CA . LYS A 1 593 ? 12.768 9.731 31.452 1.00 90.69 593 LYS A CA 1
ATOM 4728 C C . LYS A 1 593 ? 12.171 10.712 30.429 1.00 90.69 593 LYS A C 1
ATOM 4730 O O . LYS A 1 593 ? 12.816 11.703 30.111 1.00 90.69 593 LYS A O 1
ATOM 4735 N N . MET A 1 594 ? 10.918 10.508 30.004 1.00 91.31 594 MET A N 1
ATOM 4736 C CA . MET A 1 594 ? 10.236 11.370 29.023 1.00 91.31 594 MET A CA 1
ATOM 4737 C C . MET A 1 594 ? 10.106 12.824 29.492 1.00 91.31 594 MET A C 1
ATOM 4739 O O . MET A 1 594 ? 10.282 13.738 28.696 1.00 91.31 594 MET A O 1
ATOM 4743 N N . ARG A 1 595 ? 9.857 13.069 30.786 1.00 87.69 595 ARG A N 1
ATOM 4744 C CA . ARG A 1 595 ? 9.786 14.435 31.342 1.00 87.69 595 ARG A CA 1
ATOM 4745 C C . ARG A 1 595 ? 11.100 15.215 31.237 1.00 87.69 595 ARG A C 1
ATOM 4747 O O . ARG A 1 595 ? 11.058 16.435 31.300 1.00 87.69 595 ARG A O 1
ATOM 4754 N N . HIS A 1 596 ? 12.241 14.540 31.091 1.00 87.06 596 HIS A N 1
ATOM 4755 C CA . HIS A 1 596 ? 13.533 15.202 30.880 1.00 87.06 596 HIS A CA 1
ATOM 4756 C C . HIS A 1 596 ? 13.788 15.526 29.400 1.00 87.06 596 HIS A C 1
ATOM 4758 O O . HIS A 1 596 ? 14.708 16.277 29.088 1.00 87.06 596 HIS A O 1
ATOM 4764 N N . CYS A 1 597 ? 12.964 15.011 28.483 1.00 83.75 597 CYS A N 1
ATOM 4765 C CA . CYS A 1 597 ? 13.009 15.335 27.061 1.00 83.75 597 CYS A CA 1
ATOM 4766 C C . CYS A 1 597 ? 12.271 16.655 26.779 1.00 83.75 597 CYS A C 1
ATOM 4768 O O . CYS A 1 597 ? 11.368 16.694 25.952 1.00 83.75 597 CYS A O 1
ATOM 4770 N N . THR A 1 598 ? 12.609 17.744 27.470 1.00 79.81 598 THR A N 1
ATOM 4771 C CA . THR A 1 598 ? 12.038 19.068 27.178 1.00 79.81 598 THR A CA 1
ATOM 4772 C C . THR A 1 598 ? 12.859 19.776 26.115 1.00 79.81 598 THR A C 1
ATOM 4774 O O . THR A 1 598 ? 14.078 19.611 26.033 1.00 79.81 598 THR A O 1
ATOM 4777 N N . SER A 1 599 ? 12.218 20.584 25.280 1.00 78.25 599 SER A N 1
ATOM 4778 C CA . SER A 1 599 ? 12.907 21.573 24.460 1.00 78.25 599 SER A CA 1
ATOM 4779 C C . SER A 1 599 ? 13.046 22.886 25.231 1.00 78.25 599 SER A C 1
ATOM 4781 O O . SER A 1 599 ? 12.230 23.217 26.087 1.00 78.25 599 SER A O 1
ATOM 4783 N N . THR A 1 600 ? 14.130 23.608 24.965 1.00 69.12 600 THR A N 1
ATOM 4784 C CA . THR A 1 600 ? 14.374 24.952 25.491 1.00 69.12 600 THR A CA 1
ATOM 4785 C C . THR A 1 600 ? 14.499 25.853 24.279 1.00 69.12 600 THR A C 1
ATOM 4787 O O . THR A 1 600 ? 15.529 25.834 23.605 1.00 69.12 600 THR A O 1
ATOM 4790 N N . VAL A 1 601 ? 13.422 26.558 23.963 1.00 67.69 601 VAL A N 1
ATOM 4791 C CA . VAL A 1 601 ? 13.370 27.534 22.874 1.00 67.69 601 VAL A CA 1
ATOM 4792 C C . VAL A 1 601 ? 13.492 28.920 23.503 1.00 67.69 601 VAL A C 1
ATOM 4794 O O . VAL A 1 601 ? 12.844 29.178 24.515 1.00 67.69 601 VAL A O 1
ATOM 4797 N N . SER A 1 602 ? 14.381 29.769 22.982 1.00 64.62 602 SER A N 1
ATOM 4798 C CA . SER A 1 602 ? 14.597 31.124 23.507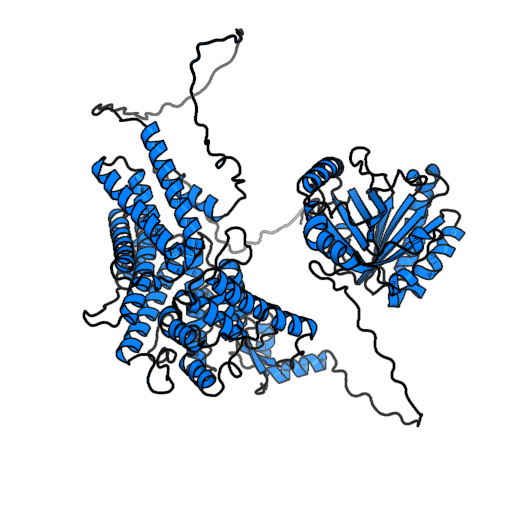 1.00 64.62 602 SER A CA 1
ATOM 4799 C C . SER A 1 602 ? 13.523 32.093 22.995 1.00 64.62 602 SER A C 1
ATOM 4801 O O . SER A 1 602 ? 12.827 31.811 22.020 1.00 64.62 602 SER A O 1
ATOM 4803 N N . ASP A 1 603 ? 13.391 33.268 23.608 1.00 56.81 603 ASP A N 1
ATOM 4804 C CA . ASP A 1 603 ? 12.363 34.241 23.201 1.00 56.81 603 ASP A CA 1
ATOM 4805 C C . ASP A 1 603 ? 12.617 34.863 21.804 1.00 56.81 603 ASP A C 1
ATOM 4807 O O . ASP A 1 603 ? 11.686 35.359 21.178 1.00 56.81 603 ASP A O 1
ATOM 4811 N N . ASN A 1 604 ? 13.847 34.781 21.272 1.00 60.78 604 ASN A N 1
ATOM 4812 C CA . ASN A 1 604 ? 14.254 35.315 19.956 1.00 60.78 604 ASN A CA 1
ATOM 4813 C C . ASN A 1 604 ? 14.436 34.217 18.891 1.00 60.78 604 ASN A C 1
ATOM 4815 O O . ASN A 1 604 ? 15.377 34.242 18.097 1.00 60.78 604 ASN A O 1
ATOM 4819 N N . THR A 1 605 ? 13.562 33.217 18.886 1.00 78.69 605 THR A N 1
ATOM 4820 C CA . THR A 1 605 ? 13.720 32.059 18.004 1.00 78.69 605 THR A CA 1
ATOM 4821 C C . THR A 1 605 ? 13.072 32.291 16.631 1.00 78.69 605 THR A C 1
ATOM 4823 O O . THR A 1 605 ? 11.987 32.863 16.534 1.00 78.69 605 THR A O 1
ATOM 4826 N N . SER A 1 606 ? 13.708 31.823 15.549 1.00 88.50 606 SER A N 1
ATOM 4827 C CA . SER A 1 606 ? 13.131 31.870 14.202 1.00 88.50 606 SER A CA 1
ATOM 4828 C C . SER A 1 606 ? 11.811 31.092 14.090 1.00 88.50 606 SER A C 1
ATOM 4830 O O . SER A 1 606 ? 11.524 30.161 14.858 1.00 88.50 606 SER A O 1
ATOM 4832 N N . LEU A 1 607 ? 10.995 31.461 13.094 1.00 89.50 607 LEU A N 1
ATOM 4833 C CA . LEU A 1 607 ? 9.730 30.781 12.793 1.00 89.50 607 LEU A CA 1
ATOM 4834 C C . LEU A 1 607 ? 9.950 29.276 12.592 1.00 89.50 607 LEU A C 1
ATOM 4836 O O . LEU A 1 607 ? 9.195 28.465 13.115 1.00 89.50 607 LEU A O 1
ATOM 4840 N N . LEU A 1 608 ? 11.019 28.910 11.888 1.00 89.19 608 LEU A N 1
ATOM 4841 C CA . LEU A 1 608 ? 11.400 27.535 11.594 1.00 89.19 608 LEU A CA 1
ATOM 4842 C C . LEU A 1 608 ? 11.511 26.670 12.857 1.00 89.19 608 LEU A C 1
ATOM 4844 O O . LEU A 1 608 ? 10.827 25.653 12.988 1.00 89.19 608 LEU A O 1
ATOM 4848 N N . ILE A 1 609 ? 12.339 27.097 13.813 1.00 91.00 609 ILE A N 1
ATOM 4849 C CA . ILE A 1 609 ? 12.525 26.365 15.068 1.00 91.00 609 ILE A CA 1
ATOM 4850 C C . ILE A 1 609 ? 11.224 26.382 15.878 1.00 91.00 609 ILE A C 1
ATOM 4852 O O . ILE A 1 609 ? 10.879 25.366 16.469 1.00 91.00 609 ILE A O 1
ATOM 4856 N N . THR A 1 610 ? 10.470 27.488 15.874 1.00 92.62 610 THR A N 1
ATOM 4857 C CA . THR A 1 610 ? 9.176 27.581 16.575 1.00 92.62 610 THR A CA 1
ATOM 4858 C C . THR A 1 610 ? 8.185 26.526 16.074 1.00 92.62 610 THR A C 1
ATOM 4860 O O . THR A 1 610 ? 7.541 25.839 16.868 1.00 92.62 610 THR A O 1
ATOM 4863 N N . ILE A 1 611 ? 8.074 26.352 14.754 1.00 93.81 611 ILE A N 1
ATOM 4864 C CA . ILE A 1 611 ? 7.207 25.332 14.156 1.00 93.81 611 ILE A CA 1
ATOM 4865 C C . ILE A 1 611 ? 7.728 23.926 14.460 1.00 93.81 611 ILE A C 1
ATOM 4867 O O . ILE A 1 611 ? 6.939 23.057 14.844 1.00 93.81 611 ILE A O 1
ATOM 4871 N N . ALA A 1 612 ? 9.034 23.687 14.322 1.00 92.88 612 ALA A N 1
ATOM 4872 C CA . ALA A 1 612 ? 9.634 22.391 14.629 1.00 92.88 612 ALA A CA 1
ATOM 4873 C C . ALA A 1 612 ? 9.424 22.000 16.103 1.00 92.88 612 ALA A C 1
ATOM 4875 O O . ALA A 1 612 ? 9.066 20.860 16.409 1.00 92.88 612 ALA A O 1
ATOM 4876 N N . ASP A 1 613 ? 9.569 22.965 17.009 1.00 94.06 613 ASP A N 1
ATOM 4877 C CA . ASP A 1 613 ? 9.367 22.791 18.439 1.00 94.06 613 ASP A CA 1
ATOM 4878 C C . ASP A 1 613 ? 7.921 22.435 18.786 1.00 94.06 613 ASP A C 1
ATOM 4880 O O . ASP A 1 613 ? 7.681 21.468 19.504 1.00 94.06 613 ASP A O 1
ATOM 4884 N N . ARG A 1 614 ? 6.939 23.139 18.211 1.00 95.12 614 ARG A N 1
ATOM 4885 C CA . ARG A 1 614 ? 5.515 22.822 18.412 1.00 95.12 614 ARG A CA 1
ATOM 4886 C C . ARG A 1 614 ? 5.191 21.385 18.020 1.00 95.12 614 ARG A C 1
ATOM 4888 O O . ARG A 1 614 ? 4.506 20.688 18.766 1.00 95.12 614 ARG A O 1
ATOM 4895 N N . HIS A 1 615 ? 5.703 20.917 16.884 1.00 95.94 615 HIS A N 1
ATOM 4896 C CA . HIS A 1 615 ? 5.517 19.527 16.466 1.00 95.94 615 HIS A CA 1
ATOM 4897 C C . HIS A 1 615 ? 6.212 18.547 17.411 1.00 95.94 615 HIS A C 1
ATOM 4899 O O . HIS A 1 615 ? 5.607 17.549 17.800 1.00 95.94 615 HIS A O 1
ATOM 4905 N N . PHE A 1 616 ? 7.445 18.836 17.833 1.00 95.81 616 PHE A N 1
ATOM 4906 C CA . PHE A 1 616 ? 8.128 18.045 18.856 1.00 95.81 616 PHE A CA 1
ATOM 4907 C C . PHE A 1 616 ? 7.307 17.963 20.156 1.00 95.81 616 PHE A C 1
ATOM 4909 O O . PHE A 1 616 ? 7.133 16.880 20.714 1.00 95.81 616 PHE A O 1
ATOM 4916 N N . GLN A 1 617 ? 6.733 19.078 20.605 1.00 95.88 617 GLN A N 1
ATOM 4917 C CA . GLN A 1 617 ? 5.886 19.134 21.792 1.00 95.88 617 GLN A CA 1
ATOM 4918 C C . GLN A 1 617 ? 4.583 18.341 21.621 1.00 95.88 617 GLN A C 1
ATOM 4920 O O . GLN A 1 617 ? 4.132 17.713 22.580 1.00 95.88 617 GLN A O 1
ATOM 4925 N N . LEU A 1 618 ? 3.995 18.293 20.421 1.00 96.75 618 LEU A N 1
ATOM 4926 C CA . LEU A 1 618 ? 2.863 17.404 20.134 1.00 96.75 618 LEU A CA 1
ATOM 4927 C C . LEU A 1 618 ? 3.253 15.930 20.301 1.00 96.75 618 LEU A C 1
ATOM 4929 O O . LEU A 1 618 ? 2.537 15.190 20.974 1.00 96.75 618 LEU A O 1
ATOM 4933 N N . TYR A 1 619 ? 4.408 15.518 19.767 1.00 96.69 619 TYR A N 1
ATOM 4934 C CA . TYR A 1 619 ? 4.944 14.169 19.973 1.00 96.69 619 TYR A CA 1
ATOM 4935 C C . TYR A 1 619 ? 5.175 13.871 21.461 1.00 96.69 619 TYR A C 1
ATOM 4937 O O . TYR A 1 619 ? 4.689 12.866 21.980 1.00 96.69 619 TYR A O 1
ATOM 4945 N N . LEU A 1 620 ? 5.857 14.761 22.183 1.00 96.50 620 LEU A N 1
ATOM 4946 C CA . LEU A 1 620 ? 6.132 14.583 23.608 1.00 96.50 620 LEU A CA 1
ATOM 4947 C C . LEU A 1 620 ? 4.844 14.432 24.427 1.00 96.50 620 LEU A C 1
ATOM 4949 O O . LEU A 1 620 ? 4.710 13.485 25.202 1.00 96.50 620 LEU A O 1
ATOM 4953 N N . ASN A 1 621 ? 3.884 15.342 24.252 1.00 97.19 621 ASN A N 1
ATOM 4954 C CA . ASN A 1 621 ? 2.653 15.327 25.038 1.00 97.19 621 ASN A CA 1
ATOM 4955 C C . ASN A 1 621 ? 1.748 14.142 24.676 1.00 97.19 621 ASN A C 1
ATOM 4957 O O . ASN A 1 621 ? 1.164 13.545 25.578 1.00 97.19 621 ASN A O 1
ATOM 4961 N N . ALA A 1 622 ? 1.684 13.731 23.405 1.00 96.00 622 ALA A N 1
ATOM 4962 C CA . ALA A 1 622 ? 0.960 12.524 23.004 1.00 96.00 622 ALA A CA 1
ATOM 4963 C C . ALA A 1 622 ? 1.526 11.263 23.686 1.00 96.00 622 ALA A C 1
ATOM 4965 O O . ALA A 1 622 ? 0.766 10.475 24.257 1.00 96.00 622 ALA A O 1
ATOM 4966 N N . ALA A 1 623 ? 2.856 11.104 23.705 1.00 95.62 623 ALA A N 1
ATOM 4967 C CA . ALA A 1 623 ? 3.514 9.999 24.406 1.00 95.62 623 ALA A CA 1
ATOM 4968 C C . ALA A 1 623 ? 3.270 10.059 25.923 1.00 95.62 623 ALA A C 1
ATOM 4970 O O . ALA A 1 623 ? 2.924 9.052 26.542 1.00 95.62 623 ALA A O 1
ATOM 4971 N N . LEU A 1 624 ? 3.387 11.247 26.527 1.00 95.75 624 LEU A N 1
ATOM 4972 C CA . LEU A 1 624 ? 3.135 11.445 27.953 1.00 95.75 624 LEU A CA 1
ATOM 4973 C C . LEU A 1 624 ? 1.700 11.072 28.343 1.00 95.75 624 LEU A C 1
ATOM 4975 O O . LEU A 1 624 ? 1.521 10.383 29.345 1.00 95.75 624 LEU A O 1
ATOM 4979 N N . ILE A 1 625 ? 0.688 11.454 27.555 1.00 95.06 625 ILE A N 1
ATOM 4980 C CA . ILE A 1 625 ? -0.710 11.057 27.797 1.00 95.06 625 ILE A CA 1
ATOM 4981 C C . ILE A 1 625 ? -0.829 9.528 27.843 1.00 95.06 625 ILE A C 1
ATOM 4983 O O . ILE A 1 625 ? -1.448 8.997 28.767 1.00 95.06 625 ILE A O 1
ATOM 4987 N N . ALA A 1 626 ? -0.207 8.808 26.901 1.00 91.69 626 ALA A N 1
ATOM 4988 C CA . ALA A 1 626 ? -0.222 7.343 26.878 1.00 91.69 626 ALA A CA 1
ATOM 4989 C C . ALA A 1 626 ? 0.324 6.739 28.182 1.00 91.69 626 ALA A C 1
ATOM 4991 O O . ALA A 1 626 ? -0.315 5.887 28.809 1.00 91.69 626 ALA A O 1
ATOM 4992 N N . VAL A 1 627 ? 1.491 7.224 28.611 1.00 92.38 627 VAL A N 1
ATOM 4993 C CA . VAL A 1 627 ? 2.189 6.707 29.790 1.00 92.38 627 VAL A CA 1
ATOM 4994 C C . VAL A 1 627 ? 1.463 7.095 31.083 1.00 92.38 627 VAL A C 1
ATOM 4996 O O . VAL A 1 627 ? 1.303 6.251 31.964 1.00 92.38 627 VAL A O 1
ATOM 4999 N N . TYR A 1 628 ? 0.957 8.328 31.200 1.00 93.81 628 TYR A N 1
ATOM 5000 C CA . TYR A 1 628 ? 0.188 8.771 32.369 1.00 93.81 628 TYR A CA 1
ATOM 5001 C C . TYR A 1 628 ? -1.099 7.977 32.555 1.00 93.81 628 TYR A C 1
ATOM 5003 O O . TYR A 1 628 ? -1.418 7.601 33.683 1.00 93.81 628 TYR A O 1
ATOM 5011 N N . ARG A 1 629 ? -1.812 7.672 31.462 1.00 89.56 629 ARG A N 1
ATOM 5012 C CA . ARG A 1 629 ? -3.013 6.830 31.513 1.00 89.56 629 ARG A CA 1
ATOM 5013 C C . ARG A 1 629 ? -2.691 5.439 32.059 1.00 89.56 629 ARG A C 1
ATOM 5015 O O . ARG A 1 629 ? -3.414 4.949 32.918 1.00 89.56 629 ARG A O 1
ATOM 5022 N N . ARG A 1 630 ? -1.584 4.820 31.626 1.00 88.69 630 ARG A N 1
ATOM 5023 C CA . ARG A 1 630 ? -1.144 3.518 32.168 1.00 88.69 630 ARG A CA 1
ATOM 5024 C C . ARG A 1 630 ? -0.702 3.608 33.629 1.00 88.69 630 ARG A C 1
ATOM 5026 O O . ARG A 1 630 ? -0.928 2.670 34.387 1.00 88.69 630 ARG A O 1
ATOM 5033 N N . ALA A 1 631 ? -0.082 4.718 34.017 1.00 88.44 631 ALA A N 1
ATOM 5034 C CA . ALA A 1 631 ? 0.368 4.977 35.381 1.00 88.44 631 ALA A CA 1
ATOM 5035 C C . ALA A 1 631 ? -0.753 5.434 36.334 1.00 88.44 631 ALA A C 1
ATOM 5037 O O . ALA A 1 631 ? -0.453 5.731 37.487 1.00 88.44 631 ALA A O 1
ATOM 5038 N N . ASP A 1 632 ? -2.014 5.486 35.882 1.00 88.00 632 ASP A N 1
ATOM 5039 C CA . ASP A 1 632 ? -3.173 5.906 36.689 1.00 88.00 632 ASP A CA 1
ATOM 5040 C C . ASP A 1 632 ? -3.083 7.367 37.180 1.00 88.00 632 ASP A C 1
ATOM 5042 O O . ASP A 1 632 ? -3.580 7.745 38.238 1.00 88.00 632 ASP A O 1
ATOM 5046 N N . ARG A 1 633 ? -2.395 8.215 36.406 1.00 91.44 633 ARG A N 1
ATOM 5047 C CA . ARG A 1 633 ? -2.148 9.631 36.714 1.00 91.44 633 ARG A CA 1
ATOM 5048 C C . ARG A 1 633 ? -3.004 10.529 35.835 1.00 91.44 633 ARG A C 1
ATOM 5050 O O . ARG A 1 633 ? -2.504 11.239 34.964 1.00 91.44 633 ARG A O 1
ATOM 5057 N N . TYR A 1 634 ? -4.313 10.470 36.053 1.00 90.69 634 TYR A N 1
ATOM 5058 C CA . TYR A 1 634 ? -5.282 11.156 35.204 1.00 90.69 634 TYR A CA 1
ATOM 5059 C C . TYR A 1 634 ? -5.062 12.679 35.121 1.00 90.69 634 TYR A C 1
ATOM 5061 O O . TYR A 1 634 ? -5.081 13.235 34.027 1.00 90.69 634 TYR A O 1
ATOM 5069 N N . GLU A 1 635 ? -4.778 13.353 36.239 1.00 93.44 635 GLU A N 1
ATOM 5070 C CA . GLU A 1 635 ? -4.558 14.812 36.253 1.00 93.44 635 GLU A CA 1
ATOM 5071 C C . GLU A 1 635 ? -3.308 15.240 35.470 1.00 93.44 635 GLU A C 1
ATOM 5073 O O . GLU A 1 635 ? -3.303 16.265 34.783 1.00 93.44 635 GLU A O 1
ATOM 5078 N N . ASP A 1 636 ? -2.250 14.427 35.496 1.00 94.44 636 ASP A N 1
ATOM 5079 C CA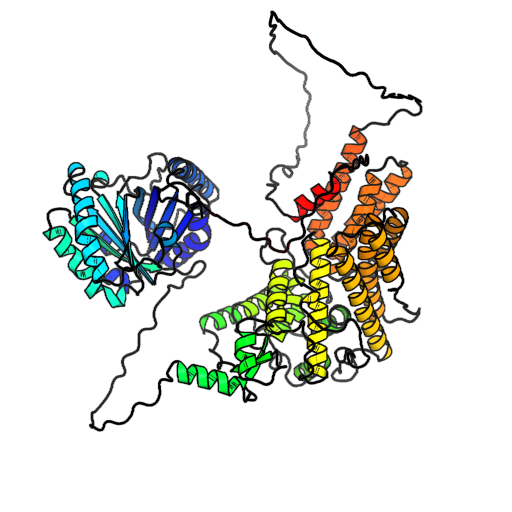 . ASP A 1 636 ? -1.070 14.668 34.666 1.00 94.44 636 ASP A CA 1
ATOM 5080 C C . ASP A 1 636 ? -1.378 14.433 33.178 1.00 94.44 636 ASP A C 1
ATOM 5082 O O . ASP A 1 636 ? -0.930 15.205 32.329 1.00 94.44 636 ASP A O 1
ATOM 5086 N N . ALA A 1 637 ? -2.191 13.417 32.851 1.00 94.75 637 ALA A N 1
ATOM 5087 C CA . ALA A 1 637 ? -2.672 13.187 31.487 1.00 94.75 637 ALA A CA 1
ATOM 5088 C C . ALA A 1 637 ? -3.529 14.359 30.982 1.00 94.75 637 ALA A C 1
ATOM 5090 O O . ALA A 1 637 ? -3.344 14.814 29.854 1.00 94.75 637 ALA A O 1
ATOM 5091 N N . ARG A 1 638 ? -4.407 14.899 31.833 1.00 95.12 638 ARG A N 1
ATOM 5092 C CA . ARG A 1 638 ? -5.207 16.100 31.558 1.00 95.12 638 ARG A CA 1
ATOM 5093 C C . ARG A 1 638 ? -4.330 17.335 31.353 1.00 95.12 638 ARG A C 1
ATOM 5095 O O . ARG A 1 638 ? -4.594 18.124 30.450 1.00 95.12 638 ARG A O 1
ATOM 5102 N N . THR A 1 639 ? -3.265 17.485 32.137 1.00 96.69 639 THR A N 1
ATOM 5103 C CA . THR A 1 639 ? -2.298 18.584 31.978 1.00 96.69 639 THR A CA 1
ATOM 5104 C C . THR A 1 639 ? -1.566 18.494 30.636 1.00 96.69 639 THR A C 1
ATOM 5106 O O . THR A 1 639 ? -1.460 19.491 29.924 1.00 96.69 639 THR A O 1
ATOM 5109 N N . ALA A 1 640 ? -1.125 17.297 30.239 1.00 96.56 640 ALA A N 1
ATOM 5110 C CA . ALA A 1 640 ? -0.518 17.077 28.926 1.00 96.56 640 ALA A CA 1
ATOM 5111 C C . ALA A 1 640 ? -1.519 17.299 27.773 1.00 96.56 640 ALA A C 1
ATOM 5113 O O . ALA A 1 640 ? -1.170 17.910 26.765 1.00 96.56 640 ALA A O 1
ATOM 5114 N N . ALA A 1 641 ? -2.784 16.892 27.931 1.00 97.44 641 ALA A N 1
ATOM 5115 C CA . ALA A 1 641 ? -3.851 17.187 26.970 1.00 97.44 641 ALA A CA 1
ATOM 5116 C C . ALA A 1 641 ? -4.101 18.701 26.829 1.00 97.44 641 ALA A C 1
ATOM 5118 O O . ALA A 1 641 ? -4.237 19.216 25.719 1.00 97.44 641 ALA A O 1
ATOM 5119 N N . ALA A 1 642 ? -4.070 19.449 27.937 1.00 97.56 642 ALA A N 1
ATOM 5120 C CA . ALA A 1 642 ? -4.152 20.907 27.908 1.00 97.56 642 ALA A CA 1
ATOM 5121 C C . ALA A 1 642 ? -2.963 21.544 27.170 1.00 97.56 642 ALA A C 1
ATOM 5123 O O . ALA A 1 642 ? -3.163 22.510 26.435 1.00 97.56 642 ALA A O 1
ATOM 5124 N N . ALA A 1 643 ? -1.753 20.989 27.297 1.00 97.38 643 ALA A N 1
ATOM 5125 C CA . ALA A 1 643 ? -0.594 21.435 26.526 1.00 97.38 643 ALA A CA 1
ATOM 5126 C C . ALA A 1 643 ? -0.781 21.203 25.013 1.00 97.38 643 ALA A C 1
ATOM 5128 O O . ALA A 1 643 ? -0.536 22.122 24.232 1.00 97.38 643 ALA A O 1
ATOM 5129 N N . VAL A 1 644 ? -1.306 20.040 24.597 1.00 97.81 644 VAL A N 1
ATOM 5130 C CA . VAL A 1 644 ? -1.675 19.776 23.188 1.00 97.81 644 VAL A CA 1
ATOM 5131 C C . VAL A 1 644 ? -2.698 20.799 22.685 1.00 97.81 644 VAL A C 1
ATOM 5133 O O . VAL A 1 644 ? -2.511 21.384 21.619 1.00 97.81 644 VAL A O 1
ATOM 5136 N N . THR A 1 645 ? -3.742 21.071 23.472 1.00 97.62 645 THR A N 1
ATOM 5137 C CA . THR A 1 645 ? -4.773 22.065 23.133 1.00 97.62 645 THR A CA 1
ATOM 5138 C C . THR A 1 645 ? -4.181 23.470 22.991 1.00 97.62 645 THR A C 1
ATOM 5140 O O . THR A 1 645 ? -4.537 24.202 22.071 1.00 97.62 645 THR A O 1
ATOM 5143 N N . SER A 1 646 ? -3.246 23.859 23.861 1.00 97.44 646 SER A N 1
ATOM 5144 C CA . SER A 1 646 ? -2.554 25.148 23.760 1.00 97.44 646 SER A CA 1
ATOM 5145 C C . SER A 1 646 ? -1.722 25.257 22.482 1.00 97.44 646 SER A C 1
ATOM 5147 O O . SER A 1 646 ? -1.790 26.280 21.810 1.00 97.44 646 SER A O 1
ATOM 5149 N N . ILE A 1 647 ? -0.997 24.204 22.093 1.00 96.56 647 ILE A N 1
ATOM 5150 C CA . ILE A 1 647 ? -0.215 24.187 20.845 1.00 96.56 647 ILE A CA 1
ATOM 5151 C C . ILE A 1 647 ? -1.132 24.308 19.622 1.00 96.56 647 ILE A C 1
ATOM 5153 O O . ILE A 1 647 ? -0.861 25.095 18.718 1.00 96.56 647 ILE A O 1
ATOM 5157 N N . MET A 1 648 ? -2.249 23.578 19.619 1.00 96.25 648 MET A N 1
ATOM 5158 C CA . MET A 1 648 ? -3.280 23.678 18.584 1.00 96.25 648 MET A CA 1
ATOM 5159 C C . MET A 1 648 ? -3.816 25.112 18.453 1.00 96.25 648 MET A C 1
ATOM 5161 O O . MET A 1 648 ? -3.904 25.649 17.350 1.00 96.25 648 MET A O 1
ATOM 5165 N N . ARG A 1 649 ? -4.136 25.758 19.582 1.00 96.38 649 ARG A N 1
ATOM 5166 C CA . ARG A 1 649 ? -4.590 27.156 19.615 1.00 96.38 649 ARG A CA 1
ATOM 5167 C C . ARG A 1 649 ? -3.528 28.120 19.104 1.00 96.38 649 ARG A C 1
ATOM 5169 O O . ARG A 1 649 ? -3.886 29.061 18.407 1.00 96.38 649 ARG A O 1
ATOM 5176 N N . LEU A 1 650 ? -2.250 27.886 19.409 1.00 95.56 650 LEU A N 1
ATOM 5177 C CA . LEU A 1 650 ? -1.156 28.705 18.887 1.00 95.56 650 LEU A CA 1
ATOM 5178 C C . LEU A 1 650 ? -1.117 28.661 17.357 1.00 95.56 650 LEU A C 1
ATOM 5180 O O . LEU A 1 650 ? -1.112 29.728 16.757 1.00 95.56 650 LEU A O 1
ATOM 5184 N N . PHE A 1 651 ? -1.210 27.475 16.738 1.00 95.62 651 PHE A N 1
ATOM 5185 C CA . PHE A 1 651 ? -1.277 27.351 15.272 1.00 95.62 651 PHE A CA 1
ATOM 5186 C C . PHE A 1 651 ? -2.428 28.154 14.647 1.00 95.62 651 PHE A C 1
ATOM 5188 O O . PHE A 1 651 ? -2.272 28.726 13.569 1.00 95.62 651 PHE A O 1
ATOM 5195 N N . MET A 1 652 ? -3.578 28.204 15.321 1.00 94.56 652 MET A N 1
ATOM 5196 C CA . MET A 1 652 ? -4.744 28.967 14.864 1.00 94.56 652 MET A CA 1
ATOM 5197 C C . MET A 1 652 ? -4.589 30.478 15.096 1.00 94.56 652 MET A C 1
ATOM 5199 O O . M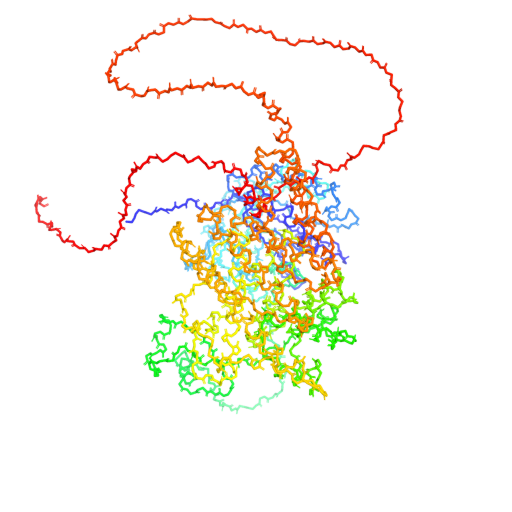ET A 1 652 ? -5.038 31.271 14.274 1.00 94.56 652 MET A O 1
ATOM 5203 N N . ALA A 1 653 ? -3.981 30.884 16.212 1.00 93.38 653 ALA A N 1
ATOM 5204 C CA . ALA A 1 653 ? -3.938 32.277 16.649 1.00 93.38 653 ALA A CA 1
ATOM 5205 C C . ALA A 1 653 ? -2.891 33.119 15.908 1.00 93.38 653 ALA A C 1
ATOM 5207 O O . ALA A 1 653 ? -3.149 34.281 15.606 1.00 93.38 653 ALA A O 1
ATOM 5208 N N . ASP A 1 654 ? -1.720 32.555 15.606 1.00 91.62 654 ASP A N 1
ATOM 5209 C CA . ASP A 1 654 ? -0.611 33.287 14.978 1.00 91.62 654 ASP A CA 1
ATOM 5210 C C . ASP A 1 654 ? -0.494 33.054 13.464 1.00 91.62 654 ASP A C 1
ATOM 5212 O O . ASP A 1 654 ? 0.530 33.363 12.858 1.00 91.62 654 ASP A O 1
ATOM 5216 N N . SER A 1 655 ? -1.557 32.535 12.838 1.00 85.12 655 SER A N 1
ATOM 5217 C CA . SER A 1 655 ? -1.627 32.255 11.396 1.00 85.12 655 SER A CA 1
ATOM 5218 C C . SER A 1 655 ? -0.578 31.253 10.887 1.00 85.12 655 SER A C 1
ATOM 5220 O O . SER A 1 655 ? -0.240 31.247 9.705 1.00 85.12 655 SER A O 1
ATOM 5222 N N . THR A 1 656 ? -0.081 30.358 11.748 1.00 93.94 656 THR A N 1
ATOM 5223 C CA . THR A 1 656 ? 0.865 29.296 11.354 1.00 93.94 656 THR A CA 1
ATOM 5224 C C . THR A 1 656 ? 0.200 27.956 11.021 1.00 93.94 656 THR A C 1
ATOM 5226 O O . THR A 1 656 ? 0.891 26.965 10.786 1.00 93.94 656 THR A O 1
ATOM 5229 N N . ILE A 1 657 ? -1.134 27.915 10.937 1.00 93.44 657 ILE A N 1
ATOM 5230 C CA . ILE A 1 657 ? -1.937 26.719 10.625 1.00 93.44 657 ILE A CA 1
ATOM 5231 C C . ILE A 1 657 ? -1.496 25.996 9.339 1.00 93.44 657 ILE A C 1
ATOM 5233 O O . ILE A 1 657 ? -1.511 24.769 9.279 1.00 93.44 657 ILE A O 1
ATOM 5237 N N . GLN A 1 658 ? -1.017 26.741 8.338 1.00 90.94 658 GLN A N 1
ATOM 5238 C CA . GLN A 1 658 ? -0.508 26.201 7.070 1.00 90.94 658 GLN A CA 1
ATOM 5239 C C . GLN A 1 658 ? 0.778 25.371 7.216 1.00 90.94 658 GLN A C 1
ATOM 5241 O O . GLN A 1 658 ? 1.126 24.615 6.314 1.00 90.94 658 GLN A O 1
ATOM 5246 N N . TYR A 1 659 ? 1.476 25.489 8.350 1.00 94.06 659 TYR A N 1
ATOM 5247 C CA . TYR A 1 659 ? 2.700 24.743 8.642 1.00 94.06 659 TYR A CA 1
ATOM 5248 C C . TYR A 1 659 ? 2.471 23.509 9.517 1.00 94.06 659 TYR A C 1
ATOM 5250 O O . TYR A 1 659 ? 3.432 22.841 9.899 1.00 94.06 659 TYR A O 1
ATOM 5258 N N . VAL A 1 660 ? 1.217 23.175 9.835 1.00 94.56 660 VAL A N 1
ATOM 5259 C CA . VAL A 1 660 ? 0.883 21.920 10.516 1.00 94.56 660 VAL A CA 1
ATOM 5260 C C . VAL A 1 660 ? 1.276 20.744 9.627 1.00 94.56 660 VAL A C 1
ATOM 5262 O O . VAL A 1 660 ? 0.886 20.688 8.466 1.00 94.56 660 VAL A O 1
ATOM 5265 N N . ALA A 1 661 ? 2.025 19.787 10.169 1.00 92.94 661 ALA A N 1
ATOM 5266 C CA . ALA A 1 661 ? 2.430 18.568 9.481 1.00 92.94 661 ALA A CA 1
ATOM 5267 C C . ALA A 1 661 ? 1.366 17.462 9.592 1.00 92.94 661 ALA A C 1
ATOM 5269 O O . ALA A 1 661 ? 0.664 17.355 10.599 1.00 92.94 661 ALA A O 1
ATOM 5270 N N . ALA A 1 662 ? 1.305 16.568 8.599 1.00 90.12 662 ALA A N 1
ATOM 5271 C CA . ALA A 1 662 ? 0.360 15.444 8.573 1.00 90.12 662 ALA A CA 1
ATOM 5272 C C . ALA A 1 662 ? 0.321 14.584 9.865 1.00 90.12 662 ALA A C 1
ATOM 5274 O O . ALA A 1 662 ? -0.778 14.211 10.285 1.00 90.12 662 ALA A O 1
ATOM 5275 N N . PRO A 1 663 ? 1.451 14.285 10.552 1.00 91.44 663 PRO A N 1
ATOM 5276 C CA . PRO A 1 663 ? 1.431 13.537 11.814 1.00 91.44 663 PRO A CA 1
ATOM 5277 C C . PRO A 1 663 ? 0.645 14.203 12.946 1.00 91.44 663 PRO A C 1
ATOM 5279 O O . PRO A 1 663 ? 0.262 13.520 13.888 1.00 91.44 663 PRO A O 1
ATOM 5282 N N . THR A 1 664 ? 0.353 15.501 12.871 1.00 94.31 664 THR A N 1
ATOM 5283 C CA . THR A 1 664 ? -0.4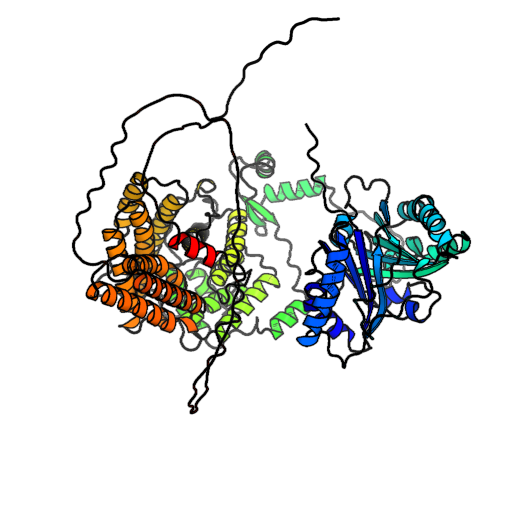29 16.197 13.901 1.00 94.31 664 THR A CA 1
ATOM 5284 C C . THR A 1 664 ? -1.820 15.587 14.085 1.00 94.31 664 THR A C 1
ATOM 5286 O O . THR A 1 664 ? -2.298 15.504 15.213 1.00 94.31 664 THR A O 1
ATOM 5289 N N . ILE A 1 665 ? -2.444 15.083 13.014 1.00 92.00 665 ILE A N 1
ATOM 5290 C CA . ILE A 1 665 ? -3.790 14.485 13.055 1.00 92.00 665 ILE A CA 1
ATOM 5291 C C . ILE A 1 665 ? -3.851 13.306 14.033 1.00 92.00 665 ILE A C 1
ATOM 5293 O O . ILE A 1 665 ? -4.671 13.339 14.950 1.00 92.00 665 ILE A O 1
ATOM 5297 N N . PRO A 1 666 ? -2.998 12.274 13.910 1.00 90.69 666 PRO A N 1
ATOM 5298 C CA . PRO A 1 666 ? -2.993 11.205 14.895 1.00 90.69 666 PRO A CA 1
ATOM 5299 C C . PRO A 1 666 ? -2.413 11.624 16.262 1.00 90.69 666 PRO A C 1
ATOM 5301 O O . PRO A 1 666 ? -2.788 11.033 17.273 1.00 90.69 666 PRO A O 1
ATOM 5304 N N . LEU A 1 667 ? -1.555 12.652 16.340 1.00 94.62 667 LEU A N 1
ATOM 5305 C CA . LEU A 1 667 ? -0.976 13.123 17.611 1.00 94.62 667 LEU A CA 1
ATOM 5306 C C . LEU A 1 667 ? -1.965 13.854 18.525 1.00 94.62 667 LEU A C 1
ATOM 5308 O O . LEU A 1 667 ? -1.772 13.855 19.739 1.00 94.62 667 LEU A O 1
ATOM 5312 N N . VAL A 1 668 ? -3.031 14.448 17.984 1.00 95.44 668 VAL A N 1
ATOM 5313 C CA . VAL A 1 668 ? -4.070 15.083 18.813 1.00 95.44 668 VAL A CA 1
ATOM 5314 C C . VAL A 1 668 ? -5.069 14.081 19.399 1.00 95.44 668 VAL A C 1
ATOM 5316 O O . VAL A 1 668 ? -5.740 14.391 20.385 1.00 95.44 668 VAL A O 1
ATOM 5319 N N . VAL A 1 669 ? -5.149 12.860 18.851 1.00 93.75 669 VAL A N 1
ATOM 5320 C CA . VAL A 1 669 ? -6.119 11.830 19.270 1.00 93.75 669 VAL A CA 1
ATOM 5321 C C . VAL A 1 669 ? -6.048 11.514 20.772 1.00 93.75 669 VAL A C 1
ATOM 5323 O O . VAL A 1 669 ? -7.102 11.517 21.410 1.00 93.75 669 VAL A O 1
ATOM 5326 N N . PRO A 1 670 ? -4.870 11.300 21.397 1.00 94.44 670 PRO A N 1
ATOM 5327 C CA . PRO A 1 670 ? -4.795 11.018 22.832 1.00 94.44 670 PRO A CA 1
ATOM 5328 C C . PRO A 1 670 ? -5.381 12.139 23.697 1.00 94.44 670 PRO A C 1
ATOM 5330 O O . PRO A 1 670 ? -6.039 11.856 24.695 1.00 94.44 670 PRO A O 1
ATOM 5333 N N . SER A 1 671 ? -5.184 13.399 23.296 1.00 96.62 671 SER A N 1
ATOM 5334 C CA . SER A 1 671 ? -5.735 14.573 23.983 1.00 96.62 671 SER A CA 1
ATOM 5335 C C . SER A 1 671 ? -7.259 14.633 23.858 1.00 96.62 671 SER A C 1
ATOM 5337 O O . SER A 1 671 ? -7.970 14.757 24.854 1.00 96.62 671 SER A O 1
ATOM 5339 N N . ILE A 1 672 ? -7.781 14.434 22.645 1.00 94.81 672 ILE A N 1
ATOM 5340 C CA . ILE A 1 672 ? -9.224 14.352 22.386 1.00 94.81 672 ILE A CA 1
ATOM 5341 C C . ILE A 1 672 ? -9.877 13.252 23.233 1.00 94.81 672 ILE A C 1
ATOM 5343 O O . ILE A 1 672 ? -10.936 13.474 23.818 1.00 94.81 672 ILE A O 1
ATOM 5347 N N . LEU A 1 673 ? -9.241 12.081 23.344 1.00 93.31 673 LEU A N 1
ATOM 5348 C CA . LEU A 1 673 ? -9.747 10.974 24.159 1.00 93.31 673 LEU A CA 1
ATOM 5349 C C . LEU A 1 673 ? -9.858 11.336 25.645 1.00 93.31 673 LEU A C 1
ATOM 5351 O O . LEU A 1 673 ? -10.786 10.862 26.296 1.00 93.31 673 LEU A O 1
ATOM 5355 N N . ILE A 1 674 ? -8.960 12.173 26.181 1.00 94.12 674 ILE A N 1
ATOM 5356 C CA . ILE A 1 674 ? -9.083 12.688 27.553 1.00 94.12 674 ILE A CA 1
ATOM 5357 C C . ILE A 1 674 ? -10.354 13.532 27.684 1.00 94.12 674 ILE A C 1
ATOM 5359 O O . ILE A 1 674 ? -11.176 13.260 28.553 1.00 94.12 674 ILE A O 1
ATOM 5363 N N . TYR A 1 675 ? -10.585 14.492 26.788 1.00 94.75 675 TYR A N 1
ATOM 5364 C CA . TYR A 1 675 ? -11.775 15.348 26.865 1.00 94.75 675 TYR A CA 1
ATOM 5365 C C . TYR A 1 675 ? -13.088 14.590 26.618 1.00 94.75 675 TYR A C 1
ATOM 5367 O O . TYR A 1 675 ? -14.090 14.868 27.276 1.00 94.75 675 TYR A O 1
ATOM 5375 N N . LEU A 1 676 ? -13.102 13.591 25.731 1.00 92.06 676 LEU A N 1
ATOM 5376 C CA . LEU A 1 676 ? -14.265 12.711 25.562 1.00 92.06 676 LEU A CA 1
ATOM 5377 C C . LEU A 1 676 ? -14.540 11.881 26.826 1.00 92.06 676 LEU A C 1
ATOM 5379 O O . LEU A 1 676 ? -15.698 11.657 27.173 1.00 92.06 676 LEU A O 1
ATOM 5383 N N . GLU A 1 677 ? -13.501 11.442 27.541 1.00 90.19 677 GLU A N 1
ATOM 5384 C CA . GLU A 1 677 ? -13.649 10.755 28.827 1.00 90.19 677 GLU A CA 1
ATOM 5385 C C . GLU A 1 677 ? -14.221 11.690 29.906 1.00 90.19 677 GLU A C 1
ATOM 5387 O O . GLU A 1 677 ? -15.117 11.292 30.650 1.00 90.19 677 GLU A O 1
ATOM 5392 N N . GLU A 1 678 ? -13.798 12.956 29.945 1.00 90.31 678 GLU A N 1
ATOM 5393 C CA . GLU A 1 678 ? -14.378 13.972 30.838 1.00 90.31 678 GLU A CA 1
ATOM 5394 C C . GLU A 1 678 ? -15.853 14.219 30.561 1.00 90.31 678 GLU A C 1
ATOM 5396 O O . GLU A 1 678 ? -16.644 14.316 31.499 1.00 90.31 678 GLU A O 1
ATOM 5401 N N . LEU A 1 679 ? -16.247 14.249 29.284 1.00 89.06 679 LEU A N 1
ATOM 5402 C CA . LEU A 1 679 ? -17.654 14.352 28.910 1.00 89.06 679 LEU A CA 1
ATOM 5403 C C . LEU A 1 679 ? -18.477 13.148 29.379 1.00 89.06 679 LEU A C 1
ATOM 5405 O O . LEU A 1 679 ? -19.686 13.292 29.517 1.00 89.06 679 LEU A O 1
ATOM 5409 N N . LYS A 1 680 ? -17.879 11.982 29.651 1.00 87.38 680 LYS A N 1
ATOM 5410 C CA . LYS A 1 680 ? -18.598 10.829 30.224 1.00 87.38 680 LYS A CA 1
ATOM 5411 C C . LYS A 1 680 ? -18.772 10.924 31.744 1.00 87.38 680 LYS A C 1
ATOM 5413 O O . LYS A 1 680 ? -19.675 10.281 32.282 1.00 87.38 680 LYS A O 1
ATOM 5418 N N . ARG A 1 681 ? -17.924 11.684 32.449 1.00 84.56 681 ARG A N 1
ATOM 5419 C CA . ARG A 1 681 ? -17.935 11.770 33.920 1.00 84.56 681 ARG A CA 1
ATOM 5420 C C . ARG A 1 681 ? -19.114 12.616 34.426 1.00 84.56 681 ARG A C 1
ATOM 5422 O O . ARG A 1 681 ? -19.522 13.566 33.756 1.00 84.56 681 ARG A O 1
ATOM 5429 N N . PRO A 1 682 ? -19.670 12.317 35.614 1.00 72.94 682 PRO A N 1
ATOM 5430 C CA . PRO A 1 682 ? -20.707 13.135 36.238 1.00 72.94 682 PRO A CA 1
ATOM 5431 C C . PRO A 1 682 ? -20.093 14.413 36.837 1.00 72.94 682 PRO A C 1
ATOM 5433 O O . PRO A 1 682 ? -19.845 14.499 38.034 1.00 72.94 682 PRO A O 1
ATOM 5436 N N . VAL A 1 683 ? -19.813 15.396 35.981 1.00 76.19 683 VAL A N 1
ATOM 5437 C CA . VAL A 1 683 ? -19.313 16.735 36.347 1.00 76.19 683 VAL A CA 1
ATOM 5438 C C . VAL A 1 683 ? -20.394 17.804 36.190 1.00 76.19 683 VAL A C 1
ATOM 5440 O O . VAL A 1 683 ? -21.427 17.566 35.557 1.00 76.19 683 VAL A O 1
ATOM 5443 N N . THR A 1 684 ? -20.162 18.987 36.768 1.00 77.62 684 THR A N 1
ATOM 5444 C CA . THR A 1 684 ? -21.112 20.110 36.723 1.00 77.62 684 THR A CA 1
ATOM 5445 C C . THR A 1 684 ? -21.450 20.520 35.280 1.00 77.62 684 THR A C 1
ATOM 5447 O O . THR A 1 684 ? -20.679 20.282 34.343 1.00 77.62 684 THR A O 1
ATOM 5450 N N . LEU A 1 685 ? -22.605 21.169 35.075 1.00 75.56 685 LEU A N 1
ATOM 5451 C CA . LEU A 1 685 ? -23.004 21.682 33.753 1.00 75.56 685 LEU A CA 1
ATOM 5452 C C . LEU A 1 685 ? -21.962 22.660 33.185 1.00 75.56 685 LEU A C 1
ATOM 5454 O O . LEU A 1 685 ? -21.646 22.605 31.999 1.00 75.56 685 LEU A O 1
ATOM 5458 N N . THR A 1 686 ? -21.369 23.496 34.041 1.00 77.88 686 THR A N 1
ATOM 5459 C CA . THR A 1 686 ? -20.323 24.458 33.664 1.00 77.88 686 THR A CA 1
ATOM 5460 C C . THR A 1 686 ? -19.044 23.771 33.184 1.00 77.88 686 THR A C 1
ATOM 5462 O O . THR A 1 686 ? -18.451 24.195 32.194 1.00 77.88 686 THR A O 1
ATOM 5465 N N . GLU A 1 687 ? -18.601 22.705 33.855 1.00 79.38 687 GLU A N 1
ATOM 5466 C CA . GLU A 1 687 ? -17.431 21.921 33.430 1.00 79.38 687 GLU A CA 1
ATOM 5467 C C . GLU A 1 687 ? -17.706 21.163 32.134 1.00 79.38 687 GLU A C 1
ATOM 5469 O O . GLU A 1 687 ? -16.876 21.171 31.230 1.00 79.38 687 GLU A O 1
ATOM 5474 N N . THR A 1 688 ? -18.907 20.598 32.004 1.00 81.06 688 THR A N 1
ATOM 5475 C CA . THR A 1 688 ? -19.343 19.920 30.778 1.00 81.06 688 THR A CA 1
ATOM 5476 C C . THR A 1 688 ? -19.347 20.882 29.585 1.00 81.06 688 THR A C 1
ATOM 5478 O O . THR A 1 688 ? -18.845 20.533 28.518 1.00 81.06 688 THR A O 1
ATOM 5481 N N . ALA A 1 689 ? -19.833 22.115 29.766 1.00 84.62 689 ALA A N 1
ATOM 5482 C CA . ALA A 1 689 ? -19.808 23.145 28.729 1.00 84.62 689 ALA A CA 1
ATOM 5483 C C . ALA A 1 689 ? -18.373 23.537 28.331 1.00 84.62 689 ALA A C 1
ATOM 5485 O O . ALA A 1 689 ? -18.065 23.623 27.144 1.00 84.62 689 ALA A O 1
ATOM 5486 N N . LYS A 1 690 ? -17.468 23.709 29.307 1.00 88.25 690 LYS A N 1
ATOM 5487 C CA . LYS A 1 690 ? -16.046 23.995 29.038 1.00 88.25 690 LYS A CA 1
ATOM 5488 C C . LYS A 1 690 ? -15.389 22.885 28.218 1.00 88.25 690 LYS A C 1
ATOM 5490 O O . LYS A 1 690 ? -14.732 23.180 27.225 1.00 88.25 690 LYS A O 1
ATOM 5495 N N . THR A 1 691 ? -15.583 21.624 28.600 1.00 88.44 691 THR A N 1
ATOM 5496 C CA . THR A 1 691 ? -15.024 20.481 27.866 1.00 88.44 691 THR A CA 1
ATOM 5497 C C . THR A 1 691 ? -15.641 20.357 26.470 1.00 88.44 691 THR A C 1
ATOM 5499 O O . THR A 1 691 ? -14.922 20.116 25.503 1.00 88.44 691 THR A O 1
ATOM 5502 N N . SER A 1 692 ? -16.948 20.598 26.329 1.00 88.88 692 SER A N 1
ATOM 5503 C CA . SER A 1 692 ? -17.619 20.623 25.024 1.00 88.88 692 SER A CA 1
ATOM 5504 C C . SER A 1 692 ? -17.031 21.692 24.098 1.00 88.88 692 SER A C 1
ATOM 5506 O O . SER A 1 692 ? -16.813 21.419 22.920 1.00 88.88 692 SER A O 1
ATOM 5508 N N . ASN A 1 693 ? -16.708 22.880 24.619 1.00 93.62 693 ASN A N 1
ATOM 5509 C CA . ASN A 1 693 ? -16.054 23.931 23.835 1.00 93.62 693 ASN A CA 1
ATOM 5510 C C . ASN A 1 693 ? -14.682 23.486 23.323 1.00 93.62 693 ASN A C 1
ATOM 5512 O O . ASN A 1 693 ? -14.388 23.678 22.149 1.00 93.62 693 ASN A O 1
ATOM 5516 N N . VAL A 1 694 ? -13.878 22.816 24.155 1.00 94.81 694 VAL A N 1
ATOM 5517 C CA . VAL A 1 694 ? -12.579 22.277 23.719 1.00 94.81 694 VAL A CA 1
ATOM 5518 C C . VAL A 1 694 ? -12.754 21.263 22.582 1.00 94.81 694 VAL A C 1
ATOM 5520 O O . VAL A 1 694 ? -12.017 21.304 21.602 1.00 94.81 694 VAL A O 1
ATOM 5523 N N . VAL A 1 695 ? -13.760 20.387 22.655 1.00 93.88 695 VAL A N 1
ATOM 5524 C CA . VAL A 1 695 ? -14.069 19.442 21.566 1.00 93.88 695 VAL A CA 1
ATOM 5525 C C . VAL A 1 695 ? -14.471 20.172 20.274 1.00 93.88 695 VAL A C 1
ATOM 5527 O O . VAL A 1 695 ? -14.047 19.769 19.189 1.00 93.88 695 VAL A O 1
ATOM 5530 N N . GLN A 1 696 ? -15.230 21.269 20.370 1.00 94.19 696 GLN A N 1
ATOM 5531 C CA . GLN A 1 696 ? -15.555 22.112 19.210 1.00 94.19 696 GLN A CA 1
ATOM 5532 C C . GLN A 1 696 ? -14.322 22.822 18.637 1.00 94.19 696 GLN A C 1
ATOM 5534 O O . GLN A 1 696 ? -14.201 22.936 17.420 1.00 94.19 696 GLN A O 1
ATOM 5539 N N . GLU A 1 697 ? -13.376 23.244 19.474 1.00 96.19 697 GLU A N 1
ATOM 5540 C CA . GLU A 1 697 ? -12.107 23.806 19.004 1.00 96.19 697 GLU A CA 1
ATOM 5541 C C . GLU A 1 697 ? -11.273 22.769 18.235 1.00 96.19 697 GLU A C 1
ATOM 5543 O O . GLU A 1 697 ? -10.740 23.094 17.177 1.00 96.19 697 GLU A O 1
ATOM 5548 N N . TYR A 1 698 ? -11.215 21.509 18.693 1.00 96.94 698 TYR A N 1
ATOM 5549 C CA . TYR A 1 698 ? -10.581 20.424 17.926 1.00 96.94 698 TYR A CA 1
ATOM 5550 C C . TYR A 1 698 ? -11.275 20.191 16.581 1.00 96.94 698 TYR A C 1
ATOM 5552 O O . TYR A 1 698 ? -10.603 19.989 15.571 1.00 96.94 698 TYR A O 1
ATOM 5560 N N . LYS A 1 699 ? -12.613 20.245 16.542 1.00 95.88 699 LYS A N 1
ATOM 5561 C CA . LYS A 1 699 ? -13.373 20.160 15.288 1.00 95.88 699 LYS A CA 1
ATOM 5562 C C . LYS A 1 699 ? -12.981 21.295 14.334 1.00 95.88 699 LYS A C 1
ATOM 5564 O O . LYS A 1 699 ? -12.693 21.014 13.174 1.00 95.88 699 LYS A O 1
ATOM 5569 N N . ALA A 1 700 ? -12.935 22.536 14.822 1.00 96.19 700 ALA A N 1
ATOM 5570 C CA . ALA A 1 700 ? -12.559 23.709 14.030 1.00 96.19 700 ALA A CA 1
ATOM 5571 C C . ALA A 1 700 ? -11.105 23.638 13.534 1.00 96.19 700 ALA A C 1
ATOM 5573 O O . ALA A 1 700 ? -10.826 23.965 12.385 1.00 96.19 700 ALA A O 1
ATOM 5574 N N . PHE A 1 701 ? -10.182 23.153 14.367 1.00 96.94 701 PHE A N 1
ATOM 5575 C CA . PHE A 1 701 ? -8.795 22.927 13.966 1.00 96.94 701 PHE A CA 1
ATOM 5576 C C . PHE A 1 701 ? -8.677 21.874 12.857 1.00 96.94 701 PHE A C 1
ATOM 5578 O O . PHE A 1 701 ? -7.977 22.094 11.874 1.00 96.94 701 PHE A O 1
ATOM 5585 N N . LEU A 1 702 ? -9.378 20.740 12.984 1.00 96.00 702 LEU A N 1
ATOM 5586 C CA . LEU A 1 702 ? -9.373 19.687 11.963 1.00 96.00 702 LEU A CA 1
ATOM 5587 C C . LEU A 1 702 ? -10.008 20.159 10.651 1.00 96.00 702 LEU A C 1
ATOM 5589 O O . LEU A 1 702 ? -9.519 19.812 9.582 1.00 96.00 702 LEU A O 1
ATOM 5593 N N . GLU A 1 703 ? -11.060 20.970 10.734 1.00 95.25 703 GLU A N 1
ATOM 5594 C CA . GLU A 1 703 ? -11.692 21.626 9.587 1.00 95.25 703 GLU A CA 1
ATOM 5595 C C . GLU A 1 703 ? -10.733 22.587 8.878 1.00 95.25 703 GLU A C 1
ATOM 5597 O O . GLU A 1 703 ? -10.623 22.545 7.658 1.00 95.25 703 GLU A O 1
ATOM 5602 N N . ALA A 1 704 ? -9.947 23.365 9.628 1.00 94.00 704 ALA A N 1
ATOM 5603 C CA . ALA A 1 704 ? -8.961 24.283 9.060 1.00 94.00 704 ALA A CA 1
ATOM 5604 C C . ALA A 1 704 ? -7.829 23.582 8.283 1.00 94.00 704 ALA A C 1
ATOM 5606 O O . ALA A 1 704 ? -7.178 24.214 7.453 1.00 94.00 704 ALA A O 1
ATOM 5607 N N . ILE A 1 705 ? -7.584 22.290 8.535 1.00 92.69 705 ILE A N 1
ATOM 5608 C CA . ILE A 1 705 ? -6.502 21.532 7.889 1.00 92.69 705 ILE A CA 1
ATOM 5609 C C . ILE A 1 705 ? -6.991 20.426 6.943 1.00 92.69 705 ILE A C 1
ATOM 5611 O O . ILE A 1 705 ? -6.154 19.770 6.326 1.00 92.69 705 ILE A O 1
ATOM 5615 N N . GLU A 1 706 ? -8.299 20.181 6.797 1.00 90.62 706 GLU A N 1
ATOM 5616 C CA . GLU A 1 706 ? -8.799 19.007 6.057 1.00 90.62 706 GLU A CA 1
ATOM 5617 C C . GLU A 1 706 ? -8.622 19.091 4.536 1.00 90.62 706 GLU A C 1
ATOM 5619 O O . GLU A 1 706 ? -8.439 18.059 3.888 1.00 90.62 706 GLU A O 1
ATOM 5624 N N . GLU A 1 707 ? -8.583 20.298 3.964 1.00 86.75 707 GLU A N 1
ATOM 5625 C CA . GLU A 1 707 ? -8.188 20.485 2.560 1.00 86.75 707 GLU A CA 1
ATOM 5626 C C . GLU A 1 707 ? -6.721 20.091 2.340 1.00 86.75 707 GLU A C 1
ATOM 5628 O O . GLU A 1 707 ? -6.348 19.513 1.307 1.00 86.75 707 GLU A O 1
ATOM 5633 N N . ASN A 1 708 ? -5.876 20.366 3.340 1.00 87.75 708 ASN A N 1
ATOM 5634 C CA . ASN A 1 708 ? -4.472 20.004 3.290 1.00 87.75 708 ASN A CA 1
ATOM 5635 C C . ASN A 1 708 ? -4.245 18.520 3.642 1.00 87.75 708 ASN A C 1
ATOM 5637 O O . ASN A 1 708 ? -3.359 17.858 3.107 1.00 87.75 708 ASN A O 1
ATOM 5641 N N . TYR A 1 709 ? -5.080 17.948 4.493 1.00 89.00 709 TYR A N 1
ATOM 5642 C CA . TYR A 1 709 ? -4.934 16.574 4.942 1.00 89.00 709 TYR A CA 1
ATOM 5643 C C . TYR A 1 709 ? -6.307 15.910 5.031 1.00 89.00 709 TYR A C 1
ATOM 5645 O O . TYR A 1 709 ? -6.966 16.006 6.068 1.00 89.00 709 TYR A O 1
ATOM 5653 N N . PRO A 1 710 ? -6.737 15.172 3.991 1.00 85.00 710 PRO A N 1
ATOM 5654 C CA . PRO A 1 710 ? -8.071 14.567 3.959 1.00 85.00 710 PRO A CA 1
ATOM 5655 C C . PRO A 1 710 ? -8.377 13.657 5.164 1.00 85.00 710 PRO A C 1
ATOM 5657 O O . PRO A 1 710 ? -9.524 13.562 5.604 1.00 85.00 710 PRO A O 1
ATOM 5660 N N . ALA A 1 711 ? -7.345 13.048 5.763 1.00 84.25 711 ALA A N 1
ATOM 5661 C CA . ALA A 1 711 ? -7.436 12.288 7.012 1.00 84.25 711 ALA A CA 1
ATOM 5662 C C . ALA A 1 711 ? -8.075 13.073 8.180 1.00 84.25 711 ALA A C 1
ATOM 5664 O O . ALA A 1 711 ? -8.743 12.477 9.028 1.00 84.25 711 ALA A O 1
ATOM 5665 N N . ALA A 1 712 ? -7.915 14.401 8.227 1.00 90.44 712 ALA A N 1
ATOM 5666 C CA . ALA A 1 712 ? -8.492 15.240 9.275 1.00 90.44 712 ALA A CA 1
ATOM 5667 C C . ALA A 1 712 ? -10.025 15.226 9.233 1.00 90.44 712 ALA A C 1
ATOM 5669 O O . ALA A 1 712 ? -10.661 15.210 10.285 1.00 90.44 712 ALA A O 1
ATOM 5670 N N . SER A 1 713 ? -10.621 15.119 8.040 1.00 89.50 713 SER A N 1
ATOM 5671 C CA . SER A 1 713 ? -12.076 15.032 7.869 1.00 89.50 713 SER A CA 1
ATOM 5672 C C . SER A 1 713 ? -12.657 13.768 8.512 1.00 89.50 713 SER A C 1
ATOM 5674 O O . SER A 1 713 ? -13.734 13.789 9.112 1.00 89.50 713 SER A O 1
ATOM 5676 N N . ILE A 1 714 ? -11.916 12.656 8.447 1.00 86.31 714 ILE A N 1
ATOM 5677 C CA . ILE A 1 714 ? -12.309 11.390 9.077 1.00 86.31 714 ILE A CA 1
ATOM 5678 C C . ILE A 1 714 ? -12.301 11.538 10.598 1.00 86.31 714 ILE A C 1
ATOM 5680 O O . ILE A 1 714 ? -13.300 11.223 11.245 1.00 86.31 714 ILE A O 1
ATOM 5684 N N . LEU A 1 715 ? -11.218 12.075 11.167 1.00 89.25 715 LEU A N 1
ATOM 5685 C CA . LEU A 1 715 ? -11.136 12.312 12.606 1.00 89.25 715 LEU A CA 1
ATOM 5686 C C . LEU A 1 715 ? -12.200 13.321 13.076 1.00 89.25 715 LEU A C 1
ATOM 5688 O O . LEU A 1 715 ? -12.864 13.075 14.079 1.00 89.25 715 LEU A O 1
ATOM 5692 N N . LYS A 1 716 ? -12.443 14.396 12.313 1.00 92.56 716 LYS A N 1
ATOM 5693 C CA . LYS A 1 716 ? -13.488 15.400 12.582 1.00 92.56 716 LYS A CA 1
ATOM 5694 C C . LYS A 1 716 ? -14.860 14.742 12.745 1.00 92.56 716 LYS A C 1
ATOM 5696 O O . LYS A 1 716 ? -15.527 14.954 13.757 1.00 92.56 716 LYS A O 1
ATOM 5701 N N . ARG A 1 717 ? -15.262 13.897 11.785 1.00 89.12 717 ARG A N 1
ATOM 5702 C CA . ARG A 1 717 ? -16.543 13.165 11.832 1.00 89.12 717 ARG A CA 1
ATOM 5703 C C . ARG A 1 717 ? -16.635 12.225 13.036 1.00 89.12 717 ARG A C 1
ATOM 5705 O O . ARG A 1 717 ? -17.672 12.189 13.694 1.00 89.12 717 ARG A O 1
ATOM 5712 N N . LEU A 1 718 ? -15.555 11.509 13.355 1.00 87.88 718 LEU A N 1
ATOM 5713 C CA . LEU A 1 718 ? -15.514 10.580 14.491 1.00 87.88 718 LEU A CA 1
ATOM 5714 C C . LEU A 1 718 ? -15.701 11.292 15.833 1.00 87.88 718 LEU A C 1
ATOM 5716 O O . LEU A 1 718 ? -16.456 10.818 16.679 1.00 87.88 718 LEU A O 1
ATOM 5720 N N . ILE A 1 719 ? -15.049 12.439 16.024 1.00 91.75 719 ILE A N 1
ATOM 5721 C CA . ILE A 1 719 ? -15.157 13.215 17.265 1.00 91.75 719 ILE A CA 1
ATOM 5722 C C . ILE A 1 719 ? -16.576 13.748 17.451 1.00 91.75 719 ILE A C 1
ATOM 5724 O O . ILE A 1 719 ? -17.124 13.646 18.548 1.00 91.75 719 ILE A O 1
ATOM 5728 N N . VAL A 1 720 ? -17.183 14.278 16.384 1.00 89.06 720 VAL A N 1
ATOM 5729 C CA . VAL A 1 720 ? -18.565 14.780 16.418 1.00 89.06 720 VAL A CA 1
ATOM 5730 C C . VAL A 1 720 ? -19.539 13.657 16.773 1.00 89.06 720 VAL A C 1
ATOM 5732 O O . VAL A 1 720 ? -20.347 13.822 17.685 1.00 89.06 720 VAL A O 1
ATOM 5735 N N . ALA A 1 721 ? -19.420 12.497 16.121 1.00 88.38 721 ALA A N 1
ATOM 5736 C CA . ALA A 1 721 ? -20.265 11.339 16.406 1.00 88.38 721 ALA A CA 1
ATOM 5737 C C . ALA A 1 721 ? -20.094 10.832 17.850 1.00 88.38 721 ALA A C 1
ATOM 5739 O O . ALA A 1 721 ? -21.078 10.544 18.530 1.00 88.38 721 ALA A O 1
ATOM 5740 N N . ALA A 1 722 ? -18.854 10.764 18.348 1.00 88.62 722 ALA A N 1
ATOM 5741 C CA . ALA A 1 722 ? -18.577 10.343 19.718 1.00 88.62 722 ALA A CA 1
ATOM 5742 C C . ALA A 1 722 ? -19.165 11.317 20.754 1.00 88.62 722 ALA A C 1
ATOM 5744 O O . ALA A 1 722 ? -19.781 10.881 21.727 1.00 88.62 722 ALA A O 1
ATOM 5745 N N . ALA A 1 723 ? -19.007 12.627 20.545 1.00 88.31 723 ALA A N 1
ATOM 5746 C CA . ALA A 1 723 ? -19.540 13.652 21.441 1.00 88.31 723 ALA A CA 1
ATOM 5747 C C . ALA A 1 723 ? -21.080 13.668 21.468 1.00 88.31 723 ALA A C 1
ATOM 5749 O O . ALA A 1 723 ? -21.672 13.774 22.548 1.00 88.31 723 ALA A O 1
ATOM 5750 N N . ASP A 1 724 ? -21.730 13.511 20.310 1.00 87.12 724 ASP A N 1
ATOM 5751 C CA . ASP A 1 724 ? -23.191 13.403 20.214 1.00 87.12 724 ASP A CA 1
ATOM 5752 C C . ASP A 1 724 ? -23.703 12.160 20.956 1.00 87.12 724 ASP A C 1
ATOM 5754 O O . ASP A 1 724 ? -24.584 12.253 21.813 1.00 87.12 724 ASP A O 1
ATOM 5758 N N . GLN A 1 725 ? -23.070 11.004 20.734 1.00 88.56 725 GLN A N 1
ATOM 5759 C CA . GLN A 1 725 ? -23.442 9.765 21.414 1.00 88.56 725 GLN A CA 1
ATOM 5760 C C . GLN A 1 725 ? -23.296 9.868 22.940 1.00 88.56 725 GLN A C 1
ATOM 5762 O O . GLN A 1 725 ? -24.184 9.441 23.678 1.00 88.56 725 GLN A O 1
ATOM 5767 N N . ILE A 1 726 ? -22.207 10.467 23.436 1.00 87.62 726 ILE A N 1
ATOM 5768 C CA . ILE A 1 726 ? -22.018 10.710 24.876 1.00 87.62 726 ILE A CA 1
ATOM 5769 C C . ILE A 1 726 ? -23.123 11.624 25.420 1.00 87.62 726 ILE A C 1
ATOM 5771 O O . ILE A 1 726 ? -23.669 11.357 26.493 1.00 87.62 726 ILE A O 1
ATOM 5775 N N . SER A 1 727 ? -23.492 12.667 24.676 1.00 85.12 727 SER A N 1
ATOM 5776 C CA . SER A 1 727 ? -24.551 13.600 25.073 1.00 85.12 727 SER A CA 1
ATOM 5777 C C . SER A 1 727 ? -25.910 12.900 25.177 1.00 85.12 727 SER A C 1
ATOM 5779 O O . SER A 1 727 ? -26.597 13.044 26.192 1.00 85.12 727 SER A O 1
ATOM 5781 N N . ARG A 1 728 ? -26.260 12.050 24.200 1.00 85.00 728 ARG A N 1
ATOM 5782 C CA . ARG A 1 728 ? -27.482 11.224 24.229 1.00 85.00 728 ARG A CA 1
ATOM 5783 C C . ARG A 1 728 ? -27.509 10.277 25.427 1.00 85.00 728 ARG A C 1
ATOM 5785 O O . ARG A 1 728 ? -28.519 10.197 26.124 1.00 85.00 728 ARG A O 1
ATOM 5792 N N . LEU A 1 729 ? -26.393 9.600 25.712 1.00 84.25 729 LEU A N 1
ATOM 5793 C CA . LEU A 1 729 ? -26.287 8.682 26.852 1.00 84.25 729 LEU A CA 1
ATOM 5794 C C . LEU A 1 729 ? -26.427 9.399 28.203 1.00 84.25 729 LEU A C 1
ATOM 5796 O O . LEU A 1 729 ? -26.961 8.817 29.147 1.00 84.25 729 LEU A O 1
ATOM 5800 N N . ARG A 1 730 ? -25.987 10.659 28.317 1.00 79.62 730 ARG A N 1
ATOM 5801 C CA . ARG A 1 730 ? -26.196 11.464 29.533 1.00 79.62 730 ARG A CA 1
ATOM 5802 C C . ARG A 1 730 ? -27.651 11.886 29.702 1.00 79.62 730 ARG A C 1
ATOM 5804 O O . ARG A 1 730 ? -28.162 11.786 30.812 1.00 79.62 730 ARG A O 1
ATOM 5811 N N . LEU A 1 731 ? -28.321 12.296 28.623 1.00 79.00 731 LEU A N 1
ATOM 5812 C CA . LEU A 1 731 ? -29.752 12.623 28.653 1.00 79.00 731 LEU A CA 1
ATOM 5813 C C . LEU A 1 731 ? -30.599 11.403 29.045 1.00 79.00 731 LEU A C 1
ATOM 5815 O O . LEU A 1 731 ? -31.496 11.524 29.875 1.00 79.00 731 LEU A O 1
ATOM 5819 N N . ALA A 1 732 ? -30.259 10.221 28.524 1.00 75.12 732 ALA A N 1
ATOM 5820 C CA . ALA A 1 732 ? -30.938 8.968 28.853 1.00 75.12 732 ALA A CA 1
ATOM 5821 C C . ALA A 1 732 ? -30.769 8.540 30.324 1.00 75.12 732 ALA A C 1
ATOM 5823 O O . ALA A 1 732 ? -31.631 7.849 30.860 1.00 75.12 732 ALA A O 1
ATOM 5824 N N . ARG A 1 733 ? -29.681 8.946 30.995 1.00 67.06 733 ARG A N 1
ATOM 5825 C CA . ARG A 1 733 ? -29.430 8.620 32.411 1.00 67.06 733 ARG A CA 1
ATOM 5826 C C . ARG A 1 733 ? -30.217 9.488 33.404 1.00 67.06 733 ARG A C 1
ATOM 5828 O O . ARG A 1 733 ? -30.251 9.130 34.576 1.00 67.06 733 ARG A O 1
ATOM 5835 N N . GLY A 1 734 ? -30.877 10.561 32.950 1.00 52.88 734 GLY A N 1
ATOM 5836 C CA . GLY A 1 734 ? -31.681 11.462 33.786 1.00 52.88 734 GLY A CA 1
ATOM 5837 C C . GLY A 1 734 ? -30.881 12.198 34.882 1.00 52.88 734 GLY A C 1
ATOM 5838 O O . GLY A 1 734 ? -29.745 11.835 35.196 1.00 52.88 734 GLY A O 1
ATOM 5839 N N . PRO A 1 735 ? -31.428 13.268 35.486 1.00 45.94 735 PRO A N 1
ATOM 5840 C CA . PRO A 1 735 ? -30.820 13.872 36.664 1.00 45.94 735 PRO A CA 1
ATOM 5841 C C . PRO A 1 735 ? -31.014 12.917 37.846 1.00 45.94 735 PRO A C 1
ATOM 5843 O O . PRO A 1 735 ? -32.137 12.698 38.293 1.00 45.94 735 PRO A O 1
ATOM 5846 N N . ASN A 1 736 ? -29.931 12.332 38.356 1.00 39.44 736 ASN A N 1
ATOM 5847 C CA . ASN A 1 736 ? -29.992 11.563 39.595 1.00 39.44 736 ASN A CA 1
ATOM 5848 C C . ASN A 1 736 ? -30.442 12.524 40.720 1.00 39.44 736 ASN A C 1
ATOM 5850 O O . ASN A 1 736 ? -29.774 13.548 40.914 1.00 39.44 736 ASN A O 1
ATOM 5854 N N . PRO A 1 737 ? -31.566 12.281 41.422 1.00 34.84 737 PRO A N 1
ATOM 5855 C CA . PRO A 1 737 ? -32.010 13.166 42.486 1.00 34.84 737 PRO A CA 1
ATOM 5856 C C . PRO A 1 737 ? -30.953 13.183 43.591 1.00 34.84 737 PRO A C 1
ATOM 5858 O O . PRO A 1 737 ? -30.431 12.150 44.012 1.00 34.84 737 PRO A O 1
ATOM 5861 N N . ALA A 1 738 ? -30.597 14.387 44.024 1.00 37.78 738 ALA A N 1
ATOM 5862 C CA . ALA A 1 738 ? -29.663 14.602 45.111 1.00 37.78 738 ALA A CA 1
ATOM 5863 C C . ALA A 1 738 ? -30.112 13.858 46.382 1.00 37.78 738 ALA A C 1
ATOM 5865 O O . ALA A 1 738 ? -31.261 13.973 46.795 1.00 37.78 738 ALA A O 1
ATOM 5866 N N . GLY A 1 739 ? -29.166 13.177 47.034 1.00 39.41 739 GLY A N 1
ATOM 5867 C CA . GLY A 1 739 ? -29.262 12.794 48.443 1.00 39.41 739 GLY A CA 1
ATOM 5868 C C . GLY A 1 739 ? -30.090 11.543 48.735 1.00 39.41 739 GLY A C 1
ATOM 5869 O O . GLY A 1 739 ? -31.296 11.602 48.937 1.00 39.41 739 GLY A O 1
ATOM 5870 N N . GLY A 1 740 ? -29.405 10.412 48.896 1.00 26.98 740 GLY A N 1
ATOM 5871 C CA . GLY A 1 740 ? -30.000 9.196 49.440 1.00 26.98 740 GLY A CA 1
ATOM 5872 C C . GLY A 1 740 ? -28.928 8.199 49.846 1.00 26.98 740 GLY A C 1
ATOM 5873 O O . GLY A 1 740 ? -28.527 7.358 49.051 1.00 26.98 740 GLY A O 1
ATOM 5874 N N . ASN A 1 741 ? -28.451 8.309 51.086 1.00 36.53 741 ASN A N 1
ATOM 5875 C CA . ASN A 1 741 ? -27.704 7.246 51.752 1.00 36.53 741 ASN A CA 1
ATOM 5876 C C . ASN A 1 741 ? -28.512 5.943 51.689 1.00 36.53 741 ASN A C 1
ATOM 5878 O O . ASN A 1 741 ? -29.491 5.798 52.416 1.00 36.53 741 ASN A O 1
ATOM 5882 N N . LEU A 1 742 ? -28.059 4.974 50.901 1.00 28.39 742 LEU A N 1
ATOM 5883 C CA . LEU A 1 742 ? -28.402 3.569 51.087 1.00 28.39 742 LEU A CA 1
ATOM 5884 C C . LEU A 1 742 ? -27.097 2.783 51.175 1.00 28.39 742 LEU A C 1
ATOM 5886 O O . LEU A 1 742 ? -26.530 2.330 50.186 1.00 28.39 742 LEU A O 1
ATOM 5890 N N . LYS A 1 743 ? -26.620 2.645 52.416 1.00 33.25 743 LYS A N 1
ATOM 5891 C CA . LYS A 1 743 ? -25.779 1.518 52.812 1.00 33.25 743 LYS A CA 1
ATOM 5892 C C . LYS A 1 743 ? -26.554 0.242 52.475 1.00 33.25 743 LYS A C 1
ATOM 5894 O O . LYS A 1 743 ? -27.536 -0.057 53.147 1.00 33.25 743 LYS A O 1
ATOM 5899 N N . GLN A 1 744 ? -26.102 -0.519 51.489 1.00 27.25 744 GLN A N 1
ATOM 5900 C CA . GLN A 1 744 ? -26.325 -1.961 51.478 1.00 27.25 744 GLN A CA 1
ATOM 5901 C C . GLN A 1 744 ? -24.977 -2.637 51.696 1.00 27.25 744 GLN A C 1
ATOM 5903 O O . GLN A 1 744 ? -24.192 -2.857 50.781 1.00 27.25 744 GLN A O 1
ATOM 5908 N N . SER A 1 745 ? -24.710 -2.894 52.974 1.00 25.12 745 SER A N 1
ATOM 5909 C CA . SER A 1 745 ? -23.798 -3.929 53.430 1.00 25.12 745 SER A CA 1
ATOM 5910 C C . SER A 1 745 ? -24.322 -5.280 52.948 1.00 25.12 745 SER A C 1
ATOM 5912 O O . SER A 1 745 ? -25.412 -5.684 53.353 1.00 25.12 745 SER A O 1
ATOM 5914 N N . TYR A 1 746 ? -23.552 -5.979 52.122 1.00 25.86 746 TYR A N 1
ATOM 5915 C CA . TYR A 1 746 ? -23.676 -7.426 51.996 1.00 25.86 746 TYR A CA 1
ATOM 5916 C C . TYR A 1 746 ? -22.511 -8.057 52.752 1.00 25.86 746 TYR A C 1
ATOM 5918 O O . TYR A 1 746 ? -21.376 -8.067 52.283 1.00 25.86 746 TYR A O 1
ATOM 5926 N N . ASP A 1 747 ? -22.824 -8.519 53.963 1.00 24.06 747 ASP A N 1
ATOM 5927 C CA . ASP A 1 747 ? -22.018 -9.470 54.719 1.00 24.06 747 ASP A CA 1
ATOM 5928 C C . ASP A 1 747 ? -22.014 -10.806 53.968 1.00 24.06 747 ASP A C 1
ATOM 5930 O O . ASP A 1 747 ? -23.067 -11.378 53.682 1.00 24.06 747 ASP A O 1
ATOM 5934 N N . PHE A 1 748 ? -20.819 -11.309 53.670 1.00 23.67 748 PHE A N 1
ATOM 5935 C CA . PHE A 1 748 ? -20.596 -12.699 53.294 1.00 23.67 748 PHE A CA 1
ATOM 5936 C C . PHE A 1 748 ? -20.255 -13.461 54.577 1.00 23.67 748 PHE A C 1
ATOM 5938 O O . PHE A 1 748 ? -19.167 -13.295 55.128 1.00 23.67 748 PHE A O 1
ATOM 5945 N N . SER A 1 749 ? -21.160 -14.316 55.049 1.00 26.62 749 SER A N 1
ATOM 5946 C CA . SER A 1 749 ? -20.811 -15.374 55.993 1.00 26.62 749 SER A CA 1
ATOM 5947 C C . SER A 1 749 ? -21.266 -16.730 55.461 1.00 26.62 749 SER A C 1
ATOM 5949 O O . SER A 1 749 ? -22.346 -16.922 54.909 1.00 26.62 749 SER A O 1
ATOM 5951 N N . SER A 1 750 ? -20.316 -17.646 55.569 1.00 26.14 750 SER A N 1
ATOM 5952 C CA . SER A 1 750 ? -20.258 -19.030 55.119 1.00 26.14 750 SER A CA 1
ATOM 5953 C C . SER A 1 750 ? -21.373 -19.925 55.660 1.00 26.14 750 SER A C 1
ATOM 5955 O O . SER A 1 750 ? -21.661 -19.896 56.855 1.00 26.14 750 SER A O 1
ATOM 5957 N N . GLY A 1 751 ? -21.857 -20.838 54.817 1.00 24.48 751 GLY A N 1
ATOM 5958 C CA . GLY A 1 751 ? -22.712 -21.950 55.226 1.00 24.48 751 GLY A CA 1
ATOM 5959 C C . GLY A 1 751 ? -22.816 -23.015 54.139 1.00 24.48 751 GLY A C 1
ATOM 5960 O O . GLY A 1 751 ? -23.703 -22.961 53.298 1.00 24.48 751 GLY A O 1
ATOM 5961 N N . ASN A 1 752 ? -21.888 -23.972 54.159 1.00 24.36 752 ASN A N 1
ATOM 5962 C CA . ASN A 1 752 ? -21.983 -25.240 53.435 1.00 24.36 752 ASN A CA 1
ATOM 5963 C C . ASN A 1 752 ? -23.247 -26.015 53.846 1.00 24.36 752 ASN A C 1
ATOM 5965 O O . ASN A 1 752 ? -23.519 -26.139 55.038 1.00 24.36 752 ASN A O 1
ATOM 5969 N N . SER A 1 753 ? -23.914 -26.647 52.877 1.00 25.12 753 SER A N 1
ATOM 5970 C CA . SER A 1 753 ? -24.122 -28.109 52.793 1.00 25.12 753 SER A CA 1
ATOM 5971 C C . SER A 1 753 ? -25.486 -28.513 52.210 1.00 25.12 753 SER A C 1
ATOM 5973 O O . SER A 1 753 ? -26.544 -28.159 52.715 1.00 25.12 753 SER A O 1
ATOM 5975 N N . THR A 1 754 ? -25.371 -29.286 51.125 1.00 26.16 754 THR A N 1
ATOM 5976 C CA . THR A 1 754 ? -26.111 -30.512 50.768 1.00 26.16 754 THR A CA 1
ATOM 5977 C C . THR A 1 754 ? -27.636 -30.511 50.624 1.00 26.16 754 THR A C 1
ATOM 5979 O O . THR A 1 754 ? -28.380 -30.377 51.586 1.00 26.16 754 THR A O 1
ATOM 5982 N N . ASP A 1 755 ? -28.020 -30.861 49.392 1.00 24.69 755 ASP A N 1
ATOM 5983 C CA . ASP A 1 755 ? -29.046 -31.835 49.003 1.00 24.69 755 ASP A CA 1
ATOM 5984 C C . ASP A 1 755 ? -30.481 -31.669 49.506 1.00 24.69 755 ASP A C 1
ATOM 5986 O O . ASP A 1 755 ? -30.828 -31.937 50.650 1.00 24.69 755 ASP A O 1
ATOM 5990 N N . THR A 1 756 ? -31.374 -31.380 48.559 1.00 25.61 756 THR A N 1
ATOM 5991 C CA . THR A 1 756 ? -32.365 -32.334 48.015 1.00 25.61 756 THR A CA 1
ATOM 5992 C C . THR A 1 756 ? -33.434 -31.535 47.270 1.00 25.61 756 THR A C 1
ATOM 5994 O O . THR A 1 756 ? -34.029 -30.617 47.829 1.00 25.61 756 THR A O 1
ATOM 5997 N N . ARG A 1 757 ? -33.723 -31.869 46.006 1.00 24.80 757 ARG A N 1
ATOM 5998 C CA . ARG A 1 757 ? -35.019 -31.515 45.405 1.00 24.80 757 ARG A CA 1
ATOM 5999 C C . ARG A 1 757 ? -35.381 -32.438 44.250 1.00 24.80 757 ARG A C 1
ATOM 6001 O O . ARG A 1 757 ? -34.844 -32.339 43.151 1.00 24.80 757 ARG A O 1
ATOM 6008 N N . SER A 1 758 ? -36.322 -33.321 44.552 1.00 23.22 758 SER A N 1
ATOM 6009 C CA . SER A 1 758 ? -37.161 -34.054 43.619 1.00 23.22 758 SER A CA 1
ATOM 6010 C C . SER A 1 758 ? -38.488 -33.310 43.412 1.00 23.22 758 SER A C 1
ATOM 6012 O O . SER A 1 758 ? -39.021 -32.711 44.343 1.00 23.22 758 SER A O 1
ATOM 6014 N N . GLU A 1 759 ? -38.999 -33.441 42.188 1.00 24.34 759 GLU A N 1
ATOM 6015 C CA . GLU A 1 759 ? -40.413 -33.417 41.775 1.00 24.34 759 GLU A CA 1
ATOM 6016 C C . GLU A 1 759 ? -41.173 -32.077 41.606 1.00 24.34 759 GLU A C 1
ATOM 6018 O O . GLU A 1 759 ? -41.534 -31.358 42.534 1.00 24.34 759 GLU A O 1
ATOM 6023 N N . SER A 1 760 ? -41.454 -31.820 40.320 1.00 23.89 760 SER A N 1
ATOM 6024 C CA . SER A 1 760 ? -42.553 -31.084 39.657 1.00 23.89 760 SER A CA 1
ATOM 6025 C C . SER A 1 760 ? -43.959 -31.527 40.149 1.00 23.89 760 SER A C 1
ATOM 6027 O O . SER A 1 760 ? -44.008 -32.588 40.769 1.00 23.89 760 SER A O 1
ATOM 6029 N N . PRO A 1 761 ? -45.119 -30.856 39.841 1.00 33.06 761 PRO A N 1
ATOM 6030 C CA . PRO A 1 761 ? -45.526 -30.427 38.475 1.00 33.06 761 PRO A CA 1
ATOM 6031 C C . PRO A 1 761 ? -46.545 -29.243 38.296 1.00 33.06 761 PRO A C 1
ATOM 6033 O O . PRO A 1 761 ? -47.209 -28.817 39.232 1.00 33.06 761 PRO A O 1
ATOM 6036 N N . SER A 1 762 ? -46.740 -28.831 37.016 1.00 23.09 762 SER A N 1
ATOM 6037 C CA . SER A 1 762 ? -48.010 -28.415 36.320 1.00 23.09 762 SER A CA 1
ATOM 6038 C C . SER A 1 762 ? -48.774 -27.148 36.806 1.00 23.09 762 SER A C 1
ATOM 6040 O O . SER A 1 762 ? -49.115 -27.093 37.975 1.00 23.09 762 SER A O 1
ATOM 6042 N N . LEU A 1 763 ? -49.136 -26.079 36.055 1.00 25.05 763 LEU A N 1
ATOM 6043 C CA . LEU A 1 763 ? -49.880 -25.813 34.776 1.00 25.05 763 LEU A CA 1
ATOM 6044 C C . LEU A 1 763 ? -50.125 -24.245 34.695 1.00 25.05 763 LEU A C 1
ATOM 6046 O O . LEU A 1 763 ? -49.724 -23.570 35.638 1.00 25.05 763 LEU A O 1
ATOM 6050 N N . PRO A 1 764 ? -50.916 -23.620 33.775 1.00 31.27 764 PRO A N 1
ATOM 6051 C CA . PRO A 1 764 ? -50.805 -23.426 32.318 1.00 31.27 764 PRO A CA 1
ATOM 6052 C C . PRO A 1 764 ? -50.931 -21.933 31.837 1.00 31.27 764 PRO A C 1
ATOM 6054 O O . PRO A 1 764 ? -50.980 -20.990 32.616 1.00 31.27 764 PRO A O 1
ATOM 6057 N N . ARG A 1 765 ? -50.994 -21.773 30.500 1.00 25.08 765 ARG A N 1
ATOM 6058 C CA . ARG A 1 765 ? -51.032 -20.584 29.606 1.00 25.08 765 ARG A CA 1
ATOM 6059 C C . ARG A 1 765 ? -52.147 -19.531 29.818 1.00 25.08 765 ARG A C 1
ATOM 6061 O O . ARG A 1 765 ? -53.259 -19.879 30.196 1.00 25.08 765 ARG A O 1
ATOM 6068 N N . GLY A 1 766 ? -51.896 -18.307 29.320 1.00 22.95 766 GLY A N 1
ATOM 6069 C CA . GLY A 1 766 ? -52.906 -17.312 28.906 1.00 22.95 766 GLY A CA 1
ATOM 6070 C C . GLY A 1 766 ? -52.406 -16.373 27.782 1.00 22.95 766 GLY A C 1
ATOM 6071 O O . GLY A 1 766 ? -51.317 -15.818 27.890 1.00 22.95 766 GLY A O 1
ATOM 6072 N N . HIS A 1 767 ? -53.183 -16.255 26.695 1.00 22.80 767 HIS A N 1
ATOM 6073 C CA . HIS A 1 767 ? -53.028 -15.364 25.518 1.00 22.80 767 HIS A CA 1
ATOM 6074 C C . HIS A 1 767 ? -53.709 -13.991 25.719 1.00 22.80 767 HIS A C 1
ATOM 6076 O O . HIS A 1 767 ? -54.403 -13.870 26.713 1.00 22.80 767 HIS A O 1
ATOM 6082 N N . TRP A 1 768 ? -53.513 -13.027 24.787 1.00 23.45 768 TRP A N 1
ATOM 6083 C CA . TRP A 1 768 ? -54.429 -11.988 24.200 1.00 23.45 768 TRP A CA 1
ATOM 6084 C C . TRP A 1 768 ? -53.534 -10.889 23.541 1.00 23.45 768 TRP A C 1
ATOM 6086 O O . TRP A 1 768 ? -52.754 -10.262 24.248 1.00 23.45 768 TRP A O 1
ATOM 6096 N N . THR A 1 769 ? -53.268 -10.873 22.221 1.00 22.17 769 THR A N 1
ATOM 6097 C CA . THR A 1 769 ? -53.952 -10.230 21.052 1.00 22.17 769 THR A CA 1
ATOM 6098 C C . THR A 1 769 ? -54.073 -8.694 21.047 1.00 22.17 769 THR A C 1
ATOM 6100 O O . THR A 1 769 ? -54.449 -8.082 22.040 1.00 22.17 769 THR A O 1
ATOM 6103 N N . ALA A 1 770 ? -53.791 -8.113 19.873 1.00 24.97 770 ALA A N 1
ATOM 6104 C CA . ALA A 1 770 ? -53.879 -6.701 19.486 1.00 24.97 770 ALA A CA 1
ATOM 6105 C C . ALA A 1 770 ? -55.310 -6.259 19.109 1.00 24.97 770 ALA A C 1
ATOM 6107 O O . ALA A 1 770 ? -56.087 -7.119 18.709 1.00 24.97 770 ALA A O 1
ATOM 6108 N N . ASP A 1 771 ? -55.621 -4.949 19.178 1.00 23.97 771 ASP A N 1
ATOM 6109 C CA . ASP A 1 771 ? -56.140 -4.162 18.032 1.00 23.97 771 ASP A CA 1
ATOM 6110 C C . ASP A 1 771 ? -56.530 -2.687 18.334 1.00 23.97 771 ASP A C 1
ATOM 6112 O O . ASP A 1 771 ? -57.165 -2.407 19.345 1.00 23.97 771 ASP A O 1
ATOM 6116 N N . HIS A 1 772 ? -56.213 -1.815 17.351 1.00 25.11 772 HIS A N 1
ATOM 6117 C CA . HIS A 1 772 ? -56.939 -0.617 16.845 1.00 25.11 772 HIS A CA 1
ATOM 6118 C C . HIS A 1 772 ? -57.097 0.668 17.705 1.00 25.11 772 HIS A C 1
ATOM 6120 O O . HIS A 1 772 ? -57.247 0.597 18.914 1.00 25.11 772 HIS A O 1
ATOM 6126 N N . ASN A 1 773 ? -57.268 1.893 17.173 1.00 23.00 773 ASN A N 1
ATOM 6127 C CA . ASN A 1 773 ? -56.850 2.664 15.976 1.00 23.00 773 ASN A CA 1
ATOM 6128 C C . ASN A 1 773 ? -57.515 4.073 16.088 1.00 23.00 773 ASN A C 1
ATOM 6130 O O . ASN A 1 773 ? -58.560 4.168 16.730 1.00 23.00 773 ASN A O 1
ATOM 6134 N N . ALA A 1 774 ? -56.985 5.080 15.366 1.00 23.41 774 ALA A N 1
ATOM 6135 C CA . ALA A 1 774 ? -57.626 6.351 14.926 1.00 23.41 774 ALA A CA 1
ATOM 6136 C C . ALA A 1 774 ? -57.921 7.456 15.978 1.00 23.41 774 ALA A C 1
ATOM 6138 O O . ALA A 1 774 ? -58.253 7.169 17.120 1.00 23.41 774 ALA A O 1
ATOM 6139 N N . ASP A 1 775 ? -57.918 8.767 15.699 1.00 21.88 775 ASP A N 1
ATOM 6140 C CA . ASP A 1 775 ? -57.478 9.661 14.606 1.00 21.88 775 ASP A CA 1
ATOM 6141 C C . ASP A 1 775 ? -57.667 11.106 15.143 1.00 21.88 775 ASP A C 1
ATOM 6143 O O . ASP A 1 775 ? -58.498 11.305 16.028 1.00 21.88 775 ASP A O 1
ATOM 6147 N N . ILE A 1 776 ? -56.943 12.108 14.618 1.00 22.81 776 ILE A N 1
ATOM 6148 C CA . ILE A 1 776 ? -57.449 13.450 14.223 1.00 22.81 776 ILE A CA 1
ATOM 6149 C C . ILE A 1 776 ? -56.279 14.300 13.685 1.00 22.81 776 ILE A C 1
ATOM 6151 O O . ILE A 1 776 ? -55.246 14.479 14.328 1.00 22.81 776 ILE A O 1
ATOM 6155 N N . ALA A 1 777 ? -56.493 14.810 12.472 1.00 20.66 777 ALA A N 1
ATOM 6156 C CA . ALA A 1 777 ? -55.601 15.592 11.623 1.00 20.66 777 ALA A CA 1
ATOM 6157 C C . ALA A 1 777 ? -55.696 17.118 11.845 1.00 20.66 777 ALA A C 1
ATOM 6159 O O . ALA A 1 777 ? -56.676 17.586 12.422 1.00 20.66 777 ALA A O 1
ATOM 6160 N N . LEU A 1 778 ? -54.691 17.853 11.330 1.00 22.42 778 LEU A N 1
ATOM 6161 C CA . LEU A 1 778 ? -54.720 19.142 10.585 1.00 22.42 778 LEU A CA 1
ATOM 6162 C C . LEU A 1 778 ? -53.275 19.720 10.576 1.00 22.42 778 LEU A C 1
ATOM 6164 O O . LEU A 1 778 ? -52.779 20.119 11.622 1.00 22.42 778 LEU A O 1
ATOM 6168 N N . ASP A 1 779 ? -52.428 19.501 9.565 1.00 20.28 779 ASP A N 1
ATOM 6169 C CA . ASP A 1 779 ? -52.320 20.088 8.206 1.00 20.28 779 ASP A CA 1
ATOM 6170 C C . ASP A 1 779 ? -51.658 21.494 8.150 1.00 20.28 779 ASP A C 1
ATOM 6172 O O . ASP A 1 779 ? -52.212 22.452 8.681 1.00 20.28 779 ASP A O 1
ATOM 6176 N N . PHE A 1 780 ? -50.439 21.568 7.570 1.00 21.11 780 PHE A N 1
ATOM 6177 C CA . PHE A 1 780 ? -49.915 22.543 6.575 1.00 21.11 780 PHE A CA 1
ATOM 6178 C C . PHE A 1 780 ? -48.359 22.589 6.497 1.00 21.11 780 PHE A C 1
ATOM 6180 O O . PHE A 1 780 ? -47.670 23.176 7.326 1.00 21.11 780 PHE A O 1
ATOM 6187 N N . THR A 1 781 ? -47.837 21.958 5.435 1.00 23.02 781 THR A N 1
ATOM 6188 C CA . THR A 1 781 ? -46.793 22.413 4.478 1.00 23.02 781 THR A CA 1
ATOM 6189 C C . THR A 1 781 ? -45.450 23.022 4.940 1.00 23.02 781 THR A C 1
ATOM 6191 O O . THR A 1 781 ? -45.360 24.222 5.169 1.00 23.02 781 THR A O 1
ATOM 6194 N N . SER A 1 782 ? -44.370 22.228 4.843 1.00 23.44 782 SER A N 1
ATOM 6195 C CA . SER A 1 782 ? -43.164 22.490 4.010 1.00 23.44 782 SER A CA 1
ATOM 6196 C C . SER A 1 782 ? -42.146 21.355 4.225 1.00 23.44 782 SER A C 1
ATOM 6198 O O . SER A 1 782 ? -41.460 21.306 5.246 1.00 23.44 782 SER A O 1
ATOM 6200 N N . GLY A 1 783 ? -42.099 20.387 3.308 1.00 22.81 783 GLY A N 1
ATOM 6201 C CA . GLY A 1 783 ? -41.268 19.189 3.430 1.00 22.81 783 GLY A CA 1
ATOM 6202 C C . GLY A 1 783 ? -39.946 19.292 2.673 1.00 22.81 783 GLY A C 1
ATOM 6203 O O . GLY A 1 783 ? -39.891 18.913 1.513 1.00 22.81 783 GLY A O 1
ATOM 6204 N N . GLU A 1 784 ? -38.881 19.705 3.358 1.00 25.16 784 GLU A N 1
ATOM 6205 C CA . GLU A 1 784 ? -37.515 19.242 3.083 1.00 25.16 784 GLU A CA 1
ATOM 6206 C C . GLU A 1 784 ? -37.113 18.333 4.251 1.00 25.16 784 GLU A C 1
ATOM 6208 O O . GLU A 1 784 ? -36.669 18.786 5.306 1.00 25.16 784 GLU A O 1
ATOM 6213 N N . ARG A 1 785 ? -37.345 17.024 4.108 1.00 25.59 785 ARG A N 1
ATOM 6214 C CA . ARG A 1 785 ? -36.815 16.018 5.036 1.00 25.59 785 ARG A CA 1
ATOM 6215 C C . ARG A 1 785 ? -35.626 15.326 4.385 1.00 25.59 785 ARG A C 1
ATOM 6217 O O . ARG A 1 785 ? -35.800 14.479 3.520 1.00 25.59 785 ARG A O 1
ATOM 6224 N N . SER A 1 786 ? -34.448 15.719 4.864 1.00 27.06 786 SER A N 1
ATOM 6225 C CA . SER A 1 786 ? -33.216 14.936 5.009 1.00 27.06 786 SER A CA 1
ATOM 6226 C C . SER A 1 786 ? -33.399 13.429 4.750 1.00 27.06 786 SER A C 1
ATOM 6228 O O . SER A 1 786 ? -33.785 12.662 5.632 1.00 27.06 786 SER A O 1
ATOM 6230 N N . GLN A 1 787 ? -33.100 13.017 3.519 1.00 25.16 787 GLN A N 1
ATOM 6231 C CA . GLN A 1 787 ? -32.656 11.670 3.176 1.00 25.16 787 GLN A CA 1
ATOM 6232 C C . GLN A 1 787 ? -31.129 11.695 3.234 1.00 25.16 787 GLN A C 1
ATOM 6234 O O . GLN A 1 787 ? -30.510 11.987 2.229 1.00 25.16 787 GLN A O 1
ATOM 6239 N N . ASP A 1 788 ? -30.522 11.481 4.405 1.00 26.75 788 ASP A N 1
ATOM 6240 C CA . ASP A 1 788 ? -29.049 11.414 4.512 1.00 26.75 788 ASP A CA 1
ATOM 6241 C C . ASP A 1 788 ? -28.557 10.578 5.711 1.00 26.75 788 ASP A C 1
ATOM 6243 O O . ASP A 1 788 ? -27.475 10.803 6.247 1.00 26.75 788 ASP A O 1
ATOM 6247 N N . PHE A 1 789 ? -29.340 9.598 6.182 1.00 27.22 789 PHE A N 1
ATOM 6248 C CA . PHE A 1 789 ? -28.922 8.761 7.323 1.00 27.22 789 PHE A CA 1
ATOM 6249 C C . PHE A 1 789 ? -29.188 7.253 7.189 1.00 27.22 789 PHE A C 1
ATOM 6251 O O . PHE A 1 789 ? -29.052 6.534 8.177 1.00 27.22 789 PHE A O 1
ATOM 6258 N N . ALA A 1 790 ? -29.505 6.744 5.992 1.00 24.48 790 ALA A N 1
ATOM 6259 C CA . ALA A 1 790 ? -29.782 5.313 5.793 1.00 24.48 790 ALA A CA 1
ATOM 6260 C C . ALA A 1 790 ? -28.693 4.513 5.043 1.00 24.48 790 ALA A C 1
ATOM 6262 O O . ALA A 1 790 ? -28.686 3.295 5.171 1.00 24.48 790 ALA A O 1
ATOM 6263 N N . ASP A 1 791 ? -27.723 5.152 4.376 1.00 24.25 791 ASP A N 1
ATOM 6264 C CA . ASP A 1 791 ? -26.724 4.456 3.536 1.00 24.25 791 ASP A CA 1
ATOM 6265 C C . ASP A 1 791 ? -25.278 4.574 4.051 1.00 24.25 791 ASP A C 1
ATOM 6267 O O . ASP A 1 791 ? -24.335 4.810 3.296 1.00 24.25 791 ASP A O 1
ATOM 6271 N N . VAL A 1 792 ? -25.058 4.376 5.354 1.00 27.45 792 VAL A N 1
ATOM 6272 C CA . VAL A 1 792 ? -23.703 4.088 5.862 1.00 27.45 792 VAL A CA 1
ATOM 6273 C C . VAL A 1 792 ? -23.598 2.591 6.101 1.00 27.45 792 VAL A C 1
ATOM 6275 O O . VAL A 1 792 ? -23.848 2.086 7.194 1.00 27.45 792 VAL A O 1
ATOM 6278 N N . ASN A 1 793 ? -23.242 1.868 5.042 1.00 25.17 793 ASN A N 1
ATOM 6279 C CA . ASN A 1 793 ? -22.861 0.468 5.128 1.00 25.17 793 ASN A CA 1
ATOM 6280 C C . ASN A 1 793 ? -21.542 0.395 5.921 1.00 25.17 793 ASN A C 1
ATOM 6282 O O . ASN A 1 793 ? -20.481 0.776 5.420 1.00 25.17 793 ASN A O 1
ATOM 6286 N N . TRP A 1 794 ? -21.607 -0.003 7.195 1.00 32.50 794 TRP A N 1
ATOM 6287 C CA . TRP A 1 794 ? -20.452 -0.084 8.097 1.00 32.50 794 TRP A CA 1
ATOM 6288 C C . TRP A 1 794 ? -19.558 -1.283 7.741 1.00 32.50 794 TRP A C 1
ATOM 6290 O O . TRP A 1 794 ? -19.449 -2.253 8.488 1.00 32.50 794 TRP A O 1
ATOM 6300 N N . GLY A 1 795 ? -18.897 -1.206 6.585 1.00 25.62 795 GLY A N 1
ATOM 6301 C CA . GLY A 1 795 ? -17.800 -2.090 6.211 1.00 25.62 795 GLY A CA 1
ATOM 6302 C C . GLY A 1 795 ? -16.647 -1.938 7.205 1.00 25.62 795 GLY A C 1
ATOM 6303 O O . GLY A 1 795 ? -16.186 -0.830 7.486 1.00 25.62 795 GLY A O 1
ATOM 6304 N N . ALA A 1 796 ? -16.218 -3.057 7.782 1.00 30.81 796 ALA A N 1
ATOM 6305 C CA . ALA A 1 796 ? -15.248 -3.135 8.864 1.00 30.81 796 ALA A CA 1
ATOM 6306 C C . ALA A 1 796 ? -13.931 -2.397 8.551 1.00 30.81 796 ALA A C 1
ATOM 6308 O O . ALA A 1 796 ? -13.058 -2.915 7.861 1.00 30.81 796 ALA A O 1
ATOM 6309 N N . SER A 1 797 ? -13.744 -1.210 9.137 1.00 38.78 797 SER A N 1
ATOM 6310 C CA . SER A 1 797 ? -12.418 -0.607 9.275 1.00 38.78 797 SER A CA 1
ATOM 6311 C C . SER A 1 797 ? -11.854 -0.924 10.664 1.00 38.78 797 SER A C 1
ATOM 6313 O O . SER A 1 797 ? -12.502 -0.714 11.694 1.00 38.78 797 SER A O 1
ATOM 6315 N N . THR A 1 798 ? -10.618 -1.428 10.711 1.00 43.28 798 THR A N 1
ATOM 6316 C CA . THR A 1 798 ? -9.908 -1.768 11.960 1.00 43.28 798 THR A CA 1
ATOM 6317 C C . THR A 1 798 ? -9.776 -0.579 12.924 1.00 43.28 798 THR A C 1
ATOM 6319 O O . THR A 1 798 ? -9.787 -0.779 14.135 1.00 43.28 798 THR A O 1
ATOM 6322 N N . TRP A 1 799 ? -9.747 0.655 12.401 1.00 33.72 799 TRP A N 1
ATOM 6323 C CA . TRP A 1 799 ? -9.707 1.894 13.191 1.00 33.72 799 TRP A CA 1
ATOM 6324 C C . TRP A 1 799 ? -11.008 2.149 13.974 1.00 33.72 799 TRP A C 1
ATOM 6326 O O . TRP A 1 799 ? -10.961 2.530 15.144 1.00 33.72 799 TRP A O 1
ATOM 6336 N N . MET A 1 800 ? -12.178 1.894 13.373 1.00 33.81 800 MET A N 1
ATOM 6337 C CA . MET A 1 800 ? -13.474 2.080 14.045 1.00 33.81 800 MET A CA 1
ATOM 6338 C C . MET A 1 800 ? -13.716 1.031 15.136 1.00 33.81 800 MET A C 1
ATOM 6340 O O . MET A 1 800 ? -14.216 1.363 16.209 1.00 33.81 800 MET A O 1
ATOM 6344 N N . GLN A 1 801 ? -13.295 -0.220 14.913 1.00 33.06 801 GLN A N 1
ATOM 6345 C CA . GLN A 1 801 ? -13.383 -1.272 15.934 1.00 33.06 801 GLN A CA 1
ATOM 6346 C C . GLN A 1 801 ? -12.471 -1.007 17.143 1.00 33.06 801 GLN A C 1
ATOM 6348 O O . GLN A 1 801 ? -12.767 -1.460 18.249 1.00 33.06 801 GLN A O 1
ATOM 6353 N N . GLN A 1 802 ? -11.361 -0.287 16.962 1.00 39.06 802 GLN A N 1
ATOM 6354 C CA . GLN A 1 802 ? -10.454 0.082 18.054 1.00 39.06 802 GLN A CA 1
ATOM 6355 C C . GLN A 1 802 ? -10.944 1.301 18.837 1.00 39.06 802 GLN A C 1
ATOM 6357 O O . GLN A 1 802 ? -10.879 1.279 20.062 1.00 39.06 802 GLN A O 1
ATOM 6362 N N . LEU A 1 803 ? -11.517 2.314 18.177 1.00 35.59 803 LEU A N 1
ATOM 6363 C CA . LEU A 1 803 ? -12.215 3.406 18.868 1.00 35.59 803 LEU A CA 1
ATOM 6364 C C . LEU A 1 803 ? -13.411 2.885 19.676 1.00 35.59 803 LEU A C 1
ATOM 6366 O O . LEU A 1 803 ? -13.617 3.324 20.805 1.00 35.59 803 LEU A O 1
ATOM 6370 N N . HIS A 1 804 ? -14.143 1.895 19.157 1.00 30.69 804 HIS A N 1
ATOM 6371 C CA . HIS A 1 804 ? -15.216 1.220 19.890 1.00 30.69 804 HIS A CA 1
ATOM 6372 C C . HIS A 1 804 ? -14.685 0.431 21.103 1.00 30.69 804 HIS A C 1
ATOM 6374 O O . HIS A 1 804 ? -15.219 0.573 22.198 1.00 30.69 804 HIS A O 1
ATOM 6380 N N . ARG A 1 805 ? -13.582 -0.324 20.961 1.00 32.72 805 ARG A N 1
ATOM 6381 C CA . ARG A 1 805 ? -12.925 -1.026 22.088 1.00 32.72 805 ARG A CA 1
ATOM 6382 C C . ARG A 1 805 ? -12.387 -0.072 23.161 1.00 32.72 805 ARG A C 1
ATOM 6384 O O . ARG A 1 805 ? -12.590 -0.297 24.345 1.00 32.72 805 ARG A O 1
ATOM 6391 N N . LEU A 1 806 ? -11.779 1.045 22.761 1.00 35.78 806 LEU A N 1
ATOM 6392 C CA . LEU A 1 806 ? -11.271 2.064 23.688 1.00 35.78 806 LEU A CA 1
ATOM 6393 C C . LEU A 1 806 ? -12.381 2.849 24.406 1.00 35.78 806 LEU A C 1
ATOM 6395 O O . LEU A 1 806 ? -12.107 3.508 25.408 1.00 35.78 806 LEU A O 1
ATOM 6399 N N . THR A 1 807 ? -13.621 2.820 23.905 1.00 34.94 807 THR A N 1
ATOM 6400 C CA . THR A 1 807 ? -14.731 3.612 24.453 1.00 34.94 807 THR A CA 1
ATOM 6401 C C . THR A 1 807 ? -15.801 2.803 25.186 1.00 34.94 807 THR A C 1
ATOM 6403 O O . THR A 1 807 ? -16.513 3.427 25.980 1.00 34.94 807 THR A O 1
ATOM 6406 N N . ASN A 1 808 ? -15.899 1.484 24.966 1.00 27.48 808 ASN A N 1
ATOM 6407 C CA . ASN A 1 808 ? -16.998 0.648 25.474 1.00 27.48 808 ASN A CA 1
ATOM 6408 C C . ASN A 1 808 ? -16.627 -0.429 26.501 1.00 27.48 808 ASN A C 1
ATOM 6410 O O . ASN A 1 808 ? -17.543 -0.933 27.149 1.00 27.48 808 ASN A O 1
ATOM 6414 N N . ASP A 1 809 ? -15.351 -0.742 26.731 1.00 28.72 809 ASP A N 1
ATOM 6415 C CA . ASP A 1 809 ? -15.008 -1.656 27.825 1.00 28.72 809 ASP A CA 1
ATOM 6416 C C . ASP A 1 809 ? -15.073 -0.897 29.159 1.00 28.72 809 ASP A C 1
ATOM 6418 O O . ASP A 1 809 ? -14.223 -0.065 29.483 1.00 28.72 809 ASP A O 1
ATOM 6422 N N . GLY A 1 810 ? -16.140 -1.146 29.921 1.00 28.69 810 GLY A N 1
ATOM 6423 C CA . GLY A 1 810 ? -16.226 -0.801 31.334 1.00 28.69 810 GLY A CA 1
ATOM 6424 C C . GLY A 1 810 ? -15.177 -1.598 32.103 1.00 28.69 810 GLY A C 1
ATOM 6425 O O . GLY A 1 810 ? -15.251 -2.820 32.182 1.00 28.69 810 GLY A O 1
ATOM 6426 N N . TRP A 1 811 ? -14.177 -0.903 32.639 1.00 32.28 811 TRP A N 1
ATOM 6427 C CA . TRP A 1 811 ? -13.114 -1.501 33.439 1.00 32.28 811 TRP A CA 1
ATOM 6428 C C . TRP A 1 811 ? -13.641 -1.772 34.845 1.00 32.28 811 TRP A C 1
ATOM 6430 O O . TRP A 1 811 ? -13.665 -0.872 35.685 1.00 32.28 811 TRP A O 1
ATOM 6440 N N . ASP A 1 812 ? -14.075 -3.004 35.088 1.00 22.81 812 ASP A N 1
ATOM 6441 C CA . ASP A 1 812 ? -14.459 -3.456 36.420 1.00 22.81 812 ASP A CA 1
ATOM 6442 C C . ASP A 1 812 ? -13.190 -3.804 37.218 1.00 22.81 812 ASP A C 1
ATOM 6444 O O . ASP A 1 812 ? -12.542 -4.831 37.010 1.00 22.81 812 ASP A O 1
ATOM 6448 N N . TRP A 1 813 ? -12.778 -2.894 38.104 1.00 25.59 813 TRP A N 1
ATOM 6449 C CA . TRP A 1 813 ? -11.743 -3.148 39.104 1.00 25.59 813 TRP A CA 1
ATOM 6450 C C . TRP A 1 813 ? -12.384 -3.800 40.330 1.00 25.59 813 TRP A C 1
ATOM 6452 O O . TRP A 1 813 ? -12.666 -3.132 41.321 1.00 25.59 813 TRP A O 1
ATOM 6462 N N . THR A 1 814 ? -12.538 -5.121 40.307 1.00 23.73 814 THR A N 1
ATOM 6463 C CA . THR A 1 814 ? -12.525 -5.915 41.542 1.00 23.73 814 THR A CA 1
ATOM 6464 C C . THR A 1 814 ? -11.601 -7.110 41.346 1.00 23.73 814 THR A C 1
ATOM 6466 O O . THR A 1 814 ? -11.885 -8.064 40.631 1.00 23.73 814 THR A O 1
ATOM 6469 N N . GLY A 1 815 ? -10.411 -7.017 41.937 1.00 22.55 815 GLY A N 1
ATOM 6470 C CA . GLY A 1 815 ? -9.463 -8.118 41.942 1.00 22.55 815 GLY A CA 1
ATOM 6471 C C . GLY A 1 815 ? -9.930 -9.233 42.871 1.00 22.55 815 GLY A C 1
ATOM 6472 O O . GLY A 1 815 ? -10.300 -8.979 44.013 1.00 22.55 815 GLY A O 1
ATOM 6473 N N . THR A 1 816 ? -9.792 -10.473 42.420 1.00 21.89 816 THR A N 1
ATOM 6474 C CA . THR A 1 816 ? -9.348 -11.562 43.293 1.00 21.89 816 THR A CA 1
ATOM 6475 C C . THR A 1 816 ? -8.245 -12.331 42.581 1.00 21.89 816 THR A C 1
ATOM 6477 O O . THR A 1 816 ? -8.340 -12.684 41.409 1.00 21.89 816 THR A O 1
ATOM 6480 N N . ALA A 1 817 ? -7.136 -12.479 43.297 1.00 28.89 817 ALA A N 1
ATOM 6481 C CA . ALA A 1 817 ? -5.947 -13.191 42.876 1.00 28.89 817 ALA A CA 1
ATOM 6482 C C . ALA A 1 817 ? -6.208 -14.701 42.785 1.00 28.89 817 ALA A C 1
ATOM 6484 O O . ALA A 1 817 ? -6.895 -15.260 43.637 1.00 28.89 817 ALA A O 1
ATOM 6485 N N . GLY A 1 818 ? -5.565 -15.367 41.827 1.00 23.25 818 GLY A N 1
ATOM 6486 C CA . GLY A 1 818 ? -5.394 -16.816 41.861 1.00 23.25 818 GLY A CA 1
ATOM 6487 C C . GLY A 1 818 ? -5.030 -17.412 40.506 1.00 23.25 818 GLY A C 1
ATOM 6488 O O . GLY A 1 818 ? -5.849 -17.403 39.597 1.00 23.25 818 GLY A O 1
ATOM 6489 N N . GLY A 1 819 ? -3.824 -17.978 40.402 1.00 23.08 819 GLY A N 1
ATOM 6490 C CA . GLY A 1 819 ? -3.508 -18.982 39.380 1.00 23.08 819 GLY A CA 1
ATOM 6491 C C . GLY A 1 819 ? -2.326 -18.663 38.473 1.00 23.08 819 GLY A C 1
ATOM 6492 O O . GLY A 1 819 ? -2.499 -18.419 37.286 1.00 23.08 819 GLY A O 1
ATOM 6493 N N . LEU A 1 820 ? -1.114 -18.721 39.030 1.00 25.17 820 LEU A N 1
ATOM 6494 C CA . LEU A 1 820 ? 0.107 -18.992 38.268 1.00 25.17 820 LEU A CA 1
ATOM 6495 C C . LEU A 1 820 ? -0.044 -20.280 37.441 1.00 25.17 820 LEU A C 1
ATOM 6497 O O . LEU A 1 820 ? -0.462 -21.289 37.997 1.00 25.17 820 LEU A O 1
ATOM 6501 N N . MET A 1 821 ? 0.441 -20.280 36.197 1.00 21.89 821 MET A N 1
ATOM 6502 C CA . MET A 1 821 ? 1.440 -21.259 35.742 1.00 21.89 821 MET A CA 1
ATOM 6503 C C . MET A 1 821 ? 2.041 -20.837 34.395 1.00 21.89 821 MET A C 1
ATOM 6505 O O . MET A 1 821 ? 1.378 -20.831 33.362 1.00 21.89 821 MET A O 1
ATOM 6509 N N . ALA A 1 822 ? 3.328 -20.494 34.427 1.00 29.19 822 ALA A N 1
ATOM 6510 C CA . ALA A 1 822 ? 4.206 -20.609 33.268 1.00 29.19 822 ALA A CA 1
ATOM 6511 C C . ALA A 1 822 ? 4.516 -22.096 33.016 1.00 29.19 822 ALA A C 1
ATOM 6513 O O . ALA A 1 822 ? 4.451 -22.895 33.954 1.00 29.19 822 ALA A O 1
ATOM 6514 N N . PRO A 1 823 ? 4.985 -22.449 31.812 1.00 25.08 823 PRO A N 1
ATOM 6515 C CA . PRO A 1 823 ? 6.100 -23.382 31.768 1.00 25.08 823 PRO A CA 1
ATOM 6516 C C . PRO A 1 823 ? 7.237 -22.852 30.894 1.00 25.08 823 PRO A C 1
ATOM 6518 O O . PRO A 1 823 ? 7.145 -22.735 29.675 1.00 25.08 823 PRO A O 1
ATOM 6521 N N . THR A 1 824 ? 8.341 -22.572 31.576 1.00 24.95 824 THR A N 1
ATOM 6522 C CA . THR A 1 824 ? 9.708 -22.663 31.070 1.00 24.95 824 THR A CA 1
ATOM 6523 C C . THR A 1 824 ? 9.973 -24.060 30.511 1.00 24.95 824 THR A C 1
ATOM 6525 O O . THR A 1 824 ? 9.706 -25.056 31.183 1.00 24.95 824 THR A O 1
ATOM 6528 N N . GLY A 1 825 ? 10.548 -24.140 29.313 1.00 21.84 825 GLY A N 1
ATOM 6529 C CA . GLY A 1 825 ? 11.206 -25.355 28.845 1.00 21.84 825 GLY A CA 1
ATOM 6530 C C . GLY A 1 825 ? 12.580 -25.518 29.496 1.00 21.84 825 GLY A C 1
ATOM 6531 O O . GLY A 1 825 ? 13.290 -24.529 29.664 1.00 21.84 825 GLY A O 1
ATOM 6532 N N . LEU A 1 826 ? 12.943 -26.756 29.847 1.00 24.89 826 LEU A N 1
ATOM 6533 C CA . LEU A 1 826 ? 14.071 -27.507 29.269 1.00 24.89 826 LEU A CA 1
ATOM 6534 C C . LEU A 1 826 ? 14.549 -28.663 30.179 1.00 24.89 826 LEU A C 1
ATOM 6536 O O . LEU A 1 826 ? 14.614 -28.538 31.396 1.00 24.89 826 LEU A O 1
ATOM 6540 N N . TYR A 1 827 ? 14.991 -29.721 29.490 1.00 22.16 827 TYR A N 1
ATOM 6541 C CA . TYR A 1 827 ? 15.877 -30.833 29.876 1.00 22.16 827 TYR A CA 1
ATOM 6542 C C . TYR A 1 827 ? 15.335 -32.105 30.562 1.00 22.16 827 TYR A C 1
ATOM 6544 O O . TYR A 1 827 ? 15.070 -32.167 31.755 1.00 22.16 827 TYR A O 1
ATOM 6552 N N . SER A 1 828 ? 15.307 -33.148 29.717 1.00 25.08 828 SER A N 1
ATOM 6553 C CA . SER A 1 828 ? 15.785 -34.532 29.879 1.00 25.08 828 SER A CA 1
ATOM 6554 C C . SER A 1 828 ? 15.573 -35.273 31.200 1.00 25.08 828 SER A C 1
ATOM 6556 O O . SER A 1 828 ? 16.189 -34.963 32.217 1.00 25.08 828 SER A O 1
ATOM 6558 N N . THR A 1 829 ? 14.920 -36.430 31.104 1.00 22.97 829 THR A N 1
ATOM 6559 C CA . THR A 1 829 ? 15.393 -37.644 31.786 1.00 22.97 829 THR A CA 1
ATOM 6560 C C . THR A 1 829 ? 14.878 -38.889 31.066 1.00 22.97 829 THR A C 1
ATOM 6562 O O . THR A 1 829 ? 13.696 -39.000 30.750 1.00 22.97 829 THR A O 1
ATOM 6565 N N . GLN A 1 830 ? 15.819 -39.783 30.759 1.00 25.33 830 GLN A N 1
ATOM 6566 C CA . GLN A 1 830 ? 15.612 -41.163 30.323 1.00 25.33 830 GLN A CA 1
ATOM 6567 C C . GLN A 1 830 ? 14.717 -41.908 31.315 1.00 25.33 830 GLN A C 1
ATOM 6569 O O . GLN A 1 830 ? 14.939 -41.763 32.514 1.00 25.33 830 GLN A O 1
ATOM 6574 N N . ILE A 1 831 ? 13.827 -42.781 30.831 1.00 24.41 831 ILE A N 1
ATOM 6575 C CA . ILE A 1 831 ? 13.427 -43.978 31.580 1.00 24.41 831 ILE A CA 1
ATOM 6576 C C . ILE A 1 831 ? 13.351 -45.169 30.622 1.00 24.41 831 ILE A C 1
ATOM 6578 O O . ILE A 1 831 ? 12.716 -45.111 29.569 1.00 24.41 831 ILE A O 1
ATOM 6582 N N . ASP A 1 832 ? 14.061 -46.210 31.048 1.00 22.83 832 ASP A N 1
ATOM 6583 C CA . ASP A 1 832 ? 14.161 -47.565 30.531 1.00 22.83 832 ASP A CA 1
ATOM 6584 C C . ASP A 1 832 ? 12.831 -48.206 30.129 1.00 22.83 832 ASP A C 1
ATOM 6586 O O . ASP A 1 832 ? 11.847 -48.185 30.869 1.00 22.83 832 ASP A O 1
ATOM 6590 N N . LEU A 1 833 ? 12.870 -48.911 28.999 1.00 24.45 833 LEU A N 1
ATOM 6591 C CA . LEU A 1 833 ? 11.951 -49.995 28.683 1.00 24.45 833 LEU A CA 1
ATOM 6592 C C . LEU A 1 833 ? 12.745 -51.300 28.740 1.00 24.45 833 LEU A C 1
ATOM 6594 O O . LEU A 1 833 ? 13.409 -51.677 27.777 1.00 24.45 833 LEU A O 1
ATOM 6598 N N . THR A 1 834 ? 12.670 -51.988 29.876 1.00 27.06 834 THR A N 1
ATOM 6599 C CA . THR A 1 834 ? 12.967 -53.419 29.963 1.00 27.06 834 THR A CA 1
ATOM 6600 C C . THR A 1 834 ? 11.667 -54.174 30.219 1.00 27.06 834 THR A C 1
ATOM 6602 O O . THR A 1 834 ? 10.973 -53.902 31.191 1.00 27.06 834 THR A O 1
ATOM 6605 N N . GLU A 1 835 ? 11.371 -55.082 29.279 1.00 26.84 835 GLU A N 1
ATOM 6606 C CA . GLU A 1 835 ? 10.867 -56.453 29.476 1.00 26.84 835 GLU A CA 1
ATOM 6607 C C . GLU A 1 835 ? 9.583 -56.671 30.314 1.00 26.84 835 GLU A C 1
ATOM 6609 O O . GLU A 1 835 ? 9.460 -56.249 31.451 1.00 26.84 835 GLU A O 1
ATOM 6614 N N . ASN A 1 836 ? 8.579 -57.442 29.887 1.00 25.89 836 ASN A N 1
ATOM 6615 C CA . ASN A 1 836 ? 8.647 -58.712 29.168 1.00 25.89 836 ASN A CA 1
ATOM 6616 C C . ASN A 1 836 ? 7.223 -59.149 28.767 1.00 25.89 836 ASN A C 1
ATOM 6618 O O . ASN A 1 836 ? 6.337 -59.122 29.621 1.00 25.89 836 ASN A O 1
ATOM 6622 N N . ALA A 1 837 ? 7.033 -59.640 27.534 1.00 25.97 837 ALA A N 1
ATOM 6623 C CA . ALA A 1 837 ? 6.211 -60.825 27.235 1.00 25.97 837 ALA A CA 1
ATOM 6624 C C . ALA A 1 837 ? 6.305 -61.235 25.745 1.00 25.97 837 ALA A C 1
ATOM 6626 O O . ALA A 1 837 ? 5.430 -60.889 24.959 1.00 25.97 837 ALA A O 1
ATOM 6627 N N . ARG A 1 838 ? 7.333 -62.055 25.466 1.00 28.30 838 ARG A N 1
ATOM 6628 C CA . ARG A 1 838 ? 7.492 -63.082 24.407 1.00 28.30 838 ARG A CA 1
ATOM 6629 C C . ARG A 1 838 ? 7.577 -62.687 22.936 1.00 28.30 838 ARG A C 1
ATOM 6631 O O . ARG A 1 838 ? 6.590 -62.176 22.375 1.00 28.30 838 ARG A O 1
#

Secondary structure (DSSP, 8-state):
----------EEEEEEEEEEEPTT-HHHHHHHIIIIIHIIIIITSTTEEEEEEEE--HHHHTT-EESSHHHHH---EEEEEEEETT-HHHHHHHHHHHHHHHHHTT-S--TTS-EEEEEEEEEEEEEEEEPTT-TTS--GGGTTTS--SEEEEEEEE-SSTTTHHHHHHHIIIIIHHHHHTTSSEEEEEEEE--PPPTTS--TTSPP--TTGGGEEEEEEEESS-HHHHHHHHTTTHHHHHHTTTS-EEEEEEEEEEB-TTSS-B-PPPPPPPPPP---------------HHHHHHHHHHHHHS--TTEEEEE--SSTHHHHHHHHS-TT--EEEEE-PPPPP--HHHHHHHHHTTTT-PPTTHHHHHHHHHHHTGGG---S-HHHHHHHHHHHGGGSS-HHHHHHHHHHHGGGSTTT-SHHHHHHHHHHHHHHHHHS----HHHHHHHHHHHTT----TT-SSSHHHHHHHHHHHHHHTTTTS--TTS-HHHHHHHHHHHHHHHHHHHHHHHHHTPPPSS-STT----S---TTS--GGGS-B-SSSBSS-HHHHHHHHHHHHHHHHHHHHHHHHHHS---HHHHHHHHHHHHT------TT--HHHHHHHHHHHHHHHHHHHHHHHHTT-HHHHHHHHHHHHHHHHHHHHTT-GGG--TTHHHHHHHHHHHHHHHHHS---HHHHHHHHHHHHHHHHHHHHHTTT-THHHHHHHHHHHHHHHHHHHHHHT--PPS--------------------------------------------------SS-------HHHHHHHHHHH------------------------------

Radius of gyration: 35.44 Å; chains: 1; bounding box: 95×98×104 Å

InterPro domains:
  IPR007219 Xylanolytic transcriptional activator, regulatory domain [PF04082] (369-580)
  IPR007219 Xylanolytic transcriptional activator, regulatory domain [SM00906] (467-538)
  IPR052761 Fungal Detoxification and Toxin Biosynthesis TFs [PTHR47425] (337-728)

Organism: NCBI:txid1664694

pLDDT: mean 74.94, std 23.6, range [20.28, 98.38]